Protein 2HG7 (pdb70)

Solvent-accessible surface area: 4819 Å² total; per-residue (Å²): 92,67,17,88,48,2,2,61,82,108,60,102,146,12,80,17,205,142,39,0,49,30,117,116,98,64,125,14,28,102,35,93,92,49,97,44,248,24,118,107,20,81,109,67,75,27,85,56,17,70,105,82,22,101,189,88,106,75,227,196

Secondary structure (DSSP, 8-state):
--HHHHHHHH-TT--BTTTEEEEE-SS-EEEEEE-SSSPPPPHHHHHHHHHHHHHS----

Sequence (60 aa):
MILYDAIMYKYPNAVSRKDFELRNDGNGSYIEKWNLRAPLPTQAELETWWEELQKNPPYEMILYDAIMYKYPNAVSRKDFELRNDGNGSYIEKWNLRAPLPTQAELETWWEELQKNPPYEMILYDAIMYKYPNAVSRKDFELRNDGNGSYIEKWNLRAPLPTQAELETWWEELQKNPPYEMILYDAIMYKYPNAVSRKDFELRNDGNGSYIEKWNLRAPLPTQAELETWWEELQKNPPYEMILYDAIMYKYPNAVSRKDFELRNDGNGSYIEKWNLRAPLPTQAELETWWEELQKNPPYEMILYDAIMYKYPNAVSRKDFELRNDGNGSYIEKWNLRAPLPTQAELETWWEELQKNPPYEMILYDAIMYKYPNAVSRKDFELRNDGNGSYIEKWNLRAPLPTQAELETWWEELQKNPPYEMILYDAIMYKYPNAVSRKDFELRNDGNGSYIEKWNLRAPLPTQAELETWWEELQKNPPYEMILYDAIMYKYPNAVSRKDFELRNDGNGSYIEKWNLRAPLPTQAELETWWEELQKNPPYEMILYDAIMYKYPNAVSRKDFELRNDGNGSYIEKWNLRAPLPTQAELETWWEELQKNPPYEMILYDAIMYKYPNAVSRKDFELRNDGNGSYIEKWNLRAPLPTQAELETWWEELQKNPPYEMILYDAIMYKYPNAVSRKDFELRNDGNGSYIEKWNLRAPLPTQAELETWWEELQKNPPYEMILYDAIMYKYPNAVSRKDFELRNDGNGSYIEKWNLRAPLPTQAELETWWEELQKNPPYEMILYDAIMYKYPNAVSRKDFELRNDGNGSYIEKWNLRAPLPTQAELETWWEELQKNPPYEMILYDAIMYKYPNAVSRKDFELRNDGNGSYIEKWNLRAPLPTQAELETWWEELQKNPPYEMILYDAIMYKYPNAVSRKDFELRNDGNGSYIEKWNLRAPLPTQAELETWWEELQKNPPYEMILYDAIMYKYPNAVSRKDFELRNDGNGSYIEKWNLRAPLPTQAELETWWEELQKNPPYEMILYDAIMYKYPNAVSRKDFELRNDGNGSYIEKWNLRAPLPTQAELETWWEELQKNPPYEMILYDAIMYKYPNAVSRKDFELRNDGNGSYIEKWNLRAPLPTQAELETWWEELQKNPPYEMILYDAIMYKYPNAVSRKDFELRNDGNGSYIEKWNLRAPLPTQAELETWWEELQKNPPYE

Organism: Bacillus subtilis (strain 168) (NCBI:txid224308)

Structure (mmCIF, N/CA/C/O backbone):
data_2HG7
#
_entry.id   2HG7
#
_cell.length_a   1.000
_cell.length_b   1.000
_cell.length_c   1.000
_cell.angle_alpha   90.00
_cell.angle_beta   90.00
_cell.angle_gamma   90.00
#
_symmetry.space_group_name_H-M   'P 1'
#
loop_
_atom_site.group_PDB
_atom_site.id
_atom_site.type_symbol
_atom_site.label_atom_id
_atom_site.label_alt_id
_atom_site.label_comp_id
_atom_site.label_asym_id
_atom_site.label_entity_id
_atom_site.label_seq_id
_atom_site.pdbx_PDB_ins_code
_atom_site.Cartn_x
_atom_site.Cartn_y
_atom_site.Cartn_z
_atom_site.occupancy
_atom_site.B_iso_or_equiv
_atom_site.auth_seq_id
_atom_site.auth_comp_id
_atom_site.auth_asym_id
_atom_site.auth_atom_id
_atom_site.pdbx_PDB_model_num
ATOM 1 N N . MET A 1 1 ? -8.617 -6.057 5.729 1.00 0.00 1 MET A N 1
ATOM 2 C CA . MET A 1 1 ? -7.197 -5.647 5.748 1.00 0.00 1 MET A CA 1
ATOM 3 C C . MET A 1 1 ? -7.082 -4.128 5.762 1.00 0.00 1 MET A C 1
ATOM 4 O O . MET A 1 1 ? -8.087 -3.422 5.664 1.00 0.00 1 MET A O 1
ATOM 20 N N . ILE A 1 2 ? -5.866 -3.627 5.898 1.00 0.00 2 ILE A N 1
ATOM 21 C CA . ILE A 1 2 ? -5.645 -2.192 5.984 1.00 0.00 2 ILE A CA 1
ATOM 22 C C . ILE A 1 2 ? -4.759 -1.719 4.837 1.00 0.00 2 ILE A C 1
ATOM 23 O O . ILE A 1 2 ? -3.686 -2.276 4.604 1.00 0.00 2 ILE A O 1
ATOM 39 N N . LEU A 1 3 ? -5.212 -0.688 4.127 1.00 0.00 3 LEU A N 1
ATOM 40 C CA . LEU A 1 3 ? -4.489 -0.137 3.002 1.00 0.00 3 LEU A CA 1
ATOM 41 C C . LEU A 1 3 ? -3.194 0.527 3.450 1.00 0.00 3 LEU A C 1
ATOM 42 O O . LEU A 1 3 ? -2.173 0.434 2.775 1.00 0.00 3 LEU A O 1
ATOM 58 N N . TYR A 1 4 ? -3.255 1.184 4.603 1.00 0.00 4 TYR A N 1
ATOM 59 C CA . TYR A 1 4 ? -2.108 1.892 5.165 1.00 0.00 4 TYR A CA 1
ATOM 60 C C . TYR A 1 4 ? -0.877 0.986 5.250 1.00 0.00 4 TYR A C 1
ATOM 61 O O . TYR A 1 4 ? 0.213 1.380 4.840 1.00 0.00 4 TYR A O 1
ATOM 79 N N . ASP A 1 5 ? -1.064 -0.228 5.756 1.00 0.00 5 ASP A N 1
ATOM 80 C CA . ASP A 1 5 ? 0.030 -1.189 5.886 1.00 0.00 5 ASP A CA 1
ATOM 81 C C . ASP A 1 5 ? 0.618 -1.538 4.526 1.00 0.00 5 ASP A C 1
ATOM 82 O O . ASP A 1 5 ? 1.835 -1.536 4.346 1.00 0.00 5 ASP A O 1
ATOM 91 N N . ALA A 1 6 ? -0.256 -1.833 3.575 1.00 0.00 6 ALA A N 1
ATOM 92 C CA . ALA A 1 6 ? 0.164 -2.176 2.221 1.00 0.00 6 ALA A CA 1
ATOM 93 C C . ALA A 1 6 ? 0.945 -1.033 1.573 1.00 0.00 6 ALA A C 1
ATOM 94 O O . ALA A 1 6 ? 1.990 -1.249 0.953 1.00 0.00 6 ALA A O 1
ATOM 101 N N . ILE A 1 7 ? 0.441 0.188 1.731 1.00 0.00 7 ILE A N 1
ATOM 102 C CA . ILE A 1 7 ? 1.100 1.367 1.177 1.00 0.00 7 ILE A CA 1
ATOM 103 C C . ILE A 1 7 ? 2.472 1.565 1.814 1.00 0.00 7 ILE A C 1
ATOM 104 O O . ILE A 1 7 ? 3.439 1.885 1.130 1.00 0.00 7 ILE A O 1
ATOM 120 N N . MET A 1 8 ? 2.556 1.348 3.122 1.00 0.00 8 MET A N 1
ATOM 121 C CA . MET A 1 8 ? 3.818 1.509 3.846 1.00 0.00 8 MET A CA 1
ATOM 122 C C . MET A 1 8 ? 4.826 0.438 3.447 1.00 0.00 8 MET A C 1
ATOM 123 O O . MET A 1 8 ? 6.033 0.614 3.619 1.00 0.00 8 MET A O 1
ATOM 137 N N . TYR A 1 9 ? 4.333 -0.673 2.918 1.00 0.00 9 TYR A N 1
ATOM 138 C CA . TYR A 1 9 ? 5.205 -1.749 2.471 1.00 0.00 9 TYR A CA 1
ATOM 139 C C . TYR A 1 9 ? 5.889 -1.374 1.158 1.00 0.00 9 TYR A C 1
ATOM 140 O O . TYR A 1 9 ? 7.086 -1.591 0.987 1.00 0.00 9 TYR A O 1
ATOM 158 N N . LYS A 1 10 ? 5.127 -0.798 0.238 1.00 0.00 10 LYS A N 1
ATOM 159 C CA . LYS A 1 10 ? 5.650 -0.488 -1.085 1.00 0.00 10 LYS A CA 1
ATOM 160 C C . LYS A 1 10 ? 6.246 0.922 -1.142 1.00 0.00 10 LYS A C 1
ATOM 161 O O . LYS A 1 10 ? 7.244 1.153 -1.828 1.00 0.00 10 LYS A O 1
ATOM 180 N N . TYR A 1 11 ? 5.646 1.858 -0.417 1.00 0.00 11 TYR A N 1
ATOM 181 C CA . TYR A 1 11 ? 6.083 3.250 -0.461 1.00 0.00 11 TYR A CA 1
ATOM 182 C C . TYR A 1 11 ? 6.488 3.748 0.927 1.00 0.00 11 TYR A C 1
ATOM 183 O O . TYR A 1 11 ? 5.681 4.349 1.636 1.00 0.00 11 TYR A O 1
ATOM 201 N N . PRO A 1 12 ? 7.741 3.494 1.339 1.00 0.00 12 PRO A N 1
ATOM 202 C CA . PRO A 1 12 ? 8.263 3.951 2.633 1.00 0.00 12 PRO A CA 1
ATOM 203 C C . PRO A 1 12 ? 8.483 5.464 2.682 1.00 0.00 12 PRO A C 1
ATOM 204 O O . PRO A 1 12 ? 8.506 6.073 3.755 1.00 0.00 12 PRO A O 1
ATOM 215 N N . ASN A 1 13 ? 8.643 6.068 1.515 1.00 0.00 13 ASN A N 1
ATOM 216 C CA . ASN A 1 13 ? 8.925 7.493 1.422 1.00 0.00 13 ASN A CA 1
ATOM 217 C C . ASN A 1 13 ? 7.651 8.300 1.190 1.00 0.00 13 ASN A C 1
ATOM 218 O O . ASN A 1 13 ? 7.704 9.505 0.938 1.00 0.00 13 ASN A O 1
ATOM 229 N N . ALA A 1 14 ? 6.508 7.638 1.281 1.00 0.00 14 ALA A N 1
ATOM 230 C CA . ALA A 1 14 ? 5.223 8.312 1.142 1.00 0.00 14 ALA A CA 1
ATOM 231 C C . ALA A 1 14 ? 4.662 8.664 2.515 1.00 0.00 14 ALA A C 1
ATOM 232 O O . ALA A 1 14 ? 4.778 7.878 3.457 1.00 0.00 14 ALA A O 1
ATOM 239 N N . VAL A 1 15 ? 4.070 9.845 2.636 1.00 0.00 15 VAL A N 1
ATOM 240 C CA . VAL A 1 15 ? 3.550 10.299 3.919 1.00 0.00 15 VAL A CA 1
ATOM 241 C C . VAL A 1 15 ? 2.025 10.232 3.949 1.00 0.00 15 VAL A C 1
ATOM 242 O O . VAL A 1 15 ? 1.344 10.756 3.058 1.00 0.00 15 VAL A O 1
ATOM 255 N N . SER A 1 16 ? 1.493 9.578 4.973 1.00 0.00 16 SER A N 1
ATOM 256 C CA . SER A 1 16 ? 0.059 9.501 5.169 1.00 0.00 16 SER A CA 1
ATOM 257 C C . SER A 1 16 ? -0.476 10.847 5.649 1.00 0.00 16 SER A C 1
ATOM 258 O O . SER A 1 16 ? 0.262 11.632 6.257 1.00 0.00 16 SER A O 1
ATOM 266 N N . ARG A 1 17 ? -1.748 11.120 5.344 1.00 0.00 17 ARG A N 1
ATOM 267 C CA . ARG A 1 17 ? -2.394 12.382 5.714 1.00 0.00 17 ARG A CA 1
ATOM 268 C C . ARG A 1 17 ? -1.730 13.544 4.976 1.00 0.00 17 ARG A C 1
ATOM 269 O O . ARG A 1 17 ? -1.896 14.708 5.339 1.00 0.00 17 ARG A O 1
ATOM 290 N N . LYS A 1 18 ? -0.990 13.211 3.926 1.00 0.00 18 LYS A N 1
ATOM 291 C CA . LYS A 1 18 ? -0.202 14.188 3.189 1.00 0.00 18 LYS A CA 1
ATOM 292 C C . LYS A 1 18 ? -0.249 13.892 1.692 1.00 0.00 18 LYS A C 1
ATOM 293 O O . LYS A 1 18 ? -0.931 14.582 0.933 1.00 0.00 18 LYS A O 1
ATOM 312 N N . ASP A 1 19 ? 0.461 12.847 1.282 1.00 0.00 19 ASP A N 1
ATOM 313 C CA . ASP A 1 19 ? 0.518 12.461 -0.123 1.00 0.00 19 ASP A CA 1
ATOM 314 C C . ASP A 1 19 ? -0.725 11.675 -0.492 1.00 0.00 19 ASP A C 1
ATOM 315 O O . ASP A 1 19 ? -1.187 11.701 -1.635 1.00 0.00 19 ASP A O 1
ATOM 324 N N . PHE A 1 20 ? -1.263 10.978 0.491 1.00 0.00 20 PHE A N 1
ATOM 325 C CA . PHE A 1 20 ? -2.497 10.240 0.323 1.00 0.00 20 PHE A CA 1
ATOM 326 C C . PHE A 1 20 ? -3.361 10.384 1.568 1.00 0.00 20 PHE A C 1
ATOM 327 O O . PHE A 1 20 ? -2.868 10.317 2.698 1.00 0.00 20 PHE A O 1
ATOM 344 N N . GLU A 1 21 ? -4.644 10.612 1.352 1.00 0.00 21 GLU A N 1
ATOM 345 C CA . GLU A 1 21 ? -5.590 10.773 2.445 1.00 0.00 21 GLU A CA 1
ATOM 346 C C . GLU A 1 21 ? -6.286 9.448 2.705 1.00 0.00 21 GLU A C 1
ATOM 347 O O . GLU A 1 21 ? -6.822 8.836 1.784 1.00 0.00 21 GLU A O 1
ATOM 359 N N . LEU A 1 22 ? -6.264 9.002 3.944 1.00 0.00 22 LEU A N 1
ATOM 360 C CA . LEU A 1 22 ? -6.912 7.758 4.315 1.00 0.00 22 LEU A CA 1
ATOM 361 C C . LEU A 1 22 ? -8.251 8.042 4.971 1.00 0.00 22 LEU A C 1
ATOM 362 O O . LEU A 1 22 ? -8.454 9.103 5.566 1.00 0.00 22 LEU A O 1
ATOM 378 N N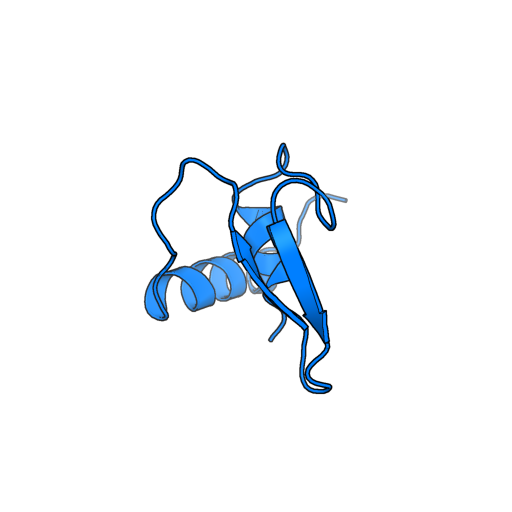 . ARG A 1 23 ? -9.155 7.094 4.868 1.00 0.00 23 ARG A N 1
ATOM 379 C CA . ARG A 1 23 ? -10.457 7.215 5.493 1.00 0.00 23 ARG A CA 1
ATOM 380 C C . ARG A 1 23 ? -10.744 5.957 6.295 1.00 0.00 23 ARG A C 1
ATOM 381 O O . ARG A 1 23 ? -10.393 4.852 5.873 1.00 0.00 23 ARG A O 1
ATOM 402 N N . ASN A 1 24 ? -11.375 6.123 7.444 1.00 0.00 24 ASN A N 1
ATOM 403 C CA . ASN A 1 24 ? -11.631 5.002 8.339 1.00 0.00 24 ASN A CA 1
ATOM 404 C C . ASN A 1 24 ? -13.018 4.424 8.101 1.00 0.00 24 ASN A C 1
ATOM 405 O O . ASN A 1 24 ? -14.031 5.053 8.409 1.00 0.00 24 ASN A O 1
ATOM 416 N N . ASP A 1 25 ? -13.050 3.224 7.542 1.00 0.00 25 ASP A N 1
ATOM 417 C CA . ASP A 1 25 ? -14.304 2.520 7.287 1.00 0.00 25 ASP A CA 1
ATOM 418 C C . ASP A 1 25 ? -14.822 1.882 8.564 1.00 0.00 25 ASP A C 1
ATOM 419 O O . ASP A 1 25 ? -16.022 1.885 8.836 1.00 0.00 25 ASP A O 1
ATOM 428 N N . GLY A 1 26 ? -13.901 1.344 9.348 1.00 0.00 26 GLY A N 1
ATOM 429 C CA . GLY A 1 26 ? -14.273 0.592 10.528 1.00 0.00 26 GLY A CA 1
ATOM 430 C C . GLY A 1 26 ? -13.699 -0.804 10.483 1.00 0.00 26 GLY A C 1
ATOM 431 O O . GLY A 1 26 ? -13.193 -1.312 11.480 1.00 0.00 26 GLY A O 1
ATOM 435 N N . ASN A 1 27 ? -13.769 -1.419 9.307 1.00 0.00 27 ASN A N 1
ATOM 436 C CA . ASN A 1 27 ? -13.141 -2.717 9.078 1.00 0.00 27 ASN A CA 1
ATOM 437 C C . ASN A 1 27 ? -11.707 -2.499 8.603 1.00 0.00 27 ASN A C 1
ATOM 438 O O . ASN A 1 27 ? -10.926 -3.435 8.447 1.00 0.00 27 ASN A O 1
ATOM 449 N N . GLY A 1 28 ? -11.379 -1.238 8.383 1.00 0.00 28 GLY A N 1
ATOM 450 C CA . GLY A 1 28 ? -10.052 -0.865 7.952 1.00 0.00 28 GLY A CA 1
ATOM 451 C C . GLY A 1 28 ? -10.005 0.574 7.490 1.00 0.00 28 GLY A C 1
ATOM 452 O O . GLY A 1 28 ? -11.008 1.284 7.559 1.00 0.00 28 GLY A O 1
ATOM 456 N N . SER A 1 29 ? -8.845 1.010 7.032 1.00 0.00 29 SER A N 1
ATOM 457 C CA . SER A 1 29 ? -8.691 2.349 6.491 1.00 0.00 29 SER A CA 1
ATOM 458 C C . SER A 1 29 ? -8.223 2.261 5.046 1.00 0.00 29 SER A C 1
ATOM 459 O O . SER A 1 29 ? -7.277 1.528 4.746 1.00 0.00 29 SER A O 1
ATOM 467 N N . TYR A 1 30 ? -8.895 2.985 4.156 1.00 0.00 30 TYR A N 1
ATOM 468 C CA . TYR A 1 30 ? -8.591 2.913 2.731 1.00 0.00 30 TYR A CA 1
ATOM 469 C C . TYR A 1 30 ? -8.277 4.295 2.162 1.00 0.00 30 TYR A C 1
ATOM 470 O O . TYR A 1 30 ? -8.306 5.295 2.884 1.00 0.00 30 TYR A O 1
ATOM 488 N N . ILE A 1 31 ? -7.990 4.343 0.866 1.00 0.00 31 ILE A N 1
ATOM 489 C CA . ILE A 1 31 ? -7.546 5.568 0.219 1.00 0.00 31 ILE A CA 1
ATOM 490 C C . ILE A 1 31 ? -8.727 6.436 -0.203 1.00 0.00 31 ILE A C 1
ATOM 491 O O . ILE A 1 31 ? -9.593 6.012 -0.974 1.00 0.00 31 ILE A O 1
ATOM 507 N N . GLU A 1 32 ? -8.752 7.653 0.314 1.00 0.00 32 GLU A N 1
ATOM 508 C CA . GLU A 1 32 ? -9.771 8.623 -0.042 1.00 0.00 32 GLU A CA 1
ATOM 509 C C . GLU A 1 32 ? -9.228 9.550 -1.133 1.00 0.00 32 GLU A C 1
ATOM 510 O O . GLU A 1 32 ? -9.780 9.630 -2.231 1.00 0.00 32 GLU A O 1
ATOM 522 N N . LYS A 1 33 ? -8.125 10.222 -0.828 1.00 0.00 33 LYS A N 1
ATOM 523 C CA . LYS A 1 33 ? -7.517 11.170 -1.742 1.00 0.00 33 LYS A CA 1
ATOM 524 C C . LYS A 1 33 ? -6.156 10.658 -2.204 1.00 0.00 33 LYS A C 1
ATOM 525 O O . LYS A 1 33 ? -5.385 10.127 -1.401 1.00 0.00 33 LYS A O 1
ATOM 544 N N . TRP A 1 34 ? -5.860 10.824 -3.484 1.00 0.00 34 TRP A N 1
ATOM 545 C CA . TRP A 1 34 ? -4.612 10.331 -4.054 1.00 0.00 34 TRP A CA 1
ATOM 546 C C . TRP A 1 34 ? -3.867 11.463 -4.763 1.00 0.00 34 TRP A C 1
ATOM 547 O O . TRP A 1 34 ? -4.331 11.974 -5.784 1.00 0.00 34 TRP A O 1
ATOM 568 N N . ASN A 1 35 ? -2.720 11.866 -4.213 1.00 0.00 35 ASN A N 1
ATOM 569 C CA . ASN A 1 35 ? -1.935 12.960 -4.793 1.00 0.00 35 ASN A CA 1
ATOM 570 C C . ASN A 1 35 ? -0.573 12.474 -5.272 1.00 0.00 35 ASN A C 1
ATOM 571 O O . ASN A 1 35 ? 0.305 13.276 -5.607 1.00 0.00 35 ASN A O 1
ATOM 582 N N . LEU A 1 36 ? -0.397 11.165 -5.310 1.00 0.00 36 LEU A N 1
ATOM 583 C CA . LEU A 1 36 ? 0.868 10.580 -5.729 1.00 0.00 36 LEU A CA 1
ATOM 584 C C . LEU A 1 36 ? 0.911 10.390 -7.236 1.00 0.00 36 LEU A C 1
ATOM 585 O O . LEU A 1 36 ? -0.103 10.080 -7.864 1.00 0.00 36 LEU A O 1
ATOM 601 N N . ARG A 1 37 ? 2.089 10.584 -7.812 1.00 0.00 37 ARG A N 1
ATOM 602 C CA . ARG A 1 37 ? 2.291 10.319 -9.225 1.00 0.00 37 ARG A CA 1
ATOM 603 C C . ARG A 1 37 ? 2.528 8.832 -9.442 1.00 0.00 37 ARG A C 1
ATOM 604 O O . ARG A 1 37 ? 3.603 8.409 -9.858 1.00 0.00 37 ARG A O 1
ATOM 625 N N . ALA A 1 38 ? 1.526 8.046 -9.111 1.00 0.00 38 ALA A N 1
ATOM 626 C CA . ALA A 1 38 ? 1.589 6.610 -9.271 1.00 0.00 38 ALA A CA 1
ATOM 627 C C . ALA A 1 38 ? 0.213 6.077 -9.626 1.00 0.00 38 ALA A C 1
ATOM 628 O O . ALA A 1 38 ? -0.798 6.604 -9.155 1.00 0.00 38 ALA A O 1
ATOM 635 N N . PRO A 1 39 ? 0.158 5.056 -10.486 1.00 0.00 39 PRO A N 1
ATOM 636 C CA . PRO A 1 39 ? -1.100 4.413 -10.866 1.00 0.00 39 PRO A CA 1
ATOM 637 C C . PRO A 1 39 ? -1.827 3.832 -9.658 1.00 0.00 39 PRO A C 1
ATOM 638 O O . PRO A 1 39 ? -1.196 3.384 -8.699 1.00 0.00 39 PRO A O 1
ATOM 649 N N . LEU A 1 40 ? -3.149 3.853 -9.707 1.00 0.00 40 LEU A N 1
ATOM 650 C CA . LEU A 1 40 ? -3.959 3.297 -8.641 1.00 0.00 40 LEU A CA 1
ATOM 651 C C . LEU A 1 40 ? -3.804 1.784 -8.593 1.00 0.00 40 LEU A C 1
ATOM 652 O O . LEU A 1 40 ? -4.113 1.090 -9.565 1.00 0.00 40 LEU A O 1
ATOM 668 N N . PRO A 1 41 ? -3.306 1.257 -7.465 1.00 0.00 41 PRO A N 1
ATOM 669 C CA . PRO A 1 41 ? -3.089 -0.177 -7.293 1.00 0.00 41 PRO A CA 1
ATOM 670 C C . PRO A 1 41 ? -4.371 -0.980 -7.426 1.00 0.00 41 PRO A C 1
ATOM 671 O O . PRO A 1 41 ? -5.454 -0.531 -7.043 1.00 0.00 41 PRO A O 1
ATOM 682 N N . THR A 1 42 ? -4.240 -2.172 -7.966 1.00 0.00 42 THR A N 1
ATOM 683 C CA . THR A 1 42 ? -5.388 -3.027 -8.205 1.00 0.00 42 THR A CA 1
ATOM 684 C C . THR A 1 42 ? -5.603 -3.980 -7.037 1.00 0.00 42 THR A C 1
ATOM 685 O O . THR A 1 42 ? -4.774 -4.047 -6.128 1.00 0.00 42 THR A O 1
ATOM 696 N N . GLN A 1 43 ? -6.720 -4.697 -7.058 1.00 0.00 43 GLN A N 1
ATOM 697 C CA . GLN A 1 43 ? -7.060 -5.639 -5.996 1.00 0.00 43 GLN A CA 1
ATOM 698 C C . GLN A 1 43 ? -5.926 -6.626 -5.770 1.00 0.00 43 GLN A C 1
ATOM 699 O O . GLN A 1 43 ? -5.465 -6.807 -4.642 1.00 0.00 43 GLN A O 1
ATOM 713 N N . ALA A 1 44 ? -5.484 -7.246 -6.853 1.00 0.00 44 ALA A N 1
ATOM 714 C CA . ALA A 1 44 ? -4.376 -8.195 -6.803 1.00 0.00 44 ALA A CA 1
ATOM 715 C C . ALA A 1 44 ? -3.127 -7.558 -6.193 1.00 0.00 44 ALA A C 1
ATOM 716 O O . ALA A 1 44 ? -2.447 -8.168 -5.370 1.00 0.00 44 ALA A O 1
ATOM 723 N N . GLU A 1 45 ? -2.844 -6.320 -6.586 1.00 0.00 45 GLU A N 1
ATOM 724 C CA . GLU A 1 45 ? -1.690 -5.591 -6.069 1.00 0.00 45 GLU A CA 1
ATOM 725 C C . GLU A 1 45 ? -1.814 -5.369 -4.566 1.00 0.00 45 GLU A C 1
ATOM 726 O O . GLU A 1 45 ? -0.892 -5.669 -3.805 1.00 0.00 45 GLU A O 1
ATOM 738 N N . LEU A 1 46 ? -2.969 -4.859 -4.147 1.00 0.00 46 LEU A N 1
ATOM 739 C CA . LEU A 1 46 ? -3.235 -4.595 -2.744 1.00 0.00 46 LEU A CA 1
ATOM 740 C C . LEU A 1 46 ? -3.094 -5.870 -1.920 1.00 0.00 46 LEU A C 1
ATOM 741 O O . LEU A 1 46 ? -2.479 -5.870 -0.854 1.00 0.00 46 LEU A O 1
ATOM 757 N N . GLU A 1 47 ? -3.654 -6.958 -2.434 1.00 0.00 47 GLU A N 1
ATOM 758 C CA . GLU A 1 47 ? -3.573 -8.242 -1.764 1.00 0.00 47 GLU A CA 1
ATOM 759 C C . GLU A 1 47 ? -2.136 -8.739 -1.704 1.00 0.00 47 GLU A C 1
ATOM 760 O O . GLU A 1 47 ? -1.694 -9.206 -0.667 1.00 0.00 47 GLU A O 1
ATOM 772 N N . THR A 1 48 ? -1.410 -8.619 -2.810 1.00 0.00 48 THR A N 1
ATOM 773 C CA . THR A 1 48 ? -0.028 -9.090 -2.877 1.00 0.00 48 THR A CA 1
ATOM 774 C C . THR A 1 48 ? 0.853 -8.403 -1.834 1.00 0.00 48 THR A C 1
ATOM 775 O O . THR A 1 48 ? 1.649 -9.060 -1.163 1.00 0.00 48 THR A O 1
ATOM 786 N N . TRP A 1 49 ? 0.702 -7.091 -1.684 1.00 0.00 49 TRP A N 1
ATOM 787 C CA . TRP A 1 49 ? 1.467 -6.354 -0.683 1.00 0.00 49 TRP A CA 1
ATOM 788 C C . TRP A 1 49 ? 1.146 -6.869 0.714 1.00 0.00 49 TRP A C 1
ATOM 789 O O . TRP A 1 49 ? 2.037 -7.031 1.544 1.00 0.00 49 TRP A O 1
ATOM 810 N N . TRP A 1 50 ? -0.129 -7.146 0.951 1.00 0.00 50 TRP A N 1
ATOM 811 C CA . TRP A 1 50 ? -0.579 -7.701 2.223 1.00 0.00 50 TRP A CA 1
ATOM 812 C C . TRP A 1 50 ? -0.021 -9.111 2.408 1.00 0.00 50 TRP A C 1
ATOM 813 O O . TRP A 1 50 ? 0.478 -9.465 3.472 1.00 0.00 50 TRP A O 1
ATOM 834 N N . GLU A 1 51 ? -0.083 -9.902 1.349 1.00 0.00 51 GLU A N 1
ATOM 835 C CA . GLU A 1 51 ? 0.419 -11.256 1.361 1.00 0.00 51 GLU A CA 1
ATOM 836 C C . GLU A 1 51 ? 1.918 -11.278 1.646 1.00 0.00 51 GLU A C 1
ATOM 837 O O . GLU A 1 51 ? 2.395 -12.098 2.424 1.00 0.00 51 GLU A O 1
ATOM 849 N N . GLU A 1 52 ? 2.652 -10.365 1.028 1.00 0.00 52 GLU A N 1
ATOM 850 C CA . GLU A 1 52 ? 4.093 -10.298 1.213 1.00 0.00 52 GLU A CA 1
ATOM 851 C C . GLU A 1 52 ? 4.463 -9.717 2.578 1.00 0.00 52 GLU A C 1
ATOM 852 O O . GLU A 1 52 ? 5.490 -10.076 3.150 1.00 0.00 52 GLU A O 1
ATOM 864 N N . LEU A 1 53 ? 3.624 -8.828 3.095 1.00 0.00 53 LEU A N 1
ATOM 865 C CA . LEU A 1 53 ? 3.877 -8.190 4.381 1.00 0.00 53 LEU A CA 1
ATOM 866 C C . LEU A 1 53 ? 3.545 -9.132 5.534 1.00 0.00 53 LEU A C 1
ATOM 867 O O . LEU A 1 53 ? 4.267 -9.195 6.530 1.00 0.00 53 LEU A O 1
ATOM 883 N N . GLN A 1 54 ? 2.459 -9.872 5.395 1.00 0.00 54 GLN A N 1
ATOM 884 C CA . GLN A 1 54 ? 2.005 -10.750 6.456 1.00 0.00 54 GLN A CA 1
ATOM 885 C C . GLN A 1 54 ? 2.727 -12.094 6.438 1.00 0.00 54 GLN A C 1
ATOM 886 O O . GLN A 1 54 ? 2.795 -12.768 7.467 1.00 0.00 54 GLN A O 1
ATOM 900 N N . LYS A 1 55 ? 3.269 -12.496 5.292 1.00 0.00 55 LYS A N 1
ATOM 901 C CA . LYS A 1 55 ? 4.030 -13.743 5.232 1.00 0.00 55 LYS A CA 1
ATOM 902 C C . LYS A 1 55 ? 5.489 -13.493 5.598 1.00 0.00 55 LYS A C 1
ATOM 903 O O . LYS A 1 55 ? 6.235 -14.418 5.933 1.00 0.00 55 LYS A O 1
ATOM 922 N N . ASN A 1 56 ? 5.874 -12.235 5.571 1.00 0.00 56 ASN A N 1
ATOM 923 C CA . ASN A 1 56 ? 7.238 -11.839 5.889 1.00 0.00 56 ASN A CA 1
ATOM 924 C C . ASN A 1 56 ? 7.235 -10.660 6.845 1.00 0.00 56 ASN A C 1
ATOM 925 O O . ASN A 1 56 ? 7.038 -9.517 6.430 1.00 0.00 56 ASN A O 1
ATOM 936 N N . PRO A 1 57 ? 7.431 -10.927 8.140 1.00 0.00 57 PRO A N 1
ATOM 937 C CA . PRO A 1 57 ? 7.490 -9.877 9.152 1.00 0.00 57 PRO A CA 1
ATOM 938 C C . PRO A 1 57 ? 8.670 -8.939 8.910 1.00 0.00 57 PRO A C 1
ATOM 939 O O . PRO A 1 57 ? 9.812 -9.390 8.761 1.00 0.00 57 PRO A O 1
ATOM 950 N N . PRO A 1 58 ? 8.406 -7.626 8.847 1.00 0.00 58 PRO A N 1
ATOM 951 C CA . PRO A 1 58 ? 9.448 -6.622 8.642 1.00 0.00 58 PRO A CA 1
ATOM 952 C C . PRO A 1 58 ? 10.517 -6.695 9.725 1.00 0.00 58 PRO A C 1
ATOM 953 O O . PRO A 1 58 ? 10.236 -7.075 10.866 1.00 0.00 58 PRO A O 1
ATOM 964 N N . TYR A 1 59 ? 11.740 -6.341 9.371 1.00 0.00 59 TYR A N 1
ATOM 965 C CA . TYR A 1 59 ? 12.835 -6.375 10.320 1.00 0.00 59 TYR A CA 1
ATOM 966 C C . TYR A 1 59 ? 12.797 -5.123 11.169 1.00 0.00 59 TYR A C 1
ATOM 967 O O . TYR A 1 59 ? 13.387 -4.095 10.826 1.00 0.00 59 TYR A O 1
ATOM 985 N N . GLU A 1 60 ? 12.039 -5.215 12.241 1.00 0.00 60 GLU A N 1
ATOM 986 C CA . GLU A 1 60 ? 11.859 -4.118 13.173 1.00 0.00 60 GLU A CA 1
ATOM 987 C C . GLU A 1 60 ? 13.122 -3.907 13.999 1.00 0.00 60 GLU A C 1
ATOM 988 O O . GLU A 1 60 ? 13.561 -4.802 14.723 1.00 0.00 60 GLU A O 1
A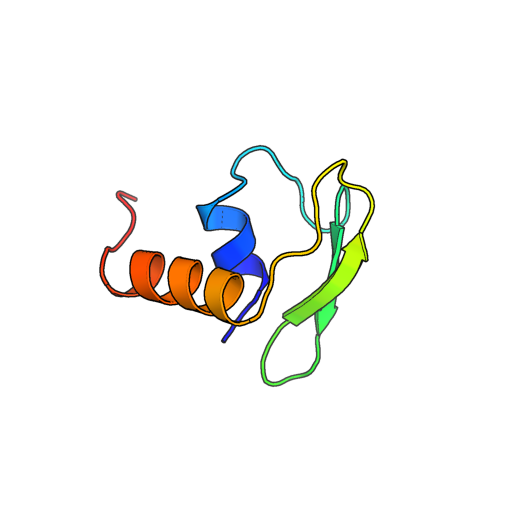TOM 1000 N N . MET A 1 1 ? -7.687 -6.387 4.842 1.00 0.00 1 MET A N 2
ATOM 1001 C CA . MET A 1 1 ? -6.374 -5.715 4.696 1.00 0.00 1 MET A CA 2
ATOM 1002 C C . MET A 1 1 ? -6.488 -4.236 5.023 1.00 0.00 1 MET A C 2
ATOM 1003 O O . MET A 1 1 ? -7.583 -3.675 5.053 1.00 0.00 1 MET A O 2
ATOM 1019 N N . ILE A 1 2 ? -5.349 -3.607 5.268 1.00 0.00 2 ILE A N 2
ATOM 1020 C CA . ILE A 1 2 ? -5.302 -2.170 5.468 1.00 0.00 2 ILE A CA 2
ATOM 1021 C C . ILE A 1 2 ? -4.467 -1.543 4.357 1.00 0.00 2 ILE A C 2
ATOM 1022 O O . ILE A 1 2 ? -3.324 -1.944 4.130 1.00 0.00 2 ILE A O 2
ATOM 1038 N N . LEU A 1 3 ? -5.047 -0.570 3.664 1.00 0.00 3 LEU A N 2
ATOM 1039 C CA . LEU A 1 3 ? -4.411 0.065 2.529 1.00 0.00 3 LEU A CA 2
ATOM 1040 C C . LEU A 1 3 ? -3.105 0.750 2.924 1.00 0.00 3 LEU A C 2
ATOM 1041 O O . LEU A 1 3 ? -2.113 0.684 2.201 1.00 0.00 3 LEU A O 2
ATOM 1057 N N . TYR A 1 4 ? -3.123 1.391 4.082 1.00 0.00 4 TYR A N 2
ATOM 1058 C CA . TYR A 1 4 ? -1.975 2.140 4.584 1.00 0.00 4 TYR A CA 2
ATOM 1059 C C . TYR A 1 4 ? -0.731 1.265 4.647 1.00 0.00 4 TYR A C 2
ATOM 1060 O O . TYR A 1 4 ? 0.321 1.623 4.120 1.00 0.00 4 TYR A O 2
ATOM 1078 N N . ASP A 1 5 ? -0.873 0.116 5.284 1.00 0.00 5 ASP A N 2
ATOM 1079 C CA . ASP A 1 5 ? 0.230 -0.823 5.443 1.00 0.00 5 ASP A CA 2
ATOM 1080 C C . ASP A 1 5 ? 0.751 -1.299 4.096 1.00 0.00 5 ASP A C 2
ATOM 1081 O O . ASP A 1 5 ? 1.958 -1.318 3.858 1.00 0.00 5 ASP A O 2
ATOM 1090 N N . ALA A 1 6 ? -0.171 -1.677 3.221 1.00 0.00 6 ALA A N 2
ATOM 1091 C CA . ALA A 1 6 ? 0.179 -2.156 1.887 1.00 0.00 6 ALA A CA 2
ATOM 1092 C C . ALA A 1 6 ? 0.994 -1.115 1.118 1.00 0.00 6 ALA A C 2
ATOM 1093 O O . ALA A 1 6 ? 2.020 -1.438 0.513 1.00 0.00 6 ALA A O 2
ATOM 1100 N N . ILE A 1 7 ? 0.546 0.135 1.162 1.00 0.00 7 ILE A N 2
ATOM 1101 C CA . ILE A 1 7 ? 1.230 1.218 0.459 1.00 0.00 7 ILE A CA 2
ATOM 1102 C C . ILE A 1 7 ? 2.597 1.493 1.075 1.00 0.00 7 ILE A C 2
ATOM 1103 O O . ILE A 1 7 ? 3.589 1.620 0.363 1.00 0.00 7 ILE A O 2
ATOM 1119 N N . MET A 1 8 ? 2.642 1.560 2.401 1.00 0.00 8 MET A N 2
ATOM 1120 C CA . MET A 1 8 ? 3.877 1.883 3.114 1.00 0.00 8 MET A CA 2
ATOM 1121 C C . MET A 1 8 ? 4.928 0.794 2.938 1.00 0.00 8 MET A C 2
ATOM 1122 O O . MET A 1 8 ? 6.127 1.060 3.009 1.00 0.00 8 MET A O 2
ATOM 1136 N N . TYR A 1 9 ? 4.473 -0.432 2.722 1.00 0.00 9 TYR A N 2
ATOM 1137 C CA . TYR A 1 9 ? 5.378 -1.559 2.538 1.00 0.00 9 TYR A CA 2
ATOM 1138 C C . TYR A 1 9 ? 6.003 -1.537 1.149 1.00 0.00 9 TYR A C 2
ATOM 1139 O O . TYR A 1 9 ? 7.201 -1.785 0.993 1.00 0.00 9 TYR A O 2
ATOM 1157 N N . LYS A 1 10 ? 5.197 -1.235 0.142 1.00 0.00 10 LYS A N 2
ATOM 1158 C CA . LYS A 1 10 ? 5.666 -1.263 -1.235 1.00 0.00 10 LYS A CA 2
ATOM 1159 C C . LYS A 1 10 ? 6.350 0.056 -1.604 1.00 0.00 10 LYS A C 2
ATOM 1160 O O . LYS A 1 10 ? 7.338 0.065 -2.338 1.00 0.00 10 LYS A O 2
ATOM 1179 N N . TYR A 1 11 ? 5.831 1.161 -1.088 1.00 0.00 11 TYR A N 2
ATOM 1180 C CA . TYR A 1 11 ? 6.383 2.478 -1.387 1.00 0.00 11 TYR A CA 2
ATOM 1181 C C . TYR A 1 11 ? 6.680 3.252 -0.103 1.00 0.00 11 TYR A C 2
ATOM 1182 O O . TYR A 1 11 ? 5.835 3.996 0.395 1.00 0.00 11 TYR A O 2
ATOM 1200 N N . PRO A 1 12 ? 7.890 3.080 0.458 1.00 0.00 12 PRO A N 2
ATOM 1201 C CA . PRO A 1 12 ? 8.304 3.780 1.683 1.00 0.00 12 PRO A CA 2
ATOM 1202 C C . PRO A 1 12 ? 8.633 5.248 1.427 1.00 0.00 12 PRO A C 2
ATOM 1203 O O . PRO A 1 12 ? 8.627 6.075 2.342 1.00 0.00 12 PRO A O 2
ATOM 1214 N N . ASN A 1 13 ? 8.913 5.560 0.174 1.00 0.00 13 ASN A N 2
ATOM 1215 C CA . ASN A 1 13 ? 9.277 6.911 -0.223 1.00 0.00 13 ASN A CA 2
ATOM 1216 C C . ASN A 1 13 ? 8.034 7.746 -0.514 1.00 0.00 13 ASN A C 2
ATOM 1217 O O . ASN A 1 13 ? 8.128 8.887 -0.966 1.00 0.00 13 ASN A O 2
ATOM 1228 N N . ALA A 1 14 ? 6.868 7.170 -0.255 1.00 0.00 14 ALA A N 2
ATOM 1229 C CA . ALA A 1 14 ? 5.613 7.884 -0.417 1.00 0.00 14 ALA A CA 2
ATOM 1230 C C . ALA A 1 14 ? 5.230 8.551 0.897 1.00 0.00 14 ALA A C 2
ATOM 1231 O O . ALA A 1 14 ? 5.233 7.908 1.947 1.00 0.00 14 ALA A O 2
ATOM 1238 N N . VAL A 1 15 ? 4.913 9.836 0.840 1.00 0.00 15 VAL A N 2
ATOM 1239 C CA . VAL A 1 15 ? 4.622 10.598 2.046 1.00 0.00 15 VAL A CA 2
ATOM 1240 C C . VAL A 1 15 ? 3.136 10.553 2.388 1.00 0.00 15 VAL A C 2
ATOM 1241 O O . VAL A 1 15 ? 2.297 11.124 1.684 1.00 0.00 15 VAL A O 2
ATOM 1254 N N . SER A 1 16 ? 2.815 9.857 3.469 1.00 0.00 16 SER A N 2
ATOM 1255 C CA . SER A 1 16 ? 1.452 9.784 3.950 1.00 0.00 16 SER A CA 2
ATOM 1256 C C . SER A 1 16 ? 1.104 11.042 4.732 1.00 0.00 16 SER A C 2
ATOM 1257 O O . SER A 1 16 ? 2.000 11.781 5.151 1.00 0.00 16 SER A O 2
ATOM 1265 N N . ARG A 1 17 ? -0.192 11.288 4.916 1.00 0.00 17 ARG A N 2
ATOM 1266 C CA . ARG A 1 17 ? -0.661 12.480 5.624 1.00 0.00 17 ARG A CA 2
ATOM 1267 C C . ARG A 1 17 ? -0.261 13.735 4.859 1.00 0.00 17 ARG A C 2
ATOM 1268 O O . ARG A 1 17 ? -0.179 14.831 5.415 1.00 0.00 17 ARG A O 2
ATOM 1289 N N . LYS A 1 18 ? -0.036 13.551 3.569 1.00 0.00 18 LYS A N 2
ATOM 1290 C CA . LYS A 1 18 ? 0.330 14.626 2.666 1.00 0.00 18 LYS A CA 2
ATOM 1291 C C . LYS A 1 18 ? -0.281 14.349 1.302 1.00 0.00 18 LYS A C 2
ATOM 1292 O O . LYS A 1 18 ? -1.204 15.041 0.861 1.00 0.00 18 LYS A O 2
ATOM 1311 N N . ASP A 1 19 ? 0.224 13.310 0.650 1.00 0.00 19 ASP A N 2
ATOM 1312 C CA . ASP A 1 19 ? -0.279 12.919 -0.652 1.00 0.00 19 ASP A CA 2
ATOM 1313 C C . ASP A 1 19 ? -1.434 11.940 -0.502 1.00 0.00 19 ASP A C 2
ATOM 1314 O O . ASP A 1 19 ? -2.508 12.155 -1.059 1.00 0.00 19 ASP A O 2
ATOM 1323 N N . PHE A 1 20 ? -1.218 10.867 0.252 1.00 0.00 20 PHE A N 2
ATOM 1324 C CA . PHE A 1 20 ? -2.262 9.873 0.443 1.00 0.00 20 PHE A CA 2
ATOM 1325 C C . PHE A 1 20 ? -2.670 9.768 1.911 1.00 0.00 20 PHE A C 2
ATOM 1326 O O . PHE A 1 20 ? -1.823 9.671 2.809 1.00 0.00 20 PHE A O 2
ATOM 1343 N N . GLU A 1 21 ? -3.973 9.826 2.142 1.00 0.00 21 GLU A N 2
ATOM 1344 C CA . GLU A 1 21 ? -4.530 9.681 3.471 1.00 0.00 21 GLU A CA 2
ATOM 1345 C C . GLU A 1 21 ? -5.646 8.645 3.464 1.00 0.00 21 GLU A C 2
ATOM 1346 O O . GLU A 1 21 ? -6.204 8.323 2.409 1.00 0.00 21 GLU A O 2
ATOM 1358 N N . LEU A 1 22 ? -5.978 8.146 4.645 1.00 0.00 22 LEU A N 2
ATOM 1359 C CA . LEU A 1 22 ? -6.932 7.059 4.781 1.00 0.00 22 LEU A CA 2
ATOM 1360 C C . LEU A 1 22 ? -8.329 7.565 5.093 1.00 0.00 22 LEU A C 2
ATOM 1361 O O . LEU A 1 22 ? -8.514 8.647 5.648 1.00 0.00 22 LEU A O 2
ATOM 1377 N N . ARG A 1 23 ? -9.307 6.765 4.722 1.00 0.00 23 ARG A N 2
ATOM 1378 C CA . ARG A 1 23 ? -10.685 7.005 5.099 1.00 0.00 23 ARG A CA 2
ATOM 1379 C C . ARG A 1 23 ? -11.282 5.697 5.578 1.00 0.00 23 ARG A C 2
ATOM 1380 O O . ARG A 1 23 ? -10.796 4.623 5.210 1.00 0.00 23 ARG A O 2
ATOM 1401 N N . ASN A 1 24 ? -12.318 5.763 6.389 1.00 0.00 24 ASN A N 2
ATOM 1402 C CA . ASN A 1 24 ? -12.915 4.554 6.920 1.00 0.00 24 ASN A CA 2
ATOM 1403 C C . ASN A 1 24 ? -14.016 4.038 6.004 1.00 0.00 24 ASN A C 2
ATOM 1404 O O . ASN A 1 24 ? -14.993 4.737 5.727 1.00 0.00 24 ASN A O 2
ATOM 1415 N N . ASP A 1 25 ? -13.840 2.815 5.530 1.00 0.00 25 ASP A N 2
ATOM 1416 C CA . ASP A 1 25 ? -14.836 2.160 4.691 1.00 0.00 25 ASP A CA 2
ATOM 1417 C C . ASP A 1 25 ? -15.781 1.341 5.553 1.00 0.00 25 ASP A C 2
ATOM 1418 O O . ASP A 1 25 ? -16.928 1.079 5.182 1.00 0.00 25 ASP A O 2
ATOM 1427 N N . GLY A 1 26 ? -15.291 0.961 6.722 1.00 0.00 26 GLY A N 2
ATOM 1428 C CA . GLY A 1 26 ? -16.049 0.101 7.604 1.00 0.00 26 GLY A CA 2
ATOM 1429 C C . GLY A 1 26 ? -15.397 -1.255 7.738 1.00 0.00 26 GLY A C 2
ATOM 1430 O O . GLY A 1 26 ? -15.213 -1.763 8.846 1.00 0.00 26 GLY A O 2
ATOM 1434 N N . ASN A 1 27 ? -15.034 -1.839 6.604 1.00 0.00 27 ASN A N 2
ATOM 1435 C CA . ASN A 1 27 ? -14.363 -3.134 6.589 1.00 0.00 27 ASN A CA 2
ATOM 1436 C C . ASN A 1 27 ? -12.849 -2.935 6.640 1.00 0.00 27 ASN A C 2
ATOM 1437 O O . ASN A 1 27 ? -12.075 -3.890 6.733 1.00 0.00 27 ASN A O 2
ATOM 1448 N N . GLY A 1 28 ? -12.444 -1.677 6.590 1.00 0.00 28 GLY A N 2
ATOM 1449 C CA . GLY A 1 28 ? -11.042 -1.333 6.645 1.00 0.00 28 GLY A CA 2
ATOM 1450 C C . GLY A 1 28 ? -10.813 0.127 6.315 1.00 0.00 28 GLY A C 2
ATOM 1451 O O . GLY A 1 28 ? -11.767 0.870 6.063 1.00 0.00 28 GLY A O 2
ATOM 1455 N N . SER A 1 29 ? -9.556 0.545 6.335 1.00 0.00 29 SER A N 2
ATOM 1456 C CA . SER A 1 29 ? -9.194 1.908 5.981 1.00 0.00 29 SER A CA 2
ATOM 1457 C C . SER A 1 29 ? -8.714 1.949 4.530 1.00 0.00 29 SER A C 2
ATOM 1458 O O . SER A 1 29 ? -7.739 1.280 4.174 1.00 0.00 29 SER A O 2
ATOM 1466 N N . TYR A 1 30 ? -9.408 2.712 3.694 1.00 0.00 30 TYR A N 2
ATOM 1467 C CA . TYR A 1 30 ? -9.091 2.763 2.273 1.00 0.00 30 TYR A CA 2
ATOM 1468 C C . TYR A 1 30 ? -8.492 4.113 1.894 1.00 0.00 30 TYR A C 2
ATOM 1469 O O . TYR A 1 30 ? -8.327 4.990 2.741 1.00 0.00 30 TYR A O 2
ATOM 1487 N N . ILE A 1 31 ? -8.178 4.267 0.616 1.00 0.00 31 ILE A N 2
ATOM 1488 C CA . ILE A 1 31 ? -7.556 5.485 0.110 1.00 0.00 31 ILE A CA 2
ATOM 1489 C C . ILE A 1 31 ? -8.613 6.481 -0.351 1.00 0.00 31 ILE A C 2
ATOM 1490 O O . ILE A 1 31 ? -9.438 6.169 -1.207 1.00 0.00 31 ILE A O 2
ATOM 1506 N N . GLU A 1 32 ? -8.585 7.673 0.216 1.00 0.00 32 GLU A N 2
ATOM 1507 C CA . GLU A 1 32 ? -9.493 8.730 -0.205 1.00 0.00 32 GLU A CA 2
ATOM 1508 C C . GLU A 1 32 ? -8.675 9.917 -0.707 1.00 0.00 32 GLU A C 2
ATOM 1509 O O . GLU A 1 32 ? -8.868 10.396 -1.824 1.00 0.00 32 GLU A O 2
ATOM 1521 N N . LYS A 1 33 ? -7.747 10.370 0.119 1.00 0.00 33 LYS A N 2
ATOM 1522 C CA . LYS A 1 33 ? -6.814 11.408 -0.287 1.00 0.00 33 LYS A CA 2
ATOM 1523 C C . LYS A 1 33 ? -5.719 10.802 -1.146 1.00 0.00 33 LYS A C 2
ATOM 1524 O O . LYS A 1 33 ? -4.940 9.978 -0.673 1.00 0.00 33 LYS A O 2
ATOM 1543 N N . TRP A 1 34 ? -5.687 11.181 -2.410 1.00 0.00 34 TRP A N 2
ATOM 1544 C CA . TRP A 1 34 ? -4.638 10.732 -3.304 1.00 0.00 34 TRP A CA 2
ATOM 1545 C C . TRP A 1 34 ? -4.126 11.914 -4.110 1.00 0.00 34 TRP A C 2
ATOM 1546 O O . TRP A 1 34 ? -4.833 12.451 -4.966 1.00 0.00 34 TRP A O 2
ATOM 1567 N N . ASN A 1 35 ? -2.902 12.323 -3.821 1.00 0.00 35 ASN A N 2
ATOM 1568 C CA . ASN A 1 35 ? -2.298 13.466 -4.490 1.00 0.00 35 ASN A CA 2
ATOM 1569 C C . ASN A 1 35 ? -1.047 13.036 -5.236 1.00 0.00 35 ASN A C 2
ATOM 1570 O O . ASN A 1 35 ? -0.335 13.862 -5.809 1.00 0.00 35 ASN A O 2
ATOM 1581 N N . LEU A 1 36 ? -0.781 11.737 -5.225 1.00 0.00 36 LEU A N 2
ATOM 1582 C CA . LEU A 1 36 ? 0.409 11.191 -5.863 1.00 0.00 36 LEU A CA 2
ATOM 1583 C C . LEU A 1 36 ? 0.270 11.199 -7.377 1.00 0.00 36 LEU A C 2
ATOM 1584 O O . LEU A 1 36 ? -0.802 10.920 -7.915 1.00 0.00 36 LEU A O 2
ATOM 1600 N N . ARG A 1 37 ? 1.362 11.509 -8.056 1.00 0.00 37 ARG A N 2
ATOM 1601 C CA . ARG A 1 37 ? 1.390 11.542 -9.514 1.00 0.00 37 ARG A CA 2
ATOM 1602 C C . ARG A 1 37 ? 1.531 10.130 -10.087 1.00 0.00 37 ARG A C 2
ATOM 1603 O O . ARG A 1 37 ? 2.331 9.882 -10.993 1.00 0.00 37 ARG A O 2
ATOM 1624 N N . ALA A 1 38 ? 0.729 9.218 -9.559 1.00 0.00 38 ALA A N 2
ATOM 1625 C CA . ALA A 1 38 ? 0.766 7.820 -9.957 1.00 0.00 38 ALA A CA 2
ATOM 1626 C C . ALA A 1 38 ? -0.644 7.237 -9.936 1.00 0.00 38 ALA A C 2
ATOM 1627 O O . ALA A 1 38 ? -1.466 7.634 -9.111 1.00 0.00 38 ALA A O 2
ATOM 1634 N N . PRO A 1 39 ? -0.946 6.309 -10.857 1.00 0.00 39 PRO A N 2
ATOM 1635 C CA . PRO A 1 39 ? -2.263 5.672 -10.935 1.00 0.00 39 PRO A CA 2
ATOM 1636 C C . PRO A 1 39 ? -2.493 4.667 -9.806 1.00 0.00 39 PRO A C 2
ATOM 1637 O O . PRO A 1 39 ? -1.541 4.124 -9.241 1.00 0.00 39 PRO A O 2
ATOM 1648 N N . LEU A 1 40 ? -3.760 4.433 -9.485 1.00 0.00 40 LEU A N 2
ATOM 1649 C CA . LEU A 1 40 ? -4.131 3.491 -8.443 1.00 0.00 40 LEU A CA 2
ATOM 1650 C C . LEU A 1 40 ? -3.887 2.049 -8.890 1.00 0.00 40 LEU A C 2
ATOM 1651 O O . LEU A 1 40 ? -4.179 1.688 -10.032 1.00 0.00 40 LEU A O 2
ATOM 1667 N N . PRO A 1 41 ? -3.327 1.218 -7.995 1.00 0.00 41 PRO A N 2
ATOM 1668 C CA . PRO A 1 41 ? -3.123 -0.214 -8.249 1.00 0.00 41 PRO A CA 2
ATOM 1669 C C . PRO A 1 41 ? -4.420 -1.009 -8.128 1.00 0.00 41 PRO A C 2
ATOM 1670 O O . PRO A 1 41 ? -5.484 -0.446 -7.868 1.00 0.00 41 PRO A O 2
ATOM 1681 N N . THR A 1 42 ? -4.328 -2.317 -8.298 1.00 0.00 42 THR A N 2
ATOM 1682 C CA . THR A 1 42 ? -5.515 -3.162 -8.267 1.00 0.00 42 THR A CA 2
ATOM 1683 C C . THR A 1 42 ? -5.680 -3.820 -6.901 1.00 0.00 42 THR A C 2
ATOM 1684 O O . THR A 1 42 ? -4.743 -3.837 -6.101 1.00 0.00 42 THR A O 2
ATOM 1695 N N . GLN A 1 43 ? -6.870 -4.358 -6.639 1.00 0.00 43 GLN A N 2
ATOM 1696 C CA . GLN A 1 43 ? -7.164 -4.994 -5.358 1.00 0.00 43 GLN A CA 2
ATOM 1697 C C . GLN A 1 43 ? -6.223 -6.165 -5.130 1.00 0.00 43 GLN A C 2
ATOM 1698 O O . GLN A 1 43 ? -5.657 -6.320 -4.048 1.00 0.00 43 GLN A O 2
ATOM 1712 N N . ALA A 1 44 ? -6.063 -6.981 -6.166 1.00 0.00 44 ALA A N 2
ATOM 1713 C CA . ALA A 1 44 ? -5.162 -8.122 -6.113 1.00 0.00 44 ALA A CA 2
ATOM 1714 C C . ALA A 1 44 ? -3.760 -7.675 -5.728 1.00 0.00 44 ALA A C 2
ATOM 1715 O O . ALA A 1 44 ? -3.141 -8.248 -4.836 1.00 0.00 44 ALA A O 2
ATOM 1722 N N . GLU A 1 45 ? -3.280 -6.634 -6.394 1.00 0.00 45 GLU A N 2
ATOM 1723 C CA . GLU A 1 45 ? -1.974 -6.058 -6.099 1.00 0.00 45 GLU A CA 2
ATOM 1724 C C . GLU A 1 45 ? -1.876 -5.629 -4.639 1.00 0.00 45 GLU A C 2
ATOM 1725 O O . GLU A 1 45 ? -0.939 -6.008 -3.938 1.00 0.00 45 GLU A O 2
ATOM 1737 N N . LEU A 1 46 ? -2.859 -4.857 -4.191 1.00 0.00 46 LEU A N 2
ATOM 1738 C CA . LEU A 1 46 ? -2.902 -4.367 -2.821 1.00 0.00 46 LEU A CA 2
ATOM 1739 C C . LEU A 1 46 ? -2.814 -5.511 -1.817 1.00 0.00 46 LEU A C 2
ATOM 1740 O O . LEU A 1 46 ? -1.983 -5.493 -0.905 1.00 0.00 46 LEU A O 2
ATOM 1756 N N . GLU A 1 47 ? -3.662 -6.515 -2.005 1.00 0.00 47 GLU A N 2
ATOM 1757 C CA . GLU A 1 47 ? -3.727 -7.637 -1.082 1.00 0.00 47 GLU A CA 2
ATOM 1758 C C . GLU A 1 47 ? -2.448 -8.465 -1.118 1.00 0.00 47 GLU A C 2
ATOM 1759 O O . GLU A 1 47 ? -2.023 -8.996 -0.096 1.00 0.00 47 GLU A O 2
ATOM 1771 N N . THR A 1 48 ? -1.824 -8.554 -2.287 1.00 0.00 48 THR A N 2
ATOM 1772 C CA . THR A 1 48 ? -0.589 -9.314 -2.428 1.00 0.00 48 THR A CA 2
ATOM 1773 C C . THR A 1 48 ? 0.537 -8.667 -1.627 1.00 0.00 48 THR A C 2
ATOM 1774 O O . THR A 1 48 ? 1.345 -9.362 -1.009 1.00 0.00 48 THR A O 2
ATOM 1785 N N . TRP A 1 49 ? 0.569 -7.340 -1.613 1.00 0.00 49 TRP A N 2
ATOM 1786 C CA . TRP A 1 49 ? 1.553 -6.617 -0.819 1.00 0.00 49 TRP A CA 2
ATOM 1787 C C . TRP A 1 49 ? 1.290 -6.828 0.665 1.00 0.00 49 TRP A C 2
ATOM 1788 O O . TRP A 1 49 ? 2.222 -6.977 1.453 1.00 0.00 49 TRP A O 2
ATOM 1809 N N . TRP A 1 50 ? 0.014 -6.857 1.037 1.00 0.00 50 TRP A N 2
ATOM 1810 C CA . TRP A 1 50 ? -0.381 -7.180 2.405 1.00 0.00 50 TRP A CA 2
ATOM 1811 C C . TRP A 1 50 ? 0.087 -8.589 2.766 1.00 0.00 50 TRP A C 2
ATOM 1812 O O . TRP A 1 50 ? 0.638 -8.822 3.842 1.00 0.00 50 TRP A O 2
ATOM 1833 N N . GLU A 1 51 ? -0.120 -9.520 1.844 1.00 0.00 51 GLU A N 2
ATOM 1834 C CA . GLU A 1 51 ? 0.310 -10.894 2.011 1.00 0.00 51 GLU A CA 2
ATOM 1835 C C . GLU A 1 51 ? 1.826 -10.982 2.159 1.00 0.00 51 GLU A C 2
ATOM 1836 O O . GLU A 1 51 ? 2.329 -11.662 3.053 1.00 0.00 51 GLU A O 2
ATOM 1848 N N . GLU A 1 52 ? 2.548 -10.286 1.291 1.00 0.00 52 GLU A N 2
ATOM 1849 C CA . GLU A 1 52 ? 4.002 -10.260 1.360 1.00 0.00 52 GLU A CA 2
ATOM 1850 C C . GLU A 1 52 ? 4.472 -9.623 2.662 1.00 0.00 52 GLU A C 2
ATOM 1851 O O . GLU A 1 52 ? 5.389 -10.128 3.299 1.00 0.00 52 GLU A O 2
ATOM 1863 N N . LEU A 1 53 ? 3.823 -8.534 3.059 1.00 0.00 53 LEU A N 2
ATOM 1864 C CA . LEU A 1 53 ? 4.141 -7.846 4.309 1.00 0.00 53 LEU A CA 2
ATOM 1865 C C . LEU A 1 53 ? 4.004 -8.782 5.503 1.00 0.00 53 LEU A C 2
ATOM 1866 O O . LEU A 1 53 ? 4.855 -8.801 6.393 1.00 0.00 53 LEU A O 2
ATOM 1882 N N . GLN A 1 54 ? 2.932 -9.556 5.515 1.00 0.00 54 GLN A N 2
ATOM 1883 C CA . GLN A 1 54 ? 2.631 -10.410 6.647 1.00 0.00 54 GLN A CA 2
ATOM 1884 C C . GLN A 1 54 ? 3.542 -11.637 6.662 1.00 0.00 54 GLN A C 2
ATOM 1885 O O . GLN A 1 54 ? 3.907 -12.137 7.726 1.00 0.00 54 GLN A O 2
ATOM 1899 N N . LYS A 1 55 ? 3.909 -12.112 5.478 1.00 0.00 55 LYS A N 2
ATOM 1900 C CA . LYS A 1 55 ? 4.779 -13.282 5.357 1.00 0.00 55 LYS A CA 2
ATOM 1901 C C . LYS A 1 55 ? 6.258 -12.897 5.458 1.00 0.00 55 LYS A C 2
ATOM 1902 O O . LYS A 1 55 ? 7.136 -13.760 5.537 1.00 0.00 55 LYS A O 2
ATOM 1921 N N . ASN A 1 56 ? 6.527 -11.607 5.479 1.00 0.00 56 ASN A N 2
ATOM 1922 C CA . ASN A 1 56 ? 7.900 -11.107 5.452 1.00 0.00 56 ASN A CA 2
ATOM 1923 C C . ASN A 1 56 ? 8.395 -10.810 6.863 1.00 0.00 56 ASN A C 2
ATOM 1924 O O . ASN A 1 56 ? 7.627 -10.358 7.717 1.00 0.00 56 ASN A O 2
ATOM 1935 N N . PRO A 1 57 ? 9.679 -11.088 7.134 1.00 0.00 57 PRO A N 2
ATOM 1936 C CA . PRO A 1 57 ? 10.335 -10.706 8.391 1.00 0.00 57 PRO A CA 2
ATOM 1937 C C . PRO A 1 57 ? 10.317 -9.189 8.610 1.00 0.00 57 PRO A C 2
ATOM 1938 O O . PRO A 1 57 ? 10.039 -8.425 7.683 1.00 0.00 57 PRO A O 2
ATOM 1949 N N . PRO A 1 58 ? 10.607 -8.733 9.839 1.00 0.00 58 PRO A N 2
ATOM 1950 C CA . PRO A 1 58 ? 10.649 -7.304 10.162 1.00 0.00 58 PRO A CA 2
ATOM 1951 C C . PRO A 1 58 ? 11.824 -6.597 9.493 1.00 0.00 58 PRO A C 2
ATOM 1952 O O . PRO A 1 58 ? 12.671 -7.234 8.859 1.00 0.00 58 PRO A O 2
ATOM 1963 N N . TYR A 1 59 ? 11.868 -5.280 9.636 1.00 0.00 59 TYR A N 2
ATOM 1964 C CA . TYR A 1 59 ? 12.960 -4.486 9.094 1.00 0.00 59 TYR A CA 2
ATOM 1965 C C . TYR A 1 59 ? 14.220 -4.749 9.902 1.00 0.00 59 TYR A C 2
ATOM 1966 O O . TYR A 1 59 ? 14.374 -4.259 11.022 1.00 0.00 59 TYR A O 2
ATOM 1984 N N . GLU A 1 60 ? 15.100 -5.550 9.335 1.00 0.00 60 GLU A N 2
ATOM 1985 C CA . GLU A 1 60 ? 16.311 -5.970 10.016 1.00 0.00 60 GLU A CA 2
ATOM 1986 C C . GLU A 1 60 ? 17.235 -4.784 10.264 1.00 0.00 60 GLU A C 2
ATOM 1987 O O . GLU A 1 60 ? 17.316 -3.871 9.437 1.00 0.00 60 GLU A O 2
ATOM 1999 N N . MET A 1 1 ? -8.881 -4.326 5.429 1.00 0.00 1 MET A N 3
ATOM 2000 C CA . MET A 1 1 ? -7.480 -4.561 5.856 1.00 0.00 1 MET A CA 3
ATOM 2001 C C . MET A 1 1 ? -6.752 -3.238 6.032 1.00 0.00 1 MET A C 3
ATOM 2002 O O . MET A 1 1 ? -7.186 -2.212 5.507 1.00 0.00 1 MET A O 3
ATOM 2018 N N . ILE A 1 2 ? -5.650 -3.255 6.770 1.00 0.00 2 ILE A N 3
ATOM 2019 C CA . ILE A 1 2 ? -4.900 -2.036 7.028 1.00 0.00 2 ILE A CA 3
ATOM 2020 C C . ILE A 1 2 ? -4.041 -1.675 5.823 1.00 0.00 2 ILE A C 3
ATOM 2021 O O . ILE A 1 2 ? -3.009 -2.294 5.560 1.00 0.00 2 ILE A O 3
ATOM 2037 N N . LEU A 1 3 ? -4.492 -0.678 5.092 1.00 0.00 3 LEU A N 3
ATOM 2038 C CA . LEU A 1 3 ? -3.799 -0.198 3.909 1.00 0.00 3 LEU A CA 3
ATOM 2039 C C . LEU A 1 3 ? -2.519 0.535 4.279 1.00 0.00 3 LEU A C 3
ATOM 2040 O O . LEU A 1 3 ? -1.540 0.500 3.542 1.00 0.00 3 LEU A O 3
ATOM 2056 N N . TYR A 1 4 ? -2.545 1.187 5.437 1.00 0.00 4 TYR A N 3
ATOM 2057 C CA . TYR A 1 4 ? -1.444 2.038 5.891 1.00 0.00 4 TYR A CA 3
ATOM 2058 C C . TYR A 1 4 ? -0.110 1.307 5.816 1.00 0.00 4 TYR A C 3
ATOM 2059 O O . TYR A 1 4 ? 0.835 1.785 5.192 1.00 0.00 4 TYR A O 3
ATOM 2077 N N . ASP A 1 5 ? -0.044 0.140 6.436 1.00 0.00 5 ASP A N 3
ATOM 2078 C CA . ASP A 1 5 ? 1.185 -0.641 6.455 1.00 0.00 5 ASP A CA 3
ATOM 2079 C C . ASP A 1 5 ? 1.575 -1.102 5.055 1.00 0.00 5 ASP A C 3
ATOM 2080 O O . ASP A 1 5 ? 2.749 -1.067 4.682 1.00 0.00 5 ASP A O 3
ATOM 2089 N N . ALA A 1 6 ? 0.582 -1.547 4.295 1.00 0.00 6 ALA A N 3
ATOM 2090 C CA . ALA A 1 6 ? 0.794 -2.009 2.925 1.00 0.00 6 ALA A CA 3
ATOM 2091 C C . ALA A 1 6 ? 1.379 -0.907 2.040 1.00 0.00 6 ALA A C 3
ATOM 2092 O O . ALA A 1 6 ? 2.316 -1.143 1.267 1.00 0.00 6 ALA A O 3
ATOM 2099 N N . ILE A 1 7 ? 0.836 0.299 2.160 1.00 0.00 7 ILE A N 3
ATOM 2100 C CA . ILE A 1 7 ? 1.319 1.433 1.386 1.00 0.00 7 ILE A CA 3
ATOM 2101 C C . ILE A 1 7 ? 2.775 1.732 1.725 1.00 0.00 7 ILE A C 3
ATOM 2102 O O . ILE A 1 7 ? 3.582 1.979 0.835 1.00 0.00 7 ILE A O 3
ATOM 2118 N N . MET A 1 8 ? 3.101 1.674 3.011 1.00 0.00 8 MET A N 3
ATOM 2119 C CA . MET A 1 8 ? 4.462 1.936 3.480 1.00 0.00 8 MET A CA 3
ATOM 2120 C C . MET A 1 8 ? 5.426 0.861 2.986 1.00 0.00 8 MET A C 3
ATOM 2121 O O . MET A 1 8 ? 6.634 1.085 2.911 1.00 0.00 8 MET A O 3
ATOM 2135 N N . TYR A 1 9 ? 4.885 -0.313 2.663 1.00 0.00 9 TYR A N 3
ATOM 2136 C CA . TYR A 1 9 ? 5.691 -1.416 2.158 1.00 0.00 9 TYR A CA 3
ATOM 2137 C C . TYR A 1 9 ? 6.162 -1.142 0.733 1.00 0.00 9 TYR A C 3
ATOM 2138 O O . TYR A 1 9 ? 7.335 -1.341 0.412 1.00 0.00 9 TYR A O 3
ATOM 2156 N N . LYS A 1 10 ? 5.255 -0.684 -0.121 1.00 0.00 10 LYS A N 3
ATOM 2157 C CA . LYS A 1 10 ? 5.604 -0.422 -1.513 1.00 0.00 10 LYS A CA 3
ATOM 2158 C C . LYS A 1 10 ? 6.143 0.996 -1.692 1.00 0.00 10 LYS A C 3
ATOM 2159 O O . LYS A 1 10 ? 7.129 1.206 -2.401 1.00 0.00 10 LYS A O 3
ATOM 2178 N N . TYR A 1 11 ? 5.507 1.960 -1.043 1.00 0.00 11 TYR A N 3
ATOM 2179 C CA . TYR A 1 11 ? 5.908 3.357 -1.169 1.00 0.00 11 TYR A CA 3
ATOM 2180 C C . TYR A 1 11 ? 6.357 3.916 0.180 1.00 0.00 11 TYR A C 3
ATOM 2181 O O . TYR A 1 11 ? 5.553 4.488 0.917 1.00 0.00 11 TYR A O 3
ATOM 2199 N N . PRO A 1 12 ? 7.639 3.750 0.530 1.00 0.00 12 PRO A N 3
ATOM 2200 C CA . PRO A 1 12 ? 8.186 4.245 1.799 1.00 0.00 12 PRO A CA 3
ATOM 2201 C C . PRO A 1 12 ? 8.296 5.769 1.843 1.00 0.00 12 PRO A C 3
ATOM 2202 O O . PRO A 1 12 ? 8.257 6.375 2.917 1.00 0.00 12 PRO A O 3
ATOM 2213 N N . ASN A 1 13 ? 8.438 6.383 0.675 1.00 0.00 13 ASN A N 3
ATOM 2214 C CA . ASN A 1 13 ? 8.654 7.825 0.583 1.00 0.00 13 ASN A CA 3
ATOM 2215 C C . ASN A 1 13 ? 7.343 8.597 0.452 1.00 0.00 13 ASN A C 3
ATOM 2216 O O . ASN A 1 13 ? 7.349 9.789 0.151 1.00 0.00 13 ASN A O 3
ATOM 2227 N N . ALA A 1 14 ? 6.227 7.924 0.686 1.00 0.00 14 ALA A N 3
ATOM 2228 C CA . ALA A 1 14 ? 4.925 8.581 0.666 1.00 0.00 14 ALA A CA 3
ATOM 2229 C C . ALA A 1 14 ? 4.510 8.975 2.081 1.00 0.00 14 ALA A C 3
ATOM 2230 O O . ALA A 1 14 ? 4.621 8.175 3.009 1.00 0.00 14 ALA A O 3
ATOM 2237 N N . VAL A 1 15 ? 4.054 10.210 2.250 1.00 0.00 15 VAL A N 3
ATOM 2238 C CA . VAL A 1 15 ? 3.665 10.706 3.563 1.00 0.00 15 VAL A CA 3
ATOM 2239 C C . VAL A 1 15 ? 2.146 10.691 3.721 1.00 0.00 15 VAL A C 3
ATOM 2240 O O . VAL A 1 15 ? 1.415 11.230 2.881 1.00 0.00 15 VAL A O 3
ATOM 2253 N N . SER A 1 16 ? 1.681 10.065 4.797 1.00 0.00 16 SER A N 3
ATOM 2254 C CA . SER A 1 16 ? 0.258 9.973 5.086 1.00 0.00 16 SER A CA 3
ATOM 2255 C C . SER A 1 16 ? -0.324 11.345 5.417 1.00 0.00 16 SER A C 3
ATOM 2256 O O . SER A 1 16 ? 0.327 12.167 6.064 1.00 0.00 16 SER A O 3
ATOM 2264 N N . ARG A 1 17 ? -1.546 11.576 4.945 1.00 0.00 17 ARG A N 3
ATOM 2265 C CA . ARG A 1 17 ? -2.264 12.822 5.133 1.00 0.00 17 ARG A CA 3
ATOM 2266 C C . ARG A 1 17 ? -1.521 13.992 4.487 1.00 0.00 17 ARG A C 3
ATOM 2267 O O . ARG A 1 17 ? -1.720 15.153 4.843 1.00 0.00 17 ARG A O 3
ATOM 2288 N N . LYS A 1 18 ? -0.679 13.663 3.515 1.00 0.00 18 LYS A N 3
ATOM 2289 C CA . LYS A 1 18 ? -0.012 14.657 2.689 1.00 0.00 18 LYS A CA 3
ATOM 2290 C C . LYS A 1 18 ? -0.087 14.230 1.231 1.00 0.00 18 LYS A C 3
ATOM 2291 O O . LYS A 1 18 ? -0.687 14.908 0.397 1.00 0.00 18 LYS A O 3
ATOM 2310 N N . ASP A 1 19 ? 0.517 13.088 0.940 1.00 0.00 19 ASP A N 3
ATOM 2311 C CA . ASP A 1 19 ? 0.536 12.556 -0.413 1.00 0.00 19 ASP A CA 3
ATOM 2312 C C . ASP A 1 19 ? -0.669 11.660 -0.637 1.00 0.00 19 ASP A C 3
ATOM 2313 O O . ASP A 1 19 ? -1.150 11.509 -1.761 1.00 0.00 19 ASP A O 3
ATOM 2322 N N . PHE A 1 20 ? -1.155 11.067 0.443 1.00 0.00 20 PHE A N 3
ATOM 2323 C CA . PHE A 1 20 ? -2.334 10.218 0.391 1.00 0.00 20 PHE A CA 3
ATOM 2324 C C . PHE A 1 20 ? -3.048 10.244 1.735 1.00 0.00 20 PHE A C 3
ATOM 2325 O O . PHE A 1 20 ? -2.407 10.322 2.778 1.00 0.00 20 PHE A O 3
ATOM 2342 N N . GLU A 1 21 ? -4.366 10.189 1.715 1.00 0.00 21 GLU A N 3
ATOM 2343 C CA . GLU A 1 21 ? -5.132 10.152 2.949 1.00 0.00 21 GLU A CA 3
ATOM 2344 C C . GLU A 1 21 ? -6.079 8.963 2.931 1.00 0.00 21 GLU A C 3
ATOM 2345 O O . GLU A 1 21 ? -6.726 8.681 1.916 1.00 0.00 21 GLU A O 3
ATOM 2357 N N . LEU A 1 22 ? -6.141 8.264 4.054 1.00 0.00 22 LEU A N 3
ATOM 2358 C CA . LEU A 1 22 ? -6.942 7.056 4.164 1.00 0.00 22 LEU A CA 3
ATOM 2359 C C . LEU A 1 22 ? -8.356 7.381 4.623 1.00 0.00 22 LEU A C 3
ATOM 2360 O O . LEU A 1 22 ? -8.589 8.389 5.290 1.00 0.00 22 LEU A O 3
ATOM 2376 N N . ARG A 1 23 ? -9.290 6.519 4.265 1.00 0.00 23 ARG A N 3
ATOM 2377 C CA . ARG A 1 23 ? -10.673 6.670 4.684 1.00 0.00 23 ARG A CA 3
ATOM 2378 C C . ARG A 1 23 ? -11.223 5.322 5.121 1.00 0.00 23 ARG A C 3
ATOM 2379 O O . ARG A 1 23 ? -10.749 4.278 4.668 1.00 0.00 23 ARG A O 3
ATOM 2400 N N . ASN A 1 24 ? -12.207 5.343 6.002 1.00 0.00 24 ASN A N 3
ATOM 2401 C CA . ASN A 1 24 ? -12.853 4.122 6.448 1.00 0.00 24 ASN A CA 3
ATOM 2402 C C . ASN A 1 24 ? -13.992 3.751 5.507 1.00 0.00 24 ASN A C 3
ATOM 2403 O O . ASN A 1 24 ? -14.999 4.458 5.422 1.00 0.00 24 ASN A O 3
ATOM 2414 N N . ASP A 1 25 ? -13.816 2.653 4.792 1.00 0.00 25 ASP A N 3
ATOM 2415 C CA . ASP A 1 25 ? -14.835 2.154 3.873 1.00 0.00 25 ASP A CA 3
ATOM 2416 C C . ASP A 1 25 ? -15.878 1.346 4.631 1.00 0.00 25 ASP A C 3
ATOM 2417 O O . ASP A 1 25 ? -17.012 1.185 4.187 1.00 0.00 25 ASP A O 3
ATOM 2426 N N . GLY A 1 26 ? -15.487 0.877 5.803 1.00 0.00 26 GLY A N 3
ATOM 2427 C CA . GLY A 1 26 ? -16.296 -0.072 6.535 1.00 0.00 26 GLY A CA 3
ATOM 2428 C C . GLY A 1 26 ? -15.612 -1.416 6.561 1.00 0.00 26 GLY A C 3
ATOM 2429 O O . GLY A 1 26 ? -15.569 -2.092 7.588 1.00 0.00 26 GLY A O 3
ATOM 2433 N N . ASN A 1 27 ? -15.037 -1.778 5.417 1.00 0.00 27 ASN A N 3
ATOM 2434 C CA . ASN A 1 27 ? -14.213 -2.980 5.301 1.00 0.00 27 ASN A CA 3
ATOM 2435 C C . ASN A 1 27 ? -12.823 -2.728 5.866 1.00 0.00 27 ASN A C 3
ATOM 2436 O O . ASN A 1 27 ? -12.001 -3.640 5.971 1.00 0.00 27 ASN A O 3
ATOM 2447 N N . GLY A 1 28 ? -12.570 -1.480 6.221 1.00 0.00 28 GLY A N 3
ATOM 2448 C CA . GLY A 1 28 ? -11.288 -1.098 6.768 1.00 0.00 28 GLY A CA 3
ATOM 2449 C C . GLY A 1 28 ? -10.856 0.272 6.302 1.00 0.00 28 GLY A C 3
ATOM 2450 O O . GLY A 1 28 ? -11.631 0.995 5.667 1.00 0.00 28 GLY A O 3
ATOM 2454 N N . SER A 1 29 ? -9.624 0.628 6.618 1.00 0.00 29 SER A N 3
ATOM 2455 C CA . SER A 1 29 ? -9.077 1.917 6.230 1.00 0.00 29 SER A CA 3
ATOM 2456 C C . SER A 1 29 ? -8.279 1.784 4.937 1.00 0.00 29 SER A C 3
ATOM 2457 O O . SER A 1 29 ? -7.214 1.161 4.919 1.00 0.00 29 SER A O 3
ATOM 2465 N N . TYR A 1 30 ? -8.793 2.365 3.858 1.00 0.00 30 TYR A N 3
ATOM 2466 C CA . TYR A 1 30 ? -8.149 2.249 2.556 1.00 0.00 30 TYR A CA 3
ATOM 2467 C C . TYR A 1 30 ? -7.851 3.629 1.970 1.00 0.00 30 TYR A C 3
ATOM 2468 O O . TYR A 1 30 ? -8.094 4.647 2.614 1.00 0.00 30 TYR A O 3
ATOM 2486 N N . ILE A 1 31 ? -7.330 3.658 0.750 1.00 0.00 31 ILE A N 3
ATOM 2487 C CA . ILE A 1 31 ? -6.934 4.907 0.112 1.00 0.00 31 ILE A CA 3
ATOM 2488 C C . ILE A 1 31 ? -8.135 5.618 -0.497 1.00 0.00 31 ILE A C 3
ATOM 2489 O O . ILE A 1 31 ? -8.931 5.012 -1.212 1.00 0.00 31 ILE A O 3
ATOM 2505 N N . GLU A 1 32 ? -8.252 6.904 -0.210 1.00 0.00 32 GLU A N 3
ATOM 2506 C CA . GLU A 1 32 ? -9.269 7.735 -0.829 1.00 0.00 32 GLU A CA 3
ATOM 2507 C C . GLU A 1 32 ? -8.613 8.946 -1.477 1.00 0.00 32 GLU A C 3
ATOM 2508 O O . GLU A 1 32 ? -8.714 9.153 -2.685 1.00 0.00 32 GLU A O 3
ATOM 2520 N N . LYS A 1 33 ? -7.917 9.726 -0.663 1.00 0.00 33 LYS A N 3
ATOM 2521 C CA . LYS A 1 33 ? -7.319 10.973 -1.116 1.00 0.00 33 LYS A CA 3
ATOM 2522 C C . LYS A 1 33 ? -5.931 10.693 -1.680 1.00 0.00 33 LYS A C 3
ATOM 2523 O O . LYS A 1 33 ? -5.092 10.095 -1.008 1.00 0.00 33 LYS A O 3
ATOM 2542 N N . TRP A 1 34 ? -5.693 11.128 -2.908 1.00 0.00 34 TRP A N 3
ATOM 2543 C CA . TRP A 1 34 ? -4.470 10.778 -3.622 1.00 0.00 34 TRP A CA 3
ATOM 2544 C C . TRP A 1 34 ? -3.871 12.010 -4.302 1.00 0.00 34 TRP A C 3
ATOM 2545 O O . TRP A 1 34 ? -4.489 12.591 -5.198 1.00 0.00 34 TRP A O 3
ATOM 2566 N N . ASN A 1 35 ? -2.677 12.404 -3.866 1.00 0.00 35 ASN A N 3
ATOM 2567 C CA . ASN A 1 35 ? -2.022 13.607 -4.381 1.00 0.00 35 ASN A CA 3
ATOM 2568 C C . ASN A 1 35 ? -0.773 13.270 -5.181 1.00 0.00 35 ASN A C 3
ATOM 2569 O O . ASN A 1 35 ? -0.085 14.161 -5.674 1.00 0.00 35 ASN A O 3
ATOM 2580 N N . LEU A 1 36 ? -0.483 11.986 -5.313 1.00 0.00 36 LEU A N 3
ATOM 2581 C CA . LEU A 1 36 ? 0.743 11.553 -5.972 1.00 0.00 36 LEU A CA 3
ATOM 2582 C C . LEU A 1 36 ? 0.530 11.344 -7.465 1.00 0.00 36 LEU A C 3
ATOM 2583 O O . LEU A 1 36 ? -0.584 11.078 -7.913 1.00 0.00 36 LEU A O 3
ATOM 2599 N N . ARG A 1 37 ? 1.611 11.464 -8.230 1.00 0.00 37 ARG A N 3
ATOM 2600 C CA . ARG A 1 37 ? 1.583 11.169 -9.661 1.00 0.00 37 ARG A CA 3
ATOM 2601 C C . ARG A 1 37 ? 1.820 9.680 -9.876 1.00 0.00 37 ARG A C 3
ATOM 2602 O O . ARG A 1 37 ? 2.581 9.276 -10.755 1.00 0.00 37 ARG A O 3
ATOM 2623 N N . ALA A 1 38 ? 1.176 8.873 -9.061 1.00 0.00 38 ALA A N 3
ATOM 2624 C CA . ALA A 1 38 ? 1.378 7.440 -9.096 1.00 0.00 38 ALA A CA 3
ATOM 2625 C C . ALA A 1 38 ? 0.071 6.733 -9.410 1.00 0.00 38 ALA A C 3
ATOM 2626 O O . ALA A 1 38 ? -0.994 7.168 -8.971 1.00 0.00 38 ALA A O 3
ATOM 2633 N N . PRO A 1 39 ? 0.136 5.646 -10.187 1.00 0.00 39 PRO A N 3
ATOM 2634 C CA . PRO A 1 39 ? -1.046 4.857 -10.535 1.00 0.00 39 PRO A CA 3
ATOM 2635 C C . PRO A 1 39 ? -1.665 4.177 -9.320 1.00 0.00 39 PRO A C 3
ATOM 2636 O O . PRO A 1 39 ? -0.952 3.727 -8.419 1.00 0.00 39 PRO A O 3
ATOM 2647 N N . LEU A 1 40 ? -2.990 4.118 -9.293 1.00 0.00 40 LEU A N 3
ATOM 2648 C CA . LEU A 1 40 ? -3.699 3.430 -8.236 1.00 0.00 40 LEU A CA 3
ATOM 2649 C C . LEU A 1 40 ? -3.618 1.927 -8.459 1.00 0.00 40 LEU A C 3
ATOM 2650 O O . LEU A 1 40 ? -3.964 1.435 -9.536 1.00 0.00 40 LEU A O 3
ATOM 2666 N N . PRO A 1 41 ? -3.140 1.186 -7.452 1.00 0.00 41 PRO A N 3
ATOM 2667 C CA . PRO A 1 41 ? -2.991 -0.269 -7.529 1.00 0.00 41 PRO A CA 3
ATOM 2668 C C . PRO A 1 41 ? -4.327 -0.981 -7.686 1.00 0.00 41 PRO A C 3
ATOM 2669 O O . PRO A 1 41 ? -5.384 -0.435 -7.350 1.00 0.00 41 PRO A O 3
ATOM 2680 N N . THR A 1 42 ? -4.273 -2.198 -8.193 1.00 0.00 42 THR A N 3
ATOM 2681 C CA . THR A 1 42 ? -5.468 -2.993 -8.397 1.00 0.00 42 THR A CA 3
ATOM 2682 C C . THR A 1 42 ? -5.889 -3.666 -7.095 1.00 0.00 42 THR A C 3
ATOM 2683 O O . THR A 1 42 ? -5.135 -3.663 -6.119 1.00 0.00 42 THR A O 3
ATOM 2694 N N . GLN A 1 43 ? -7.080 -4.251 -7.089 1.00 0.00 43 GLN A N 3
ATOM 2695 C CA . GLN A 1 43 ? -7.563 -4.990 -5.930 1.00 0.00 43 GLN A CA 3
ATOM 2696 C C . GLN A 1 43 ? -6.616 -6.139 -5.642 1.00 0.00 43 GLN A C 3
ATOM 2697 O O . GLN A 1 43 ? -6.248 -6.394 -4.493 1.00 0.00 43 GLN A O 3
ATOM 2711 N N . ALA A 1 44 ? -6.227 -6.809 -6.713 1.00 0.00 44 ALA A N 3
ATOM 2712 C CA . ALA A 1 44 ? -5.267 -7.898 -6.647 1.00 0.00 44 ALA A CA 3
ATOM 2713 C C . ALA A 1 44 ? -3.960 -7.441 -6.010 1.00 0.00 44 ALA A C 3
ATOM 2714 O O . ALA A 1 44 ? -3.465 -8.078 -5.081 1.00 0.00 44 ALA A O 3
ATOM 2721 N N . GLU A 1 45 ? -3.408 -6.331 -6.506 1.00 0.00 45 GLU A N 3
ATOM 2722 C CA . GLU A 1 45 ? -2.158 -5.810 -6.002 1.00 0.00 45 GLU A CA 3
ATOM 2723 C C . GLU A 1 45 ? -2.280 -5.445 -4.529 1.00 0.00 45 GLU A C 3
ATOM 2724 O O . GLU A 1 45 ? -1.417 -5.791 -3.727 1.00 0.00 45 GLU A O 3
ATOM 2736 N N . LEU A 1 46 ? -3.370 -4.768 -4.180 1.00 0.00 46 LEU A N 3
ATOM 2737 C CA . LEU A 1 46 ? -3.634 -4.378 -2.800 1.00 0.00 46 LEU A CA 3
ATOM 2738 C C . LEU A 1 46 ? -3.552 -5.574 -1.852 1.00 0.00 46 LEU A C 3
ATOM 2739 O O . LEU A 1 46 ? -2.885 -5.515 -0.817 1.00 0.00 46 LEU A O 3
ATOM 2755 N N . GLU A 1 47 ? -4.224 -6.661 -2.214 1.00 0.00 47 GLU A N 3
ATOM 2756 C CA . GLU A 1 47 ? -4.215 -7.864 -1.393 1.00 0.00 47 GLU A CA 3
ATOM 2757 C C . GLU A 1 47 ? -2.838 -8.523 -1.413 1.00 0.00 47 GLU A C 3
ATOM 2758 O O . GLU A 1 47 ? -2.423 -9.144 -0.436 1.00 0.00 47 GLU A O 3
ATOM 2770 N N . THR A 1 48 ? -2.127 -8.365 -2.522 1.00 0.00 48 THR A N 3
ATOM 2771 C CA . THR A 1 48 ? -0.771 -8.881 -2.645 1.00 0.00 48 THR A CA 3
ATOM 2772 C C . THR A 1 48 ? 0.171 -8.140 -1.692 1.00 0.00 48 THR A C 3
ATOM 2773 O O . THR A 1 48 ? 1.054 -8.748 -1.095 1.00 0.00 48 THR A O 3
ATOM 2784 N N . TRP A 1 49 ? -0.037 -6.829 -1.543 1.00 0.00 49 TRP A N 3
ATOM 2785 C CA . TRP A 1 49 ? 0.734 -6.033 -0.588 1.00 0.00 49 TRP A CA 3
ATOM 2786 C C . TRP A 1 49 ? 0.596 -6.623 0.806 1.00 0.00 49 TRP A C 3
ATOM 2787 O O . TRP A 1 49 ? 1.588 -6.873 1.491 1.00 0.00 49 TRP A O 3
ATOM 2808 N N . TRP A 1 50 ? -0.649 -6.842 1.213 1.00 0.00 50 TRP A N 3
ATOM 2809 C CA . TRP A 1 50 ? -0.945 -7.406 2.523 1.00 0.00 50 TRP A CA 3
ATOM 2810 C C . TRP A 1 50 ? -0.296 -8.778 2.676 1.00 0.00 50 TRP A C 3
ATOM 2811 O O . TRP A 1 50 ? 0.346 -9.060 3.686 1.00 0.00 50 TRP A O 3
ATOM 2832 N N . GLU A 1 51 ? -0.449 -9.618 1.660 1.00 0.00 51 GLU A N 3
ATOM 2833 C CA . GLU A 1 51 ? 0.127 -10.949 1.666 1.00 0.00 51 GLU A CA 3
ATOM 2834 C C . GLU A 1 51 ? 1.649 -10.904 1.768 1.00 0.00 51 GLU A C 3
ATOM 2835 O O . GLU A 1 51 ? 2.239 -11.625 2.574 1.00 0.00 51 GLU A O 3
ATOM 2847 N N . GLU A 1 52 ? 2.281 -10.051 0.971 1.00 0.00 52 GLU A N 3
ATOM 2848 C CA . GLU A 1 52 ? 3.731 -9.905 1.009 1.00 0.00 52 GLU A CA 3
ATOM 2849 C C . GLU A 1 52 ? 4.186 -9.359 2.360 1.00 0.00 52 GLU A C 3
ATOM 2850 O O . GLU A 1 52 ? 5.202 -9.785 2.903 1.00 0.00 52 GLU A O 3
ATOM 2862 N N . LEU A 1 53 ? 3.421 -8.421 2.901 1.00 0.00 53 LEU A N 3
ATOM 2863 C CA . LEU A 1 53 ? 3.735 -7.822 4.191 1.00 0.00 53 LEU A CA 3
ATOM 2864 C C . LEU A 1 53 ? 3.651 -8.856 5.315 1.00 0.00 53 LEU A C 3
ATOM 2865 O O . LEU A 1 53 ? 4.522 -8.917 6.183 1.00 0.00 53 LEU A O 3
ATOM 2881 N N . GLN A 1 54 ? 2.604 -9.667 5.285 1.00 0.00 54 GLN A N 3
ATOM 2882 C CA . GLN A 1 54 ? 2.369 -10.658 6.318 1.00 0.00 54 GLN A CA 3
ATOM 2883 C C . GLN A 1 54 ? 3.325 -11.841 6.203 1.00 0.00 54 GLN A C 3
ATOM 2884 O O . GLN A 1 54 ? 3.716 -12.431 7.212 1.00 0.00 54 GLN A O 3
ATOM 2898 N N . LYS A 1 55 ? 3.706 -12.181 4.980 1.00 0.00 55 LYS A N 3
ATOM 2899 C CA . LYS A 1 55 ? 4.498 -13.377 4.734 1.00 0.00 55 LYS A CA 3
ATOM 2900 C C . LYS A 1 55 ? 5.999 -13.086 4.792 1.00 0.00 55 LYS A C 3
ATOM 2901 O O . LYS A 1 55 ? 6.821 -13.995 4.675 1.00 0.00 55 LYS A O 3
ATOM 2920 N N . ASN A 1 56 ? 6.350 -11.825 4.979 1.00 0.00 56 ASN A N 3
ATOM 2921 C CA . ASN A 1 56 ? 7.753 -11.420 5.031 1.00 0.00 56 ASN A CA 3
ATOM 2922 C C . ASN A 1 56 ? 8.116 -10.902 6.417 1.00 0.00 56 ASN A C 3
ATOM 2923 O O . ASN A 1 56 ? 7.272 -10.348 7.119 1.00 0.00 56 ASN A O 3
ATOM 2934 N N . PRO A 1 57 ? 9.380 -11.095 6.835 1.00 0.00 57 PRO A N 3
ATOM 2935 C CA . PRO A 1 57 ? 9.859 -10.661 8.154 1.00 0.00 57 PRO A CA 3
ATOM 2936 C C . PRO A 1 57 ? 9.758 -9.148 8.348 1.00 0.00 57 PRO A C 3
ATOM 2937 O O . PRO A 1 57 ? 10.155 -8.372 7.475 1.00 0.00 57 PRO A O 3
ATOM 2948 N N . PRO A 1 58 ? 9.218 -8.714 9.499 1.00 0.00 58 PRO A N 3
ATOM 2949 C CA . PRO A 1 58 ? 9.054 -7.292 9.829 1.00 0.00 58 PRO A CA 3
ATOM 2950 C C . PRO A 1 58 ? 10.384 -6.541 9.886 1.00 0.00 58 PRO A C 3
ATOM 2951 O O . PRO A 1 58 ? 11.433 -7.130 10.167 1.00 0.00 58 PRO A O 3
ATOM 2962 N N . TYR A 1 59 ? 10.325 -5.240 9.623 1.00 0.00 59 TYR A N 3
ATOM 2963 C CA . TYR A 1 59 ? 11.509 -4.389 9.620 1.00 0.00 59 TYR A CA 3
ATOM 2964 C C . TYR A 1 59 ? 12.094 -4.288 11.026 1.00 0.00 59 TYR A C 3
ATOM 2965 O O . TYR A 1 59 ? 11.381 -3.953 11.977 1.00 0.00 59 TYR A O 3
ATOM 2983 N N . GLU A 1 60 ? 13.384 -4.590 11.143 1.00 0.00 60 GLU A N 3
ATOM 2984 C CA . GLU A 1 60 ? 14.077 -4.597 12.430 1.00 0.00 60 GLU A CA 3
ATOM 2985 C C . GLU A 1 60 ? 13.983 -3.233 13.123 1.00 0.00 60 GLU A C 3
ATOM 2986 O O . GLU A 1 60 ? 14.475 -2.223 12.610 1.00 0.00 60 GLU A O 3
ATOM 2998 N N . MET A 1 1 ? -7.415 -6.659 6.457 1.00 0.00 1 MET A N 4
ATOM 2999 C CA . MET A 1 1 ? -6.780 -5.933 5.332 1.00 0.00 1 MET A CA 4
ATOM 3000 C C . MET A 1 1 ? -6.708 -4.434 5.622 1.00 0.00 1 MET A C 4
ATOM 3001 O O . MET A 1 1 ? -7.720 -3.737 5.593 1.00 0.00 1 MET A O 4
ATOM 3017 N N . ILE A 1 2 ? -5.509 -3.945 5.922 1.00 0.00 2 ILE A N 4
ATOM 3018 C CA . ILE A 1 2 ? -5.300 -2.518 6.147 1.00 0.00 2 ILE A CA 4
ATOM 3019 C C . ILE A 1 2 ? -4.336 -1.973 5.102 1.00 0.00 2 ILE A C 4
ATOM 3020 O O . ILE A 1 2 ? -3.198 -2.429 4.998 1.00 0.00 2 ILE A O 4
ATOM 3036 N N . LEU A 1 3 ? -4.800 -1.006 4.331 1.00 0.00 3 LEU A N 4
ATOM 3037 C CA . LEU A 1 3 ? -4.035 -0.468 3.225 1.00 0.00 3 LEU A CA 4
ATOM 3038 C C . LEU A 1 3 ? -2.841 0.351 3.692 1.00 0.00 3 LEU A C 4
ATOM 3039 O O . LEU A 1 3 ? -1.804 0.358 3.040 1.00 0.00 3 LEU A O 4
ATOM 3055 N N . TYR A 1 4 ? -3.002 1.037 4.815 1.00 0.00 4 TYR A N 4
ATOM 3056 C CA . TYR A 1 4 ? -1.954 1.907 5.353 1.00 0.00 4 TYR A CA 4
ATOM 3057 C C . TYR A 1 4 ? -0.629 1.158 5.467 1.00 0.00 4 TYR A C 4
ATOM 3058 O O . TYR A 1 4 ? 0.416 1.649 5.040 1.00 0.00 4 TYR A O 4
ATOM 3076 N N . ASP A 1 5 ? -0.690 -0.039 6.031 1.00 0.00 5 ASP A N 4
ATOM 3077 C CA . ASP A 1 5 ? 0.491 -0.869 6.204 1.00 0.00 5 ASP A CA 4
ATOM 3078 C C . ASP A 1 5 ? 1.028 -1.347 4.862 1.00 0.00 5 ASP A C 4
ATOM 3079 O O . ASP A 1 5 ? 2.223 -1.253 4.595 1.00 0.00 5 ASP A O 4
ATOM 3088 N N . ALA A 1 6 ? 0.135 -1.860 4.025 1.00 0.00 6 ALA A N 4
ATOM 3089 C CA . ALA A 1 6 ? 0.510 -2.394 2.714 1.00 0.00 6 ALA A CA 4
ATOM 3090 C C . ALA A 1 6 ? 1.206 -1.339 1.850 1.00 0.00 6 ALA A C 4
ATOM 3091 O O . ALA A 1 6 ? 2.276 -1.591 1.286 1.00 0.00 6 ALA A O 4
ATOM 3098 N N . ILE A 1 7 ? 0.602 -0.155 1.760 1.00 0.00 7 ILE A N 4
ATOM 3099 C CA . ILE A 1 7 ? 1.152 0.927 0.950 1.00 0.00 7 ILE A CA 4
ATOM 3100 C C . ILE A 1 7 ? 2.520 1.351 1.473 1.00 0.00 7 ILE A C 4
ATOM 3101 O O . ILE A 1 7 ? 3.470 1.503 0.704 1.00 0.00 7 ILE A O 4
ATOM 3117 N N . MET A 1 8 ? 2.620 1.510 2.788 1.00 0.00 8 MET A N 4
ATOM 3118 C CA . MET A 1 8 ? 3.844 2.007 3.406 1.00 0.00 8 MET A CA 4
ATOM 3119 C C . MET A 1 8 ? 4.938 0.940 3.407 1.00 0.00 8 MET A C 4
ATOM 3120 O O . MET A 1 8 ? 6.126 1.256 3.455 1.00 0.00 8 MET A O 4
ATOM 3134 N N . TYR A 1 9 ? 4.533 -0.325 3.353 1.00 0.00 9 TYR A N 4
ATOM 3135 C CA . TYR A 1 9 ? 5.483 -1.424 3.233 1.00 0.00 9 TYR A CA 4
ATOM 3136 C C . TYR A 1 9 ? 6.202 -1.353 1.892 1.00 0.00 9 TYR A C 4
ATOM 3137 O O . TYR A 1 9 ? 7.418 -1.538 1.811 1.00 0.00 9 TYR A O 4
ATOM 3155 N N . LYS A 1 10 ? 5.441 -1.074 0.844 1.00 0.00 10 LYS A N 4
ATOM 3156 C CA . LYS A 1 10 ? 5.992 -0.998 -0.497 1.00 0.00 10 LYS A CA 4
ATOM 3157 C C . LYS A 1 10 ? 6.687 0.343 -0.716 1.00 0.00 10 LYS A C 4
ATOM 3158 O O . LYS A 1 10 ? 7.792 0.399 -1.260 1.00 0.00 10 LYS A O 4
ATOM 3177 N N . TYR A 1 11 ? 6.040 1.419 -0.280 1.00 0.00 11 TYR A N 4
ATOM 3178 C CA . TYR A 1 11 ? 6.598 2.760 -0.405 1.00 0.00 11 TYR A CA 4
ATOM 3179 C C . TYR A 1 11 ? 6.702 3.423 0.969 1.00 0.00 11 TYR A C 4
ATOM 3180 O O . TYR A 1 11 ? 5.745 4.032 1.447 1.00 0.00 11 TYR A O 4
ATOM 3198 N N . PRO A 1 12 ? 7.863 3.296 1.631 1.00 0.00 12 PRO A N 4
ATOM 3199 C CA . PRO A 1 12 ? 8.075 3.835 2.983 1.00 0.00 12 PRO A CA 4
ATOM 3200 C C . PRO A 1 12 ? 8.086 5.361 3.012 1.00 0.00 12 PRO A C 4
ATOM 3201 O O . PRO A 1 12 ? 7.789 5.981 4.036 1.00 0.00 12 PRO A O 4
ATOM 3212 N N . ASN A 1 13 ? 8.407 5.956 1.875 1.00 0.00 13 ASN A N 4
ATOM 3213 C CA . ASN A 1 13 ? 8.524 7.403 1.764 1.00 0.00 13 ASN A CA 4
ATOM 3214 C C . ASN A 1 13 ? 7.210 8.006 1.275 1.00 0.00 13 ASN A C 4
ATOM 3215 O O . ASN A 1 13 ? 7.131 9.185 0.926 1.00 0.00 13 ASN A O 4
ATOM 3226 N N . ALA A 1 14 ? 6.176 7.181 1.245 1.00 0.00 14 ALA A N 4
ATOM 3227 C CA . ALA A 1 14 ? 4.843 7.650 0.904 1.00 0.00 14 ALA A CA 4
ATOM 3228 C C . ALA A 1 14 ? 4.208 8.302 2.123 1.00 0.00 14 ALA A C 4
ATOM 3229 O O . ALA A 1 14 ? 3.660 7.622 2.990 1.00 0.00 14 ALA A O 4
ATOM 3236 N N . VAL A 1 15 ? 4.327 9.621 2.202 1.00 0.00 15 VAL A N 4
ATOM 3237 C CA . VAL A 1 15 ? 3.872 10.356 3.374 1.00 0.00 15 VAL A CA 4
ATOM 3238 C C . VAL A 1 15 ? 2.357 10.531 3.370 1.00 0.00 15 VAL A C 4
ATOM 3239 O O . VAL A 1 15 ? 1.799 11.268 2.549 1.00 0.00 15 VAL A O 4
ATOM 3252 N N . SER A 1 16 ? 1.694 9.839 4.289 1.00 0.00 16 SER A N 4
ATOM 3253 C CA . SER A 1 16 ? 0.256 9.962 4.462 1.00 0.00 16 SER A CA 4
ATOM 3254 C C . SER A 1 16 ? -0.095 11.374 4.931 1.00 0.00 16 SER A C 4
ATOM 3255 O O . SER A 1 16 ? 0.746 12.054 5.526 1.00 0.00 16 SER A O 4
ATOM 3263 N N . ARG A 1 17 ? -1.320 11.811 4.619 1.00 0.00 17 ARG A N 4
ATOM 3264 C CA . ARG A 1 17 ? -1.819 13.152 4.967 1.00 0.00 17 ARG A CA 4
ATOM 3265 C C . ARG A 1 17 ? -1.209 14.217 4.056 1.00 0.00 17 ARG A C 4
ATOM 3266 O O . ARG A 1 17 ? -1.860 15.208 3.720 1.00 0.00 17 ARG A O 4
ATOM 3287 N N . LYS A 1 18 ? 0.040 14.001 3.657 1.00 0.00 18 LYS A N 4
ATOM 3288 C CA . LYS A 1 18 ? 0.740 14.911 2.763 1.00 0.00 18 LYS A CA 4
ATOM 3289 C C . LYS A 1 18 ? 0.314 14.665 1.320 1.00 0.00 18 LYS A C 4
ATOM 3290 O O . LYS A 1 18 ? -0.218 15.553 0.653 1.00 0.00 18 LYS A O 4
ATOM 3309 N N . ASP A 1 19 ? 0.546 13.449 0.849 1.00 0.00 19 ASP A N 4
ATOM 3310 C CA . ASP A 1 19 ? 0.248 13.097 -0.535 1.00 0.00 19 ASP A CA 4
ATOM 3311 C C . ASP A 1 19 ? -1.066 12.339 -0.639 1.00 0.00 19 ASP A C 4
ATOM 3312 O O . ASP A 1 19 ? -1.917 12.647 -1.477 1.00 0.00 19 ASP A O 4
ATOM 3321 N N . PHE A 1 20 ? -1.226 11.340 0.209 1.00 0.00 20 PHE A N 4
ATOM 3322 C CA . PHE A 1 20 ? -2.428 10.532 0.200 1.00 0.00 20 PHE A CA 4
ATOM 3323 C C . PHE A 1 20 ? -2.982 10.398 1.612 1.00 0.00 20 PHE A C 4
ATOM 3324 O O . PHE A 1 20 ? -2.225 10.321 2.579 1.00 0.00 20 PHE A O 4
ATOM 3341 N N . GLU A 1 21 ? -4.297 10.384 1.725 1.00 0.00 21 GLU A N 4
ATOM 3342 C CA . GLU A 1 21 ? -4.956 10.251 3.015 1.00 0.00 21 GLU A CA 4
ATOM 3343 C C . GLU A 1 21 ? -6.003 9.148 2.933 1.00 0.00 21 GLU A C 4
ATOM 3344 O O . GLU A 1 21 ? -6.783 9.092 1.978 1.00 0.00 21 GLU A O 4
ATOM 3356 N N . LEU A 1 22 ? -6.011 8.264 3.916 1.00 0.00 22 LEU A N 4
ATOM 3357 C CA . LEU A 1 22 ? -6.876 7.094 3.878 1.00 0.00 22 LEU A CA 4
ATOM 3358 C C . LEU A 1 22 ? -8.125 7.300 4.722 1.00 0.00 22 LEU A C 4
ATOM 3359 O O . LEU A 1 22 ? -8.132 8.092 5.663 1.00 0.00 22 LEU A O 4
ATOM 3375 N N . ARG A 1 23 ? -9.184 6.593 4.370 1.00 0.00 23 ARG A N 4
ATOM 3376 C CA . ARG A 1 23 ? -10.427 6.650 5.121 1.00 0.00 23 ARG A CA 4
ATOM 3377 C C . ARG A 1 23 ? -10.841 5.263 5.565 1.00 0.00 23 ARG A C 4
ATOM 3378 O O . ARG A 1 23 ? -10.368 4.262 5.021 1.00 0.00 23 ARG A O 4
ATOM 3399 N N . ASN A 1 24 ? -11.735 5.207 6.535 1.00 0.00 24 ASN A N 4
ATOM 3400 C CA . ASN A 1 24 ? -12.252 3.934 7.013 1.00 0.00 24 ASN A CA 4
ATOM 3401 C C . ASN A 1 24 ? -13.632 3.703 6.422 1.00 0.00 24 ASN A C 4
ATOM 3402 O O . ASN A 1 24 ? -14.603 4.354 6.804 1.00 0.00 24 ASN A O 4
ATOM 3413 N N . ASP A 1 25 ? -13.702 2.791 5.472 1.00 0.00 25 ASP A N 4
ATOM 3414 C CA . ASP A 1 25 ? -14.926 2.558 4.720 1.00 0.00 25 ASP A CA 4
ATOM 3415 C C . ASP A 1 25 ? -15.889 1.667 5.493 1.00 0.00 25 ASP A C 4
ATOM 3416 O O . ASP A 1 25 ? -17.096 1.904 5.505 1.00 0.00 25 ASP A O 4
ATOM 3425 N N . GLY A 1 26 ? -15.347 0.646 6.137 1.00 0.00 26 GLY A N 4
ATOM 3426 C CA . GLY A 1 26 ? -16.173 -0.258 6.912 1.00 0.00 26 GLY A CA 4
ATOM 3427 C C . GLY A 1 26 ? -15.400 -1.456 7.417 1.00 0.00 26 GLY A C 4
ATOM 3428 O O . GLY A 1 26 ? -15.324 -1.689 8.622 1.00 0.00 26 GLY A O 4
ATOM 3432 N N . ASN A 1 27 ? -14.821 -2.219 6.500 1.00 0.00 27 ASN A N 4
ATOM 3433 C CA . ASN A 1 27 ? -14.064 -3.413 6.873 1.00 0.00 27 ASN A CA 4
ATOM 3434 C C . ASN A 1 27 ? -12.585 -3.105 7.010 1.00 0.00 27 ASN A C 4
ATOM 3435 O O . ASN A 1 27 ? -11.799 -3.954 7.432 1.00 0.00 27 ASN A O 4
ATOM 3446 N N . GLY A 1 28 ? -12.212 -1.890 6.662 1.00 0.00 28 GLY A N 4
ATOM 3447 C CA . GLY A 1 28 ? -10.832 -1.479 6.774 1.00 0.00 28 GLY A CA 4
ATOM 3448 C C . GLY A 1 28 ? -10.612 -0.083 6.245 1.00 0.00 28 GLY A C 4
ATOM 3449 O O . GLY A 1 28 ? -11.553 0.567 5.776 1.00 0.00 28 GLY A O 4
ATOM 3453 N N . SER A 1 29 ? -9.377 0.378 6.317 1.00 0.00 29 SER A N 4
ATOM 3454 C CA . SER A 1 29 ? -9.021 1.696 5.837 1.00 0.00 29 SER A CA 4
ATOM 3455 C C . SER A 1 29 ? -8.254 1.594 4.522 1.00 0.00 29 SER A C 4
ATOM 3456 O O . SER A 1 29 ? -7.325 0.789 4.401 1.00 0.00 29 SER A O 4
ATOM 3464 N N . TYR A 1 30 ? -8.646 2.395 3.534 1.00 0.00 30 TYR A N 4
ATOM 3465 C CA . TYR A 1 30 ? -7.947 2.408 2.258 1.00 0.00 30 TYR A CA 4
ATOM 3466 C C . TYR A 1 30 ? -7.943 3.802 1.638 1.00 0.00 30 TYR A C 4
ATOM 3467 O O . TYR A 1 30 ? -8.391 4.772 2.256 1.00 0.00 30 TYR A O 4
ATOM 3485 N N . ILE A 1 31 ? -7.442 3.876 0.411 1.00 0.00 31 ILE A N 4
ATOM 3486 C CA . ILE A 1 31 ? -7.163 5.142 -0.260 1.00 0.00 31 ILE A CA 4
ATOM 3487 C C . ILE A 1 31 ? -8.421 5.979 -0.469 1.00 0.00 31 ILE A C 4
ATOM 3488 O O . ILE A 1 31 ? -9.418 5.501 -1.009 1.00 0.00 31 ILE A O 4
ATOM 3504 N N . GLU A 1 32 ? -8.353 7.228 -0.024 1.00 0.00 32 GLU A N 4
ATOM 3505 C CA . GLU A 1 32 ? -9.397 8.206 -0.279 1.00 0.00 32 GLU A CA 4
ATOM 3506 C C . GLU A 1 32 ? -8.800 9.359 -1.080 1.00 0.00 32 GLU A C 4
ATOM 3507 O O . GLU A 1 32 ? -9.225 9.653 -2.196 1.00 0.00 32 GLU A O 4
ATOM 3519 N N . LYS A 1 33 ? -7.788 9.990 -0.504 1.00 0.00 33 LYS A N 4
ATOM 3520 C CA . LYS A 1 33 ? -7.062 11.052 -1.173 1.00 0.00 33 LYS A CA 4
ATOM 3521 C C . LYS A 1 33 ? -5.791 10.472 -1.772 1.00 0.00 33 LYS A C 4
ATOM 3522 O O . LYS A 1 33 ? -5.033 9.806 -1.073 1.00 0.00 33 LYS A O 4
ATOM 3541 N N . TRP A 1 34 ? -5.576 10.694 -3.057 1.00 0.00 34 TRP A N 4
ATOM 3542 C CA . TRP A 1 34 ? -4.406 10.162 -3.741 1.00 0.00 34 TRP A CA 4
ATOM 3543 C C . TRP A 1 34 ? -3.856 11.208 -4.702 1.00 0.00 34 TRP A C 4
ATOM 3544 O O . TRP A 1 34 ? -4.512 11.550 -5.685 1.00 0.00 34 TRP A O 4
ATOM 3565 N N . ASN A 1 35 ? -2.675 11.745 -4.407 1.00 0.00 35 ASN A N 4
ATOM 3566 C CA . ASN A 1 35 ? -2.079 12.753 -5.279 1.00 0.00 35 ASN A CA 4
ATOM 3567 C C . ASN A 1 35 ? -0.890 12.210 -6.053 1.00 0.00 35 ASN A C 4
ATOM 3568 O O . ASN A 1 35 ? -0.400 12.860 -6.983 1.00 0.00 35 ASN A O 4
ATOM 3579 N N . LEU A 1 36 ? -0.432 11.028 -5.672 1.00 0.00 36 LEU A N 4
ATOM 3580 C CA . LEU A 1 36 ? 0.689 10.382 -6.347 1.00 0.00 36 LEU A CA 4
ATOM 3581 C C . LEU A 1 36 ? 0.420 10.246 -7.832 1.00 0.00 36 LEU A C 4
ATOM 3582 O O . LEU A 1 36 ? -0.656 9.811 -8.248 1.00 0.00 36 LEU A O 4
ATOM 3598 N N . ARG A 1 37 ? 1.409 10.609 -8.621 1.00 0.00 37 ARG A N 4
ATOM 3599 C CA . ARG A 1 37 ? 1.306 10.524 -10.067 1.00 0.00 37 ARG A CA 4
ATOM 3600 C C . ARG A 1 37 ? 1.553 9.097 -10.537 1.00 0.00 37 ARG A C 4
ATOM 3601 O O . ARG A 1 37 ? 2.506 8.820 -11.267 1.00 0.00 37 ARG A O 4
ATOM 3622 N N . ALA A 1 38 ? 0.702 8.194 -10.079 1.00 0.00 38 ALA A N 4
ATOM 3623 C CA . ALA A 1 38 ? 0.760 6.801 -10.468 1.00 0.00 38 ALA A CA 4
ATOM 3624 C C . ALA A 1 38 ? -0.648 6.229 -10.518 1.00 0.00 38 ALA A C 4
ATOM 3625 O O . ALA A 1 38 ? -1.485 6.576 -9.681 1.00 0.00 38 ALA A O 4
ATOM 3632 N N . PRO A 1 39 ? -0.931 5.368 -11.506 1.00 0.00 39 PRO A N 4
ATOM 3633 C CA . PRO A 1 39 ? -2.249 4.750 -11.675 1.00 0.00 39 PRO A CA 4
ATOM 3634 C C . PRO A 1 39 ? -2.710 4.025 -10.418 1.00 0.00 39 PRO A C 4
ATOM 3635 O O . PRO A 1 39 ? -1.923 3.320 -9.773 1.00 0.00 39 PRO A O 4
ATOM 3646 N N . LEU A 1 40 ? -3.985 4.206 -10.084 1.00 0.00 40 LEU A N 4
ATOM 3647 C CA . LEU A 1 40 ? -4.571 3.605 -8.899 1.00 0.00 40 LEU A CA 4
ATOM 3648 C C . LEU A 1 40 ? -4.433 2.089 -8.924 1.00 0.00 40 LEU A C 4
ATOM 3649 O O . LEU A 1 40 ? -4.872 1.428 -9.869 1.00 0.00 40 LEU A O 4
ATOM 3665 N N . PRO A 1 41 ? -3.793 1.525 -7.889 1.00 0.00 41 PRO A N 4
ATOM 3666 C CA . PRO A 1 41 ? -3.600 0.079 -7.763 1.00 0.00 41 PRO A CA 4
ATOM 3667 C C . PRO A 1 41 ? -4.922 -0.677 -7.714 1.00 0.00 41 PRO A C 4
ATOM 3668 O O . PRO A 1 41 ? -5.966 -0.111 -7.378 1.00 0.00 41 PRO A O 4
ATOM 3679 N N . THR A 1 42 ? -4.875 -1.956 -8.034 1.00 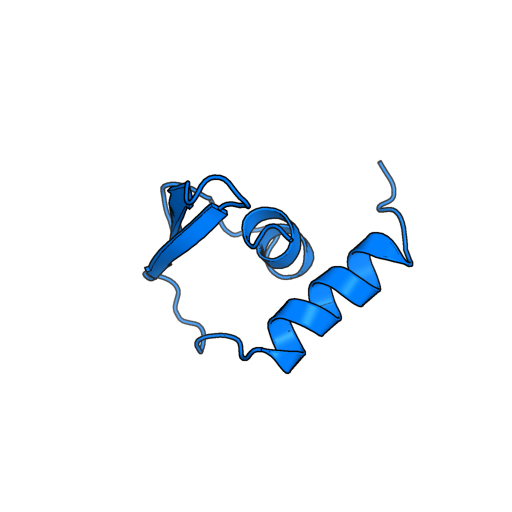0.00 42 THR A N 4
ATOM 3680 C CA . THR A 1 42 ? -6.083 -2.753 -8.100 1.00 0.00 42 THR A CA 4
ATOM 3681 C C . THR A 1 42 ? -6.263 -3.581 -6.835 1.00 0.00 42 THR A C 4
ATOM 3682 O O . THR A 1 42 ? -5.318 -3.766 -6.069 1.00 0.00 42 THR A O 4
ATOM 3693 N N . GLN A 1 43 ? -7.484 -4.065 -6.625 1.00 0.00 43 GLN A N 4
ATOM 3694 C CA . GLN A 1 43 ? -7.833 -4.850 -5.444 1.00 0.00 43 GLN A CA 4
ATOM 3695 C C . GLN A 1 43 ? -6.851 -6.005 -5.258 1.00 0.00 43 GLN A C 4
ATOM 3696 O O . GLN A 1 43 ? -6.303 -6.198 -4.170 1.00 0.00 43 GLN A O 4
ATOM 3710 N N . ALA A 1 44 ? -6.624 -6.750 -6.332 1.00 0.00 44 ALA A N 4
ATOM 3711 C CA . ALA A 1 44 ? -5.694 -7.874 -6.311 1.00 0.00 44 ALA A CA 4
ATOM 3712 C C . ALA A 1 44 ? -4.302 -7.424 -5.885 1.00 0.00 44 ALA A C 4
ATOM 3713 O O . ALA A 1 44 ? -3.674 -8.044 -5.025 1.00 0.00 44 ALA A O 4
ATOM 3720 N N . GLU A 1 45 ? -3.841 -6.332 -6.481 1.00 0.00 45 GLU A N 4
ATOM 3721 C CA . GLU A 1 45 ? -2.531 -5.767 -6.171 1.00 0.00 45 GLU A CA 4
ATOM 3722 C C . GLU A 1 45 ? -2.431 -5.377 -4.699 1.00 0.00 45 GLU A C 4
ATOM 3723 O O . GLU A 1 45 ? -1.436 -5.673 -4.035 1.00 0.00 45 GLU A O 4
ATOM 3735 N N . LEU A 1 46 ? -3.476 -4.730 -4.192 1.00 0.00 46 LEU A N 4
ATOM 3736 C CA . LEU A 1 46 ? -3.503 -4.264 -2.814 1.00 0.00 46 LEU A CA 4
ATOM 3737 C C . LEU A 1 46 ? -3.317 -5.416 -1.831 1.00 0.00 46 LEU A C 4
ATOM 3738 O O . LEU A 1 46 ? -2.526 -5.316 -0.890 1.00 0.00 46 LEU A O 4
ATOM 3754 N N . GLU A 1 47 ? -4.036 -6.512 -2.051 1.00 0.00 47 GLU A N 4
ATOM 3755 C CA . GLU A 1 47 ? -3.939 -7.658 -1.163 1.00 0.00 47 GLU A CA 4
ATOM 3756 C C . GLU A 1 47 ? -2.582 -8.345 -1.273 1.00 0.00 47 GLU A C 4
ATOM 3757 O O . GLU A 1 47 ? -2.060 -8.845 -0.282 1.00 0.00 47 GLU A O 4
ATOM 3769 N N . THR A 1 48 ? -2.010 -8.368 -2.469 1.00 0.00 48 THR A N 4
ATOM 3770 C CA . THR A 1 48 ? -0.705 -8.988 -2.668 1.00 0.00 48 THR A CA 4
ATOM 3771 C C . THR A 1 48 ? 0.368 -8.268 -1.856 1.00 0.00 48 THR A C 4
ATOM 3772 O O . THR A 1 48 ? 1.197 -8.912 -1.217 1.00 0.00 48 THR A O 4
ATOM 3783 N N . TRP A 1 49 ? 0.331 -6.939 -1.857 1.00 0.00 49 TRP A N 4
ATOM 3784 C CA . TRP A 1 49 ? 1.300 -6.152 -1.099 1.00 0.00 49 TRP A CA 4
ATOM 3785 C C . TRP A 1 49 ? 1.114 -6.382 0.400 1.00 0.00 49 TRP A C 4
ATOM 3786 O O . TRP A 1 49 ? 2.087 -6.449 1.158 1.00 0.00 49 TRP A O 4
ATOM 3807 N N . TRP A 1 50 ? -0.142 -6.521 0.813 1.00 0.00 50 TRP A N 4
ATOM 3808 C CA . TRP A 1 50 ? -0.469 -6.872 2.190 1.00 0.00 50 TRP A CA 4
ATOM 3809 C C . TRP A 1 50 ? 0.091 -8.250 2.524 1.00 0.00 50 TRP A C 4
ATOM 3810 O O . TRP A 1 50 ? 0.709 -8.448 3.567 1.00 0.00 50 TRP A O 4
ATOM 3831 N N . GLU A 1 51 ? -0.111 -9.190 1.614 1.00 0.00 51 GLU A N 4
ATOM 3832 C CA . GLU A 1 51 ? 0.361 -10.546 1.784 1.00 0.00 51 GLU A CA 4
ATOM 3833 C C . GLU A 1 51 ? 1.888 -10.615 1.799 1.00 0.00 51 GLU A C 4
ATOM 3834 O O . GLU A 1 51 ? 2.466 -11.405 2.548 1.00 0.00 51 GLU A O 4
ATOM 3846 N N . GLU A 1 52 ? 2.539 -9.788 0.982 1.00 0.00 52 GLU A N 4
ATOM 3847 C CA . GLU A 1 52 ? 3.995 -9.690 0.999 1.00 0.00 52 GLU A CA 4
ATOM 3848 C C . GLU A 1 52 ? 4.476 -9.258 2.381 1.00 0.00 52 GLU A C 4
ATOM 3849 O O . GLU A 1 52 ? 5.404 -9.843 2.940 1.00 0.00 52 GLU A O 4
ATOM 3861 N N . LEU A 1 53 ? 3.820 -8.234 2.920 1.00 0.00 53 LEU A N 4
ATOM 3862 C CA . LEU A 1 53 ? 4.118 -7.728 4.257 1.00 0.00 53 LEU A CA 4
ATOM 3863 C C . LEU A 1 53 ? 3.863 -8.795 5.312 1.00 0.00 53 LEU A C 4
ATOM 3864 O O . LEU A 1 53 ? 4.694 -9.032 6.188 1.00 0.00 53 LEU A O 4
ATOM 3880 N N . GLN A 1 54 ? 2.713 -9.441 5.217 1.00 0.00 54 GLN A N 4
ATOM 3881 C CA . GLN A 1 54 ? 2.296 -10.413 6.214 1.00 0.00 54 GLN A CA 4
ATOM 3882 C C . GLN A 1 54 ? 3.230 -11.621 6.233 1.00 0.00 54 GLN A C 4
ATOM 3883 O O . GLN A 1 54 ? 3.404 -12.266 7.267 1.00 0.00 54 GLN A O 4
ATOM 3897 N N . LYS A 1 55 ? 3.839 -11.916 5.093 1.00 0.00 55 LYS A N 4
ATOM 3898 C CA . LYS A 1 55 ? 4.724 -13.067 4.978 1.00 0.00 55 LYS A CA 4
ATOM 3899 C C . LYS A 1 55 ? 6.180 -12.654 5.182 1.00 0.00 55 LYS A C 4
ATOM 3900 O O . LYS A 1 55 ? 7.091 -13.475 5.084 1.00 0.00 55 LYS A O 4
ATOM 3919 N N . ASN A 1 56 ? 6.388 -11.381 5.471 1.00 0.00 56 ASN A N 4
ATOM 3920 C CA . ASN A 1 56 ? 7.728 -10.857 5.708 1.00 0.00 56 ASN A CA 4
ATOM 3921 C C . ASN A 1 56 ? 8.058 -10.967 7.197 1.00 0.00 56 ASN A C 4
ATOM 3922 O O . ASN A 1 56 ? 7.280 -10.516 8.039 1.00 0.00 56 ASN A O 4
ATOM 3933 N N . PRO A 1 57 ? 9.190 -11.613 7.534 1.00 0.00 57 PRO A N 4
ATOM 3934 C CA . PRO A 1 57 ? 9.634 -11.797 8.922 1.00 0.00 57 PRO A CA 4
ATOM 3935 C C . PRO A 1 57 ? 9.613 -10.499 9.727 1.00 0.00 57 PRO A C 4
ATOM 3936 O O . PRO A 1 57 ? 9.872 -9.420 9.190 1.00 0.00 57 PRO A O 4
ATOM 3947 N N . PRO A 1 58 ? 9.302 -10.600 11.032 1.00 0.00 58 PRO A N 4
ATOM 3948 C CA . PRO A 1 58 ? 9.184 -9.447 11.933 1.00 0.00 58 PRO A CA 4
ATOM 3949 C C . PRO A 1 58 ? 10.359 -8.474 11.822 1.00 0.00 58 PRO A C 4
ATOM 3950 O O . PRO A 1 58 ? 11.518 -8.881 11.691 1.00 0.00 58 PRO A O 4
ATOM 3961 N N . TYR A 1 59 ? 10.042 -7.191 11.891 1.00 0.00 59 TYR A N 4
ATOM 3962 C CA . TYR A 1 59 ? 11.030 -6.133 11.729 1.00 0.00 59 TYR A CA 4
ATOM 3963 C C . TYR A 1 59 ? 11.855 -5.970 12.998 1.00 0.00 59 TYR A C 4
ATOM 3964 O O . TYR A 1 59 ? 11.317 -5.639 14.055 1.00 0.00 59 TYR A O 4
ATOM 3982 N N . GLU A 1 60 ? 13.154 -6.222 12.890 1.00 0.00 60 GLU A N 4
ATOM 3983 C CA . GLU A 1 60 ? 14.068 -6.060 14.013 1.00 0.00 60 GLU A CA 4
ATOM 3984 C C . GLU A 1 60 ? 14.487 -4.602 14.164 1.00 0.00 60 GLU A C 4
ATOM 3985 O O . GLU A 1 60 ? 15.254 -4.079 13.354 1.00 0.00 60 GLU A O 4
ATOM 3997 N N . MET A 1 1 ? -8.936 -5.105 6.727 1.00 0.00 1 MET A N 5
ATOM 3998 C CA . MET A 1 1 ? -7.842 -4.782 5.785 1.00 0.00 1 MET A CA 5
ATOM 3999 C C . MET A 1 1 ? -7.590 -3.279 5.755 1.00 0.00 1 MET A C 5
ATOM 4000 O O . MET A 1 1 ? -8.328 -2.528 5.119 1.00 0.00 1 MET A O 5
ATOM 4016 N N . ILE A 1 2 ? -6.565 -2.837 6.468 1.00 0.00 2 ILE A N 5
ATOM 4017 C CA . ILE A 1 2 ? -6.198 -1.428 6.477 1.00 0.00 2 ILE A CA 5
ATOM 4018 C C . ILE A 1 2 ? -5.176 -1.140 5.376 1.00 0.00 2 ILE A C 5
ATOM 4019 O O . ILE A 1 2 ? -4.106 -1.741 5.333 1.00 0.00 2 ILE A O 5
ATOM 4035 N N . LEU A 1 3 ? -5.524 -0.211 4.497 1.00 0.00 3 LEU A N 5
ATOM 4036 C CA . LEU A 1 3 ? -4.710 0.138 3.343 1.00 0.00 3 LEU A CA 5
ATOM 4037 C C . LEU A 1 3 ? -3.345 0.684 3.747 1.00 0.00 3 LEU A C 5
ATOM 4038 O O . LEU A 1 3 ? -2.359 0.501 3.034 1.00 0.00 3 LEU A O 5
ATOM 4054 N N . TYR A 1 4 ? -3.305 1.340 4.894 1.00 0.00 4 TYR A N 5
ATOM 4055 C CA . TYR A 1 4 ? -2.089 1.979 5.393 1.00 0.00 4 TYR A CA 5
ATOM 4056 C C . TYR A 1 4 ? -0.896 1.026 5.394 1.00 0.00 4 TYR A C 5
ATOM 4057 O O . TYR A 1 4 ? 0.191 1.390 4.946 1.00 0.00 4 TYR A O 5
ATOM 4075 N N . ASP A 1 5 ? -1.103 -0.189 5.877 1.00 0.00 5 ASP A N 5
ATOM 4076 C CA . ASP A 1 5 ? -0.024 -1.166 5.968 1.00 0.00 5 ASP A CA 5
ATOM 4077 C C . ASP A 1 5 ? 0.509 -1.529 4.586 1.00 0.00 5 ASP A C 5
ATOM 4078 O O . ASP A 1 5 ? 1.719 -1.504 4.345 1.00 0.00 5 ASP A O 5
ATOM 4087 N N . ALA A 1 6 ? -0.405 -1.855 3.688 1.00 0.00 6 ALA A N 5
ATOM 4088 C CA . ALA A 1 6 ? -0.056 -2.222 2.321 1.00 0.00 6 ALA A CA 5
ATOM 4089 C C . ALA A 1 6 ? 0.679 -1.089 1.607 1.00 0.00 6 ALA A C 5
ATOM 4090 O O . ALA A 1 6 ? 1.710 -1.312 0.970 1.00 0.00 6 ALA A O 5
ATOM 4097 N N . ILE A 1 7 ? 0.157 0.127 1.732 1.00 0.00 7 ILE A N 5
ATOM 4098 C CA . ILE A 1 7 ? 0.758 1.287 1.077 1.00 0.00 7 ILE A CA 5
ATOM 4099 C C . ILE A 1 7 ? 2.161 1.554 1.610 1.00 0.00 7 ILE A C 5
ATOM 4100 O O . ILE A 1 7 ? 3.078 1.840 0.843 1.00 0.00 7 ILE A O 5
ATOM 4116 N N . MET A 1 8 ? 2.322 1.434 2.923 1.00 0.00 8 MET A N 5
ATOM 4117 C CA . MET A 1 8 ? 3.605 1.700 3.563 1.00 0.00 8 MET A CA 5
ATOM 4118 C C . MET A 1 8 ? 4.663 0.702 3.100 1.00 0.00 8 MET A C 5
ATOM 4119 O O . MET A 1 8 ? 5.851 1.017 3.068 1.00 0.00 8 MET A O 5
ATOM 4133 N N . TYR A 1 9 ? 4.221 -0.500 2.745 1.00 0.00 9 TYR A N 5
ATOM 4134 C CA . TYR A 1 9 ? 5.127 -1.534 2.270 1.00 0.00 9 TYR A CA 5
ATOM 4135 C C . TYR A 1 9 ? 5.560 -1.257 0.831 1.00 0.00 9 TYR A C 5
ATOM 4136 O O . TYR A 1 9 ? 6.717 -1.478 0.468 1.00 0.00 9 TYR A O 5
ATOM 4154 N N . LYS A 1 10 ? 4.628 -0.762 0.021 1.00 0.00 10 LYS A N 5
ATOM 4155 C CA . LYS A 1 10 ? 4.911 -0.463 -1.379 1.00 0.00 10 LYS A CA 5
ATOM 4156 C C . LYS A 1 10 ? 5.716 0.829 -1.506 1.00 0.00 10 LYS A C 5
ATOM 4157 O O . LYS A 1 10 ? 6.691 0.896 -2.255 1.00 0.00 10 LYS A O 5
ATOM 4176 N N . TYR A 1 11 ? 5.300 1.856 -0.776 1.00 0.00 11 TYR A N 5
ATOM 4177 C CA . TYR A 1 11 ? 5.957 3.152 -0.837 1.00 0.00 11 TYR A CA 5
ATOM 4178 C C . TYR A 1 11 ? 6.362 3.632 0.554 1.00 0.00 11 TYR A C 5
ATOM 4179 O O . TYR A 1 11 ? 5.635 4.388 1.195 1.00 0.00 11 TYR A O 5
ATOM 4197 N N . PRO A 1 12 ? 7.525 3.185 1.047 1.00 0.00 12 PRO A N 5
ATOM 4198 C CA . PRO A 1 12 ? 8.050 3.610 2.347 1.00 0.00 12 PRO A CA 5
ATOM 4199 C C . PRO A 1 12 ? 8.449 5.082 2.351 1.00 0.00 12 PRO A C 5
ATOM 4200 O O . PRO A 1 12 ? 8.542 5.714 3.407 1.00 0.00 12 PRO A O 5
ATOM 4211 N N . ASN A 1 13 ? 8.690 5.616 1.158 1.00 0.00 13 ASN A N 5
ATOM 4212 C CA . ASN A 1 13 ? 9.130 6.996 0.996 1.00 0.00 13 ASN A CA 5
ATOM 4213 C C . ASN A 1 13 ? 7.947 7.953 0.870 1.00 0.00 13 ASN A C 5
ATOM 4214 O O . ASN A 1 13 ? 8.128 9.150 0.640 1.00 0.00 13 ASN A O 5
ATOM 4225 N N . ALA A 1 14 ? 6.741 7.429 1.020 1.00 0.00 14 ALA A N 5
ATOM 4226 C CA . ALA A 1 14 ? 5.541 8.250 0.969 1.00 0.00 14 ALA A CA 5
ATOM 4227 C C . ALA A 1 14 ? 5.069 8.573 2.380 1.00 0.00 14 ALA A C 5
ATOM 4228 O O . ALA A 1 14 ? 5.095 7.711 3.259 1.00 0.00 14 ALA A O 5
ATOM 4235 N N . VAL A 1 15 ? 4.653 9.815 2.601 1.00 0.00 15 VAL A N 5
ATOM 4236 C CA . VAL A 1 15 ? 4.233 10.248 3.926 1.00 0.00 15 VAL A CA 5
ATOM 4237 C C . VAL A 1 15 ? 2.715 10.173 4.071 1.00 0.00 15 VAL A C 5
ATOM 4238 O O . VAL A 1 15 ? 1.970 10.786 3.296 1.00 0.00 15 VAL A O 5
ATOM 4251 N N . SER A 1 16 ? 2.268 9.400 5.055 1.00 0.00 16 SER A N 5
ATOM 4252 C CA . SER A 1 16 ? 0.849 9.238 5.333 1.00 0.00 16 SER A CA 5
ATOM 4253 C C . SER A 1 16 ? 0.224 10.568 5.735 1.00 0.00 16 SER A C 5
ATOM 4254 O O . SER A 1 16 ? 0.834 11.343 6.477 1.00 0.00 16 SER A O 5
ATOM 4262 N N . ARG A 1 17 ? -0.982 10.829 5.224 1.00 0.00 17 ARG A N 5
ATOM 4263 C CA . ARG A 1 17 ? -1.717 12.065 5.511 1.00 0.00 17 ARG A CA 5
ATOM 4264 C C . ARG A 1 17 ? -1.041 13.276 4.867 1.00 0.00 17 ARG A C 5
ATOM 4265 O O . ARG A 1 17 ? -1.361 14.419 5.188 1.00 0.00 17 ARG A O 5
ATOM 4286 N N . LYS A 1 18 ? -0.115 13.018 3.954 1.00 0.00 18 LYS A N 5
ATOM 4287 C CA . LYS A 1 18 ? 0.559 14.084 3.230 1.00 0.00 18 LYS A CA 5
ATOM 4288 C C . LYS A 1 18 ? 0.238 14.001 1.740 1.00 0.00 18 LYS A C 5
ATOM 4289 O O . LYS A 1 18 ? -0.530 14.807 1.221 1.00 0.00 18 LYS A O 5
ATOM 4308 N N . ASP A 1 19 ? 0.805 13.018 1.054 1.00 0.00 19 ASP A N 5
ATOM 4309 C CA . ASP A 1 19 ? 0.571 12.868 -0.379 1.00 0.00 19 ASP A CA 5
ATOM 4310 C C . ASP A 1 19 ? -0.439 11.763 -0.652 1.00 0.00 19 ASP A C 5
ATOM 4311 O O . ASP A 1 19 ? -0.790 11.487 -1.798 1.00 0.00 19 ASP A O 5
ATOM 4320 N N . PHE A 1 20 ? -0.901 11.133 0.412 1.00 0.00 20 PHE A N 5
ATOM 4321 C CA . PHE A 1 20 ? -2.024 10.217 0.332 1.00 0.00 20 PHE A CA 5
ATOM 4322 C C . PHE A 1 20 ? -2.804 10.268 1.639 1.00 0.00 20 PHE A C 5
ATOM 4323 O O . PHE A 1 20 ? -2.242 10.091 2.722 1.00 0.00 20 PHE A O 5
ATOM 4340 N N . GLU A 1 21 ? -4.088 10.557 1.532 1.00 0.00 21 GLU A N 5
ATOM 4341 C CA . GLU A 1 21 ? -4.934 10.713 2.700 1.00 0.00 21 GLU A CA 5
ATOM 4342 C C . GLU A 1 21 ? -5.926 9.559 2.787 1.00 0.00 21 GLU A C 5
ATOM 4343 O O . GLU A 1 21 ? -6.653 9.266 1.829 1.00 0.00 21 GLU A O 5
ATOM 4355 N N . LEU A 1 22 ? -5.941 8.905 3.936 1.00 0.00 22 LEU A N 5
ATOM 4356 C CA . LEU A 1 22 ? -6.725 7.696 4.122 1.00 0.00 22 LEU A CA 5
ATOM 4357 C C . LEU A 1 22 ? -7.984 7.981 4.930 1.00 0.00 22 LEU A C 5
ATOM 4358 O O . LEU A 1 22 ? -8.021 8.915 5.735 1.00 0.00 22 LEU A O 5
ATOM 4374 N N . ARG A 1 23 ? -9.006 7.175 4.707 1.00 0.00 23 ARG A N 5
ATOM 4375 C CA . ARG A 1 23 ? -10.264 7.298 5.432 1.00 0.00 23 ARG A CA 5
ATOM 4376 C C . ARG A 1 23 ? -10.738 5.940 5.906 1.00 0.00 23 ARG A C 5
ATOM 4377 O O . ARG A 1 23 ? -10.147 4.914 5.576 1.00 0.00 23 ARG A O 5
ATOM 4398 N N . ASN A 1 24 ? -11.810 5.944 6.669 1.00 0.00 24 ASN A N 5
ATOM 4399 C CA . ASN A 1 24 ? -12.387 4.709 7.172 1.00 0.00 24 ASN A CA 5
ATOM 4400 C C . ASN A 1 24 ? -13.415 4.168 6.184 1.00 0.00 24 ASN A C 5
ATOM 4401 O O . ASN A 1 24 ? -14.372 4.856 5.828 1.00 0.00 24 ASN A O 5
ATOM 4412 N N . ASP A 1 25 ? -13.197 2.944 5.727 1.00 0.00 25 ASP A N 5
ATOM 4413 C CA . ASP A 1 25 ? -14.106 2.289 4.789 1.00 0.00 25 ASP A CA 5
ATOM 4414 C C . ASP A 1 25 ? -15.291 1.695 5.534 1.00 0.00 25 ASP A C 5
ATOM 4415 O O . ASP A 1 25 ? -16.431 1.753 5.074 1.00 0.00 25 ASP A O 5
ATOM 4424 N N . GLY A 1 26 ? -15.000 1.146 6.698 1.00 0.00 26 GLY A N 5
ATOM 4425 C CA . GLY A 1 26 ? -16.007 0.484 7.493 1.00 0.00 26 GLY A CA 5
ATOM 4426 C C . GLY A 1 26 ? -15.401 -0.632 8.307 1.00 0.00 26 GLY A C 5
ATOM 4427 O O . GLY A 1 26 ? -15.483 -0.635 9.533 1.00 0.00 26 GLY A O 5
ATOM 4431 N N . ASN A 1 27 ? -14.756 -1.563 7.620 1.00 0.00 27 ASN A N 5
ATOM 4432 C CA . ASN A 1 27 ? -14.086 -2.674 8.281 1.00 0.00 27 ASN A CA 5
ATOM 4433 C C . ASN A 1 27 ? -12.598 -2.372 8.424 1.00 0.00 27 ASN A C 5
ATOM 4434 O O . ASN A 1 27 ? -11.865 -3.065 9.129 1.00 0.00 27 ASN A O 5
ATOM 4445 N N . GLY A 1 28 ? -12.167 -1.324 7.750 1.00 0.00 28 GLY A N 5
ATOM 4446 C CA . GLY A 1 28 ? -10.782 -0.913 7.807 1.00 0.00 28 GLY A CA 5
ATOM 4447 C C . GLY A 1 28 ? -10.579 0.458 7.197 1.00 0.00 28 GLY A C 5
ATOM 4448 O O . GLY A 1 28 ? -11.548 1.179 6.956 1.00 0.00 28 GLY A O 5
ATOM 4452 N N . SER A 1 29 ? -9.329 0.817 6.945 1.00 0.00 29 SER A N 5
ATOM 4453 C CA . SER A 1 29 ? -9.009 2.103 6.341 1.00 0.00 29 SER A CA 5
ATOM 4454 C C . SER A 1 29 ? -8.684 1.932 4.859 1.00 0.00 29 SER A C 5
ATOM 4455 O O . SER A 1 29 ? -8.042 0.956 4.472 1.00 0.00 29 SER A O 5
ATOM 4463 N N . TYR A 1 30 ? -9.119 2.880 4.040 1.00 0.00 30 TYR A N 5
ATOM 4464 C CA . TYR A 1 30 ? -8.845 2.838 2.608 1.00 0.00 30 TYR A CA 5
ATOM 4465 C C . TYR A 1 30 ? -8.410 4.215 2.113 1.00 0.00 30 TYR A C 5
ATOM 4466 O O . TYR A 1 30 ? -8.374 5.176 2.882 1.00 0.00 30 TYR A O 5
ATOM 4484 N N . ILE A 1 31 ? -8.091 4.301 0.832 1.00 0.00 31 ILE A N 5
ATOM 4485 C CA . ILE A 1 31 ? -7.598 5.540 0.239 1.00 0.00 31 ILE A CA 5
ATOM 4486 C C . ILE A 1 31 ? -8.758 6.439 -0.167 1.00 0.00 31 ILE A C 5
ATOM 4487 O O . ILE A 1 31 ? -9.714 5.981 -0.798 1.00 0.00 31 ILE A O 5
ATOM 4503 N N . GLU A 1 32 ? -8.692 7.706 0.215 1.00 0.00 32 GLU A N 5
ATOM 4504 C CA . GLU A 1 32 ? -9.687 8.672 -0.214 1.00 0.00 32 GLU A CA 5
ATOM 4505 C C . GLU A 1 32 ? -9.045 9.701 -1.127 1.00 0.00 32 GLU A C 5
ATOM 4506 O O . GLU A 1 32 ? -9.476 9.902 -2.264 1.00 0.00 32 GLU A O 5
ATOM 4518 N N . LYS A 1 33 ? -7.997 10.332 -0.627 1.00 0.00 33 LYS A N 5
ATOM 4519 C CA . LYS A 1 33 ? -7.337 11.393 -1.347 1.00 0.00 33 LYS A CA 5
ATOM 4520 C C . LYS A 1 33 ? -5.965 10.938 -1.821 1.00 0.00 33 LYS A C 5
ATOM 4521 O O . LYS A 1 33 ? -5.053 10.738 -1.021 1.00 0.00 33 LYS A O 5
ATOM 4540 N N . TRP A 1 34 ? -5.833 10.767 -3.122 1.00 0.00 34 TRP A N 5
ATOM 4541 C CA . TRP A 1 34 ? -4.586 10.323 -3.719 1.00 0.00 34 TRP A CA 5
ATOM 4542 C C . TRP A 1 34 ? -3.908 11.502 -4.402 1.00 0.00 34 TRP A C 5
ATOM 4543 O O . TRP A 1 34 ? -4.423 12.036 -5.387 1.00 0.00 34 TRP A O 5
ATOM 4564 N N . ASN A 1 35 ? -2.770 11.917 -3.863 1.00 0.00 35 ASN A N 5
ATOM 4565 C CA . ASN A 1 35 ? -2.084 13.108 -4.353 1.00 0.00 35 ASN A CA 5
ATOM 4566 C C . ASN A 1 35 ? -0.702 12.747 -4.893 1.00 0.00 35 ASN A C 5
ATOM 4567 O O . ASN A 1 35 ? 0.088 13.619 -5.258 1.00 0.00 35 ASN A O 5
ATOM 4578 N N . LEU A 1 36 ? -0.418 11.454 -4.945 1.00 0.00 36 LEU A N 5
ATOM 4579 C CA . LEU A 1 36 ? 0.868 10.971 -5.432 1.00 0.00 36 LEU A CA 5
ATOM 4580 C C . LEU A 1 36 ? 0.893 10.933 -6.954 1.00 0.00 36 LEU A C 5
ATOM 4581 O O . LEU A 1 36 ? -0.133 10.706 -7.595 1.00 0.00 36 LEU A O 5
ATOM 4597 N N . ARG A 1 37 ? 2.075 11.137 -7.525 1.00 0.00 37 ARG A N 5
ATOM 4598 C CA . ARG A 1 37 ? 2.246 11.104 -8.979 1.00 0.00 37 ARG A CA 5
ATOM 4599 C C . ARG A 1 37 ? 2.413 9.669 -9.470 1.00 0.00 37 ARG A C 5
ATOM 4600 O O . ARG A 1 37 ? 3.204 9.388 -10.369 1.00 0.00 37 ARG A O 5
ATOM 4621 N N . ALA A 1 38 ? 1.636 8.778 -8.880 1.00 0.00 38 ALA A N 5
ATOM 4622 C CA . ALA A 1 38 ? 1.686 7.364 -9.207 1.00 0.00 38 ALA A CA 5
ATOM 4623 C C . ALA A 1 38 ? 0.280 6.858 -9.510 1.00 0.00 38 ALA A C 5
ATOM 4624 O O . ALA A 1 38 ? -0.699 7.428 -9.023 1.00 0.00 38 ALA A O 5
ATOM 4631 N N . PRO A 1 39 ? 0.157 5.809 -10.335 1.00 0.00 39 PRO A N 5
ATOM 4632 C CA . PRO A 1 39 ? -1.145 5.221 -10.667 1.00 0.00 39 PRO A CA 5
ATOM 4633 C C . PRO A 1 39 ? -1.780 4.526 -9.468 1.00 0.00 39 PRO A C 5
ATOM 4634 O O . PRO A 1 39 ? -1.088 4.124 -8.529 1.00 0.00 39 PRO A O 5
ATOM 4645 N N . LEU A 1 40 ? -3.100 4.404 -9.499 1.00 0.00 40 LEU A N 5
ATOM 4646 C CA . LEU A 1 40 ? -3.834 3.749 -8.435 1.00 0.00 40 LEU A CA 5
ATOM 4647 C C . LEU A 1 40 ? -3.600 2.242 -8.472 1.00 0.00 40 LEU A C 5
ATOM 4648 O O . LEU A 1 40 ? -3.813 1.601 -9.501 1.00 0.00 40 LEU A O 5
ATOM 4664 N N . PRO A 1 41 ? -3.153 1.659 -7.349 1.00 0.00 41 PRO A N 5
ATOM 4665 C CA . PRO A 1 41 ? -2.895 0.219 -7.245 1.00 0.00 41 PRO A CA 5
ATOM 4666 C C . PRO A 1 41 ? -4.150 -0.619 -7.468 1.00 0.00 41 PRO A C 5
ATOM 4667 O O . PRO A 1 41 ? -5.276 -0.130 -7.319 1.00 0.00 41 PRO A O 5
ATOM 4678 N N . THR A 1 42 ? -3.958 -1.882 -7.810 1.00 0.00 42 THR A N 5
ATOM 4679 C CA . THR A 1 42 ? -5.072 -2.765 -8.086 1.00 0.00 42 THR A CA 5
ATOM 4680 C C . THR A 1 42 ? -5.444 -3.549 -6.839 1.00 0.00 42 THR A C 5
ATOM 4681 O O . THR A 1 42 ? -4.615 -3.729 -5.943 1.00 0.00 42 THR A O 5
ATOM 4692 N N . GLN A 1 43 ? -6.691 -4.000 -6.790 1.00 0.00 43 GLN A N 5
ATOM 4693 C CA . GLN A 1 43 ? -7.184 -4.817 -5.688 1.00 0.00 43 GLN A CA 5
ATOM 4694 C C . GLN A 1 43 ? -6.253 -6.008 -5.469 1.00 0.00 43 GLN A C 5
ATOM 4695 O O . GLN A 1 43 ? -5.869 -6.319 -4.340 1.00 0.00 43 GLN A O 5
ATOM 4709 N N . ALA A 1 44 ? -5.882 -6.643 -6.573 1.00 0.00 44 ALA A N 5
ATOM 4710 C CA . ALA A 1 44 ? -4.994 -7.800 -6.548 1.00 0.00 44 ALA A CA 5
ATOM 4711 C C . ALA A 1 44 ? -3.650 -7.462 -5.916 1.00 0.00 44 ALA A C 5
ATOM 4712 O O . ALA A 1 44 ? -3.212 -8.142 -4.988 1.00 0.00 44 ALA A O 5
ATOM 4719 N N . GLU A 1 45 ? -3.004 -6.400 -6.392 1.00 0.00 45 GLU A N 5
ATOM 4720 C CA . GLU A 1 45 ? -1.691 -6.039 -5.889 1.00 0.00 45 GLU A CA 5
ATOM 4721 C C . GLU A 1 45 ? -1.756 -5.641 -4.421 1.00 0.00 45 GLU A C 5
ATOM 4722 O O . GLU A 1 45 ? -0.835 -5.927 -3.659 1.00 0.00 45 GLU A O 5
ATOM 4734 N N . LEU A 1 46 ? -2.853 -5.003 -4.022 1.00 0.00 46 LEU A N 5
ATOM 4735 C CA . LEU A 1 46 ? -3.062 -4.641 -2.629 1.00 0.00 46 LEU A CA 5
ATOM 4736 C C . LEU A 1 46 ? -2.931 -5.867 -1.728 1.00 0.00 46 LEU A C 5
ATOM 4737 O O . LEU A 1 46 ? -2.245 -5.831 -0.705 1.00 0.00 46 LEU A O 5
ATOM 4753 N N . GLU A 1 47 ? -3.576 -6.957 -2.128 1.00 0.00 47 GLU A N 5
ATOM 4754 C CA . GLU A 1 47 ? -3.512 -8.193 -1.367 1.00 0.00 47 GLU A CA 5
ATOM 4755 C C . GLU A 1 47 ? -2.165 -8.885 -1.551 1.00 0.00 47 GLU A C 5
ATOM 4756 O O . GLU A 1 47 ? -1.713 -9.619 -0.671 1.00 0.00 47 GLU A O 5
ATOM 4768 N N . THR A 1 48 ? -1.522 -8.640 -2.686 1.00 0.00 48 THR A N 5
ATOM 4769 C CA . THR A 1 48 ? -0.202 -9.190 -2.938 1.00 0.00 48 THR A CA 5
ATOM 4770 C C . THR A 1 48 ? 0.807 -8.627 -1.935 1.00 0.00 48 THR A C 5
ATOM 4771 O O . THR A 1 48 ? 1.572 -9.376 -1.324 1.00 0.00 48 THR A O 5
ATOM 4782 N N . TRP A 1 49 ? 0.781 -7.306 -1.740 1.00 0.00 49 TRP A N 5
ATOM 4783 C CA . TRP A 1 49 ? 1.665 -6.663 -0.770 1.00 0.00 49 TRP A CA 5
ATOM 4784 C C . TRP A 1 49 ? 1.333 -7.152 0.633 1.00 0.00 49 TRP A C 5
ATOM 4785 O O . TRP A 1 49 ? 2.214 -7.307 1.476 1.00 0.00 49 TRP A O 5
ATOM 4806 N N . TRP A 1 50 ? 0.047 -7.386 0.867 1.00 0.00 50 TRP A N 5
ATOM 4807 C CA . TRP A 1 50 ? -0.444 -7.848 2.156 1.00 0.00 50 TRP A CA 5
ATOM 4808 C C . TRP A 1 50 ? 0.171 -9.199 2.512 1.00 0.00 50 TRP A C 5
ATOM 4809 O O . TRP A 1 50 ? 0.691 -9.390 3.616 1.00 0.00 50 TRP A O 5
ATOM 4830 N N . GLU A 1 51 ? 0.118 -10.128 1.565 1.00 0.00 51 GLU A N 5
ATOM 4831 C CA . GLU A 1 51 ? 0.673 -11.435 1.736 1.00 0.00 51 GLU A CA 5
ATOM 4832 C C . GLU A 1 51 ? 2.186 -11.359 1.906 1.00 0.00 51 GLU A C 5
ATOM 4833 O O . GLU A 1 51 ? 2.768 -12.089 2.708 1.00 0.00 51 GLU A O 5
ATOM 4845 N N . GLU A 1 52 ? 2.821 -10.465 1.152 1.00 0.00 52 GLU A N 5
ATOM 4846 C CA . GLU A 1 52 ? 4.257 -10.245 1.281 1.00 0.00 52 GLU A CA 5
ATOM 4847 C C . GLU A 1 52 ? 4.605 -9.729 2.670 1.00 0.00 52 GLU A C 5
ATOM 4848 O O . GLU A 1 52 ? 5.490 -10.255 3.328 1.00 0.00 52 GLU A O 5
ATOM 4860 N N . LEU A 1 53 ? 3.881 -8.714 3.120 1.00 0.00 53 LEU A N 5
ATOM 4861 C CA . LEU A 1 53 ? 4.112 -8.121 4.429 1.00 0.00 53 LEU A CA 5
ATOM 4862 C C . LEU A 1 53 ? 3.913 -9.156 5.538 1.00 0.00 53 LEU A C 5
ATOM 4863 O O . LEU A 1 53 ? 4.426 -9.007 6.647 1.00 0.00 53 LEU A O 5
ATOM 4879 N N . GLN A 1 54 ? 3.161 -10.202 5.231 1.00 0.00 54 GLN A N 5
ATOM 4880 C CA . GLN A 1 54 ? 2.925 -11.276 6.181 1.00 0.00 54 GLN A CA 5
ATOM 4881 C C . GLN A 1 54 ? 4.030 -12.331 6.110 1.00 0.00 54 GLN A C 5
ATOM 4882 O O . GLN A 1 54 ? 4.556 -12.761 7.138 1.00 0.00 54 GLN A O 5
ATOM 4896 N N . LYS A 1 55 ? 4.389 -12.737 4.896 1.00 0.00 55 LYS A N 5
ATOM 4897 C CA . LYS A 1 55 ? 5.352 -13.822 4.697 1.00 0.00 55 LYS A CA 5
ATOM 4898 C C . LYS A 1 55 ? 6.795 -13.347 4.765 1.00 0.00 55 LYS A C 5
ATOM 4899 O O . LYS A 1 55 ? 7.717 -14.148 4.938 1.00 0.00 55 LYS A O 5
ATOM 4918 N N . ASN A 1 56 ? 6.982 -12.056 4.637 1.00 0.00 56 ASN A N 5
ATOM 4919 C CA . ASN A 1 56 ? 8.315 -11.474 4.542 1.00 0.00 56 ASN A CA 5
ATOM 4920 C C . ASN A 1 56 ? 8.566 -10.503 5.690 1.00 0.00 56 ASN A C 5
ATOM 4921 O O . ASN A 1 56 ? 7.971 -9.428 5.749 1.00 0.00 56 ASN A O 5
ATOM 4932 N N . PRO A 1 57 ? 9.444 -10.884 6.628 1.00 0.00 57 PRO A N 5
ATOM 4933 C CA . PRO A 1 57 ? 9.794 -10.042 7.770 1.00 0.00 57 PRO A CA 5
ATOM 4934 C C . PRO A 1 57 ? 10.768 -8.925 7.393 1.00 0.00 57 PRO A C 5
ATOM 4935 O O . PRO A 1 57 ? 11.682 -9.127 6.588 1.00 0.00 57 PRO A O 5
ATOM 4946 N N . PRO A 1 58 ? 10.576 -7.723 7.957 1.00 0.00 58 PRO A N 5
ATOM 4947 C CA . PRO A 1 58 ? 11.465 -6.582 7.722 1.00 0.00 58 PRO A CA 5
ATOM 4948 C C . PRO A 1 58 ? 12.829 -6.773 8.381 1.00 0.00 58 PRO A C 5
ATOM 4949 O O . PRO A 1 58 ? 12.951 -7.485 9.379 1.00 0.00 58 PRO A O 5
ATOM 4960 N N . TYR A 1 59 ? 13.854 -6.144 7.817 1.00 0.00 59 TYR A N 5
ATOM 4961 C CA . TYR A 1 59 ? 15.195 -6.235 8.380 1.00 0.00 59 TYR A CA 5
ATOM 4962 C C . TYR A 1 59 ? 15.267 -5.468 9.697 1.00 0.00 59 TYR A C 5
ATOM 4963 O O . TYR A 1 59 ? 15.135 -4.244 9.726 1.00 0.00 59 TYR A O 5
ATOM 4981 N N . GLU A 1 60 ? 15.465 -6.201 10.781 1.00 0.00 60 GLU A N 5
ATOM 4982 C CA . GLU A 1 60 ? 15.543 -5.606 12.105 1.00 0.00 60 GLU A CA 5
ATOM 4983 C C . GLU A 1 60 ? 17.001 -5.415 12.513 1.00 0.00 60 GLU A C 5
ATOM 4984 O O . GLU A 1 60 ? 17.700 -6.384 12.811 1.00 0.00 60 GLU A O 5
ATOM 4996 N N . MET A 1 1 ? -8.559 -6.295 6.825 1.00 0.00 1 MET A N 6
ATOM 4997 C CA . MET A 1 1 ? -7.224 -5.883 6.344 1.00 0.00 1 MET A CA 6
ATOM 4998 C C . MET A 1 1 ? -7.127 -4.366 6.311 1.00 0.00 1 MET A C 6
ATOM 4999 O O . MET A 1 1 ? -8.145 -3.675 6.229 1.00 0.00 1 MET A O 6
ATOM 5015 N N . ILE A 1 2 ? -5.909 -3.851 6.402 1.00 0.00 2 ILE A N 6
ATOM 5016 C CA . ILE A 1 2 ? -5.685 -2.410 6.403 1.00 0.00 2 ILE A CA 6
ATOM 5017 C C . ILE A 1 2 ? -4.953 -1.993 5.136 1.00 0.00 2 ILE A C 6
ATOM 5018 O O . ILE A 1 2 ? -3.915 -2.565 4.799 1.00 0.00 2 ILE A O 6
ATOM 5034 N N . LEU A 1 3 ? -5.493 -0.990 4.439 1.00 0.00 3 LEU A N 6
ATOM 5035 C CA . LEU A 1 3 ? -4.918 -0.506 3.204 1.00 0.00 3 LEU A CA 6
ATOM 5036 C C . LEU A 1 3 ? -3.576 0.173 3.445 1.00 0.00 3 LEU A C 6
ATOM 5037 O O . LEU A 1 3 ? -2.632 -0.012 2.682 1.00 0.00 3 LEU A O 6
ATOM 5053 N N . TYR A 1 4 ? -3.506 0.942 4.525 1.00 0.00 4 TYR A N 6
ATOM 5054 C CA . TYR A 1 4 ? -2.313 1.719 4.861 1.00 0.00 4 TYR A CA 6
ATOM 5055 C C . TYR A 1 4 ? -1.054 0.854 4.882 1.00 0.00 4 TYR A C 6
ATOM 5056 O O . TYR A 1 4 ? -0.032 1.221 4.304 1.00 0.00 4 TYR A O 6
ATOM 5074 N N . ASP A 1 5 ? -1.139 -0.293 5.542 1.00 0.00 5 ASP A N 6
ATOM 5075 C CA . ASP A 1 5 ? -0.001 -1.200 5.665 1.00 0.00 5 ASP A CA 6
ATOM 5076 C C . ASP A 1 5 ? 0.497 -1.658 4.304 1.00 0.00 5 ASP A C 6
ATOM 5077 O O . ASP A 1 5 ? 1.704 -1.676 4.050 1.00 0.00 5 ASP A O 6
ATOM 5086 N N . ALA A 1 6 ? -0.433 -2.020 3.435 1.00 0.00 6 ALA A N 6
ATOM 5087 C CA . ALA A 1 6 ? -0.095 -2.463 2.092 1.00 0.00 6 ALA A CA 6
ATOM 5088 C C . ALA A 1 6 ? 0.547 -1.329 1.292 1.00 0.00 6 ALA A C 6
ATOM 5089 O O . ALA A 1 6 ? 1.576 -1.519 0.637 1.00 0.00 6 ALA A O 6
ATOM 5096 N N . ILE A 1 7 ? -0.055 -0.144 1.367 1.00 0.00 7 ILE A N 6
ATOM 5097 C CA . ILE A 1 7 ? 0.464 1.037 0.676 1.00 0.00 7 ILE A CA 6
ATOM 5098 C C . ILE A 1 7 ? 1.884 1.349 1.135 1.00 0.00 7 ILE A C 6
ATOM 5099 O O . ILE A 1 7 ? 2.781 1.554 0.317 1.00 0.00 7 ILE A O 6
ATOM 5115 N N . MET A 1 8 ? 2.075 1.363 2.451 1.00 0.00 8 MET A N 6
ATOM 5116 C CA . MET A 1 8 ? 3.367 1.691 3.046 1.00 0.00 8 MET A CA 6
ATOM 5117 C C . MET A 1 8 ? 4.431 0.682 2.624 1.00 0.00 8 MET A C 6
ATOM 5118 O O . MET A 1 8 ? 5.619 0.998 2.583 1.00 0.00 8 MET A O 6
ATOM 5132 N N . TYR A 1 9 ? 3.994 -0.532 2.304 1.00 0.00 9 TYR A N 6
ATOM 5133 C CA . TYR A 1 9 ? 4.908 -1.577 1.864 1.00 0.00 9 TYR A CA 6
ATOM 5134 C C . TYR A 1 9 ? 5.486 -1.265 0.480 1.00 0.00 9 TYR A C 6
ATOM 5135 O O . TYR A 1 9 ? 6.701 -1.343 0.279 1.00 0.00 9 TYR A O 6
ATOM 5153 N N . LYS A 1 10 ? 4.619 -0.930 -0.473 1.00 0.00 10 LYS A N 6
ATOM 5154 C CA . LYS A 1 10 ? 5.074 -0.645 -1.834 1.00 0.00 10 LYS A CA 6
ATOM 5155 C C . LYS A 1 10 ? 5.681 0.750 -1.926 1.00 0.00 10 LYS A C 6
ATOM 5156 O O . LYS A 1 10 ? 6.640 0.968 -2.669 1.00 0.00 10 LYS A O 6
ATOM 5175 N N . TYR A 1 11 ? 5.121 1.693 -1.179 1.00 0.00 11 TYR A N 6
ATOM 5176 C CA . TYR A 1 11 ? 5.595 3.069 -1.212 1.00 0.00 11 TYR A CA 6
ATOM 5177 C C . TYR A 1 11 ? 6.122 3.496 0.158 1.00 0.00 11 TYR A C 6
ATOM 5178 O O . TYR A 1 11 ? 5.418 4.164 0.914 1.00 0.00 11 TYR A O 6
ATOM 5196 N N . PRO A 1 12 ? 7.361 3.107 0.504 1.00 0.00 12 PRO A N 6
ATOM 5197 C CA . PRO A 1 12 ? 7.979 3.460 1.785 1.00 0.00 12 PRO A CA 6
ATOM 5198 C C . PRO A 1 12 ? 8.505 4.890 1.792 1.00 0.00 12 PRO A C 6
ATOM 5199 O O . PRO A 1 12 ? 8.666 5.509 2.844 1.00 0.00 12 PRO A O 6
ATOM 5210 N N . ASN A 1 13 ? 8.773 5.402 0.600 1.00 0.00 13 ASN A N 6
ATOM 5211 C CA . ASN A 1 13 ? 9.282 6.755 0.431 1.00 0.00 13 ASN A CA 6
ATOM 5212 C C . ASN A 1 13 ? 8.141 7.760 0.398 1.00 0.00 13 ASN A C 6
ATOM 5213 O O . ASN A 1 13 ? 8.365 8.970 0.382 1.00 0.00 13 ASN A O 6
ATOM 5224 N N . ALA A 1 14 ? 6.915 7.257 0.389 1.00 0.00 14 ALA A N 6
ATOM 5225 C CA . ALA A 1 14 ? 5.746 8.115 0.358 1.00 0.00 14 ALA A CA 6
ATOM 5226 C C . ALA A 1 14 ? 5.363 8.547 1.768 1.00 0.00 14 ALA A C 6
ATOM 5227 O O . ALA A 1 14 ? 5.222 7.716 2.668 1.00 0.00 14 ALA A O 6
ATOM 5234 N N . VAL A 1 15 ? 5.210 9.845 1.961 1.00 0.00 15 VAL A N 6
ATOM 5235 C CA . VAL A 1 15 ? 4.872 10.377 3.267 1.00 0.00 15 VAL A CA 6
ATOM 5236 C C . VAL A 1 15 ? 3.369 10.284 3.497 1.00 0.00 15 VAL A C 6
ATOM 5237 O O . VAL A 1 15 ? 2.573 10.828 2.721 1.00 0.00 15 VAL A O 6
ATOM 5250 N N . SER A 1 16 ? 2.986 9.576 4.550 1.00 0.00 16 SER A N 6
ATOM 5251 C CA . SER A 1 16 ? 1.587 9.403 4.898 1.00 0.00 16 SER A CA 6
ATOM 5252 C C . SER A 1 16 ? 0.997 10.724 5.378 1.00 0.00 16 SER A C 6
ATOM 5253 O O . SER A 1 16 ? 1.681 11.517 6.030 1.00 0.00 16 SER A O 6
ATOM 5261 N N . ARG A 1 17 ? -0.267 10.963 5.022 1.00 0.00 17 ARG A N 6
ATOM 5262 C CA . ARG A 1 17 ? -0.973 12.188 5.397 1.00 0.00 17 ARG A CA 6
ATOM 5263 C C . ARG A 1 17 ? -0.305 13.414 4.780 1.00 0.00 17 ARG A C 6
ATOM 5264 O O . ARG A 1 17 ? -0.483 14.540 5.247 1.00 0.00 17 ARG A O 6
ATOM 5285 N N . LYS A 1 18 ? 0.456 13.186 3.715 1.00 0.00 18 LYS A N 6
ATOM 5286 C CA . LYS A 1 18 ? 1.087 14.264 2.975 1.00 0.00 18 LYS A CA 6
ATOM 5287 C C . LYS A 1 18 ? 0.407 14.414 1.620 1.00 0.00 18 LYS A C 6
ATOM 5288 O O . LYS A 1 18 ? -0.306 15.385 1.369 1.00 0.00 18 LYS A O 6
ATOM 5307 N N . ASP A 1 19 ? 0.614 13.432 0.754 1.00 0.00 19 ASP A N 6
ATOM 5308 C CA . ASP A 1 19 ? -0.034 13.424 -0.548 1.00 0.00 19 ASP A CA 6
ATOM 5309 C C . ASP A 1 19 ? -1.243 12.513 -0.523 1.00 0.00 19 ASP A C 6
ATOM 5310 O O . ASP A 1 19 ? -2.319 12.883 -0.997 1.00 0.00 19 ASP A O 6
ATOM 5319 N N . PHE A 1 20 ? -1.070 11.323 0.035 1.00 0.00 20 PHE A N 6
ATOM 5320 C CA . PHE A 1 20 ? -2.181 10.407 0.204 1.00 0.00 20 PHE A CA 6
ATOM 5321 C C . PHE A 1 20 ? -2.676 10.461 1.642 1.00 0.00 20 PHE A C 6
ATOM 5322 O O . PHE A 1 20 ? -1.882 10.533 2.580 1.00 0.00 20 PHE A O 6
ATOM 5339 N N . GLU A 1 21 ? -3.986 10.454 1.802 1.00 0.00 21 GLU A N 6
ATOM 5340 C CA . GLU A 1 21 ? -4.596 10.544 3.117 1.00 0.00 21 GLU A CA 6
ATOM 5341 C C . GLU A 1 21 ? -5.648 9.456 3.262 1.00 0.00 21 GLU A C 6
ATOM 5342 O O . GLU A 1 21 ? -6.373 9.143 2.308 1.00 0.00 21 GLU A O 6
ATOM 5354 N N . LEU A 1 22 ? -5.732 8.897 4.455 1.00 0.00 22 LEU A N 6
ATOM 5355 C CA . LEU A 1 22 ? -6.575 7.738 4.702 1.00 0.00 22 LEU A CA 6
ATOM 5356 C C . LEU A 1 22 ? -7.864 8.145 5.387 1.00 0.00 22 LEU A C 6
ATOM 5357 O O . LEU A 1 22 ? -7.879 9.056 6.215 1.00 0.00 22 LEU A O 6
ATOM 5373 N N . ARG A 1 23 ? -8.936 7.457 5.044 1.00 0.00 23 ARG A N 6
ATOM 5374 C CA . ARG A 1 23 ? -10.229 7.687 5.669 1.00 0.00 23 ARG A CA 6
ATOM 5375 C C . ARG A 1 23 ? -10.978 6.385 5.833 1.00 0.00 23 ARG A C 6
ATOM 5376 O O . ARG A 1 23 ? -10.586 5.356 5.286 1.00 0.00 23 ARG A O 6
ATOM 5397 N N . ASN A 1 24 ? -12.059 6.440 6.579 1.00 0.00 24 ASN A N 6
ATOM 5398 C CA . ASN A 1 24 ? -12.826 5.247 6.881 1.00 0.00 24 ASN A CA 6
ATOM 5399 C C . ASN A 1 24 ? -14.124 5.229 6.086 1.00 0.00 24 ASN A C 6
ATOM 5400 O O . ASN A 1 24 ? -15.014 6.050 6.308 1.00 0.00 24 ASN A O 6
ATOM 5411 N N . ASP A 1 25 ? -14.217 4.288 5.151 1.00 0.00 25 ASP A N 6
ATOM 5412 C CA . ASP A 1 25 ? -15.376 4.187 4.266 1.00 0.00 25 ASP A CA 6
ATOM 5413 C C . ASP A 1 25 ? -16.537 3.502 4.972 1.00 0.00 25 ASP A C 6
ATOM 5414 O O . ASP A 1 25 ? -17.707 3.756 4.678 1.00 0.00 25 ASP A O 6
ATOM 5423 N N . GLY A 1 26 ? -16.199 2.642 5.915 1.00 0.00 26 GLY A N 6
ATOM 5424 C CA . GLY A 1 26 ? -17.204 1.918 6.658 1.00 0.00 26 GLY A CA 6
ATOM 5425 C C . GLY A 1 26 ? -16.580 0.923 7.608 1.00 0.00 26 GLY A C 6
ATOM 5426 O O . GLY A 1 26 ? -16.175 1.278 8.710 1.00 0.00 26 GLY A O 6
ATOM 5430 N N . ASN A 1 27 ? -16.469 -0.319 7.170 1.00 0.00 27 ASN A N 6
ATOM 5431 C CA . ASN A 1 27 ? -15.878 -1.366 7.993 1.00 0.00 27 ASN A CA 6
ATOM 5432 C C . ASN A 1 27 ? -14.399 -1.531 7.638 1.00 0.00 27 ASN A C 6
ATOM 5433 O O . ASN A 1 27 ? -13.854 -2.636 7.649 1.00 0.00 27 ASN A O 6
ATOM 5444 N N . GLY A 1 28 ? -13.757 -0.416 7.315 1.00 0.00 28 GLY A N 6
ATOM 5445 C CA . GLY A 1 28 ? -12.356 -0.435 6.949 1.00 0.00 28 GLY A CA 6
ATOM 5446 C C . GLY A 1 28 ? -11.864 0.930 6.523 1.00 0.00 28 GLY A C 6
ATOM 5447 O O . GLY A 1 28 ? -12.630 1.734 5.981 1.00 0.00 28 GLY A O 6
ATOM 5451 N N . SER A 1 29 ? -10.593 1.197 6.778 1.00 0.00 29 SER A N 6
ATOM 5452 C CA . SER A 1 29 ? -9.983 2.457 6.398 1.00 0.00 29 SER A CA 6
ATOM 5453 C C . SER A 1 29 ? -9.197 2.285 5.099 1.00 0.00 29 SER A C 6
ATOM 5454 O O . SER A 1 29 ? -8.374 1.374 4.978 1.00 0.00 29 SER A O 6
ATOM 5462 N N . TYR A 1 30 ? -9.453 3.159 4.137 1.00 0.00 30 TYR A N 6
ATOM 5463 C CA . TYR A 1 30 ? -8.884 3.021 2.800 1.00 0.00 30 TYR A CA 6
ATOM 5464 C C . TYR A 1 30 ? -8.339 4.361 2.295 1.00 0.00 30 TYR A C 6
ATOM 5465 O O . TYR A 1 30 ? -8.229 5.328 3.054 1.00 0.00 30 TYR A O 6
ATOM 5483 N N . ILE A 1 31 ? -8.012 4.407 1.008 1.00 0.00 31 ILE A N 6
ATOM 5484 C CA . ILE A 1 31 ? -7.522 5.622 0.374 1.00 0.00 31 ILE A CA 6
ATOM 5485 C C . ILE A 1 31 ? -8.689 6.524 -0.005 1.00 0.00 31 ILE A C 6
ATOM 5486 O O . ILE A 1 31 ? -9.679 6.064 -0.576 1.00 0.00 31 ILE A O 6
ATOM 5502 N N . GLU A 1 32 ? -8.584 7.798 0.325 1.00 0.00 32 GLU A N 6
ATOM 5503 C CA . GLU A 1 32 ? -9.561 8.774 -0.118 1.00 0.00 32 GLU A CA 6
ATOM 5504 C C . GLU A 1 32 ? -8.856 9.908 -0.841 1.00 0.00 32 GLU A C 6
ATOM 5505 O O . GLU A 1 32 ? -9.176 10.226 -1.985 1.00 0.00 32 GLU A O 6
ATOM 5517 N N . LYS A 1 33 ? -7.872 10.494 -0.175 1.00 0.00 33 LYS A N 6
ATOM 5518 C CA . LYS A 1 33 ? -7.096 11.577 -0.754 1.00 0.00 33 LYS A CA 6
ATOM 5519 C C . LYS A 1 33 ? -5.833 11.022 -1.398 1.00 0.00 33 LYS A C 6
ATOM 5520 O O . LYS A 1 33 ? -5.037 10.352 -0.742 1.00 0.00 33 LYS A O 6
ATOM 5539 N N . TRP A 1 34 ? -5.662 11.293 -2.680 1.00 0.00 34 TRP A N 6
ATOM 5540 C CA . TRP A 1 34 ? -4.520 10.783 -3.424 1.00 0.00 34 TRP A CA 6
ATOM 5541 C C . TRP A 1 34 ? -3.944 11.885 -4.306 1.00 0.00 34 TRP A C 6
ATOM 5542 O O . TRP A 1 34 ? -4.580 12.321 -5.266 1.00 0.00 34 TRP A O 6
ATOM 5563 N N . ASN A 1 35 ? -2.748 12.350 -3.965 1.00 0.00 35 ASN A N 6
ATOM 5564 C CA . ASN A 1 35 ? -2.075 13.370 -4.763 1.00 0.00 35 ASN A CA 6
ATOM 5565 C C . ASN A 1 35 ? -0.760 12.851 -5.326 1.00 0.00 35 ASN A C 6
ATOM 5566 O O . ASN A 1 35 ? -0.015 13.590 -5.970 1.00 0.00 35 ASN A O 6
ATOM 5577 N N . LEU A 1 36 ? -0.476 11.583 -5.083 1.00 0.00 36 LEU A N 6
ATOM 5578 C CA . LEU A 1 36 ? 0.738 10.970 -5.600 1.00 0.00 36 LEU A CA 6
ATOM 5579 C C . LEU A 1 36 ? 0.619 10.773 -7.099 1.00 0.00 36 LEU A C 6
ATOM 5580 O O . LEU A 1 36 ? -0.436 10.370 -7.593 1.00 0.00 36 LEU A O 6
ATOM 5596 N N . ARG A 1 37 ? 1.685 11.068 -7.823 1.00 0.00 37 ARG A N 6
ATOM 5597 C CA . ARG A 1 37 ? 1.704 10.863 -9.264 1.00 0.00 37 ARG A CA 6
ATOM 5598 C C . ARG A 1 37 ? 1.965 9.398 -9.584 1.00 0.00 37 ARG A C 6
ATOM 5599 O O . ARG A 1 37 ? 2.955 9.038 -10.224 1.00 0.00 37 ARG A O 6
ATOM 5620 N N . ALA A 1 38 ? 1.070 8.562 -9.092 1.00 0.00 38 ALA A N 6
ATOM 5621 C CA . ALA A 1 38 ? 1.112 7.135 -9.326 1.00 0.00 38 ALA A CA 6
ATOM 5622 C C . ALA A 1 38 ? -0.299 6.628 -9.564 1.00 0.00 38 ALA A C 6
ATOM 5623 O O . ALA A 1 38 ? -1.260 7.216 -9.061 1.00 0.00 38 ALA A O 6
ATOM 5630 N N . PRO A 1 39 ? -0.456 5.558 -10.352 1.00 0.00 39 PRO A N 6
ATOM 5631 C CA . PRO A 1 39 ? -1.769 4.981 -10.628 1.00 0.00 39 PRO A CA 6
ATOM 5632 C C . PRO A 1 39 ? -2.330 4.244 -9.421 1.00 0.00 39 PRO A C 6
ATOM 5633 O O . PRO A 1 39 ? -1.578 3.679 -8.621 1.00 0.00 39 PRO A O 6
ATOM 5644 N N . LEU A 1 40 ? -3.648 4.263 -9.287 1.00 0.00 40 LEU A N 6
ATOM 5645 C CA . LEU A 1 40 ? -4.317 3.543 -8.222 1.00 0.00 40 LEU A CA 6
ATOM 5646 C C . LEU A 1 40 ? -4.056 2.046 -8.359 1.00 0.00 40 LEU A C 6
ATOM 5647 O O . LEU A 1 40 ? -4.188 1.479 -9.448 1.00 0.00 40 LEU A O 6
ATOM 5663 N N . PRO A 1 41 ? -3.649 1.399 -7.259 1.00 0.00 41 PRO A N 6
ATOM 5664 C CA . PRO A 1 41 ? -3.319 -0.028 -7.253 1.00 0.00 41 PRO A CA 6
ATOM 5665 C C . PRO A 1 41 ? -4.532 -0.919 -7.468 1.00 0.00 41 PRO A C 6
ATOM 5666 O O . PRO A 1 41 ? -5.679 -0.467 -7.402 1.00 0.00 41 PRO A O 6
ATOM 5677 N N . THR A 1 42 ? -4.269 -2.193 -7.706 1.00 0.00 42 THR A N 6
ATOM 5678 C CA . THR A 1 42 ? -5.328 -3.161 -7.929 1.00 0.00 42 THR A CA 6
ATOM 5679 C C . THR A 1 42 ? -5.522 -4.034 -6.697 1.00 0.00 42 THR A C 6
ATOM 5680 O O . THR A 1 42 ? -4.674 -4.050 -5.803 1.00 0.00 42 THR A O 6
ATOM 5691 N N . GLN A 1 43 ? -6.640 -4.748 -6.648 1.00 0.00 43 GLN A N 6
ATOM 5692 C CA . GLN A 1 43 ? -6.913 -5.686 -5.562 1.00 0.00 43 GLN A CA 6
ATOM 5693 C C . GLN A 1 43 ? -5.800 -6.714 -5.481 1.00 0.00 43 GLN A C 6
ATOM 5694 O O . GLN A 1 43 ? -5.314 -7.047 -4.399 1.00 0.00 43 GLN A O 6
ATOM 5708 N N . ALA A 1 44 ? -5.403 -7.203 -6.649 1.00 0.00 44 ALA A N 6
ATOM 5709 C CA . ALA A 1 44 ? -4.296 -8.144 -6.756 1.00 0.00 44 ALA A CA 6
ATOM 5710 C C . ALA A 1 44 ? -3.042 -7.576 -6.098 1.00 0.00 44 ALA A C 6
ATOM 5711 O O . ALA A 1 44 ? -2.389 -8.258 -5.305 1.00 0.00 44 ALA A O 6
ATOM 5718 N N . GLU A 1 45 ? -2.725 -6.323 -6.422 1.00 0.00 45 GLU A N 6
ATOM 5719 C CA . GLU A 1 45 ? -1.597 -5.627 -5.808 1.00 0.00 45 GLU A CA 6
ATOM 5720 C C . GLU A 1 45 ? -1.752 -5.563 -4.293 1.00 0.00 45 GLU A C 6
ATOM 5721 O O . GLU A 1 45 ? -0.864 -5.994 -3.559 1.00 0.00 45 GLU A O 6
ATOM 5733 N N . LEU A 1 46 ? -2.896 -5.058 -3.839 1.00 0.00 46 LEU A N 6
ATOM 5734 C CA . LEU A 1 46 ? -3.164 -4.875 -2.416 1.00 0.00 46 LEU A CA 6
ATOM 5735 C C . LEU A 1 46 ? -2.920 -6.159 -1.628 1.00 0.00 46 LEU A C 6
ATOM 5736 O O . LEU A 1 46 ? -2.229 -6.150 -0.608 1.00 0.00 46 LEU A O 6
ATOM 5752 N N . GLU A 1 47 ? -3.479 -7.260 -2.113 1.00 0.00 47 GLU A N 6
ATOM 5753 C CA . GLU A 1 47 ? -3.341 -8.542 -1.439 1.00 0.00 47 GLU A CA 6
ATOM 5754 C C . GLU A 1 47 ? -1.911 -9.062 -1.509 1.00 0.00 47 GLU A C 6
ATOM 5755 O O . GLU A 1 47 ? -1.442 -9.707 -0.576 1.00 0.00 47 GLU A O 6
ATOM 5767 N N . THR A 1 48 ? -1.216 -8.773 -2.607 1.00 0.00 48 THR A N 6
ATOM 5768 C CA . THR A 1 48 ? 0.176 -9.193 -2.754 1.00 0.00 48 THR A CA 6
ATOM 5769 C C . THR A 1 48 ? 1.054 -8.513 -1.708 1.00 0.00 48 THR A C 6
ATOM 5770 O O . THR A 1 48 ? 1.874 -9.163 -1.062 1.00 0.00 48 THR A O 6
ATOM 5781 N N . TRP A 1 49 ? 0.862 -7.208 -1.528 1.00 0.00 49 TRP A N 6
ATOM 5782 C CA . TRP A 1 49 ? 1.636 -6.451 -0.549 1.00 0.00 49 TRP A CA 6
ATOM 5783 C C . TRP A 1 49 ? 1.338 -6.965 0.852 1.00 0.00 49 TRP A C 6
ATOM 5784 O O . TRP A 1 49 ? 2.243 -7.125 1.671 1.00 0.00 49 TRP A O 6
ATOM 5805 N N . TRP A 1 50 ? 0.063 -7.229 1.113 1.00 0.00 50 TRP A N 6
ATOM 5806 C CA . TRP A 1 50 ? -0.362 -7.756 2.400 1.00 0.00 50 TRP A CA 6
ATOM 5807 C C . TRP A 1 50 ? 0.261 -9.131 2.627 1.00 0.00 50 TRP A C 6
ATOM 5808 O O . TRP A 1 50 ? 0.771 -9.421 3.709 1.00 0.00 50 TRP A O 6
ATOM 5829 N N . GLU A 1 51 ? 0.232 -9.964 1.593 1.00 0.00 51 GLU A N 6
ATOM 5830 C CA . GLU A 1 51 ? 0.825 -11.284 1.650 1.00 0.00 51 GLU A CA 6
ATOM 5831 C C . GLU A 1 51 ? 2.327 -11.211 1.884 1.00 0.00 51 GLU A C 6
ATOM 5832 O O . GLU A 1 51 ? 2.855 -11.919 2.737 1.00 0.00 51 GLU A O 6
ATOM 5844 N N . GLU A 1 52 ? 3.015 -10.352 1.143 1.00 0.00 52 GLU A N 6
ATOM 5845 C CA . GLU A 1 52 ? 4.450 -10.182 1.326 1.00 0.00 52 GLU A CA 6
ATOM 5846 C C . GLU A 1 52 ? 4.759 -9.626 2.714 1.00 0.00 52 GLU A C 6
ATOM 5847 O O . GLU A 1 52 ? 5.730 -10.025 3.343 1.00 0.00 52 GLU A O 6
ATOM 5859 N N . LEU A 1 53 ? 3.916 -8.727 3.201 1.00 0.00 53 LEU A N 6
ATOM 5860 C CA . LEU A 1 53 ? 4.105 -8.130 4.517 1.00 0.00 53 LEU A CA 6
ATOM 5861 C C . LEU A 1 53 ? 3.970 -9.184 5.620 1.00 0.00 53 LEU A C 6
ATOM 5862 O O . LEU A 1 53 ? 4.591 -9.075 6.677 1.00 0.00 53 LEU A O 6
ATOM 5878 N N . GLN A 1 54 ? 3.157 -10.200 5.365 1.00 0.00 54 GLN A N 6
ATOM 5879 C CA . GLN A 1 54 ? 2.906 -11.251 6.335 1.00 0.00 54 GLN A CA 6
ATOM 5880 C C . GLN A 1 54 ? 3.875 -12.424 6.176 1.00 0.00 54 GLN A C 6
ATOM 5881 O O . GLN A 1 54 ? 4.341 -12.994 7.166 1.00 0.00 54 GLN A O 6
ATOM 5895 N N . LYS A 1 55 ? 4.175 -12.783 4.936 1.00 0.00 55 LYS A N 6
ATOM 5896 C CA . LYS A 1 55 ? 4.975 -13.967 4.658 1.00 0.00 55 LYS A CA 6
ATOM 5897 C C . LYS A 1 55 ? 6.463 -13.644 4.649 1.00 0.00 55 LYS A C 6
ATOM 5898 O O . LYS A 1 55 ? 7.309 -14.535 4.732 1.00 0.00 55 LYS A O 6
ATOM 5917 N N . ASN A 1 56 ? 6.771 -12.369 4.561 1.00 0.00 56 ASN A N 6
ATOM 5918 C CA . ASN A 1 56 ? 8.152 -11.904 4.614 1.00 0.00 56 ASN A CA 6
ATOM 5919 C C . ASN A 1 56 ? 8.385 -11.151 5.913 1.00 0.00 56 ASN A C 6
ATOM 5920 O O . ASN A 1 56 ? 7.684 -10.183 6.210 1.00 0.00 56 ASN A O 6
ATOM 5931 N N . PRO A 1 57 ? 9.360 -11.596 6.712 1.00 0.00 57 PRO A N 6
ATOM 5932 C CA . PRO A 1 57 ? 9.651 -11.001 8.017 1.00 0.00 57 PRO A CA 6
ATOM 5933 C C . PRO A 1 57 ? 10.279 -9.616 7.901 1.00 0.00 57 PRO A C 6
ATOM 5934 O O . PRO A 1 57 ? 11.369 -9.465 7.346 1.00 0.00 57 PRO A O 6
ATOM 5945 N N . PRO A 1 58 ? 9.595 -8.583 8.412 1.00 0.00 58 PRO A N 6
ATOM 5946 C CA . PRO A 1 58 ? 10.128 -7.230 8.456 1.00 0.00 58 PRO A CA 6
ATOM 5947 C C . PRO A 1 58 ? 11.162 -7.088 9.563 1.00 0.00 58 PRO A C 6
ATOM 5948 O O . PRO A 1 58 ? 10.976 -7.607 10.668 1.00 0.00 58 PRO A O 6
ATOM 5959 N N . TYR A 1 59 ? 12.247 -6.393 9.274 1.00 0.00 59 TYR A N 6
ATOM 5960 C CA . TYR A 1 59 ? 13.326 -6.256 10.235 1.00 0.00 59 TYR A CA 6
ATOM 5961 C C . TYR A 1 59 ? 13.089 -5.056 11.139 1.00 0.00 59 TYR A C 6
ATOM 5962 O O . TYR A 1 59 ? 12.950 -3.925 10.666 1.00 0.00 59 TYR A O 6
ATOM 5980 N N . GLU A 1 60 ? 13.031 -5.313 12.433 1.00 0.00 60 GLU A N 6
ATOM 5981 C CA . GLU A 1 60 ? 12.853 -4.262 13.416 1.00 0.00 60 GLU A CA 6
ATOM 5982 C C . GLU A 1 60 ? 14.194 -3.933 14.066 1.00 0.00 60 GLU A C 6
ATOM 5983 O O . GLU A 1 60 ? 14.963 -4.838 14.396 1.00 0.00 60 GLU A O 6
ATOM 5995 N N . MET A 1 1 ? -9.423 -4.684 5.844 1.00 0.00 1 MET A N 7
ATOM 5996 C CA . MET A 1 1 ? -7.980 -4.659 5.495 1.00 0.00 1 MET A CA 7
ATOM 5997 C C . MET A 1 1 ? -7.385 -3.279 5.748 1.00 0.00 1 MET A C 7
ATOM 5998 O O . MET A 1 1 ? -7.984 -2.262 5.402 1.00 0.00 1 MET A O 7
ATOM 6014 N N . ILE A 1 2 ? -6.204 -3.245 6.350 1.00 0.00 2 ILE A N 7
ATOM 6015 C CA . ILE A 1 2 ? -5.525 -1.986 6.607 1.00 0.00 2 ILE A CA 7
ATOM 6016 C C . ILE A 1 2 ? -4.691 -1.602 5.394 1.00 0.00 2 ILE A C 7
ATOM 6017 O O . ILE A 1 2 ? -3.722 -2.282 5.056 1.00 0.00 2 ILE A O 7
ATOM 6033 N N . LEU A 1 3 ? -5.094 -0.530 4.734 1.00 0.00 3 LEU A N 7
ATOM 6034 C CA . LEU A 1 3 ? -4.441 -0.064 3.526 1.00 0.00 3 LEU A CA 7
ATOM 6035 C C . LEU A 1 3 ? -3.058 0.512 3.807 1.00 0.00 3 LEU A C 7
ATOM 6036 O O . LEU A 1 3 ? -2.142 0.359 3.001 1.00 0.00 3 LEU A O 7
ATOM 6052 N N . TYR A 1 4 ? -2.923 1.149 4.961 1.00 0.00 4 TYR A N 7
ATOM 6053 C CA . TYR A 1 4 ? -1.695 1.849 5.341 1.00 0.00 4 TYR A CA 7
ATOM 6054 C C . TYR A 1 4 ? -0.460 0.960 5.182 1.00 0.00 4 TYR A C 7
ATOM 6055 O O . TYR A 1 4 ? 0.534 1.366 4.571 1.00 0.00 4 TYR A O 7
ATOM 6073 N N . ASP A 1 5 ? -0.541 -0.249 5.720 1.00 0.00 5 ASP A N 7
ATOM 6074 C CA . ASP A 1 5 ? 0.578 -1.183 5.700 1.00 0.00 5 ASP A CA 7
ATOM 6075 C C . ASP A 1 5 ? 0.981 -1.534 4.275 1.00 0.00 5 ASP A C 7
ATOM 6076 O O . ASP A 1 5 ? 2.149 -1.423 3.908 1.00 0.00 5 ASP A O 7
ATOM 6085 N N . ALA A 1 6 ? 0.001 -1.933 3.474 1.00 0.00 6 ALA A N 7
ATOM 6086 C CA . ALA A 1 6 ? 0.250 -2.343 2.093 1.00 0.00 6 ALA A CA 7
ATOM 6087 C C . ALA A 1 6 ? 0.901 -1.219 1.284 1.00 0.00 6 ALA A C 7
ATOM 6088 O O . ALA A 1 6 ? 1.872 -1.441 0.554 1.00 0.00 6 ALA A O 7
ATOM 6095 N N . ILE A 1 7 ? 0.375 -0.011 1.441 1.00 0.00 7 ILE A N 7
ATOM 6096 C CA . ILE A 1 7 ? 0.872 1.147 0.706 1.00 0.00 7 ILE A CA 7
ATOM 6097 C C . ILE A 1 7 ? 2.321 1.454 1.072 1.00 0.00 7 ILE A C 7
ATOM 6098 O O . ILE A 1 7 ? 3.165 1.636 0.194 1.00 0.00 7 ILE A O 7
ATOM 6114 N N . MET A 1 8 ? 2.610 1.486 2.370 1.00 0.00 8 MET A N 7
ATOM 6115 C CA . MET A 1 8 ? 3.933 1.880 2.839 1.00 0.00 8 MET A CA 7
ATOM 6116 C C . MET A 1 8 ? 4.944 0.754 2.635 1.00 0.00 8 MET A C 7
ATOM 6117 O O . MET A 1 8 ? 6.157 0.977 2.664 1.00 0.00 8 MET A O 7
ATOM 6131 N N . TYR A 1 9 ? 4.443 -0.455 2.422 1.00 0.00 9 TYR A N 7
ATOM 6132 C CA . TYR A 1 9 ? 5.296 -1.587 2.098 1.00 0.00 9 TYR A CA 7
ATOM 6133 C C . TYR A 1 9 ? 5.885 -1.412 0.700 1.00 0.00 9 TYR A C 7
ATOM 6134 O O . TYR A 1 9 ? 7.081 -1.623 0.489 1.00 0.00 9 TYR A O 7
ATOM 6152 N N . LYS A 1 10 ? 5.037 -1.010 -0.243 1.00 0.00 10 LYS A N 7
ATOM 6153 C CA . LYS A 1 10 ? 5.471 -0.809 -1.622 1.00 0.00 10 LYS A CA 7
ATOM 6154 C C . LYS A 1 10 ? 6.129 0.561 -1.798 1.00 0.00 10 LYS A C 7
ATOM 6155 O O . LYS A 1 10 ? 7.094 0.702 -2.549 1.00 0.00 10 LYS A O 7
ATOM 6174 N N . TYR A 1 11 ? 5.605 1.567 -1.113 1.00 0.00 11 TYR A N 7
ATOM 6175 C CA . TYR A 1 11 ? 6.157 2.913 -1.202 1.00 0.00 11 TYR A CA 7
ATOM 6176 C C . TYR A 1 11 ? 6.534 3.448 0.177 1.00 0.00 11 TYR A C 7
ATOM 6177 O O . TYR A 1 11 ? 5.686 3.936 0.922 1.00 0.00 11 TYR A O 7
ATOM 6195 N N . PRO A 1 12 ? 7.820 3.346 0.540 1.00 0.00 12 PRO A N 7
ATOM 6196 C CA . PRO A 1 12 ? 8.326 3.841 1.825 1.00 0.00 12 PRO A CA 7
ATOM 6197 C C . PRO A 1 12 ? 8.255 5.363 1.936 1.00 0.00 12 PRO A C 7
ATOM 6198 O O . PRO A 1 12 ? 8.136 5.908 3.033 1.00 0.00 12 PRO A O 7
ATOM 6209 N N . ASN A 1 13 ? 8.324 6.045 0.796 1.00 0.00 13 ASN A N 7
ATOM 6210 C CA . ASN A 1 13 ? 8.287 7.504 0.771 1.00 0.00 13 ASN A CA 7
ATOM 6211 C C . ASN A 1 13 ? 6.857 8.030 0.719 1.00 0.00 13 ASN A C 7
ATOM 6212 O O . ASN A 1 13 ? 6.638 9.231 0.543 1.00 0.00 13 ASN A O 7
ATOM 6223 N N . ALA A 1 14 ? 5.890 7.139 0.886 1.00 0.00 14 ALA A N 7
ATOM 6224 C CA . ALA A 1 14 ? 4.489 7.531 0.873 1.00 0.00 14 ALA A CA 7
ATOM 6225 C C . ALA A 1 14 ? 4.094 8.152 2.212 1.00 0.00 14 ALA A C 7
ATOM 6226 O O . ALA A 1 14 ? 3.966 7.453 3.222 1.00 0.00 14 ALA A O 7
ATOM 6233 N N . VAL A 1 15 ? 3.909 9.465 2.215 1.00 0.00 15 VAL A N 7
ATOM 6234 C CA . VAL A 1 15 ? 3.572 10.185 3.433 1.00 0.00 15 VAL A CA 7
ATOM 6235 C C . VAL A 1 15 ? 2.064 10.182 3.652 1.00 0.00 15 VAL A C 7
ATOM 6236 O O . VAL A 1 15 ? 1.318 10.883 2.960 1.00 0.00 15 VAL A O 7
ATOM 6249 N N . SER A 1 16 ? 1.625 9.380 4.607 1.00 0.00 16 SER A N 7
ATOM 6250 C CA . SER A 1 16 ? 0.211 9.235 4.904 1.00 0.00 16 SER A CA 7
ATOM 6251 C C . SER A 1 16 ? -0.358 10.501 5.547 1.00 0.00 16 SER A C 7
ATOM 6252 O O . SER A 1 16 ? 0.314 11.155 6.348 1.00 0.00 16 SER A O 7
ATOM 6260 N N . ARG A 1 17 ? -1.587 10.846 5.154 1.00 0.00 17 ARG A N 7
ATOM 6261 C CA . ARG A 1 17 ? -2.315 11.997 5.697 1.00 0.00 17 ARG A CA 7
ATOM 6262 C C . ARG A 1 17 ? -1.716 13.317 5.218 1.00 0.00 17 ARG A C 7
ATOM 6263 O O . ARG A 1 17 ? -2.048 14.385 5.739 1.00 0.00 17 ARG A O 7
ATOM 6284 N N . LYS A 1 18 ? -0.841 13.246 4.226 1.00 0.00 18 LYS A N 7
ATOM 6285 C CA . LYS A 1 18 ? -0.289 14.448 3.619 1.00 0.00 18 LYS A CA 7
ATOM 6286 C C . LYS A 1 18 ? -0.707 14.532 2.160 1.00 0.00 18 LYS A C 7
ATOM 6287 O O . LYS A 1 18 ? -1.619 15.284 1.810 1.00 0.00 18 LYS A O 7
ATOM 6306 N N . ASP A 1 19 ? -0.063 13.739 1.322 1.00 0.00 19 ASP A N 7
ATOM 6307 C CA . ASP A 1 19 ? -0.359 13.744 -0.103 1.00 0.00 19 ASP A CA 7
ATOM 6308 C C . ASP A 1 19 ? -1.421 12.712 -0.426 1.00 0.00 19 ASP A C 7
ATOM 6309 O O . ASP A 1 19 ? -2.210 12.881 -1.351 1.00 0.00 19 ASP A O 7
ATOM 6318 N N . PHE A 1 20 ? -1.437 11.634 0.334 1.00 0.00 20 PHE A N 7
ATOM 6319 C CA . PHE A 1 20 ? -2.527 10.684 0.255 1.00 0.00 20 PHE A CA 7
ATOM 6320 C C . PHE A 1 20 ? -3.070 10.451 1.652 1.00 0.00 20 PHE A C 7
ATOM 6321 O O . PHE A 1 20 ? -2.305 10.307 2.608 1.00 0.00 20 PHE A O 7
ATOM 6338 N N . GLU A 1 21 ? -4.379 10.440 1.781 1.00 0.00 21 GLU A N 7
ATOM 6339 C CA . GLU A 1 21 ? -4.998 10.294 3.082 1.00 0.00 21 GLU A CA 7
ATOM 6340 C C . GLU A 1 21 ? -6.065 9.212 3.047 1.00 0.00 21 GLU A C 7
ATOM 6341 O O . GLU A 1 21 ? -6.819 9.078 2.072 1.00 0.00 21 GLU A O 7
ATOM 6353 N N . LEU A 1 22 ? -6.110 8.433 4.109 1.00 0.00 22 LEU A N 7
ATOM 6354 C CA . LEU A 1 22 ? -7.085 7.376 4.228 1.00 0.00 22 LEU A CA 7
ATOM 6355 C C . LEU A 1 22 ? -8.300 7.890 4.977 1.00 0.00 22 LEU A C 7
ATOM 6356 O O . LEU A 1 22 ? -8.179 8.743 5.858 1.00 0.00 22 LEU A O 7
ATOM 6372 N N . ARG A 1 23 ? -9.457 7.380 4.615 1.00 0.00 23 ARG A N 7
ATOM 6373 C CA . ARG A 1 23 ? -10.693 7.717 5.302 1.00 0.00 23 ARG A CA 7
ATOM 6374 C C . ARG A 1 23 ? -11.452 6.457 5.645 1.00 0.00 23 ARG A C 7
ATOM 6375 O O . ARG A 1 23 ? -11.103 5.368 5.189 1.00 0.00 23 ARG A O 7
ATOM 6396 N N . ASN A 1 24 ? -12.480 6.610 6.448 1.00 0.00 24 ASN A N 7
ATOM 6397 C CA . ASN A 1 24 ? -13.232 5.467 6.938 1.00 0.00 24 ASN A CA 7
ATOM 6398 C C . ASN A 1 24 ? -14.413 5.152 6.037 1.00 0.00 24 ASN A C 7
ATOM 6399 O O . ASN A 1 24 ? -15.320 5.969 5.870 1.00 0.00 24 ASN A O 7
ATOM 6410 N N . ASP A 1 25 ? -14.393 3.965 5.457 1.00 0.00 25 ASP A N 7
ATOM 6411 C CA . ASP A 1 25 ? -15.515 3.475 4.674 1.00 0.00 25 ASP A CA 7
ATOM 6412 C C . ASP A 1 25 ? -16.508 2.788 5.599 1.00 0.00 25 ASP A C 7
ATOM 6413 O O . ASP A 1 25 ? -17.705 2.720 5.319 1.00 0.00 25 ASP A O 7
ATOM 6422 N N . GLY A 1 26 ? -15.988 2.289 6.708 1.00 0.00 26 GLY A N 7
ATOM 6423 C CA . GLY A 1 26 ? -16.783 1.512 7.626 1.00 0.00 26 GLY A CA 7
ATOM 6424 C C . GLY A 1 26 ? -16.068 0.239 8.020 1.00 0.00 26 GLY A C 7
ATOM 6425 O O . GLY A 1 26 ? -16.118 -0.181 9.175 1.00 0.00 26 GLY A O 7
ATOM 6429 N N . ASN A 1 27 ? -15.381 -0.369 7.057 1.00 0.00 27 ASN A N 7
ATOM 6430 C CA . ASN A 1 27 ? -14.632 -1.594 7.311 1.00 0.00 27 ASN A CA 7
ATOM 6431 C C . ASN A 1 27 ? -13.229 -1.267 7.797 1.00 0.00 27 ASN A C 7
ATOM 6432 O O . ASN A 1 27 ? -12.573 -2.077 8.453 1.00 0.00 27 ASN A O 7
ATOM 6443 N N . GLY A 1 28 ? -12.786 -0.069 7.476 1.00 0.00 28 GLY A N 7
ATOM 6444 C CA . GLY A 1 28 ? -11.488 0.391 7.917 1.00 0.00 28 GLY A CA 7
ATOM 6445 C C . GLY A 1 28 ? -11.087 1.696 7.263 1.00 0.00 28 GLY A C 7
ATOM 6446 O O . GLY A 1 28 ? -11.938 2.439 6.766 1.00 0.00 28 GLY A O 7
ATOM 6450 N N . SER A 1 29 ? -9.797 1.981 7.280 1.00 0.00 29 SER A N 7
ATOM 6451 C CA . SER A 1 29 ? -9.265 3.170 6.633 1.00 0.00 29 SER A CA 7
ATOM 6452 C C . SER A 1 29 ? -8.683 2.807 5.267 1.00 0.00 29 SER A C 7
ATOM 6453 O O . SER A 1 29 ? -7.676 2.096 5.180 1.00 0.00 29 SER A O 7
ATOM 6461 N N . TYR A 1 30 ? -9.323 3.282 4.207 1.00 0.00 30 TYR A N 7
ATOM 6462 C CA . TYR A 1 30 ? -8.892 2.957 2.857 1.00 0.00 30 TYR A CA 7
ATOM 6463 C C . TYR A 1 30 ? -8.454 4.216 2.121 1.00 0.00 30 TYR A C 7
ATOM 6464 O O . TYR A 1 30 ? -8.616 5.330 2.623 1.00 0.00 30 TYR A O 7
ATOM 6482 N N . ILE A 1 31 ? -7.917 4.029 0.926 1.00 0.00 31 ILE A N 7
ATOM 6483 C CA . ILE A 1 31 ? -7.435 5.137 0.110 1.00 0.00 31 ILE A CA 7
ATOM 6484 C C . ILE A 1 31 ? -8.605 5.965 -0.397 1.00 0.00 31 ILE A C 7
ATOM 6485 O O . ILE A 1 31 ? -9.431 5.476 -1.170 1.00 0.00 31 ILE A O 7
ATOM 6501 N N . GLU A 1 32 ? -8.684 7.207 0.044 1.00 0.00 32 GLU A N 7
ATOM 6502 C CA . GLU A 1 32 ? -9.762 8.079 -0.384 1.00 0.00 32 GLU A CA 7
ATOM 6503 C C . GLU A 1 32 ? -9.185 9.314 -1.065 1.00 0.00 32 GLU A C 7
ATOM 6504 O O . GLU A 1 32 ? -9.532 9.624 -2.204 1.00 0.00 32 GLU A O 7
ATOM 6516 N N . LYS A 1 33 ? -8.279 9.999 -0.378 1.00 0.00 33 LYS A N 7
ATOM 6517 C CA . LYS A 1 33 ? -7.637 11.179 -0.931 1.00 0.00 33 LYS A CA 7
ATOM 6518 C C . LYS A 1 33 ? -6.263 10.814 -1.488 1.00 0.00 33 LYS A C 7
ATOM 6519 O O . LYS A 1 33 ? -5.387 10.375 -0.747 1.00 0.00 33 LYS A O 7
ATOM 6538 N N . TRP A 1 34 ? -6.087 10.978 -2.790 1.00 0.00 34 TRP A N 7
ATOM 6539 C CA . TRP A 1 34 ? -4.819 10.664 -3.432 1.00 0.00 34 TRP A CA 7
ATOM 6540 C C . TRP A 1 34 ? -4.361 11.844 -4.289 1.00 0.00 34 TRP A C 7
ATOM 6541 O O . TRP A 1 34 ? -4.991 12.171 -5.295 1.00 0.00 34 TRP A O 7
ATOM 6562 N N . ASN A 1 35 ? -3.278 12.495 -3.873 1.00 0.00 35 ASN A N 7
ATOM 6563 C CA . ASN A 1 35 ? -2.756 13.655 -4.590 1.00 0.00 35 ASN A CA 7
ATOM 6564 C C . ASN A 1 35 ? -1.385 13.356 -5.176 1.00 0.00 35 ASN A C 7
ATOM 6565 O O . ASN A 1 35 ? -0.740 14.231 -5.757 1.00 0.00 35 ASN A O 7
ATOM 6576 N N . LEU A 1 36 ? -0.940 12.120 -5.020 1.00 0.00 36 LEU A N 7
ATOM 6577 C CA . LEU A 1 36 ? 0.368 11.714 -5.508 1.00 0.00 36 LEU A CA 7
ATOM 6578 C C . LEU A 1 36 ? 0.385 11.653 -7.030 1.00 0.00 36 LEU A C 7
ATOM 6579 O O . LEU A 1 36 ? -0.613 11.299 -7.656 1.00 0.00 36 LEU A O 7
ATOM 6595 N N . ARG A 1 37 ? 1.525 11.996 -7.619 1.00 0.00 37 ARG A N 7
ATOM 6596 C CA . ARG A 1 37 ? 1.693 11.956 -9.071 1.00 0.00 37 ARG A CA 7
ATOM 6597 C C . ARG A 1 37 ? 2.011 10.535 -9.531 1.00 0.00 37 ARG A C 7
ATOM 6598 O O . ARG A 1 37 ? 2.949 10.308 -10.300 1.00 0.00 37 ARG A O 7
ATOM 6619 N N . ALA A 1 38 ? 1.216 9.587 -9.061 1.00 0.00 38 ALA A N 7
ATOM 6620 C CA . ALA A 1 38 ? 1.428 8.184 -9.353 1.00 0.00 38 ALA A CA 7
ATOM 6621 C C . ALA A 1 38 ? 0.090 7.471 -9.453 1.00 0.00 38 ALA A C 7
ATOM 6622 O O . ALA A 1 38 ? -0.834 7.768 -8.693 1.00 0.00 38 ALA A O 7
ATOM 6629 N N . PRO A 1 39 ? -0.039 6.553 -10.415 1.00 0.00 39 PRO A N 7
ATOM 6630 C CA . PRO A 1 39 ? -1.260 5.764 -10.610 1.00 0.00 39 PRO A CA 7
ATOM 6631 C C . PRO A 1 39 ? -1.592 4.890 -9.404 1.00 0.00 39 PRO A C 7
ATOM 6632 O O . PRO A 1 39 ? -0.697 4.428 -8.690 1.00 0.00 39 PRO A O 7
ATOM 6643 N N . LEU A 1 40 ? -2.881 4.678 -9.184 1.00 0.00 40 LEU A N 7
ATOM 6644 C CA . LEU A 1 40 ? -3.353 3.850 -8.087 1.00 0.00 40 LEU A CA 7
ATOM 6645 C C . LEU A 1 40 ? -3.034 2.378 -8.327 1.00 0.00 40 LEU A C 7
ATOM 6646 O O . LEU A 1 40 ? -3.079 1.896 -9.461 1.00 0.00 40 LEU A O 7
ATOM 6662 N N . PRO A 1 41 ? -2.685 1.647 -7.262 1.00 0.00 41 PRO A N 7
ATOM 6663 C CA . PRO A 1 41 ? -2.545 0.195 -7.322 1.00 0.00 41 PRO A CA 7
ATOM 6664 C C . PRO A 1 41 ? -3.909 -0.481 -7.434 1.00 0.00 41 PRO A C 7
ATOM 6665 O O . PRO A 1 41 ? -4.951 0.172 -7.318 1.00 0.00 41 PRO A O 7
ATOM 6676 N N . THR A 1 42 ? -3.905 -1.778 -7.665 1.00 0.00 42 THR A N 7
ATOM 6677 C CA . THR A 1 42 ? -5.144 -2.531 -7.762 1.00 0.00 42 THR A CA 7
ATOM 6678 C C . THR A 1 42 ? -5.370 -3.349 -6.500 1.00 0.00 42 THR A C 7
ATOM 6679 O O . THR A 1 42 ? -4.464 -3.483 -5.673 1.00 0.00 42 THR A O 7
ATOM 6690 N N . GLN A 1 43 ? -6.577 -3.883 -6.351 1.00 0.00 43 GLN A N 7
ATOM 6691 C CA . GLN A 1 43 ? -6.914 -4.719 -5.204 1.00 0.00 43 GLN A CA 7
ATOM 6692 C C . GLN A 1 43 ? -5.952 -5.893 -5.115 1.00 0.00 43 GLN A C 7
ATOM 6693 O O . GLN A 1 43 ? -5.401 -6.187 -4.051 1.00 0.00 43 GLN A O 7
ATOM 6707 N N . ALA A 1 44 ? -5.755 -6.550 -6.249 1.00 0.00 44 ALA A N 7
ATOM 6708 C CA . ALA A 1 44 ? -4.818 -7.661 -6.351 1.00 0.00 44 ALA A CA 7
ATOM 6709 C C . ALA A 1 44 ? -3.425 -7.251 -5.886 1.00 0.00 44 ALA A C 7
ATOM 6710 O O . ALA A 1 44 ? -2.806 -7.945 -5.081 1.00 0.00 44 ALA A O 7
ATOM 6717 N N . GLU A 1 45 ? -2.940 -6.118 -6.391 1.00 0.00 45 GLU A N 7
ATOM 6718 C CA . GLU A 1 45 ? -1.635 -5.589 -5.996 1.00 0.00 45 GLU A CA 7
ATOM 6719 C C . GLU A 1 45 ? -1.560 -5.367 -4.487 1.00 0.00 45 GLU A C 7
ATOM 6720 O O . GLU A 1 45 ? -0.621 -5.822 -3.834 1.00 0.00 45 GLU A O 7
ATOM 6732 N N . LEU A 1 46 ? -2.565 -4.689 -3.941 1.00 0.00 46 LEU A N 7
ATOM 6733 C CA . LEU A 1 46 ? -2.622 -4.390 -2.516 1.00 0.00 46 LEU A CA 7
ATOM 6734 C C . LEU A 1 46 ? -2.520 -5.663 -1.681 1.00 0.00 46 LEU A C 7
ATOM 6735 O O . LEU A 1 46 ? -1.735 -5.741 -0.735 1.00 0.00 46 LEU A O 7
ATOM 6751 N N . GLU A 1 47 ? -3.303 -6.666 -2.049 1.00 0.00 47 GLU A N 7
ATOM 6752 C CA . GLU A 1 47 ? -3.338 -7.912 -1.306 1.00 0.00 47 GLU A CA 7
ATOM 6753 C C . GLU A 1 47 ? -2.104 -8.771 -1.587 1.00 0.00 47 GLU A C 7
ATOM 6754 O O . GLU A 1 47 ? -1.783 -9.680 -0.818 1.00 0.00 47 GLU A O 7
ATOM 6766 N N . THR A 1 48 ? -1.406 -8.478 -2.679 1.00 0.00 48 THR A N 7
ATOM 6767 C CA . THR A 1 48 ? -0.128 -9.117 -2.952 1.00 0.00 48 THR A CA 7
ATOM 6768 C C . THR A 1 48 ? 0.887 -8.714 -1.887 1.00 0.00 48 THR A C 7
ATOM 6769 O O . THR A 1 48 ? 1.534 -9.565 -1.273 1.00 0.00 48 THR A O 7
ATOM 6780 N N . TRP A 1 49 ? 0.988 -7.408 -1.650 1.00 0.00 49 TRP A N 7
ATOM 6781 C CA . TRP A 1 49 ? 1.911 -6.878 -0.654 1.00 0.00 49 TRP A CA 7
ATOM 6782 C C . TRP A 1 49 ? 1.474 -7.293 0.740 1.00 0.00 49 TRP A C 7
ATOM 6783 O O . TRP A 1 49 ? 2.302 -7.491 1.625 1.00 0.00 49 TRP A O 7
ATOM 6804 N N . TRP A 1 50 ? 0.166 -7.427 0.924 1.00 0.00 50 TRP A N 7
ATOM 6805 C CA . TRP A 1 50 ? -0.383 -7.905 2.183 1.00 0.00 50 TRP A CA 7
ATOM 6806 C C . TRP A 1 50 ? 0.104 -9.325 2.457 1.00 0.00 50 TRP A C 7
ATOM 6807 O O . TRP A 1 50 ? 0.520 -9.647 3.572 1.00 0.00 50 TRP A O 7
ATOM 6828 N N . GLU A 1 51 ? 0.063 -10.172 1.429 1.00 0.00 51 GLU A N 7
ATOM 6829 C CA . GLU A 1 51 ? 0.560 -11.511 1.524 1.00 0.00 51 GLU A CA 7
ATOM 6830 C C . GLU A 1 51 ? 2.044 -11.515 1.855 1.00 0.00 51 GLU A C 7
ATOM 6831 O O . GLU A 1 51 ? 2.480 -12.251 2.728 1.00 0.00 51 GLU A O 7
ATOM 6843 N N . GLU A 1 52 ? 2.810 -10.684 1.157 1.00 0.00 52 GLU A N 7
ATOM 6844 C CA . GLU A 1 52 ? 4.250 -10.592 1.388 1.00 0.00 52 GLU A CA 7
ATOM 6845 C C . GLU A 1 52 ? 4.547 -10.090 2.800 1.00 0.00 52 GLU A C 7
ATOM 6846 O O . GLU A 1 52 ? 5.505 -10.524 3.436 1.00 0.00 52 GLU A O 7
ATOM 6858 N N . LEU A 1 53 ? 3.708 -9.184 3.287 1.00 0.00 53 LEU A N 7
ATOM 6859 C CA . LEU A 1 53 ? 3.834 -8.664 4.640 1.00 0.00 53 LEU A CA 7
ATOM 6860 C C . LEU A 1 53 ? 3.584 -9.767 5.667 1.00 0.00 53 LEU A C 7
ATOM 6861 O O . LEU A 1 53 ? 4.249 -9.834 6.703 1.00 0.00 53 LEU A O 7
ATOM 6877 N N . GLN A 1 54 ? 2.620 -10.628 5.380 1.00 0.00 54 GLN A N 7
ATOM 6878 C CA . GLN A 1 54 ? 2.289 -11.731 6.271 1.00 0.00 54 GLN A CA 7
ATOM 6879 C C . GLN A 1 54 ? 3.280 -12.877 6.091 1.00 0.00 54 GLN A C 7
ATOM 6880 O O . GLN A 1 54 ? 3.504 -13.672 7.001 1.00 0.00 54 GLN A O 7
ATOM 6894 N N . LYS A 1 55 ? 3.876 -12.940 4.909 1.00 0.00 55 LYS A N 7
ATOM 6895 C CA . LYS A 1 55 ? 4.869 -13.956 4.579 1.00 0.00 55 LYS A CA 7
ATOM 6896 C C . LYS A 1 55 ? 6.263 -13.491 5.003 1.00 0.00 55 LYS A C 7
ATOM 6897 O O . LYS A 1 55 ? 7.271 -14.012 4.525 1.00 0.00 55 LYS A O 7
ATOM 6916 N N . ASN A 1 56 ? 6.286 -12.508 5.903 1.00 0.00 56 ASN A N 7
ATOM 6917 C CA . ASN A 1 56 ? 7.521 -11.926 6.439 1.00 0.00 56 ASN A CA 7
ATOM 6918 C C . ASN A 1 56 ? 8.148 -10.945 5.453 1.00 0.00 56 ASN A C 7
ATOM 6919 O O . ASN A 1 56 ? 8.700 -11.340 4.423 1.00 0.00 56 ASN A O 7
ATOM 6930 N N . PRO A 1 57 ? 8.063 -9.640 5.768 1.00 0.00 57 PRO A N 7
ATOM 6931 C CA . PRO A 1 57 ? 8.628 -8.581 4.931 1.00 0.00 57 PRO A CA 7
ATOM 6932 C C . PRO A 1 57 ? 10.157 -8.608 4.920 1.00 0.00 57 PRO A C 7
ATOM 6933 O O . PRO A 1 57 ? 10.798 -8.638 5.977 1.00 0.00 57 PRO A O 7
ATOM 6944 N N . PRO A 1 58 ? 10.758 -8.604 3.721 1.00 0.00 58 PRO A N 7
ATOM 6945 C CA . PRO A 1 58 ? 12.212 -8.621 3.560 1.00 0.00 58 PRO A CA 7
ATOM 6946 C C . PRO A 1 58 ? 12.860 -7.296 3.961 1.00 0.00 58 PRO A C 7
ATOM 6947 O O . PRO A 1 58 ? 12.178 -6.288 4.164 1.00 0.00 58 PRO A O 7
ATOM 6958 N N . TYR A 1 59 ? 14.178 -7.304 4.079 1.00 0.00 59 TYR A N 7
ATOM 6959 C CA . TYR A 1 59 ? 14.919 -6.101 4.405 1.00 0.00 59 TYR A CA 7
ATOM 6960 C C . TYR A 1 59 ? 15.687 -5.624 3.181 1.00 0.00 59 TYR A C 7
ATOM 6961 O O . TYR A 1 59 ? 16.338 -6.417 2.501 1.00 0.00 59 TYR A O 7
ATOM 6979 N N . GLU A 1 60 ? 15.602 -4.331 2.900 1.00 0.00 60 GLU A N 7
ATOM 6980 C CA . GLU A 1 60 ? 16.275 -3.755 1.745 1.00 0.00 60 GLU A CA 7
ATOM 6981 C C . GLU A 1 60 ? 17.718 -3.396 2.101 1.00 0.00 60 GLU A C 7
ATOM 6982 O O . GLU A 1 60 ? 17.962 -2.480 2.891 1.00 0.00 60 GLU A O 7
ATOM 6994 N N . MET A 1 1 ? -9.121 -5.074 6.032 1.00 0.00 1 MET A N 8
ATOM 6995 C CA . MET A 1 1 ? -7.886 -4.832 5.250 1.00 0.00 1 MET A CA 8
ATOM 6996 C C . MET A 1 1 ? -7.495 -3.368 5.363 1.00 0.00 1 MET A C 8
ATOM 6997 O O . MET A 1 1 ? -8.315 -2.481 5.127 1.00 0.00 1 MET A O 8
ATOM 7013 N N . ILE A 1 2 ? -6.251 -3.112 5.747 1.00 0.00 2 ILE A N 8
ATOM 7014 C CA . ILE A 1 2 ? -5.778 -1.749 5.909 1.00 0.00 2 ILE A CA 8
ATOM 7015 C C . ILE A 1 2 ? -4.874 -1.371 4.744 1.00 0.00 2 ILE A C 8
ATOM 7016 O O . ILE A 1 2 ? -3.801 -1.951 4.565 1.00 0.00 2 ILE A O 8
ATOM 7032 N N . LEU A 1 3 ? -5.316 -0.403 3.955 1.00 0.00 3 LEU A N 8
ATOM 7033 C CA . LEU A 1 3 ? -4.574 0.048 2.788 1.00 0.00 3 LEU A CA 8
ATOM 7034 C C . LEU A 1 3 ? -3.234 0.653 3.190 1.00 0.00 3 LEU A C 8
ATOM 7035 O O . LEU A 1 3 ? -2.248 0.536 2.467 1.00 0.00 3 LEU A O 8
ATOM 7051 N N . TYR A 1 4 ? -3.216 1.283 4.357 1.00 0.00 4 TYR A N 8
ATOM 7052 C CA . TYR A 1 4 ? -2.030 1.980 4.854 1.00 0.00 4 TYR A CA 8
ATOM 7053 C C . TYR A 1 4 ? -0.811 1.065 4.842 1.00 0.00 4 TYR A C 8
ATOM 7054 O O . TYR A 1 4 ? 0.248 1.436 4.339 1.00 0.00 4 TYR A O 8
ATOM 7072 N N . ASP A 1 5 ? -0.981 -0.135 5.379 1.00 0.00 5 ASP A N 8
ATOM 7073 C CA . ASP A 1 5 ? 0.097 -1.113 5.463 1.00 0.00 5 ASP A CA 8
ATOM 7074 C C . ASP A 1 5 ? 0.601 -1.502 4.081 1.00 0.00 5 ASP A C 8
ATOM 7075 O O . ASP A 1 5 ? 1.804 -1.498 3.825 1.00 0.00 5 ASP A O 8
ATOM 7084 N N . ALA A 1 6 ? -0.326 -1.828 3.195 1.00 0.00 6 ALA A N 8
ATOM 7085 C CA . ALA A 1 6 ? 0.014 -2.186 1.823 1.00 0.00 6 ALA A CA 8
ATOM 7086 C C . ALA A 1 6 ? 0.785 -1.066 1.129 1.00 0.00 6 ALA A C 8
ATOM 7087 O O . ALA A 1 6 ? 1.783 -1.317 0.450 1.00 0.00 6 ALA A O 8
ATOM 7094 N N . ILE A 1 7 ? 0.330 0.168 1.314 1.00 0.00 7 ILE A N 8
ATOM 7095 C CA . ILE A 1 7 ? 0.987 1.319 0.703 1.00 0.00 7 ILE A CA 8
ATOM 7096 C C . ILE A 1 7 ? 2.374 1.528 1.308 1.00 0.00 7 ILE A C 8
ATOM 7097 O O . ILE A 1 7 ? 3.323 1.856 0.600 1.00 0.00 7 ILE A O 8
ATOM 7113 N N . MET A 1 8 ? 2.487 1.310 2.614 1.00 0.00 8 MET A N 8
ATOM 7114 C CA . MET A 1 8 ? 3.760 1.475 3.315 1.00 0.00 8 MET A CA 8
ATOM 7115 C C . MET A 1 8 ? 4.767 0.408 2.902 1.00 0.00 8 MET A C 8
ATOM 7116 O O . MET A 1 8 ? 5.974 0.597 3.053 1.00 0.00 8 MET A O 8
ATOM 7130 N N . TYR A 1 9 ? 4.272 -0.713 2.393 1.00 0.00 9 TYR A N 8
ATOM 7131 C CA . TYR A 1 9 ? 5.147 -1.783 1.942 1.00 0.00 9 TYR A CA 8
ATOM 7132 C C . TYR A 1 9 ? 5.712 -1.459 0.562 1.00 0.00 9 TYR A C 8
ATOM 7133 O O . TYR A 1 9 ? 6.876 -1.736 0.276 1.00 0.00 9 TYR A O 8
ATOM 7151 N N . LYS A 1 10 ? 4.879 -0.865 -0.287 1.00 0.00 10 LYS A N 8
ATOM 7152 C CA . LYS A 1 10 ? 5.291 -0.512 -1.640 1.00 0.00 10 LYS A CA 8
ATOM 7153 C C . LYS A 1 10 ? 6.082 0.794 -1.620 1.00 0.00 10 LYS A C 8
ATOM 7154 O O . LYS A 1 10 ? 7.183 0.877 -2.168 1.00 0.00 10 LYS A O 8
ATOM 7173 N N . TYR A 1 11 ? 5.511 1.803 -0.978 1.00 0.00 11 TYR A N 8
ATOM 7174 C CA . TYR A 1 11 ? 6.139 3.113 -0.869 1.00 0.00 11 TYR A CA 8
ATOM 7175 C C . TYR A 1 11 ? 6.386 3.453 0.599 1.00 0.00 11 TYR A C 8
ATOM 7176 O O . TYR A 1 11 ? 5.568 4.111 1.239 1.00 0.00 11 TYR A O 8
ATOM 7194 N N . PRO A 1 12 ? 7.518 2.997 1.155 1.00 0.00 12 PRO A N 8
ATOM 7195 C CA . PRO A 1 12 ? 7.822 3.163 2.583 1.00 0.00 12 PRO A CA 8
ATOM 7196 C C . PRO A 1 12 ? 8.181 4.600 2.950 1.00 0.00 12 PRO A C 8
ATOM 7197 O O . PRO A 1 12 ? 8.085 5.002 4.109 1.00 0.00 12 PRO A O 8
ATOM 7208 N N . ASN A 1 13 ? 8.586 5.368 1.952 1.00 0.00 13 ASN A N 8
ATOM 7209 C CA . ASN A 1 13 ? 9.005 6.749 2.166 1.00 0.00 13 ASN A CA 8
ATOM 7210 C C . ASN A 1 13 ? 7.825 7.706 2.038 1.00 0.00 13 ASN A C 8
ATOM 7211 O O . ASN A 1 13 ? 7.941 8.889 2.350 1.00 0.00 13 ASN A O 8
ATOM 7222 N N . ALA A 1 14 ? 6.687 7.181 1.596 1.00 0.00 14 ALA A N 8
ATOM 7223 C CA . ALA A 1 14 ? 5.500 7.997 1.364 1.00 0.00 14 ALA A CA 8
ATOM 7224 C C . ALA A 1 14 ? 4.970 8.590 2.668 1.00 0.00 14 ALA A C 8
ATOM 7225 O O . ALA A 1 14 ? 4.996 7.939 3.716 1.00 0.00 14 ALA A O 8
ATOM 7232 N N . VAL A 1 15 ? 4.501 9.827 2.599 1.00 0.00 15 VAL A N 8
ATOM 7233 C CA . VAL A 1 15 ? 4.007 10.528 3.773 1.00 0.00 15 VAL A CA 8
ATOM 7234 C C . VAL A 1 15 ? 2.483 10.572 3.774 1.00 0.00 15 VAL A C 8
ATOM 7235 O O . VAL A 1 15 ? 1.854 10.963 2.784 1.00 0.00 15 VAL A O 8
ATOM 7248 N N . SER A 1 16 ? 1.892 10.158 4.883 1.00 0.00 16 SER A N 8
ATOM 7249 C CA . SER A 1 16 ? 0.453 10.213 5.039 1.00 0.00 16 SER A CA 8
ATOM 7250 C C . SER A 1 16 ? -0.010 11.661 5.181 1.00 0.00 16 SER A C 8
ATOM 7251 O O . SER A 1 16 ? 0.678 12.483 5.790 1.00 0.00 16 SER A O 8
ATOM 7259 N N . ARG A 1 17 ? -1.156 11.965 4.575 1.00 0.00 17 ARG A N 8
ATOM 7260 C CA . ARG A 1 17 ? -1.707 13.320 4.554 1.00 0.00 17 ARG A CA 8
ATOM 7261 C C . ARG A 1 17 ? -0.804 14.256 3.763 1.00 0.00 17 ARG A C 8
ATOM 7262 O O . ARG A 1 17 ? -0.800 15.470 3.966 1.00 0.00 17 ARG A O 8
ATOM 7283 N N . LYS A 1 18 ? -0.047 13.667 2.849 1.00 0.00 18 LYS A N 8
ATOM 7284 C CA . LYS A 1 18 ? 0.761 14.423 1.910 1.00 0.00 18 LYS A CA 8
ATOM 7285 C C . LYS A 1 18 ? 0.712 13.750 0.545 1.00 0.00 18 LYS A C 8
ATOM 7286 O O . LYS A 1 18 ? 0.255 14.338 -0.435 1.00 0.00 18 LYS A O 8
ATOM 7305 N N . ASP A 1 19 ? 1.162 12.504 0.497 1.00 0.00 19 ASP A N 8
ATOM 7306 C CA . ASP A 1 19 ? 1.105 11.720 -0.729 1.00 0.00 19 ASP A CA 8
ATOM 7307 C C . ASP A 1 19 ? -0.242 11.018 -0.832 1.00 0.00 19 ASP A C 8
ATOM 7308 O O . ASP A 1 19 ? -0.822 10.913 -1.915 1.00 0.00 19 ASP A O 8
ATOM 7317 N N . PHE A 1 20 ? -0.737 10.546 0.308 1.00 0.00 20 PHE A N 8
ATOM 7318 C CA . PHE A 1 20 ? -2.014 9.852 0.369 1.00 0.00 20 PHE A CA 8
ATOM 7319 C C . PHE A 1 20 ? -2.642 10.032 1.749 1.00 0.00 20 PHE A C 8
ATOM 7320 O O . PHE A 1 20 ? -1.931 10.167 2.742 1.00 0.00 20 PHE A O 8
ATOM 7337 N N . GLU A 1 21 ? -3.965 10.040 1.809 1.00 0.00 21 GLU A N 8
ATOM 7338 C CA . GLU A 1 21 ? -4.678 10.117 3.079 1.00 0.00 21 GLU A CA 8
ATOM 7339 C C . GLU A 1 21 ? -5.829 9.120 3.069 1.00 0.00 21 GLU A C 8
ATOM 7340 O O . GLU A 1 21 ? -6.557 9.011 2.080 1.00 0.00 21 GLU A O 8
ATOM 7352 N N . LEU A 1 22 ? -5.987 8.391 4.162 1.00 0.00 22 LEU A N 8
ATOM 7353 C CA . LEU A 1 22 ? -6.915 7.270 4.198 1.00 0.00 22 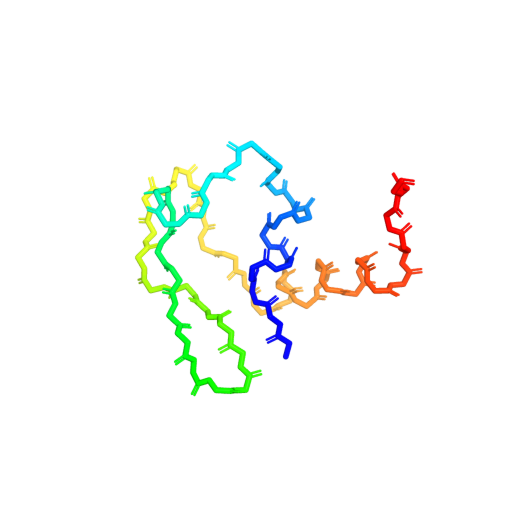LEU A CA 8
ATOM 7354 C C . LEU A 1 22 ? -8.029 7.496 5.211 1.00 0.00 22 LEU A C 8
ATOM 7355 O O . LEU A 1 22 ? -7.874 8.268 6.160 1.00 0.00 22 LEU A O 8
ATOM 7371 N N . ARG A 1 23 ? -9.153 6.836 4.976 1.00 0.00 23 ARG A N 8
ATOM 7372 C CA . ARG A 1 23 ? -10.293 6.862 5.888 1.00 0.00 23 ARG A CA 8
ATOM 7373 C C . ARG A 1 23 ? -10.671 5.450 6.286 1.00 0.00 23 ARG A C 8
ATOM 7374 O O . ARG A 1 23 ? -10.129 4.481 5.754 1.00 0.00 23 ARG A O 8
ATOM 7395 N N . ASN A 1 24 ? -11.606 5.338 7.209 1.00 0.00 24 ASN A N 8
ATOM 7396 C CA . ASN A 1 24 ? -12.083 4.036 7.646 1.00 0.00 24 ASN A CA 8
ATOM 7397 C C . ASN A 1 24 ? -13.383 3.675 6.939 1.00 0.00 24 ASN A C 8
ATOM 7398 O O . ASN A 1 24 ? -14.386 4.377 7.060 1.00 0.00 24 ASN A O 8
ATOM 7409 N N . ASP A 1 25 ? -13.355 2.576 6.202 1.00 0.00 25 ASP A N 8
ATOM 7410 C CA . ASP A 1 25 ? -14.538 2.085 5.505 1.00 0.00 25 ASP A CA 8
ATOM 7411 C C . ASP A 1 25 ? -15.429 1.311 6.463 1.00 0.00 25 ASP A C 8
ATOM 7412 O O . ASP A 1 25 ? -16.656 1.348 6.363 1.00 0.00 25 ASP A O 8
ATOM 7421 N N . GLY A 1 26 ? -14.794 0.646 7.410 1.00 0.00 26 GLY A N 8
ATOM 7422 C CA . GLY A 1 26 ? -15.489 -0.292 8.265 1.00 0.00 26 GLY A CA 8
ATOM 7423 C C . GLY A 1 26 ? -14.895 -1.671 8.118 1.00 0.00 26 GLY A C 8
ATOM 7424 O O . GLY A 1 26 ? -14.789 -2.427 9.081 1.00 0.00 26 GLY A O 8
ATOM 7428 N N . ASN A 1 27 ? -14.493 -1.985 6.893 1.00 0.00 27 ASN A N 8
ATOM 7429 C CA . ASN A 1 27 ? -13.777 -3.220 6.605 1.00 0.00 27 ASN A CA 8
ATOM 7430 C C . ASN A 1 27 ? -12.279 -2.952 6.613 1.00 0.00 27 ASN A C 8
ATOM 7431 O O . ASN A 1 27 ? -11.478 -3.800 6.219 1.00 0.00 27 ASN A O 8
ATOM 7442 N N . GLY A 1 28 ? -11.915 -1.757 7.057 1.00 0.00 28 GLY A N 8
ATOM 7443 C CA . GLY A 1 28 ? -10.524 -1.361 7.095 1.00 0.00 28 GLY A CA 8
ATOM 7444 C C . GLY A 1 28 ? -10.322 0.036 6.546 1.00 0.00 28 GLY A C 8
ATOM 7445 O O . GLY A 1 28 ? -11.290 0.714 6.195 1.00 0.00 28 GLY A O 8
ATOM 7449 N N . SER A 1 29 ? -9.075 0.465 6.475 1.00 0.00 29 SER A N 8
ATOM 7450 C CA . SER A 1 29 ? -8.747 1.782 5.958 1.00 0.00 29 SER A CA 8
ATOM 7451 C C . SER A 1 29 ? -8.643 1.749 4.436 1.00 0.00 29 SER A C 8
ATOM 7452 O O . SER A 1 29 ? -7.959 0.889 3.876 1.00 0.00 29 SER A O 8
ATOM 7460 N N . TYR A 1 30 ? -9.314 2.683 3.775 1.00 0.00 30 TYR A N 8
ATOM 7461 C CA . TYR A 1 30 ? -9.306 2.744 2.320 1.00 0.00 30 TYR A CA 8
ATOM 7462 C C . TYR A 1 30 ? -8.748 4.080 1.842 1.00 0.00 30 TYR A C 8
ATOM 7463 O O . TYR A 1 30 ? -8.550 5.001 2.636 1.00 0.00 30 TYR A O 8
ATOM 7481 N N . ILE A 1 31 ? -8.527 4.185 0.540 1.00 0.00 31 ILE A N 8
ATOM 7482 C CA . ILE A 1 31 ? -7.924 5.378 -0.047 1.00 0.00 31 ILE A CA 8
ATOM 7483 C C . ILE A 1 31 ? -8.965 6.471 -0.269 1.00 0.00 31 ILE A C 8
ATOM 7484 O O . ILE A 1 31 ? -9.958 6.271 -0.972 1.00 0.00 31 ILE A O 8
ATOM 7500 N N . GLU A 1 32 ? -8.730 7.624 0.340 1.00 0.00 32 GLU A N 8
ATOM 7501 C CA . GLU A 1 32 ? -9.590 8.780 0.151 1.00 0.00 32 GLU A CA 8
ATOM 7502 C C . GLU A 1 32 ? -8.839 9.816 -0.681 1.00 0.00 32 GLU A C 8
ATOM 7503 O O . GLU A 1 32 ? -9.269 10.191 -1.774 1.00 0.00 32 GLU A O 8
ATOM 7515 N N . LYS A 1 33 ? -7.690 10.241 -0.174 1.00 0.00 33 LYS A N 8
ATOM 7516 C CA . LYS A 1 33 ? -6.867 11.232 -0.854 1.00 0.00 33 LYS A CA 8
ATOM 7517 C C . LYS A 1 33 ? -5.734 10.555 -1.612 1.00 0.00 33 LYS A C 8
ATOM 7518 O O . LYS A 1 33 ? -5.030 9.709 -1.057 1.00 0.00 33 LYS A O 8
ATOM 7537 N N . TRP A 1 34 ? -5.555 10.934 -2.865 1.00 0.00 34 TRP A N 8
ATOM 7538 C CA . TRP A 1 34 ? -4.449 10.432 -3.663 1.00 0.00 34 TRP A CA 8
ATOM 7539 C C . TRP A 1 34 ? -3.787 11.602 -4.379 1.00 0.00 34 TRP A C 8
ATOM 7540 O O . TRP A 1 34 ? -4.383 12.218 -5.264 1.00 0.00 34 TRP A O 8
ATOM 7561 N N . ASN A 1 35 ? -2.562 11.920 -3.983 1.00 0.00 35 ASN A N 8
ATOM 7562 C CA . ASN A 1 35 ? -1.868 13.080 -4.529 1.00 0.00 35 ASN A CA 8
ATOM 7563 C C . ASN A 1 35 ? -0.650 12.658 -5.340 1.00 0.00 35 ASN A C 8
ATOM 7564 O O . ASN A 1 35 ? 0.070 13.499 -5.878 1.00 0.00 35 ASN A O 8
ATOM 7575 N N . LEU A 1 36 ? -0.438 11.355 -5.440 1.00 0.00 36 LEU A N 8
ATOM 7576 C CA . LEU A 1 36 ? 0.724 10.814 -6.136 1.00 0.00 36 LEU A CA 8
ATOM 7577 C C . LEU A 1 36 ? 0.523 10.841 -7.646 1.00 0.00 36 LEU A C 8
ATOM 7578 O O . LEU A 1 36 ? -0.594 10.686 -8.138 1.00 0.00 36 LEU A O 8
ATOM 7594 N N . ARG A 1 37 ? 1.618 11.026 -8.371 1.00 0.00 37 ARG A N 8
ATOM 7595 C CA . ARG A 1 37 ? 1.591 11.031 -9.830 1.00 0.00 37 ARG A CA 8
ATOM 7596 C C . ARG A 1 37 ? 1.751 9.620 -10.368 1.00 0.00 37 ARG A C 8
ATOM 7597 O O . ARG A 1 37 ? 2.360 9.401 -11.415 1.00 0.00 37 ARG A O 8
ATOM 7618 N N . ALA A 1 38 ? 1.171 8.679 -9.654 1.00 0.00 38 ALA A N 8
ATOM 7619 C CA . ALA A 1 38 ? 1.266 7.277 -10.003 1.00 0.00 38 ALA A CA 8
ATOM 7620 C C . ALA A 1 38 ? -0.124 6.671 -10.104 1.00 0.00 38 ALA A C 8
ATOM 7621 O O . ALA A 1 38 ? -1.006 7.006 -9.307 1.00 0.00 38 ALA A O 8
ATOM 7628 N N . PRO A 1 39 ? -0.338 5.785 -11.085 1.00 0.00 39 PRO A N 8
ATOM 7629 C CA . PRO A 1 39 ? -1.633 5.133 -11.298 1.00 0.00 39 PRO A CA 8
ATOM 7630 C C . PRO A 1 39 ? -2.050 4.265 -10.115 1.00 0.00 39 PRO A C 8
ATOM 7631 O O . PRO A 1 39 ? -1.206 3.706 -9.408 1.00 0.00 39 PRO A O 8
ATOM 7642 N N . LEU A 1 40 ? -3.351 4.168 -9.895 1.00 0.00 40 LEU A N 8
ATOM 7643 C CA . LEU A 1 40 ? -3.884 3.352 -8.824 1.00 0.00 40 LEU A CA 8
ATOM 7644 C C . LEU A 1 40 ? -3.645 1.872 -9.105 1.00 0.00 40 LEU A C 8
ATOM 7645 O O . LEU A 1 40 ? -3.955 1.382 -10.193 1.00 0.00 40 LEU A O 8
ATOM 7661 N N . PRO A 1 41 ? -3.067 1.148 -8.135 1.00 0.00 41 PRO A N 8
ATOM 7662 C CA . PRO A 1 41 ? -2.855 -0.295 -8.250 1.00 0.00 41 PRO A CA 8
ATOM 7663 C C . PRO A 1 41 ? -4.163 -1.071 -8.157 1.00 0.00 41 PRO A C 8
ATOM 7664 O O . PRO A 1 41 ? -5.212 -0.506 -7.835 1.00 0.00 41 PRO A O 8
ATOM 7675 N N . THR A 1 42 ? -4.104 -2.363 -8.418 1.00 0.00 42 THR A N 8
ATOM 7676 C CA . THR A 1 42 ? -5.306 -3.180 -8.410 1.00 0.00 42 THR A CA 8
ATOM 7677 C C . THR A 1 42 ? -5.509 -3.824 -7.048 1.00 0.00 42 THR A C 8
ATOM 7678 O O . THR A 1 42 ? -4.593 -3.847 -6.221 1.00 0.00 42 THR A O 8
ATOM 7689 N N . GLN A 1 43 ? -6.709 -4.342 -6.814 1.00 0.00 43 GLN A N 8
ATOM 7690 C CA . GLN A 1 43 ? -7.028 -5.007 -5.578 1.00 0.00 43 GLN A CA 8
ATOM 7691 C C . GLN A 1 43 ? -6.110 -6.199 -5.342 1.00 0.00 43 GLN A C 8
ATOM 7692 O O . GLN A 1 43 ? -5.661 -6.434 -4.220 1.00 0.00 43 GLN A O 8
ATOM 7706 N N . ALA A 1 44 ? -5.813 -6.933 -6.409 1.00 0.00 44 ALA A N 8
ATOM 7707 C CA . ALA A 1 44 ? -4.887 -8.056 -6.330 1.00 0.00 44 ALA A CA 8
ATOM 7708 C C . ALA A 1 44 ? -3.504 -7.573 -5.906 1.00 0.00 44 ALA A C 8
ATOM 7709 O O . ALA A 1 44 ? -2.866 -8.168 -5.038 1.00 0.00 44 ALA A O 8
ATOM 7716 N N . GLU A 1 45 ? -3.060 -6.480 -6.517 1.00 0.00 45 GLU A N 8
ATOM 7717 C CA . GLU A 1 45 ? -1.783 -5.862 -6.175 1.00 0.00 45 GLU A CA 8
ATOM 7718 C C . GLU A 1 45 ? -1.748 -5.466 -4.704 1.00 0.00 45 GLU A C 8
ATOM 7719 O O . GLU A 1 45 ? -0.793 -5.777 -3.993 1.00 0.00 45 GLU A O 8
ATOM 7731 N N . LEU A 1 46 ? -2.804 -4.791 -4.258 1.00 0.00 46 LEU A N 8
ATOM 7732 C CA . LEU A 1 46 ? -2.925 -4.368 -2.870 1.00 0.00 46 LEU A CA 8
ATOM 7733 C C . LEU A 1 46 ? -2.789 -5.551 -1.915 1.00 0.00 46 LEU A C 8
ATOM 7734 O O . LEU A 1 46 ? -2.043 -5.487 -0.937 1.00 0.00 46 LEU A O 8
ATOM 7750 N N . GLU A 1 47 ? -3.499 -6.635 -2.211 1.00 0.00 47 GLU A N 8
ATOM 7751 C CA . GLU A 1 47 ? -3.464 -7.820 -1.364 1.00 0.00 47 GLU A CA 8
ATOM 7752 C C . GLU A 1 47 ? -2.113 -8.522 -1.436 1.00 0.00 47 GLU A C 8
ATOM 7753 O O . GLU A 1 47 ? -1.697 -9.163 -0.476 1.00 0.00 47 GLU A O 8
ATOM 7765 N N . THR A 1 48 ? -1.424 -8.390 -2.563 1.00 0.00 48 THR A N 8
ATOM 7766 C CA . THR A 1 48 ? -0.113 -9.002 -2.729 1.00 0.00 48 THR A CA 8
ATOM 7767 C C . THR A 1 48 ? 0.888 -8.421 -1.730 1.00 0.00 48 THR A C 8
ATOM 7768 O O . THR A 1 48 ? 1.559 -9.165 -1.009 1.00 0.00 48 THR A O 8
ATOM 7779 N N . TRP A 1 49 ? 0.966 -7.091 -1.673 1.00 0.00 49 TRP A N 8
ATOM 7780 C CA . TRP A 1 49 ? 1.860 -6.421 -0.731 1.00 0.00 49 TRP A CA 8
ATOM 7781 C C . TRP A 1 49 ? 1.420 -6.696 0.701 1.00 0.00 49 TRP A C 8
ATOM 7782 O O . TRP A 1 49 ? 2.247 -6.893 1.591 1.00 0.00 49 TRP A O 8
ATOM 7803 N N . TRP A 1 50 ? 0.109 -6.714 0.905 1.00 0.00 50 TRP A N 8
ATOM 7804 C CA . TRP A 1 50 ? -0.471 -7.026 2.204 1.00 0.00 50 TRP A CA 8
ATOM 7805 C C . TRP A 1 50 ? -0.037 -8.414 2.670 1.00 0.00 50 TRP A C 8
ATOM 7806 O O . TRP A 1 50 ? 0.430 -8.582 3.795 1.00 0.00 50 TRP A O 8
ATOM 7827 N N . GLU A 1 51 ? -0.175 -9.397 1.790 1.00 0.00 51 GLU A N 8
ATOM 7828 C CA . GLU A 1 51 ? 0.182 -10.752 2.070 1.00 0.00 51 GLU A CA 8
ATOM 7829 C C . GLU A 1 51 ? 1.664 -10.890 2.396 1.00 0.00 51 GLU A C 8
ATOM 7830 O O . GLU A 1 51 ? 2.031 -11.576 3.350 1.00 0.00 51 GLU A O 8
ATOM 7842 N N . GLU A 1 52 ? 2.511 -10.236 1.615 1.00 0.00 52 GLU A N 8
ATOM 7843 C CA . GLU A 1 52 ? 3.940 -10.281 1.862 1.00 0.00 52 GLU A CA 8
ATOM 7844 C C . GLU A 1 52 ? 4.273 -9.613 3.191 1.00 0.00 52 GLU A C 8
ATOM 7845 O O . GLU A 1 52 ? 5.060 -10.137 3.973 1.00 0.00 52 GLU A O 8
ATOM 7857 N N . LEU A 1 53 ? 3.639 -8.476 3.459 1.00 0.00 53 LEU A N 8
ATOM 7858 C CA . LEU A 1 53 ? 3.826 -7.774 4.723 1.00 0.00 53 LEU A CA 8
ATOM 7859 C C . LEU A 1 53 ? 3.407 -8.662 5.895 1.00 0.00 53 LEU A C 8
ATOM 7860 O O . LEU A 1 53 ? 4.047 -8.665 6.946 1.00 0.00 53 LEU A O 8
ATOM 7876 N N . GLN A 1 54 ? 2.338 -9.424 5.700 1.00 0.00 54 GLN A N 8
ATOM 7877 C CA . GLN A 1 54 ? 1.849 -10.333 6.719 1.00 0.00 54 GLN A CA 8
ATOM 7878 C C . GLN A 1 54 ? 2.801 -11.507 6.926 1.00 0.00 54 GLN A C 8
ATOM 7879 O O . GLN A 1 54 ? 3.014 -11.951 8.052 1.00 0.00 54 GLN A O 8
ATOM 7893 N N . LYS A 1 55 ? 3.370 -12.011 5.839 1.00 0.00 55 LYS A N 8
ATOM 7894 C CA . LYS A 1 55 ? 4.266 -13.164 5.919 1.00 0.00 55 LYS A CA 8
ATOM 7895 C C . LYS A 1 55 ? 5.671 -12.764 6.375 1.00 0.00 55 LYS A C 8
ATOM 7896 O O . LYS A 1 55 ? 6.483 -13.614 6.740 1.00 0.00 55 LYS A O 8
ATOM 7915 N N . ASN A 1 56 ? 5.951 -11.478 6.365 1.00 0.00 56 ASN A N 8
ATOM 7916 C CA . ASN A 1 56 ? 7.290 -10.988 6.692 1.00 0.00 56 ASN A CA 8
ATOM 7917 C C . ASN A 1 56 ? 7.387 -10.539 8.145 1.00 0.00 56 ASN A C 8
ATOM 7918 O O . ASN A 1 56 ? 6.379 -10.204 8.774 1.00 0.00 56 ASN A O 8
ATOM 7929 N N . PRO A 1 57 ? 8.611 -10.554 8.703 1.00 0.00 57 PRO A N 8
ATOM 7930 C CA . PRO A 1 57 ? 8.885 -10.069 10.056 1.00 0.00 57 PRO A CA 8
ATOM 7931 C C . PRO A 1 57 ? 8.931 -8.540 10.108 1.00 0.00 57 PRO A C 8
ATOM 7932 O O . PRO A 1 57 ? 9.022 -7.881 9.071 1.00 0.00 57 PRO A O 8
ATOM 7943 N N . PRO A 1 58 ? 8.854 -7.956 11.315 1.00 0.00 58 PRO A N 8
ATOM 7944 C CA . PRO A 1 58 ? 8.921 -6.505 11.494 1.00 0.00 58 PRO A CA 8
ATOM 7945 C C . PRO A 1 58 ? 10.300 -5.942 11.153 1.00 0.00 58 PRO A C 8
ATOM 7946 O O . PRO A 1 58 ? 11.324 -6.599 11.360 1.00 0.00 58 PRO A O 8
ATOM 7957 N N . TYR A 1 59 ? 10.320 -4.728 10.625 1.00 0.00 59 TYR A N 8
ATOM 7958 C CA . TYR A 1 59 ? 11.570 -4.064 10.301 1.00 0.00 59 TYR A CA 8
ATOM 7959 C C . TYR A 1 59 ? 12.108 -3.381 11.552 1.00 0.00 59 TYR A C 8
ATOM 7960 O O . TYR A 1 59 ? 11.327 -2.934 12.387 1.00 0.00 59 TYR A O 8
ATOM 7978 N N . GLU A 1 60 ? 13.425 -3.330 11.689 1.00 0.00 60 GLU A N 8
ATOM 7979 C CA . GLU A 1 60 ? 14.062 -2.729 12.861 1.00 0.00 60 GLU A CA 8
ATOM 7980 C C . GLU A 1 60 ? 14.157 -1.205 12.730 1.00 0.00 60 GLU A C 8
ATOM 7981 O O . GLU A 1 60 ? 14.961 -0.694 11.947 1.00 0.00 60 GLU A O 8
ATOM 7993 N N . MET A 1 1 ? -10.293 -4.118 5.419 1.00 0.00 1 MET A N 9
ATOM 7994 C CA . MET A 1 1 ? -8.883 -4.201 4.983 1.00 0.00 1 MET A CA 9
ATOM 7995 C C . MET A 1 1 ? -8.177 -2.889 5.289 1.00 0.00 1 MET A C 9
ATOM 7996 O O . MET A 1 1 ? -8.783 -1.825 5.209 1.00 0.00 1 MET A O 9
ATOM 8012 N N . ILE A 1 2 ? -6.905 -2.958 5.656 1.00 0.00 2 ILE A N 9
ATOM 8013 C CA . ILE A 1 2 ? -6.141 -1.758 5.944 1.00 0.00 2 ILE A CA 9
ATOM 8014 C C . ILE A 1 2 ? -5.190 -1.451 4.791 1.00 0.00 2 ILE A C 9
ATOM 8015 O O . ILE A 1 2 ? -4.234 -2.186 4.547 1.00 0.00 2 ILE A O 9
ATOM 8031 N N . LEU A 1 3 ? -5.477 -0.374 4.084 1.00 0.00 3 LEU A N 9
ATOM 8032 C CA . LEU A 1 3 ? -4.685 0.061 2.949 1.00 0.00 3 LEU A CA 9
ATOM 8033 C C . LEU A 1 3 ? -3.325 0.586 3.389 1.00 0.00 3 LEU A C 9
ATOM 8034 O O . LEU A 1 3 ? -2.334 0.477 2.667 1.00 0.00 3 LEU A O 9
ATOM 8050 N N . TYR A 1 4 ? -3.310 1.147 4.590 1.00 0.00 4 TYR A N 9
ATOM 8051 C CA . TYR A 1 4 ? -2.118 1.767 5.179 1.00 0.00 4 TYR A CA 9
ATOM 8052 C C . TYR A 1 4 ? -0.904 0.841 5.110 1.00 0.00 4 TYR A C 9
ATOM 8053 O O . TYR A 1 4 ? 0.208 1.290 4.819 1.00 0.00 4 TYR A O 9
ATOM 8071 N N . ASP A 1 5 ? -1.127 -0.444 5.363 1.00 0.00 5 ASP A N 9
ATOM 8072 C CA . ASP A 1 5 ? -0.043 -1.420 5.374 1.00 0.00 5 ASP A CA 9
ATOM 8073 C C . ASP A 1 5 ? 0.542 -1.623 3.985 1.00 0.00 5 ASP A C 9
ATOM 8074 O O . ASP A 1 5 ? 1.744 -1.458 3.777 1.00 0.00 5 ASP A O 9
ATOM 8083 N N . ALA A 1 6 ? -0.316 -1.966 3.037 1.00 0.00 6 ALA A N 9
ATOM 8084 C CA . ALA A 1 6 ? 0.117 -2.271 1.681 1.00 0.00 6 ALA A CA 9
ATOM 8085 C C . ALA A 1 6 ? 0.867 -1.098 1.054 1.00 0.00 6 ALA A C 9
ATOM 8086 O O . ALA A 1 6 ? 1.908 -1.282 0.417 1.00 0.00 6 ALA A O 9
ATOM 8093 N N . ILE A 1 7 ? 0.344 0.106 1.259 1.00 0.00 7 ILE A N 9
ATOM 8094 C CA . ILE A 1 7 ? 0.937 1.302 0.671 1.00 0.00 7 ILE A CA 9
ATOM 8095 C C . ILE A 1 7 ? 2.338 1.550 1.217 1.00 0.00 7 ILE A C 9
ATOM 8096 O O . ILE A 1 7 ? 3.265 1.824 0.455 1.00 0.00 7 ILE A O 9
ATOM 8112 N N . MET A 1 8 ? 2.501 1.425 2.528 1.00 0.00 8 MET A N 9
ATOM 8113 C CA . MET A 1 8 ? 3.788 1.722 3.147 1.00 0.00 8 MET A CA 9
ATOM 8114 C C . MET A 1 8 ? 4.749 0.546 3.028 1.00 0.00 8 MET A C 9
ATOM 8115 O O . MET A 1 8 ? 5.933 0.666 3.347 1.00 0.00 8 MET A O 9
ATOM 8129 N N . TYR A 1 9 ? 4.243 -0.592 2.574 1.00 0.00 9 TYR A N 9
ATOM 8130 C CA . TYR A 1 9 ? 5.095 -1.736 2.302 1.00 0.00 9 TYR A CA 9
ATOM 8131 C C . TYR A 1 9 ? 5.827 -1.533 0.980 1.00 0.00 9 TYR A C 9
ATOM 8132 O O . TYR A 1 9 ? 7.003 -1.876 0.851 1.00 0.00 9 TYR A O 9
ATOM 8150 N N . LYS A 1 10 ? 5.127 -0.966 0.001 1.00 0.00 10 LYS A N 9
ATOM 8151 C CA . LYS A 1 10 ? 5.742 -0.664 -1.285 1.00 0.00 10 LYS A CA 9
ATOM 8152 C C . LYS A 1 10 ? 6.521 0.645 -1.203 1.00 0.00 10 LYS A C 9
ATOM 8153 O O . LYS A 1 10 ? 7.593 0.780 -1.790 1.00 0.00 10 LYS A O 9
ATOM 8172 N N . TYR A 1 11 ? 5.978 1.611 -0.476 1.00 0.00 11 TYR A N 9
ATOM 8173 C CA . TYR A 1 11 ? 6.627 2.904 -0.333 1.00 0.00 11 TYR A CA 9
ATOM 8174 C C . TYR A 1 11 ? 6.908 3.202 1.136 1.00 0.00 11 TYR A C 9
ATOM 8175 O O . TYR A 1 11 ? 6.020 3.637 1.868 1.00 0.00 11 TYR A O 9
ATOM 8193 N N . PRO A 1 12 ? 8.147 2.960 1.587 1.00 0.00 12 PRO A N 9
ATOM 8194 C CA . PRO A 1 12 ? 8.558 3.252 2.965 1.00 0.00 12 PRO A CA 9
ATOM 8195 C C . PRO A 1 12 ? 8.500 4.746 3.274 1.00 0.00 12 PRO A C 9
ATOM 8196 O O . PRO A 1 12 ? 8.362 5.153 4.429 1.00 0.00 12 PRO A O 9
ATOM 8207 N N . ASN A 1 13 ? 8.602 5.560 2.231 1.00 0.00 13 ASN A N 9
ATOM 8208 C CA . ASN A 1 13 ? 8.582 7.007 2.377 1.00 0.00 13 ASN A CA 9
ATOM 8209 C C . ASN A 1 13 ? 7.195 7.568 2.082 1.00 0.00 13 ASN A C 9
ATOM 8210 O O . ASN A 1 13 ? 7.033 8.766 1.832 1.00 0.00 13 ASN A O 9
ATOM 8221 N N . ALA A 1 14 ? 6.190 6.705 2.113 1.00 0.00 14 ALA A N 9
ATOM 8222 C CA . ALA A 1 14 ? 4.823 7.127 1.865 1.00 0.00 14 ALA A CA 9
ATOM 8223 C C . ALA A 1 14 ? 4.168 7.611 3.149 1.00 0.00 14 ALA A C 9
ATOM 8224 O O . ALA A 1 14 ? 3.747 6.815 3.988 1.00 0.00 14 ALA A O 9
ATOM 8231 N N . VAL A 1 15 ? 4.094 8.922 3.302 1.00 0.00 15 VAL A N 9
ATOM 8232 C CA . VAL A 1 15 ? 3.481 9.516 4.479 1.00 0.00 15 VAL A CA 9
ATOM 8233 C C . VAL A 1 15 ? 1.985 9.712 4.259 1.00 0.00 15 VAL A C 9
ATOM 8234 O O . VAL A 1 15 ? 1.568 10.447 3.355 1.00 0.00 15 VAL A O 9
ATOM 8247 N N . SER A 1 16 ? 1.180 9.044 5.075 1.00 0.00 16 SER A N 9
ATOM 8248 C CA . SER A 1 16 ? -0.265 9.154 4.975 1.00 0.00 16 SER A CA 9
ATOM 8249 C C . SER A 1 16 ? -0.732 10.518 5.474 1.00 0.00 16 SER A C 9
ATOM 8250 O O . SER A 1 16 ? -0.079 11.134 6.318 1.00 0.00 16 SER A O 9
ATOM 8258 N N . ARG A 1 17 ? -1.845 10.991 4.916 1.00 0.00 17 ARG A N 9
ATOM 8259 C CA . ARG A 1 17 ? -2.409 12.300 5.253 1.00 0.00 17 ARG A CA 9
ATOM 8260 C C . ARG A 1 17 ? -1.458 13.411 4.828 1.00 0.00 17 ARG A C 9
ATOM 8261 O O . ARG A 1 17 ? -1.493 14.519 5.360 1.00 0.00 17 ARG A O 9
ATOM 8282 N N . LYS A 1 18 ? -0.604 13.095 3.867 1.00 0.00 18 LYS A N 9
ATOM 8283 C CA . LYS A 1 18 ? 0.297 14.077 3.289 1.00 0.00 18 LYS A CA 9
ATOM 8284 C C . LYS A 1 18 ? 0.102 14.102 1.780 1.00 0.00 18 LYS A C 9
ATOM 8285 O O . LYS A 1 18 ? -0.493 15.031 1.239 1.00 0.00 18 LYS A O 9
ATOM 8304 N N . ASP A 1 19 ? 0.564 13.055 1.106 1.00 0.00 19 ASP A N 9
ATOM 8305 C CA . ASP A 1 19 ? 0.446 12.979 -0.346 1.00 0.00 19 ASP A CA 9
ATOM 8306 C C . ASP A 1 19 ? -0.581 11.918 -0.732 1.00 0.00 19 ASP A C 9
ATOM 8307 O O . ASP A 1 19 ? -0.778 11.604 -1.903 1.00 0.00 19 ASP A O 9
ATOM 8316 N N . PHE A 1 20 ? -1.220 11.363 0.285 1.00 0.00 20 PHE A N 9
ATOM 8317 C CA . PHE A 1 20 ? -2.350 10.463 0.118 1.00 0.00 20 PHE A CA 9
ATOM 8318 C C . PHE A 1 20 ? -3.044 10.322 1.464 1.00 0.00 20 PHE A C 9
ATOM 8319 O O . PHE A 1 20 ? -2.400 10.046 2.473 1.00 0.00 20 PHE A O 9
ATOM 8336 N N . GLU A 1 21 ? -4.337 10.554 1.494 1.00 0.00 21 GLU A N 9
ATOM 8337 C CA . GLU A 1 21 ? -5.059 10.597 2.753 1.00 0.00 21 GLU A CA 9
ATOM 8338 C C . GLU A 1 21 ? -6.040 9.441 2.863 1.00 0.00 21 GLU A C 9
ATOM 8339 O O . GLU A 1 21 ? -6.830 9.185 1.949 1.00 0.00 21 GLU A O 9
ATOM 8351 N N . LEU A 1 22 ? -5.978 8.753 3.992 1.00 0.00 22 LEU A N 9
ATOM 8352 C CA . LEU A 1 22 ? -6.828 7.605 4.245 1.00 0.00 22 LEU A CA 9
ATOM 8353 C C . LEU A 1 22 ? -7.860 7.956 5.306 1.00 0.00 22 LEU A C 9
ATOM 8354 O O . LEU A 1 22 ? -7.627 8.833 6.137 1.00 0.00 22 LEU A O 9
ATOM 8370 N N . ARG A 1 23 ? -8.998 7.284 5.272 1.00 0.00 23 ARG A N 9
ATOM 8371 C CA . ARG A 1 23 ? -10.028 7.494 6.284 1.00 0.00 23 ARG A CA 9
ATOM 8372 C C . ARG A 1 23 ? -10.557 6.177 6.808 1.00 0.00 23 ARG A C 9
ATOM 8373 O O . ARG A 1 23 ? -10.224 5.105 6.297 1.00 0.00 23 ARG A O 9
ATOM 8394 N N . ASN A 1 24 ? -11.402 6.279 7.815 1.00 0.00 24 ASN A N 9
ATOM 8395 C CA . ASN A 1 24 ? -11.971 5.107 8.462 1.00 0.00 24 ASN A CA 9
ATOM 8396 C C . ASN A 1 24 ? -13.376 4.846 7.936 1.00 0.00 24 ASN A C 9
ATOM 8397 O O . ASN A 1 24 ? -14.239 5.726 7.976 1.00 0.00 24 ASN A O 9
ATOM 8408 N N . ASP A 1 25 ? -13.591 3.648 7.417 1.00 0.00 25 ASP A N 9
ATOM 8409 C CA . ASP A 1 25 ? -14.890 3.271 6.868 1.00 0.00 25 ASP A CA 9
ATOM 8410 C C . ASP A 1 25 ? -15.703 2.470 7.876 1.00 0.00 25 ASP A C 9
ATOM 8411 O O . ASP A 1 25 ? -16.926 2.593 7.946 1.00 0.00 25 ASP A O 9
ATOM 8420 N N . GLY A 1 26 ? -15.014 1.663 8.667 1.00 0.00 26 GLY A N 9
ATOM 8421 C CA . GLY A 1 26 ? -15.688 0.757 9.576 1.00 0.00 26 GLY A CA 9
ATOM 8422 C C . GLY A 1 26 ? -15.312 -0.677 9.284 1.00 0.00 26 GLY A C 9
ATOM 8423 O O . GLY A 1 26 ? -15.315 -1.531 10.171 1.00 0.00 26 GLY A O 9
ATOM 8427 N N . ASN A 1 27 ? -14.998 -0.937 8.025 1.00 0.00 27 ASN A N 9
ATOM 8428 C CA . ASN A 1 27 ? -14.522 -2.247 7.605 1.00 0.00 27 ASN A CA 9
ATOM 8429 C C . ASN A 1 27 ? -13.004 -2.218 7.463 1.00 0.00 27 ASN A C 9
ATOM 8430 O O . ASN A 1 27 ? -12.351 -3.249 7.310 1.00 0.00 27 ASN A O 9
ATOM 8441 N N . GLY A 1 28 ? -12.452 -1.023 7.555 1.00 0.00 28 GLY A N 9
ATOM 8442 C CA . GLY A 1 28 ? -11.026 -0.840 7.396 1.00 0.00 28 GLY A CA 9
ATOM 8443 C C . GLY A 1 28 ? -10.682 0.583 7.005 1.00 0.00 28 GLY A C 9
ATOM 8444 O O . GLY A 1 28 ? -11.579 1.414 6.824 1.00 0.00 28 GLY A O 9
ATOM 8448 N N . SER A 1 29 ? -9.394 0.868 6.886 1.00 0.00 29 SER A N 9
ATOM 8449 C CA . SER A 1 29 ? -8.932 2.185 6.475 1.00 0.00 29 SER A CA 9
ATOM 8450 C C . SER A 1 29 ? -8.657 2.191 4.973 1.00 0.00 29 SER A C 9
ATOM 8451 O O . SER A 1 29 ? -7.760 1.490 4.495 1.00 0.00 29 SER A O 9
ATOM 8459 N N . TYR A 1 30 ? -9.428 2.984 4.242 1.00 0.00 30 TYR A N 9
ATOM 8460 C CA . TYR A 1 30 ? -9.378 2.977 2.782 1.00 0.00 30 TYR A CA 9
ATOM 8461 C C . TYR A 1 30 ? -8.675 4.215 2.233 1.00 0.00 30 TYR A C 9
ATOM 8462 O O . TYR A 1 30 ? -8.396 5.165 2.967 1.00 0.00 30 TYR A O 9
ATOM 8480 N N . ILE A 1 31 ? -8.425 4.204 0.930 1.00 0.00 31 ILE A N 9
ATOM 8481 C CA . ILE A 1 31 ? -7.835 5.350 0.249 1.00 0.00 31 ILE A CA 9
ATOM 8482 C C . ILE A 1 31 ? -8.927 6.310 -0.193 1.00 0.00 31 ILE A C 9
ATOM 8483 O O . ILE A 1 31 ? -9.805 5.949 -0.979 1.00 0.00 31 ILE A O 9
ATOM 8499 N N . GLU A 1 32 ? -8.882 7.526 0.320 1.00 0.00 32 GLU A N 9
ATOM 8500 C CA . GLU A 1 32 ? -9.876 8.519 -0.034 1.00 0.00 32 GLU A CA 9
ATOM 8501 C C . GLU A 1 32 ? -9.317 9.504 -1.052 1.00 0.00 32 GLU A C 9
ATOM 8502 O O . GLU A 1 32 ? -9.871 9.672 -2.138 1.00 0.00 32 GLU A O 9
ATOM 8514 N N . LYS A 1 33 ? -8.212 10.142 -0.696 1.00 0.00 33 LYS A N 9
ATOM 8515 C CA . LYS A 1 33 ? -7.618 11.160 -1.535 1.00 0.00 33 LYS A CA 9
ATOM 8516 C C . LYS A 1 33 ? -6.187 10.777 -1.901 1.00 0.00 33 LYS A C 9
ATOM 8517 O O . LYS A 1 33 ? -5.307 10.710 -1.043 1.00 0.00 33 LYS A O 9
ATOM 8536 N N . TRP A 1 34 ? -5.983 10.508 -3.181 1.00 0.00 34 TRP A N 9
ATOM 8537 C CA . TRP A 1 34 ? -4.710 10.022 -3.699 1.00 0.00 34 TRP A CA 9
ATOM 8538 C C . TRP A 1 34 ? -3.999 11.131 -4.477 1.00 0.00 34 TRP A C 9
ATOM 8539 O O . TRP A 1 34 ? -4.469 11.554 -5.533 1.00 0.00 34 TRP A O 9
ATOM 8560 N N . ASN A 1 35 ? -2.876 11.609 -3.949 1.00 0.00 35 ASN A N 9
ATOM 8561 C CA . ASN A 1 35 ? -2.143 12.711 -4.577 1.00 0.00 35 ASN A CA 9
ATOM 8562 C C . ASN A 1 35 ? -0.817 12.235 -5.154 1.00 0.00 35 ASN A C 9
ATOM 8563 O O . ASN A 1 35 ? -0.043 13.025 -5.697 1.00 0.00 35 ASN A O 9
ATOM 8574 N N . LEU A 1 36 ? -0.560 10.941 -5.040 1.00 0.00 36 LEU A N 9
ATOM 8575 C CA . LEU A 1 36 ? 0.678 10.366 -5.549 1.00 0.00 36 LEU A CA 9
ATOM 8576 C C . LEU A 1 36 ? 0.684 10.387 -7.073 1.00 0.00 36 LEU A C 9
ATOM 8577 O O . LEU A 1 36 ? -0.340 10.135 -7.713 1.00 0.00 36 LEU A O 9
ATOM 8593 N N . ARG A 1 37 ? 1.843 10.670 -7.656 1.00 0.00 37 ARG A N 9
ATOM 8594 C CA . ARG A 1 37 ? 1.966 10.755 -9.108 1.00 0.00 37 ARG A CA 9
ATOM 8595 C C . ARG A 1 37 ? 2.142 9.369 -9.717 1.00 0.00 37 ARG A C 9
ATOM 8596 O O . ARG A 1 37 ? 2.934 9.167 -10.640 1.00 0.00 37 ARG A O 9
ATOM 8617 N N . ALA A 1 38 ? 1.378 8.432 -9.201 1.00 0.00 38 ALA A N 9
ATOM 8618 C CA . ALA A 1 38 ? 1.371 7.073 -9.694 1.00 0.00 38 ALA A CA 9
ATOM 8619 C C . ALA A 1 38 ? -0.066 6.606 -9.817 1.00 0.00 38 ALA A C 9
ATOM 8620 O O . ALA A 1 38 ? -0.904 6.975 -8.996 1.00 0.00 38 ALA A O 9
ATOM 8627 N N . PRO A 1 39 ? -0.385 5.831 -10.860 1.00 0.00 39 PRO A N 9
ATOM 8628 C CA . PRO A 1 39 ? -1.741 5.317 -11.070 1.00 0.00 39 PRO A CA 9
ATOM 8629 C C . PRO A 1 39 ? -2.195 4.420 -9.923 1.00 0.00 39 PRO A C 9
ATOM 8630 O O . PRO A 1 39 ? -1.372 3.837 -9.211 1.00 0.00 39 PRO A O 9
ATOM 8641 N N . LEU A 1 40 ? -3.505 4.314 -9.750 1.00 0.00 40 LEU A N 9
ATOM 8642 C CA . LEU A 1 40 ? -4.077 3.495 -8.697 1.00 0.00 40 LEU A CA 9
ATOM 8643 C C . LEU A 1 40 ? -3.775 2.022 -8.940 1.00 0.00 40 LEU A C 9
ATOM 8644 O O . LEU A 1 40 ? -4.141 1.467 -9.980 1.00 0.00 40 LEU A O 9
ATOM 8660 N N . PRO A 1 41 ? -3.085 1.377 -7.988 1.00 0.00 41 PRO A N 9
ATOM 8661 C CA . PRO A 1 41 ? -2.744 -0.046 -8.077 1.00 0.00 41 PRO A CA 9
ATOM 8662 C C . PRO A 1 41 ? -3.983 -0.932 -8.106 1.00 0.00 41 PRO A C 9
ATOM 8663 O O . PRO A 1 41 ? -5.100 -0.472 -7.842 1.00 0.00 41 PRO A O 9
ATOM 8674 N N . THR A 1 42 ? -3.789 -2.201 -8.413 1.00 0.00 42 THR A N 9
ATOM 8675 C CA . THR A 1 42 ? -4.905 -3.118 -8.538 1.00 0.00 42 THR A CA 9
ATOM 8676 C C . THR A 1 42 ? -5.149 -3.852 -7.227 1.00 0.00 42 THR A C 9
ATOM 8677 O O . THR A 1 42 ? -4.312 -3.811 -6.321 1.00 0.00 42 THR A O 9
ATOM 8688 N N . GLN A 1 43 ? -6.292 -4.515 -7.125 1.00 0.00 43 GLN A N 9
ATOM 8689 C CA . GLN A 1 43 ? -6.642 -5.252 -5.941 1.00 0.00 43 GLN A CA 9
ATOM 8690 C C . GLN A 1 43 ? -5.653 -6.383 -5.693 1.00 0.00 43 GLN A C 9
ATOM 8691 O O . GLN A 1 43 ? -5.202 -6.587 -4.564 1.00 0.00 43 GLN A O 9
ATOM 8705 N N . ALA A 1 44 ? -5.308 -7.103 -6.758 1.00 0.00 44 ALA A N 9
ATOM 8706 C CA . ALA A 1 44 ? -4.322 -8.170 -6.674 1.00 0.00 44 ALA A CA 9
ATOM 8707 C C . ALA A 1 44 ? -3.001 -7.625 -6.151 1.00 0.00 44 ALA A C 9
ATOM 8708 O O . ALA A 1 44 ? -2.384 -8.215 -5.264 1.00 0.00 44 ALA A O 9
ATOM 8715 N N . GLU A 1 45 ? -2.589 -6.482 -6.687 1.00 0.00 45 GLU A N 9
ATOM 8716 C CA . GLU A 1 45 ? -1.373 -5.812 -6.241 1.00 0.00 45 GLU A CA 9
ATOM 8717 C C . GLU A 1 45 ? -1.440 -5.504 -4.749 1.00 0.00 45 GLU A C 9
ATOM 8718 O O . GLU A 1 45 ? -0.563 -5.908 -3.984 1.00 0.00 45 GLU A O 9
ATOM 8730 N N . LEU A 1 46 ? -2.503 -4.818 -4.341 1.00 0.00 46 LEU A N 9
ATOM 8731 C CA . LEU A 1 46 ? -2.694 -4.431 -2.949 1.00 0.00 46 LEU A CA 9
ATOM 8732 C C . LEU A 1 46 ? -2.637 -5.634 -2.013 1.00 0.00 46 LEU A C 9
ATOM 8733 O O . LEU A 1 46 ? -1.961 -5.601 -0.982 1.00 0.00 46 LEU A O 9
ATOM 8749 N N . GLU A 1 47 ? -3.332 -6.702 -2.379 1.00 0.00 47 GLU A N 9
ATOM 8750 C CA . GLU A 1 47 ? -3.396 -7.881 -1.534 1.00 0.00 47 GLU A CA 9
ATOM 8751 C C . GLU A 1 47 ? -2.095 -8.683 -1.575 1.00 0.00 47 GLU A C 9
ATOM 8752 O O . GLU A 1 47 ? -1.813 -9.455 -0.662 1.00 0.00 47 GLU A O 9
ATOM 8764 N N . THR A 1 48 ? -1.295 -8.493 -2.616 1.00 0.00 48 THR A N 9
ATOM 8765 C CA . THR A 1 48 ? 0.013 -9.138 -2.682 1.00 0.00 48 THR A CA 9
ATOM 8766 C C . THR A 1 48 ? 0.961 -8.507 -1.666 1.00 0.00 48 THR A C 9
ATOM 8767 O O . THR A 1 48 ? 1.667 -9.212 -0.947 1.00 0.00 48 THR A O 9
ATOM 8778 N N . TRP A 1 49 ? 0.957 -7.180 -1.592 1.00 0.00 49 TRP A N 9
ATOM 8779 C CA . TRP A 1 49 ? 1.764 -6.476 -0.602 1.00 0.00 49 TRP A CA 9
ATOM 8780 C C . TRP A 1 49 ? 1.276 -6.821 0.799 1.00 0.00 49 TRP A C 9
ATOM 8781 O O . TRP A 1 49 ? 2.068 -6.968 1.731 1.00 0.00 49 TRP A O 9
ATOM 8802 N N . TRP A 1 50 ? -0.037 -6.963 0.928 1.00 0.00 50 TRP A N 9
ATOM 8803 C CA . TRP A 1 50 ? -0.647 -7.404 2.172 1.00 0.00 50 TRP A CA 9
ATOM 8804 C C . TRP A 1 50 ? -0.149 -8.799 2.541 1.00 0.00 50 TRP A C 9
ATOM 8805 O O . TRP A 1 50 ? 0.173 -9.071 3.697 1.00 0.00 50 TRP A O 9
ATOM 8826 N N . GLU A 1 51 ? -0.073 -9.672 1.546 1.00 0.00 51 GLU A N 9
ATOM 8827 C CA . GLU A 1 51 ? 0.363 -11.041 1.747 1.00 0.00 51 GLU A CA 9
ATOM 8828 C C . GLU A 1 51 ? 1.853 -11.132 2.060 1.00 0.00 51 GLU A C 9
ATOM 8829 O O . GLU A 1 51 ? 2.253 -11.885 2.946 1.00 0.00 51 GLU A O 9
ATOM 8841 N N . GLU A 1 52 ? 2.671 -10.379 1.336 1.00 0.00 52 GLU A N 9
ATOM 8842 C CA . GLU A 1 52 ? 4.105 -10.350 1.598 1.00 0.00 52 GLU A CA 9
ATOM 8843 C C . GLU A 1 52 ? 4.384 -9.825 3.005 1.00 0.00 52 GLU A C 9
ATOM 8844 O O . GLU A 1 52 ? 5.234 -10.351 3.719 1.00 0.00 52 GLU A O 9
ATOM 8856 N N . LEU A 1 53 ? 3.641 -8.800 3.406 1.00 0.00 53 LEU A N 9
ATOM 8857 C CA . LEU A 1 53 ? 3.760 -8.251 4.748 1.00 0.00 53 LEU A CA 9
ATOM 8858 C C . LEU A 1 53 ? 3.242 -9.250 5.784 1.00 0.00 53 LEU A C 9
ATOM 8859 O O . LEU A 1 53 ? 3.770 -9.344 6.892 1.00 0.00 53 LEU A O 9
ATOM 8875 N N . GLN A 1 54 ? 2.217 -10.006 5.409 1.00 0.00 54 GLN A N 9
ATOM 8876 C CA . GLN A 1 54 ? 1.617 -10.992 6.303 1.00 0.00 54 GLN A CA 9
ATOM 8877 C C . GLN A 1 54 ? 2.542 -12.192 6.474 1.00 0.00 54 GLN A C 9
ATOM 8878 O O . GLN A 1 54 ? 2.487 -12.898 7.481 1.00 0.00 54 GLN A O 9
ATOM 8892 N N . LYS A 1 55 ? 3.391 -12.411 5.480 1.00 0.00 55 LYS A N 9
ATOM 8893 C CA . LYS A 1 55 ? 4.401 -13.461 5.536 1.00 0.00 55 LYS A CA 9
ATOM 8894 C C . LYS A 1 55 ? 5.590 -13.016 6.390 1.00 0.00 55 LYS A C 9
ATOM 8895 O O . LYS A 1 55 ? 6.484 -13.808 6.689 1.00 0.00 55 LYS A O 9
ATOM 8914 N N . ASN A 1 56 ? 5.556 -11.747 6.792 1.00 0.00 56 ASN A N 9
ATOM 8915 C CA . ASN A 1 56 ? 6.651 -11.096 7.516 1.00 0.00 56 ASN A CA 9
ATOM 8916 C C . ASN A 1 56 ? 7.834 -10.858 6.583 1.00 0.00 56 ASN A C 9
ATOM 8917 O O . ASN A 1 56 ? 8.505 -11.799 6.162 1.00 0.00 56 ASN A O 9
ATOM 8928 N N . PRO A 1 57 ? 8.083 -9.588 6.235 1.00 0.00 57 PRO A N 9
ATOM 8929 C CA . PRO A 1 57 ? 9.148 -9.209 5.302 1.00 0.00 57 PRO A CA 9
ATOM 8930 C C . PRO A 1 57 ? 10.535 -9.637 5.778 1.00 0.00 57 PRO A C 9
ATOM 8931 O O . PRO A 1 57 ? 10.820 -9.632 6.977 1.00 0.00 57 PRO A O 9
ATOM 8942 N N . PRO A 1 58 ? 11.408 -10.023 4.835 1.00 0.00 58 PRO A N 9
ATOM 8943 C CA . PRO A 1 58 ? 12.788 -10.417 5.136 1.00 0.00 58 PRO A CA 9
ATOM 8944 C C . PRO A 1 58 ? 13.642 -9.240 5.589 1.00 0.00 58 PRO A C 9
ATOM 8945 O O . PRO A 1 58 ? 13.160 -8.111 5.719 1.00 0.00 58 PRO A O 9
ATOM 8956 N N . TYR A 1 59 ? 14.912 -9.515 5.836 1.00 0.00 59 TYR A N 9
ATOM 8957 C CA . TYR A 1 59 ? 15.849 -8.483 6.256 1.00 0.00 59 TYR A CA 9
ATOM 8958 C C . TYR A 1 59 ? 15.965 -7.388 5.196 1.00 0.00 59 TYR A C 9
ATOM 8959 O O . TYR A 1 59 ? 16.343 -7.654 4.052 1.00 0.00 59 TYR A O 9
ATOM 8977 N N . GLU A 1 60 ? 15.631 -6.165 5.587 1.00 0.00 60 GLU A N 9
ATOM 8978 C CA . GLU A 1 60 ? 15.686 -5.016 4.693 1.00 0.00 60 GLU A CA 9
ATOM 8979 C C . GLU A 1 60 ? 17.123 -4.730 4.256 1.00 0.00 60 GLU A C 9
ATOM 8980 O O . GLU A 1 60 ? 18.000 -4.498 5.090 1.00 0.00 60 GLU A O 9
ATOM 8992 N N . MET A 1 1 ? -8.606 -5.096 6.855 1.00 0.00 1 MET A N 10
ATOM 8993 C CA . MET A 1 1 ? -7.455 -4.874 5.949 1.00 0.00 1 MET A CA 10
ATOM 8994 C C . MET A 1 1 ? -7.159 -3.386 5.864 1.00 0.00 1 MET A C 10
ATOM 8995 O O . MET A 1 1 ? -8.018 -2.596 5.475 1.00 0.00 1 MET A O 10
ATOM 9011 N N . ILE A 1 2 ? -5.948 -3.000 6.245 1.00 0.00 2 ILE A N 10
ATOM 9012 C CA . ILE A 1 2 ? -5.573 -1.596 6.265 1.00 0.00 2 ILE A CA 10
ATOM 9013 C C . ILE A 1 2 ? -4.631 -1.284 5.106 1.00 0.00 2 ILE A C 10
ATOM 9014 O O . ILE A 1 2 ? -3.587 -1.916 4.958 1.00 0.00 2 ILE A O 10
ATOM 9030 N N . LEU A 1 3 ? -5.010 -0.307 4.294 1.00 0.00 3 LEU A N 10
ATOM 9031 C CA . LEU A 1 3 ? -4.207 0.111 3.151 1.00 0.00 3 LEU A CA 10
ATOM 9032 C C . LEU A 1 3 ? -2.895 0.725 3.617 1.00 0.00 3 LEU A C 10
ATOM 9033 O O . LEU A 1 3 ? -1.865 0.592 2.962 1.00 0.00 3 LEU A O 10
ATOM 9049 N N . TYR A 1 4 ? -2.954 1.387 4.766 1.00 0.00 4 TYR A N 10
ATOM 9050 C CA . TYR A 1 4 ? -1.798 2.057 5.355 1.00 0.00 4 TYR A CA 10
ATOM 9051 C C . TYR A 1 4 ? -0.604 1.110 5.462 1.00 0.00 4 TYR A C 10
ATOM 9052 O O . TYR A 1 4 ? 0.507 1.455 5.067 1.00 0.00 4 TYR A O 10
ATOM 9070 N N . ASP A 1 5 ? -0.849 -0.087 5.979 1.00 0.00 5 ASP A N 10
ATOM 9071 C CA . ASP A 1 5 ? 0.197 -1.095 6.121 1.00 0.00 5 ASP A CA 10
ATOM 9072 C C . ASP A 1 5 ? 0.798 -1.468 4.769 1.00 0.00 5 ASP A C 10
ATOM 9073 O O . ASP A 1 5 ? 2.018 -1.505 4.610 1.00 0.00 5 ASP A O 10
ATOM 9082 N N . ALA A 1 6 ? -0.070 -1.732 3.799 1.00 0.00 6 ALA A N 10
ATOM 9083 C CA . ALA A 1 6 ? 0.362 -2.118 2.460 1.00 0.00 6 ALA A CA 10
ATOM 9084 C C . ALA A 1 6 ? 1.176 -1.008 1.804 1.00 0.00 6 ALA A C 10
ATOM 9085 O O . ALA A 1 6 ? 2.212 -1.266 1.186 1.00 0.00 6 ALA A O 10
ATOM 9092 N N . ILE A 1 7 ? 0.711 0.229 1.956 1.00 0.00 7 ILE A N 10
ATOM 9093 C CA . ILE A 1 7 ? 1.396 1.384 1.378 1.00 0.00 7 ILE A CA 10
ATOM 9094 C C . ILE A 1 7 ? 2.781 1.561 1.984 1.00 0.00 7 ILE A C 10
ATOM 9095 O O . ILE A 1 7 ? 3.747 1.808 1.271 1.00 0.00 7 ILE A O 10
ATOM 9111 N N . MET A 1 8 ? 2.875 1.413 3.296 1.00 0.00 8 MET A N 10
ATOM 9112 C CA . MET A 1 8 ? 4.146 1.585 3.994 1.00 0.00 8 MET A CA 10
ATOM 9113 C C . MET A 1 8 ? 5.131 0.480 3.625 1.00 0.00 8 MET A C 10
ATOM 9114 O O . MET A 1 8 ? 6.342 0.653 3.746 1.00 0.00 8 MET A O 10
ATOM 9128 N N . TYR A 1 9 ? 4.609 -0.652 3.177 1.00 0.00 9 TYR A N 10
ATOM 9129 C CA . TYR A 1 9 ? 5.457 -1.750 2.739 1.00 0.00 9 TYR A CA 10
ATOM 9130 C C . TYR A 1 9 ? 5.939 -1.514 1.308 1.00 0.00 9 TYR A C 10
ATOM 9131 O O . TYR A 1 9 ? 7.082 -1.818 0.967 1.00 0.00 9 TYR A O 10
ATOM 9149 N N . LYS A 1 10 ? 5.064 -0.961 0.478 1.00 0.00 10 LYS A N 10
ATOM 9150 C CA . LYS A 1 10 ? 5.374 -0.759 -0.929 1.00 0.00 10 LYS A CA 10
ATOM 9151 C C . LYS A 1 10 ? 6.178 0.523 -1.144 1.00 0.00 10 LYS A C 10
ATOM 9152 O O . LYS A 1 10 ? 7.223 0.513 -1.799 1.00 0.00 10 LYS A O 10
ATOM 9171 N N . TYR A 1 11 ? 5.686 1.620 -0.593 1.00 0.00 11 TYR A N 10
ATOM 9172 C CA . TYR A 1 11 ? 6.336 2.913 -0.740 1.00 0.00 11 TYR A CA 10
ATOM 9173 C C . TYR A 1 11 ? 6.462 3.631 0.602 1.00 0.00 11 TYR A C 10
ATOM 9174 O O . TYR A 1 11 ? 5.592 4.413 0.983 1.00 0.00 11 TYR A O 10
ATOM 9192 N N . PRO A 1 12 ? 7.555 3.375 1.336 1.00 0.00 12 PRO A N 10
ATOM 9193 C CA . PRO A 1 12 ? 7.859 4.088 2.584 1.00 0.00 12 PRO A CA 10
ATOM 9194 C C . PRO A 1 12 ? 8.207 5.548 2.317 1.00 0.00 12 PRO A C 10
ATOM 9195 O O . PRO A 1 12 ? 8.275 6.374 3.228 1.00 0.00 12 PRO A O 10
ATOM 9206 N N . ASN A 1 13 ? 8.440 5.833 1.045 1.00 0.00 13 ASN A N 10
ATOM 9207 C CA . ASN A 1 13 ? 8.793 7.167 0.574 1.00 0.00 13 ASN A CA 10
ATOM 9208 C C . ASN A 1 13 ? 7.564 8.077 0.543 1.00 0.00 13 ASN A C 10
ATOM 9209 O O . ASN A 1 13 ? 7.679 9.298 0.427 1.00 0.00 13 ASN A O 10
ATOM 9220 N N . ALA A 1 14 ? 6.388 7.474 0.656 1.00 0.00 14 ALA A N 10
ATOM 9221 C CA . ALA A 1 14 ? 5.141 8.225 0.657 1.00 0.00 14 ALA A CA 10
ATOM 9222 C C . ALA A 1 14 ? 4.780 8.669 2.070 1.00 0.00 14 ALA A C 10
ATOM 9223 O O . ALA A 1 14 ? 4.924 7.907 3.027 1.00 0.00 14 ALA A O 10
ATOM 9230 N N . VAL A 1 15 ? 4.325 9.906 2.200 1.00 0.00 15 VAL A N 10
ATOM 9231 C CA . VAL A 1 15 ? 3.975 10.453 3.502 1.00 0.00 15 VAL A CA 10
ATOM 9232 C C . VAL A 1 15 ? 2.467 10.388 3.728 1.00 0.00 15 VAL A C 10
ATOM 9233 O O . VAL A 1 15 ? 1.678 10.822 2.879 1.00 0.00 15 VAL A O 10
ATOM 9246 N N . SER A 1 16 ? 2.080 9.843 4.871 1.00 0.00 16 SER A N 10
ATOM 9247 C CA . SER A 1 16 ? 0.678 9.697 5.233 1.00 0.00 16 SER A CA 10
ATOM 9248 C C . SER A 1 16 ? -0.005 11.057 5.362 1.00 0.00 16 SER A C 10
ATOM 9249 O O . SER A 1 16 ? 0.548 11.984 5.957 1.00 0.00 16 SER A O 10
ATOM 9257 N N . ARG A 1 17 ? -1.201 11.161 4.774 1.00 0.00 17 ARG A N 10
ATOM 9258 C CA . ARG A 1 17 ? -2.002 12.388 4.780 1.00 0.00 17 ARG A CA 10
ATOM 9259 C C . ARG A 1 17 ? -1.384 13.465 3.894 1.00 0.00 17 ARG A C 10
ATOM 9260 O O . ARG A 1 17 ? -1.890 14.584 3.808 1.00 0.00 17 ARG A O 10
ATOM 9281 N N . LYS A 1 18 ? -0.306 13.106 3.217 1.00 0.00 18 LYS A N 10
ATOM 9282 C CA . LYS A 1 18 ? 0.316 13.988 2.245 1.00 0.00 18 LYS A CA 10
ATOM 9283 C C . LYS A 1 18 ? 0.118 13.433 0.843 1.00 0.00 18 LYS A C 10
ATOM 9284 O O . LYS A 1 18 ? -0.560 14.037 0.015 1.00 0.00 18 LYS A O 10
ATOM 9303 N N . ASP A 1 19 ? 0.696 12.264 0.602 1.00 0.00 19 ASP A N 10
ATOM 9304 C CA . ASP A 1 19 ? 0.647 11.632 -0.711 1.00 0.00 19 ASP A CA 10
ATOM 9305 C C . ASP A 1 19 ? -0.575 10.732 -0.818 1.00 0.00 19 ASP A C 10
ATOM 9306 O O . ASP A 1 19 ? -1.001 10.358 -1.910 1.00 0.00 19 ASP A O 10
ATOM 9315 N N . PHE A 1 20 ? -1.132 10.395 0.333 1.00 0.00 20 PHE A N 10
ATOM 9316 C CA . PHE A 1 20 ? -2.337 9.588 0.399 1.00 0.00 20 PHE A CA 10
ATOM 9317 C C . PHE A 1 20 ? -3.092 9.892 1.685 1.00 0.00 20 PHE A C 10
ATOM 9318 O O . PHE A 1 20 ? -2.507 9.919 2.766 1.00 0.00 20 PHE A O 10
ATOM 9335 N N . GLU A 1 21 ? -4.380 10.152 1.563 1.00 0.00 21 GLU A N 10
ATOM 9336 C CA . GLU A 1 21 ? -5.211 10.419 2.727 1.00 0.00 21 GLU A CA 10
ATOM 9337 C C . GLU A 1 21 ? -6.158 9.253 2.944 1.00 0.00 21 GLU A C 10
ATOM 9338 O O . GLU A 1 21 ? -6.879 8.850 2.026 1.00 0.00 21 GLU A O 10
ATOM 9350 N N . LEU A 1 22 ? -6.146 8.708 4.149 1.00 0.00 22 LEU A N 10
ATOM 9351 C CA . LEU A 1 22 ? -6.881 7.487 4.435 1.00 0.00 22 LEU A CA 10
ATOM 9352 C C . LEU A 1 22 ? -8.292 7.785 4.921 1.00 0.00 22 LEU A C 10
ATOM 9353 O O . LEU A 1 22 ? -8.556 8.813 5.545 1.00 0.00 22 LEU A O 10
ATOM 9369 N N . ARG A 1 23 ? -9.186 6.858 4.639 1.00 0.00 23 ARG A N 10
ATOM 9370 C CA . ARG A 1 23 ? -10.564 6.943 5.084 1.00 0.00 23 ARG A CA 10
ATOM 9371 C C . ARG A 1 23 ? -11.017 5.556 5.522 1.00 0.00 23 ARG A C 10
ATOM 9372 O O . ARG A 1 23 ? -10.463 4.557 5.065 1.00 0.00 23 ARG A O 10
ATOM 9393 N N . ASN A 1 24 ? -11.998 5.479 6.403 1.00 0.00 24 ASN A N 10
ATOM 9394 C CA . ASN A 1 24 ? -12.476 4.189 6.869 1.00 0.00 24 ASN A CA 10
ATOM 9395 C C . ASN A 1 24 ? -13.542 3.635 5.929 1.00 0.00 24 ASN A C 10
ATOM 9396 O O . ASN A 1 24 ? -14.552 4.289 5.656 1.00 0.00 24 ASN A O 10
ATOM 9407 N N . ASP A 1 25 ? -13.293 2.436 5.427 1.00 0.00 25 ASP A N 10
ATOM 9408 C CA . ASP A 1 25 ? -14.232 1.749 4.550 1.00 0.00 25 ASP A CA 10
ATOM 9409 C C . ASP A 1 25 ? -15.208 0.919 5.368 1.00 0.00 25 ASP A C 10
ATOM 9410 O O . ASP A 1 25 ? -16.381 0.769 5.013 1.00 0.00 25 ASP A O 10
ATOM 9419 N N . GLY A 1 26 ? -14.718 0.410 6.481 1.00 0.00 26 GLY A N 10
ATOM 9420 C CA . GLY A 1 26 ? -15.461 -0.557 7.249 1.00 0.00 26 GLY A CA 10
ATOM 9421 C C . GLY A 1 26 ? -14.688 -1.848 7.359 1.00 0.00 26 GLY A C 10
ATOM 9422 O O . GLY A 1 26 ? -14.603 -2.445 8.430 1.00 0.00 26 GLY A O 10
ATOM 9426 N N . ASN A 1 27 ? -14.108 -2.273 6.242 1.00 0.00 27 ASN A N 10
ATOM 9427 C CA . ASN A 1 27 ? -13.222 -3.430 6.234 1.00 0.00 27 ASN A CA 10
ATOM 9428 C C . ASN A 1 27 ? -11.849 -3.023 6.739 1.00 0.00 27 ASN A C 10
ATOM 9429 O O . ASN A 1 27 ? -11.055 -3.853 7.179 1.00 0.00 27 ASN A O 10
ATOM 9440 N N . GLY A 1 28 ? -11.597 -1.731 6.680 1.00 0.00 28 GLY A N 10
ATOM 9441 C CA . GLY A 1 28 ? -10.337 -1.176 7.119 1.00 0.00 28 GLY A CA 10
ATOM 9442 C C . GLY A 1 28 ? -10.142 0.232 6.593 1.00 0.00 28 GLY A C 10
ATOM 9443 O O . GLY A 1 28 ? -11.063 0.812 6.011 1.00 0.00 28 GLY A O 10
ATOM 9447 N N . SER A 1 29 ? -8.958 0.785 6.792 1.00 0.00 29 SER A N 10
ATOM 9448 C CA . SER A 1 29 ? -8.648 2.119 6.304 1.00 0.00 29 SER A CA 10
ATOM 9449 C C . SER A 1 29 ? -8.109 2.039 4.876 1.00 0.00 29 SER A C 10
ATOM 9450 O O . SER A 1 29 ? -7.106 1.370 4.631 1.00 0.00 29 SER A O 10
ATOM 9458 N N . TYR A 1 30 ? -8.769 2.710 3.941 1.00 0.00 30 TYR A N 10
ATOM 9459 C CA . TYR A 1 30 ? -8.335 2.692 2.548 1.00 0.00 30 TYR A CA 10
ATOM 9460 C C . TYR A 1 30 ? -7.961 4.098 2.088 1.00 0.00 30 TYR A C 10
ATOM 9461 O O . TYR A 1 30 ? -8.023 5.044 2.870 1.00 0.00 30 TYR A O 10
ATOM 9479 N N . ILE A 1 31 ? -7.585 4.229 0.822 1.00 0.00 31 ILE A N 10
ATOM 9480 C CA . ILE A 1 31 ? -7.148 5.512 0.283 1.00 0.00 31 ILE A CA 10
ATOM 9481 C C . ILE A 1 31 ? -8.319 6.281 -0.309 1.00 0.00 31 ILE A C 10
ATOM 9482 O O . ILE A 1 31 ? -8.992 5.788 -1.214 1.00 0.00 31 ILE A O 10
ATOM 9498 N N . GLU A 1 32 ? -8.565 7.480 0.200 1.00 0.00 32 GLU A N 10
ATOM 9499 C CA . GLU A 1 32 ? -9.574 8.352 -0.382 1.00 0.00 32 GLU A CA 10
ATOM 9500 C C . GLU A 1 32 ? -8.900 9.371 -1.292 1.00 0.00 32 GLU A C 10
ATOM 9501 O O . GLU A 1 32 ? -9.251 9.510 -2.465 1.00 0.00 32 GLU A O 10
ATOM 9513 N N . LYS A 1 33 ? -7.918 10.073 -0.747 1.00 0.00 33 LYS A N 10
ATOM 9514 C CA . LYS A 1 33 ? -7.170 11.046 -1.514 1.00 0.00 33 LYS A CA 10
ATOM 9515 C C . LYS A 1 33 ? -5.907 10.420 -2.071 1.00 0.00 33 LYS A C 10
ATOM 9516 O O . LYS A 1 33 ? -4.947 10.186 -1.333 1.00 0.00 33 LYS A O 10
ATOM 9535 N N . TRP A 1 34 ? -5.911 10.127 -3.357 1.00 0.00 34 TRP A N 10
ATOM 9536 C CA . TRP A 1 34 ? -4.685 9.757 -4.026 1.00 0.00 34 TRP A CA 10
ATOM 9537 C C . TRP A 1 34 ? -4.020 11.039 -4.487 1.00 0.00 34 TRP A C 10
ATOM 9538 O O . TRP A 1 34 ? -4.501 11.702 -5.410 1.00 0.00 34 TRP A O 10
ATOM 9559 N N . ASN A 1 35 ? -2.925 11.394 -3.841 1.00 0.00 35 ASN A N 10
ATOM 9560 C CA . ASN A 1 35 ? -2.325 12.701 -4.048 1.00 0.00 35 ASN A CA 10
ATOM 9561 C C . ASN A 1 35 ? -1.049 12.575 -4.860 1.00 0.00 35 ASN A C 10
ATOM 9562 O O . ASN A 1 35 ? -0.410 13.568 -5.212 1.00 0.00 35 ASN A O 10
ATOM 9573 N N . LEU A 1 36 ? -0.699 11.339 -5.163 1.00 0.00 36 LEU A N 10
ATOM 9574 C CA . LEU A 1 36 ? 0.434 11.055 -6.021 1.00 0.00 36 LEU A CA 10
ATOM 9575 C C . LEU A 1 36 ? -0.004 11.066 -7.475 1.00 0.00 36 LEU A C 10
ATOM 9576 O O . LEU A 1 36 ? -1.133 10.705 -7.796 1.00 0.00 36 LEU A O 10
ATOM 9592 N N . ARG A 1 37 ? 0.890 11.478 -8.349 1.00 0.00 37 ARG A N 10
ATOM 9593 C CA . ARG A 1 37 ? 0.595 11.534 -9.773 1.00 0.00 37 ARG A CA 10
ATOM 9594 C C . ARG A 1 37 ? 1.021 10.236 -10.435 1.00 0.00 37 ARG A C 10
ATOM 9595 O O . ARG A 1 37 ? 1.476 10.208 -11.578 1.00 0.00 37 ARG A O 10
ATOM 9616 N N . ALA A 1 38 ? 0.837 9.160 -9.694 1.00 0.00 38 ALA A N 10
ATOM 9617 C CA . ALA A 1 38 ? 1.230 7.832 -10.131 1.00 0.00 38 ALA A CA 10
ATOM 9618 C C . ALA A 1 38 ? -0.011 6.982 -10.395 1.00 0.00 38 ALA A C 10
ATOM 9619 O O . ALA A 1 38 ? -1.103 7.327 -9.940 1.00 0.00 38 ALA A O 10
ATOM 9626 N N . PRO A 1 39 ? 0.130 5.877 -11.148 1.00 0.00 39 PRO A N 10
ATOM 9627 C CA . PRO A 1 39 ? -0.985 4.969 -11.437 1.00 0.00 39 PRO A CA 10
ATOM 9628 C C . PRO A 1 39 ? -1.522 4.287 -10.182 1.00 0.00 39 PRO A C 10
ATOM 9629 O O . PRO A 1 39 ? -0.784 4.052 -9.224 1.00 0.00 39 PRO A O 10
ATOM 9640 N N . LEU A 1 40 ? -2.809 3.973 -10.195 1.00 0.00 40 LEU A N 10
ATOM 9641 C CA . LEU A 1 40 ? -3.449 3.308 -9.073 1.00 0.00 40 LEU A CA 10
ATOM 9642 C C . LEU A 1 40 ? -3.196 1.807 -9.115 1.00 0.00 40 LEU A C 10
ATOM 9643 O O . LEU A 1 40 ? -3.306 1.183 -10.173 1.00 0.00 40 LEU A O 10
ATOM 9659 N N . PRO A 1 41 ? -2.829 1.216 -7.972 1.00 0.00 41 PRO A N 10
ATOM 9660 C CA . PRO A 1 41 ? -2.707 -0.237 -7.842 1.00 0.00 41 PRO A CA 10
ATOM 9661 C C . PRO A 1 41 ? -4.069 -0.917 -7.910 1.00 0.00 41 PRO A C 10
ATOM 9662 O O . PRO A 1 41 ? -5.107 -0.265 -7.757 1.00 0.00 41 PRO A O 10
ATOM 9673 N N . THR A 1 42 ? -4.069 -2.221 -8.124 1.00 0.00 42 THR A N 10
ATOM 9674 C CA . THR A 1 42 ? -5.316 -2.964 -8.234 1.00 0.00 42 THR A CA 10
ATOM 9675 C C . THR A 1 42 ? -5.689 -3.592 -6.896 1.00 0.00 42 THR A C 10
ATOM 9676 O O . THR A 1 42 ? -4.872 -3.633 -5.977 1.00 0.00 42 THR A O 10
ATOM 9687 N N . GLN A 1 43 ? -6.922 -4.079 -6.795 1.00 0.00 43 GLN A N 10
ATOM 9688 C CA . GLN A 1 43 ? -7.361 -4.821 -5.621 1.00 0.00 43 GLN A CA 10
ATOM 9689 C C . GLN A 1 43 ? -6.431 -5.997 -5.387 1.00 0.00 43 GLN A C 10
ATOM 9690 O O . GLN A 1 43 ? -5.974 -6.241 -4.267 1.00 0.00 43 GLN A O 10
ATOM 9704 N N . ALA A 1 44 ? -6.158 -6.709 -6.466 1.00 0.00 44 ALA A N 10
ATOM 9705 C CA . ALA A 1 44 ? -5.233 -7.830 -6.444 1.00 0.00 44 ALA A CA 10
ATOM 9706 C C . ALA A 1 44 ? -3.877 -7.404 -5.891 1.00 0.00 44 ALA A C 10
ATOM 9707 O O . ALA A 1 44 ? -3.337 -8.048 -4.995 1.00 0.00 44 ALA A O 10
ATOM 9714 N N . GLU A 1 45 ? -3.337 -6.310 -6.422 1.00 0.00 45 GLU A N 10
ATOM 9715 C CA . GLU A 1 45 ? -2.057 -5.781 -5.963 1.00 0.00 45 GLU A CA 10
ATOM 9716 C C . GLU A 1 45 ? -2.097 -5.437 -4.477 1.00 0.00 45 GLU A C 10
ATOM 9717 O O . GLU A 1 45 ? -1.201 -5.817 -3.728 1.00 0.00 45 GLU A O 10
ATOM 9729 N N . LEU A 1 46 ? -3.150 -4.749 -4.052 1.00 0.00 46 LEU A N 10
ATOM 9730 C CA . LEU A 1 46 ? -3.308 -4.360 -2.659 1.00 0.00 46 LEU A CA 10
ATOM 9731 C C . LEU A 1 46 ? -3.275 -5.581 -1.742 1.00 0.00 46 LEU A C 10
ATOM 9732 O O . LEU A 1 46 ? -2.610 -5.576 -0.706 1.00 0.00 46 LEU A O 10
ATOM 9748 N N . GLU A 1 47 ? -3.985 -6.629 -2.139 1.00 0.00 47 GLU A N 10
ATOM 9749 C CA . GLU A 1 47 ? -4.044 -7.849 -1.349 1.00 0.00 47 GLU A CA 10
ATOM 9750 C C . GLU A 1 47 ? -2.748 -8.645 -1.472 1.00 0.00 47 GLU A C 10
ATOM 9751 O O . GLU A 1 47 ? -2.392 -9.414 -0.580 1.00 0.00 47 GLU A O 10
ATOM 9763 N N . THR A 1 48 ? -2.036 -8.439 -2.573 1.00 0.00 48 THR A N 10
ATOM 9764 C CA . THR A 1 48 ? -0.739 -9.074 -2.776 1.00 0.00 48 THR A CA 10
ATOM 9765 C C . THR A 1 48 ? 0.316 -8.427 -1.882 1.00 0.00 48 THR A C 10
ATOM 9766 O O . THR A 1 48 ? 1.140 -9.114 -1.280 1.00 0.00 48 THR A O 10
ATOM 9777 N N . TRP A 1 49 ? 0.270 -7.105 -1.780 1.00 0.00 49 TRP A N 10
ATOM 9778 C CA . TRP A 1 49 ? 1.180 -6.379 -0.905 1.00 0.00 49 TRP A CA 10
ATOM 9779 C C . TRP A 1 49 ? 0.880 -6.719 0.547 1.00 0.00 49 TRP A C 10
ATOM 9780 O O . TRP A 1 49 ? 1.774 -6.751 1.384 1.00 0.00 49 TRP A O 10
ATOM 9801 N N . TRP A 1 50 ? -0.391 -6.986 0.827 1.00 0.00 50 TRP A N 10
ATOM 9802 C CA . TRP A 1 50 ? -0.819 -7.440 2.144 1.00 0.00 50 TRP A CA 10
ATOM 9803 C C . TRP A 1 50 ? -0.206 -8.813 2.449 1.00 0.00 50 TRP A C 10
ATOM 9804 O O . TRP A 1 50 ? 0.171 -9.112 3.587 1.00 0.00 50 TRP A O 10
ATOM 9825 N N . GLU A 1 51 ? -0.095 -9.634 1.413 1.00 0.00 51 GLU A N 10
ATOM 9826 C CA . GLU A 1 51 ? 0.550 -10.935 1.508 1.00 0.00 51 GLU A CA 10
ATOM 9827 C C . GLU A 1 51 ? 2.049 -10.794 1.720 1.00 0.00 51 GLU A C 10
ATOM 9828 O O . GLU A 1 51 ? 2.618 -11.407 2.624 1.00 0.00 51 GLU A O 10
ATOM 9840 N N . GLU A 1 52 ? 2.687 -9.985 0.885 1.00 0.00 52 GLU A N 10
ATOM 9841 C CA . GLU A 1 52 ? 4.118 -9.745 1.005 1.00 0.00 52 GLU A CA 10
ATOM 9842 C C . GLU A 1 52 ? 4.444 -9.091 2.342 1.00 0.00 52 GLU A C 10
ATOM 9843 O O . GLU A 1 52 ? 5.504 -9.327 2.912 1.00 0.00 52 GLU A O 10
ATOM 9855 N N . LEU A 1 53 ? 3.520 -8.272 2.829 1.00 0.00 53 LEU A N 10
ATOM 9856 C CA . LEU A 1 53 ? 3.649 -7.637 4.135 1.00 0.00 53 LEU A CA 10
ATOM 9857 C C . LEU A 1 53 ? 3.723 -8.677 5.243 1.00 0.00 53 LEU A C 10
ATOM 9858 O O . LEU A 1 53 ? 4.526 -8.556 6.161 1.00 0.00 53 LEU A O 10
ATOM 9874 N N . GLN A 1 54 ? 2.883 -9.696 5.161 1.00 0.00 54 GLN A N 10
ATOM 9875 C CA . GLN A 1 54 ? 2.871 -10.724 6.186 1.00 0.00 54 GLN A CA 10
ATOM 9876 C C . GLN A 1 54 ? 4.055 -11.668 6.009 1.00 0.00 54 GLN A C 10
ATOM 9877 O O . GLN A 1 54 ? 4.581 -12.218 6.980 1.00 0.00 54 GLN A O 10
ATOM 9891 N N . LYS A 1 55 ? 4.465 -11.862 4.762 1.00 0.00 55 LYS A N 10
ATOM 9892 C CA . LYS A 1 55 ? 5.648 -12.667 4.464 1.00 0.00 55 LYS A CA 10
ATOM 9893 C C . LYS A 1 55 ? 6.940 -11.931 4.812 1.00 0.00 55 LYS A C 10
ATOM 9894 O O . LYS A 1 55 ? 8.010 -12.537 4.900 1.00 0.00 55 LYS A O 10
ATOM 9913 N N . ASN A 1 56 ? 6.827 -10.634 5.013 1.00 0.00 56 ASN A N 10
ATOM 9914 C CA . ASN A 1 56 ? 7.971 -9.796 5.364 1.00 0.00 56 ASN A CA 10
ATOM 9915 C C . ASN A 1 56 ? 7.526 -8.638 6.256 1.00 0.00 56 ASN A C 10
ATOM 9916 O O . ASN A 1 56 ? 7.320 -7.514 5.788 1.00 0.00 56 ASN A O 10
ATOM 9927 N N . PRO A 1 57 ? 7.350 -8.911 7.557 1.00 0.00 57 PRO A N 10
ATOM 9928 C CA . PRO A 1 57 ? 6.825 -7.930 8.514 1.00 0.00 57 PRO A CA 10
ATOM 9929 C C . PRO A 1 57 ? 7.827 -6.822 8.836 1.00 0.00 57 PRO A C 10
ATOM 9930 O O . PRO A 1 57 ? 9.026 -6.963 8.581 1.00 0.00 57 PRO A O 10
ATOM 9941 N N . PRO A 1 58 ? 7.341 -5.690 9.390 1.00 0.00 58 PRO A N 10
ATOM 9942 C CA . PRO A 1 58 ? 8.200 -4.580 9.818 1.00 0.00 58 PRO A CA 10
ATOM 9943 C C . PRO A 1 58 ? 9.302 -5.047 10.766 1.00 0.00 58 PRO A C 10
ATOM 9944 O O . PRO A 1 58 ? 9.116 -5.999 11.526 1.00 0.00 58 PRO A O 10
ATOM 9955 N N . TYR A 1 59 ? 10.443 -4.370 10.718 1.00 0.00 59 TYR A N 10
ATOM 9956 C CA . TYR A 1 59 ? 11.615 -4.800 11.463 1.00 0.00 59 TYR A CA 10
ATOM 9957 C C . TYR A 1 59 ? 11.371 -4.725 12.968 1.00 0.00 59 TYR A C 10
ATOM 9958 O O . TYR A 1 59 ? 10.988 -3.682 13.501 1.00 0.00 59 TYR A O 10
ATOM 9976 N N . GLU A 1 60 ? 11.588 -5.847 13.634 1.00 0.00 60 GLU A N 10
ATOM 9977 C CA . GLU A 1 60 ? 11.425 -5.945 15.075 1.00 0.00 60 GLU A CA 10
ATOM 9978 C C . GLU A 1 60 ? 12.710 -5.542 15.801 1.00 0.00 60 GLU A C 10
ATOM 9979 O O . GLU A 1 60 ? 13.804 -5.961 15.424 1.00 0.00 60 GLU A O 10
ATOM 9991 N N . MET A 1 1 ? -8.623 -5.163 6.996 1.00 0.00 1 MET A N 11
ATOM 9992 C CA . MET A 1 1 ? -7.735 -4.899 5.838 1.00 0.00 1 MET A CA 11
ATOM 9993 C C . MET A 1 1 ? -7.492 -3.398 5.700 1.00 0.00 1 MET A C 11
ATOM 9994 O O . MET A 1 1 ? -8.411 -2.637 5.395 1.00 0.00 1 MET A O 11
ATOM 10010 N N . ILE A 1 2 ? -6.255 -2.973 5.939 1.00 0.00 2 ILE A N 11
ATOM 10011 C CA . ILE A 1 2 ? -5.916 -1.557 5.902 1.00 0.00 2 ILE A CA 11
ATOM 10012 C C . ILE A 1 2 ? -5.071 -1.249 4.668 1.00 0.00 2 ILE A C 11
ATOM 10013 O O . ILE A 1 2 ? -4.074 -1.922 4.406 1.00 0.00 2 ILE A O 11
ATOM 10029 N N . LEU A 1 3 ? -5.483 -0.239 3.908 1.00 0.00 3 LEU A N 11
ATOM 10030 C CA . LEU A 1 3 ? -4.764 0.168 2.713 1.00 0.00 3 LEU A CA 11
ATOM 10031 C C . LEU A 1 3 ? -3.389 0.733 3.056 1.00 0.00 3 LEU A C 11
ATOM 10032 O O . LEU A 1 3 ? -2.438 0.582 2.291 1.00 0.00 3 LEU A O 11
ATOM 10048 N N . TYR A 1 4 ? -3.306 1.378 4.213 1.00 0.00 4 TYR A N 11
ATOM 10049 C CA . TYR A 1 4 ? -2.066 1.997 4.689 1.00 0.00 4 TYR A CA 11
ATOM 10050 C C . TYR A 1 4 ? -0.903 1.014 4.670 1.00 0.00 4 TYR A C 11
ATOM 10051 O O . TYR A 1 4 ? 0.185 1.346 4.210 1.00 0.00 4 TYR A O 11
ATOM 10069 N N . ASP A 1 5 ? -1.145 -0.194 5.161 1.00 0.00 5 ASP A N 11
ATOM 10070 C CA . ASP A 1 5 ? -0.108 -1.213 5.239 1.00 0.00 5 ASP A CA 11
ATOM 10071 C C . ASP A 1 5 ? 0.440 -1.548 3.858 1.00 0.00 5 ASP A C 11
ATOM 10072 O O . ASP A 1 5 ? 1.652 -1.550 3.642 1.00 0.00 5 ASP A O 11
ATOM 10081 N N . ALA A 1 6 ? -0.467 -1.815 2.929 1.00 0.00 6 ALA A N 11
ATOM 10082 C CA . ALA A 1 6 ? -0.097 -2.135 1.553 1.00 0.00 6 ALA A CA 11
ATOM 10083 C C . ALA A 1 6 ? 0.651 -0.975 0.895 1.00 0.00 6 ALA A C 11
ATOM 10084 O O . ALA A 1 6 ? 1.676 -1.177 0.240 1.00 0.00 6 ALA A O 11
ATOM 10091 N N . ILE A 1 7 ? 0.136 0.241 1.081 1.00 0.00 7 ILE A N 11
ATOM 10092 C CA . ILE A 1 7 ? 0.752 1.432 0.502 1.00 0.00 7 ILE A CA 11
ATOM 10093 C C . ILE A 1 7 ? 2.137 1.666 1.088 1.00 0.00 7 ILE A C 11
ATOM 10094 O O . ILE A 1 7 ? 3.101 1.887 0.355 1.00 0.00 7 ILE A O 11
ATOM 10110 N N . MET A 1 8 ? 2.230 1.583 2.410 1.00 0.00 8 MET A N 11
ATOM 10111 C CA . MET A 1 8 ? 3.478 1.841 3.115 1.00 0.00 8 MET A CA 11
ATOM 10112 C C . MET A 1 8 ? 4.529 0.796 2.757 1.00 0.00 8 MET A C 11
ATOM 10113 O O . MET A 1 8 ? 5.729 1.074 2.773 1.00 0.00 8 MET A O 11
ATOM 10127 N N . TYR A 1 9 ? 4.070 -0.409 2.438 1.00 0.00 9 TYR A N 11
ATOM 10128 C CA . TYR A 1 9 ? 4.965 -1.491 2.056 1.00 0.00 9 TYR A CA 11
ATOM 10129 C C . TYR A 1 9 ? 5.625 -1.207 0.708 1.00 0.00 9 TYR A C 11
ATOM 10130 O O . TYR A 1 9 ? 6.835 -1.384 0.551 1.00 0.00 9 TYR A O 11
ATOM 10148 N N . LYS A 1 10 ? 4.837 -0.761 -0.260 1.00 0.00 10 LYS A N 11
ATOM 10149 C CA . LYS A 1 10 ? 5.365 -0.500 -1.592 1.00 0.00 10 LYS A CA 11
ATOM 10150 C C . LYS A 1 10 ? 6.052 0.863 -1.648 1.00 0.00 10 LYS A C 11
ATOM 10151 O O . LYS A 1 10 ? 7.060 1.034 -2.338 1.00 0.00 10 LYS A O 11
ATOM 10170 N N . TYR A 1 11 ? 5.511 1.828 -0.924 1.00 0.00 11 TYR A N 11
ATOM 10171 C CA . TYR A 1 11 ? 6.070 3.169 -0.904 1.00 0.00 11 TYR A CA 11
ATOM 10172 C C . TYR A 1 11 ? 6.445 3.573 0.522 1.00 0.00 11 TYR A C 11
ATOM 10173 O O . TYR A 1 11 ? 5.633 4.145 1.244 1.00 0.00 11 TYR A O 11
ATOM 10191 N N . PRO A 1 12 ? 7.681 3.267 0.949 1.00 0.00 12 PRO A N 11
ATOM 10192 C CA . PRO A 1 12 ? 8.171 3.608 2.293 1.00 0.00 12 PRO A CA 11
ATOM 10193 C C . PRO A 1 12 ? 8.301 5.115 2.498 1.00 0.00 12 PRO A C 11
ATOM 10194 O O . PRO A 1 12 ? 8.313 5.609 3.625 1.00 0.00 12 PRO A O 11
ATOM 10205 N N . ASN A 1 13 ? 8.411 5.835 1.395 1.00 0.00 13 ASN A N 11
ATOM 10206 C CA . ASN A 1 13 ? 8.550 7.282 1.437 1.00 0.00 13 ASN A CA 11
ATOM 10207 C C . ASN A 1 13 ? 7.239 7.972 1.089 1.00 0.00 13 ASN A C 11
ATOM 10208 O O . ASN A 1 13 ? 7.227 9.126 0.654 1.00 0.00 13 ASN A O 11
ATOM 10219 N N . ALA A 1 14 ? 6.136 7.268 1.292 1.00 0.00 14 ALA A N 11
ATOM 10220 C CA . ALA A 1 14 ? 4.822 7.861 1.126 1.00 0.00 14 ALA A CA 11
ATOM 10221 C C . ALA A 1 14 ? 4.348 8.429 2.458 1.00 0.00 14 ALA A C 11
ATOM 10222 O O . ALA A 1 14 ? 3.994 7.685 3.371 1.00 0.00 14 ALA A O 11
ATOM 10229 N N . VAL A 1 15 ? 4.364 9.745 2.578 1.00 0.00 15 VAL A N 11
ATOM 10230 C CA . VAL A 1 15 ? 4.025 10.392 3.835 1.00 0.00 15 VAL A CA 11
ATOM 10231 C C . VAL A 1 15 ? 2.517 10.391 4.067 1.00 0.00 15 VAL A C 11
ATOM 10232 O O . VAL A 1 15 ? 1.758 11.044 3.342 1.00 0.00 15 VAL A O 11
ATOM 10245 N N . SER A 1 16 ? 2.095 9.657 5.086 1.00 0.00 16 SER A N 11
ATOM 10246 C CA . SER A 1 16 ? 0.689 9.530 5.427 1.00 0.00 16 SER A CA 11
ATOM 10247 C C . SER A 1 16 ? 0.104 10.854 5.921 1.00 0.00 16 SER A C 11
ATOM 10248 O O . SER A 1 16 ? 0.757 11.604 6.650 1.00 0.00 16 SER A O 11
ATOM 10256 N N . ARG A 1 17 ? -1.120 11.140 5.478 1.00 0.00 17 ARG A N 11
ATOM 10257 C CA . ARG A 1 17 ? -1.866 12.334 5.885 1.00 0.00 17 ARG A CA 11
ATOM 10258 C C . ARG A 1 17 ? -1.246 13.614 5.333 1.00 0.00 17 ARG A C 11
ATOM 10259 O O . ARG A 1 17 ? -1.668 14.716 5.681 1.00 0.00 17 ARG A O 11
ATOM 10280 N N . LYS A 1 18 ? -0.246 13.470 4.476 1.00 0.00 18 LYS A N 11
ATOM 10281 C CA . LYS A 1 18 ? 0.324 14.602 3.774 1.00 0.00 18 LYS A CA 11
ATOM 10282 C C . LYS A 1 18 ? 0.162 14.426 2.270 1.00 0.00 18 LYS A C 11
ATOM 10283 O O . LYS A 1 18 ? -0.410 15.281 1.592 1.00 0.00 18 LYS A O 11
ATOM 10302 N N . ASP A 1 19 ? 0.657 13.306 1.757 1.00 0.00 19 ASP A N 11
ATOM 10303 C CA . ASP A 1 19 ? 0.541 12.999 0.335 1.00 0.00 19 ASP A CA 11
ATOM 10304 C C . ASP A 1 19 ? -0.726 12.191 0.079 1.00 0.00 19 ASP A C 11
ATOM 10305 O O . ASP A 1 19 ? -1.526 12.522 -0.799 1.00 0.00 19 ASP A O 11
ATOM 10314 N N . PHE A 1 20 ? -0.905 11.131 0.852 1.00 0.00 20 PHE A N 11
ATOM 10315 C CA . PHE A 1 20 ? -2.109 10.327 0.761 1.00 0.00 20 PHE A CA 11
ATOM 10316 C C . PHE A 1 20 ? -2.825 10.324 2.104 1.00 0.00 20 PHE A C 11
ATOM 10317 O O . PHE A 1 20 ? -2.190 10.279 3.159 1.00 0.00 20 PHE A O 11
ATOM 10334 N N . GLU A 1 21 ? -4.142 10.383 2.063 1.00 0.00 21 GLU A N 11
ATOM 10335 C CA . GLU A 1 21 ? -4.944 10.440 3.272 1.00 0.00 21 GLU A CA 11
ATOM 10336 C C . GLU A 1 21 ? -6.033 9.381 3.208 1.00 0.00 21 GLU A C 11
ATOM 10337 O O . GLU A 1 21 ? -6.728 9.245 2.194 1.00 0.00 21 GLU A O 11
ATOM 10349 N N . LEU A 1 22 ? -6.156 8.615 4.279 1.00 0.00 22 LEU A N 11
ATOM 10350 C CA . LEU A 1 22 ? -7.077 7.496 4.311 1.00 0.00 22 LEU A CA 11
ATOM 10351 C C . LEU A 1 22 ? -8.208 7.757 5.288 1.00 0.00 22 LEU A C 11
ATOM 10352 O O . LEU A 1 22 ? -8.055 8.516 6.250 1.00 0.00 22 LEU A O 11
ATOM 10368 N N . ARG A 1 23 ? -9.339 7.130 5.033 1.00 0.00 23 ARG A N 11
ATOM 10369 C CA . ARG A 1 23 ? -10.472 7.203 5.939 1.00 0.00 23 ARG A CA 11
ATOM 10370 C C . ARG A 1 23 ? -10.876 5.793 6.361 1.00 0.00 23 ARG A C 11
ATOM 10371 O O . ARG A 1 23 ? -10.584 4.824 5.654 1.00 0.00 23 ARG A O 11
ATOM 10392 N N . ASN A 1 24 ? -11.545 5.672 7.500 1.00 0.00 24 ASN A N 11
ATOM 10393 C CA . ASN A 1 24 ? -11.818 4.359 8.076 1.00 0.00 24 ASN A CA 11
ATOM 10394 C C . ASN A 1 24 ? -13.232 3.893 7.750 1.00 0.00 24 ASN A C 11
ATOM 10395 O O . ASN A 1 24 ? -14.197 4.640 7.900 1.00 0.00 24 ASN A O 11
ATOM 10406 N N . ASP A 1 25 ? -13.334 2.654 7.294 1.00 0.00 25 ASP A N 11
ATOM 10407 C CA . ASP A 1 25 ? -14.618 2.049 6.961 1.00 0.00 25 ASP A CA 11
ATOM 10408 C C . ASP A 1 25 ? -15.199 1.325 8.165 1.00 0.00 25 ASP A C 11
ATOM 10409 O O . ASP A 1 25 ? -16.363 1.503 8.521 1.00 0.00 25 ASP A O 11
ATOM 10418 N N . GLY A 1 26 ? -14.364 0.519 8.793 1.00 0.00 26 GLY A N 11
ATOM 10419 C CA . GLY A 1 26 ? -14.813 -0.346 9.860 1.00 0.00 26 GLY A CA 11
ATOM 10420 C C . GLY A 1 26 ? -14.173 -1.709 9.741 1.00 0.00 26 GLY A C 11
ATOM 10421 O O . GLY A 1 26 ? -13.641 -2.248 10.709 1.00 0.00 26 GLY A O 11
ATOM 10425 N N . ASN A 1 27 ? -14.203 -2.255 8.529 1.00 0.00 27 ASN A N 11
ATOM 10426 C CA . ASN A 1 27 ? -13.524 -3.517 8.235 1.00 0.00 27 ASN A CA 11
ATOM 10427 C C . ASN A 1 27 ? -12.119 -3.236 7.721 1.00 0.00 27 ASN A C 11
ATOM 10428 O O . ASN A 1 27 ? -11.391 -4.139 7.299 1.00 0.00 27 ASN A O 11
ATOM 10439 N N . GLY A 1 28 ? -11.751 -1.968 7.763 1.00 0.00 28 GLY A N 11
ATOM 10440 C CA . GLY A 1 28 ? -10.447 -1.547 7.316 1.00 0.00 28 GLY A CA 11
ATOM 10441 C C . GLY A 1 28 ? -10.403 -0.064 7.045 1.00 0.00 28 GLY A C 11
ATOM 10442 O O . GLY A 1 28 ? -11.300 0.675 7.462 1.00 0.00 28 GLY A O 11
ATOM 10446 N N . SER A 1 29 ? -9.372 0.375 6.349 1.00 0.00 29 SER A N 11
ATOM 10447 C CA . SER A 1 29 ? -9.221 1.780 6.006 1.00 0.00 29 SER A CA 11
ATOM 10448 C C . SER A 1 29 ? -8.933 1.912 4.515 1.00 0.00 29 SER A C 11
ATOM 10449 O O . SER A 1 29 ? -8.127 1.160 3.968 1.00 0.00 29 SER A O 11
ATOM 10457 N N . TYR A 1 30 ? -9.588 2.867 3.867 1.00 0.00 30 TYR A N 11
ATOM 10458 C CA . TYR A 1 30 ? -9.513 2.999 2.418 1.00 0.00 30 TYR A CA 11
ATOM 10459 C C . TYR A 1 30 ? -8.960 4.367 2.021 1.00 0.00 30 TYR A C 11
ATOM 10460 O O . TYR A 1 30 ? -8.789 5.244 2.870 1.00 0.00 30 TYR A O 11
ATOM 10478 N N . ILE A 1 31 ? -8.714 4.547 0.728 1.00 0.00 31 ILE A N 11
ATOM 10479 C CA . ILE A 1 31 ? -8.087 5.760 0.217 1.00 0.00 31 ILE A CA 11
ATOM 10480 C C . ILE A 1 31 ? -9.127 6.764 -0.272 1.00 0.00 31 ILE A C 11
ATOM 10481 O O . ILE A 1 31 ? -10.110 6.388 -0.917 1.00 0.00 31 ILE A O 11
ATOM 10497 N N . GLU A 1 32 ? -8.924 8.037 0.057 1.00 0.00 32 GLU A N 11
ATOM 10498 C CA . GLU A 1 32 ? -9.688 9.114 -0.570 1.00 0.00 32 GLU A CA 11
ATOM 10499 C C . GLU A 1 32 ? -8.760 10.217 -1.100 1.00 0.00 32 GLU A C 11
ATOM 10500 O O . GLU A 1 32 ? -9.129 10.975 -2.000 1.00 0.00 32 GLU A O 11
ATOM 10512 N N . LYS A 1 33 ? -7.558 10.299 -0.537 1.00 0.00 33 LYS A N 11
ATOM 10513 C CA . LYS A 1 33 ? -6.558 11.269 -0.985 1.00 0.00 33 LYS A CA 11
ATOM 10514 C C . LYS A 1 33 ? -5.328 10.551 -1.533 1.00 0.00 33 LYS A C 11
ATOM 10515 O O . LYS A 1 33 ? -4.839 9.601 -0.923 1.00 0.00 33 LYS A O 11
ATOM 10534 N N . TRP A 1 34 ? -4.825 11.022 -2.667 1.00 0.00 34 TRP A N 11
ATOM 10535 C CA . TRP A 1 34 ? -3.674 10.409 -3.320 1.00 0.00 34 TRP A CA 11
ATOM 10536 C C . TRP A 1 34 ? -2.955 11.454 -4.171 1.00 0.00 34 TRP A C 11
ATOM 10537 O O . TRP A 1 34 ? -3.509 11.934 -5.162 1.00 0.00 34 TRP A O 11
ATOM 10558 N N . ASN A 1 35 ? -1.747 11.838 -3.774 1.00 0.00 35 ASN A N 11
ATOM 10559 C CA . ASN A 1 35 ? -0.986 12.822 -4.544 1.00 0.00 35 ASN A CA 11
ATOM 10560 C C . ASN A 1 35 ? 0.217 12.196 -5.225 1.00 0.00 35 ASN A C 11
ATOM 10561 O O . ASN A 1 35 ? 0.874 12.836 -6.049 1.00 0.00 35 ASN A O 11
ATOM 10572 N N . LEU A 1 36 ? 0.513 10.959 -4.872 1.00 0.00 36 LEU A N 11
ATOM 10573 C CA . LEU A 1 36 ? 1.666 10.259 -5.428 1.00 0.00 36 LEU A CA 11
ATOM 10574 C C . LEU A 1 36 ? 1.604 10.208 -6.946 1.00 0.00 36 LEU A C 11
ATOM 10575 O O . LEU A 1 36 ? 0.574 9.871 -7.531 1.00 0.00 36 LEU A O 11
ATOM 10591 N N . ARG A 1 37 ? 2.726 10.530 -7.573 1.00 0.00 37 ARG A N 11
ATOM 10592 C CA . ARG A 1 37 ? 2.827 10.554 -9.026 1.00 0.00 37 ARG A CA 11
ATOM 10593 C C . ARG A 1 37 ? 3.037 9.147 -9.566 1.00 0.00 37 ARG A C 11
ATOM 10594 O O . ARG A 1 37 ? 3.958 8.887 -10.350 1.00 0.00 37 ARG A O 11
ATOM 10615 N N . ALA A 1 38 ? 2.173 8.248 -9.137 1.00 0.00 38 ALA A N 11
ATOM 10616 C CA . ALA A 1 38 ? 2.220 6.862 -9.546 1.00 0.00 38 ALA A CA 11
ATOM 10617 C C . ALA A 1 38 ? 0.802 6.346 -9.723 1.00 0.00 38 ALA A C 11
ATOM 10618 O O . ALA A 1 38 ? -0.100 6.751 -8.983 1.00 0.00 38 ALA A O 11
ATOM 10625 N N . PRO A 1 39 ? 0.582 5.466 -10.707 1.00 0.00 39 PRO A N 11
ATOM 10626 C CA . PRO A 1 39 ? -0.742 4.906 -10.987 1.00 0.00 39 PRO A CA 11
ATOM 10627 C C . PRO A 1 39 ? -1.288 4.095 -9.814 1.00 0.00 39 PRO A C 11
ATOM 10628 O O . PRO A 1 39 ? -0.527 3.479 -9.062 1.00 0.00 39 PRO A O 11
ATOM 10639 N N . LEU A 1 40 ? -2.608 4.108 -9.660 1.00 0.00 40 LEU A N 11
ATOM 10640 C CA . LEU A 1 40 ? -3.269 3.374 -8.596 1.00 0.00 40 LEU A CA 11
ATOM 10641 C C . LEU A 1 40 ? -3.089 1.868 -8.778 1.00 0.00 40 LEU A C 11
ATOM 10642 O O . LEU A 1 40 ? -3.247 1.342 -9.882 1.00 0.00 40 LEU A O 11
ATOM 10658 N N . PRO A 1 41 ? -2.735 1.164 -7.696 1.00 0.00 41 PRO A N 11
ATOM 10659 C CA . PRO A 1 41 ? -2.565 -0.288 -7.712 1.00 0.00 41 PRO A CA 11
ATOM 10660 C C . PRO A 1 41 ? -3.893 -1.021 -7.828 1.00 0.00 41 PRO A C 11
ATOM 10661 O O . PRO A 1 41 ? -4.966 -0.423 -7.694 1.00 0.00 41 PRO A O 11
ATOM 10672 N N . THR A 1 42 ? -3.817 -2.316 -8.071 1.00 0.00 42 THR A N 11
ATOM 10673 C CA . THR A 1 42 ? -5.006 -3.134 -8.215 1.00 0.00 42 THR A CA 11
ATOM 10674 C C . THR A 1 42 ? -5.290 -3.891 -6.925 1.00 0.00 42 THR A C 11
ATOM 10675 O O . THR A 1 42 ? -4.436 -3.951 -6.037 1.00 0.00 42 THR A O 11
ATOM 10686 N N . GLN A 1 43 ? -6.483 -4.463 -6.819 1.00 0.00 43 GLN A N 11
ATOM 10687 C CA . GLN A 1 43 ? -6.865 -5.208 -5.629 1.00 0.00 43 GLN A CA 11
ATOM 10688 C C . GLN A 1 43 ? -5.948 -6.414 -5.465 1.00 0.00 43 GLN A C 11
ATOM 10689 O O . GLN A 1 43 ? -5.529 -6.745 -4.358 1.00 0.00 43 GLN A O 11
ATOM 10703 N N . ALA A 1 44 ? -5.618 -7.042 -6.591 1.00 0.00 44 ALA A N 11
ATOM 10704 C CA . ALA A 1 44 ? -4.692 -8.169 -6.606 1.00 0.00 44 ALA A CA 11
ATOM 10705 C C . ALA A 1 44 ? -3.338 -7.752 -6.046 1.00 0.00 44 ALA A C 11
ATOM 10706 O O . ALA A 1 44 ? -2.746 -8.457 -5.224 1.00 0.00 44 ALA A O 11
ATOM 10713 N N . GLU A 1 45 ? -2.860 -6.597 -6.494 1.00 0.00 45 GLU A N 11
ATOM 10714 C CA . GLU A 1 45 ? -1.603 -6.036 -6.016 1.00 0.00 45 GLU A CA 11
ATOM 10715 C C . GLU A 1 45 ? -1.671 -5.746 -4.521 1.00 0.00 45 GLU A C 11
ATOM 10716 O O . GLU A 1 45 ? -0.748 -6.079 -3.776 1.00 0.00 45 GLU A O 11
ATOM 10728 N N . LEU A 1 46 ? -2.777 -5.153 -4.086 1.00 0.00 46 LEU A N 11
ATOM 10729 C CA . LEU A 1 46 ? -2.986 -4.852 -2.680 1.00 0.00 46 LEU A CA 11
ATOM 10730 C C . LEU A 1 46 ? -2.952 -6.126 -1.841 1.00 0.00 46 LEU A C 11
ATOM 10731 O O . LEU A 1 46 ? -2.325 -6.165 -0.783 1.00 0.00 46 LEU A O 11
ATOM 10747 N N . GLU A 1 47 ? -3.621 -7.169 -2.325 1.00 0.00 47 GLU A N 11
ATOM 10748 C CA . GLU A 1 47 ? -3.629 -8.457 -1.639 1.00 0.00 47 GLU A CA 11
ATOM 10749 C C . GLU A 1 47 ? -2.2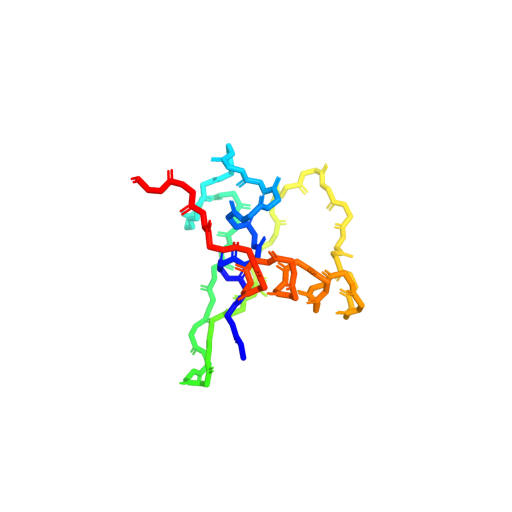20 -9.026 -1.529 1.00 0.00 47 GLU A C 11
ATOM 10750 O O . GLU A 1 47 ? -1.841 -9.584 -0.497 1.00 0.00 47 GLU A O 11
ATOM 10762 N N . THR A 1 48 ? -1.448 -8.870 -2.597 1.00 0.00 48 THR A N 11
ATOM 10763 C CA . THR A 1 48 ? -0.099 -9.410 -2.645 1.00 0.00 48 THR A CA 11
ATOM 10764 C C . THR A 1 48 ? 0.786 -8.727 -1.608 1.00 0.00 48 THR A C 11
ATOM 10765 O O . THR A 1 48 ? 1.470 -9.394 -0.835 1.00 0.00 48 THR A O 11
ATOM 10776 N N . TRP A 1 49 ? 0.743 -7.397 -1.569 1.00 0.00 49 TRP A N 11
ATOM 10777 C CA . TRP A 1 49 ? 1.554 -6.637 -0.622 1.00 0.00 49 TRP A CA 11
ATOM 10778 C C . TRP A 1 49 ? 1.167 -6.960 0.817 1.00 0.00 49 TRP A C 11
ATOM 10779 O O . TRP A 1 49 ? 2.021 -6.988 1.702 1.00 0.00 49 TRP A O 11
ATOM 10800 N N . TRP A 1 50 ? -0.120 -7.205 1.045 1.00 0.00 50 TRP A N 11
ATOM 10801 C CA . TRP A 1 50 ? -0.595 -7.593 2.365 1.00 0.00 50 TRP A CA 11
ATOM 10802 C C . TRP A 1 50 ? 0.055 -8.910 2.786 1.00 0.00 50 TRP A C 11
ATOM 10803 O O . TRP A 1 50 ? 0.659 -9.003 3.856 1.00 0.00 50 TRP A O 11
ATOM 10824 N N . GLU A 1 51 ? -0.059 -9.920 1.927 1.00 0.00 51 GLU A N 11
ATOM 10825 C CA . GLU A 1 51 ? 0.525 -11.212 2.164 1.00 0.00 51 GLU A CA 11
ATOM 10826 C C . GLU A 1 51 ? 2.036 -11.108 2.340 1.00 0.00 51 GLU A C 11
ATOM 10827 O O . GLU A 1 51 ? 2.608 -11.730 3.238 1.00 0.00 51 GLU A O 11
ATOM 10839 N N . GLU A 1 52 ? 2.672 -10.315 1.485 1.00 0.00 52 GLU A N 11
ATOM 10840 C CA . GLU A 1 52 ? 4.109 -10.105 1.562 1.00 0.00 52 GLU A CA 11
ATOM 10841 C C . GLU A 1 52 ? 4.502 -9.533 2.917 1.00 0.00 52 GLU A C 11
ATOM 10842 O O . GLU A 1 52 ? 5.434 -10.016 3.553 1.00 0.00 52 GLU A O 11
ATOM 10854 N N . LEU A 1 53 ? 3.768 -8.520 3.360 1.00 0.00 53 LEU A N 11
ATOM 10855 C CA . LEU A 1 53 ? 4.042 -7.858 4.629 1.00 0.00 53 LEU A CA 11
ATOM 10856 C C . LEU A 1 53 ? 3.893 -8.828 5.803 1.00 0.00 53 LEU A C 11
ATOM 10857 O O . LEU A 1 53 ? 4.583 -8.708 6.814 1.00 0.00 53 LEU A O 11
ATOM 10873 N N . GLN A 1 54 ? 2.988 -9.787 5.662 1.00 0.00 54 GLN A N 11
ATOM 10874 C CA . GLN A 1 54 ? 2.730 -10.755 6.710 1.00 0.00 54 GLN A CA 11
ATOM 10875 C C . GLN A 1 54 ? 3.780 -11.865 6.718 1.00 0.00 54 GLN A C 11
ATOM 10876 O O . GLN A 1 54 ? 4.207 -12.319 7.782 1.00 0.00 54 GLN A O 11
ATOM 10890 N N . LYS A 1 55 ? 4.193 -12.301 5.532 1.00 0.00 55 LYS A N 11
ATOM 10891 C CA . LYS A 1 55 ? 5.135 -13.414 5.414 1.00 0.00 55 LYS A CA 11
ATOM 10892 C C . LYS A 1 55 ? 6.586 -12.979 5.546 1.00 0.00 55 LYS A C 11
ATOM 10893 O O . LYS A 1 55 ? 7.470 -13.800 5.794 1.00 0.00 55 LYS A O 11
ATOM 10912 N N . ASN A 1 56 ? 6.822 -11.698 5.398 1.00 0.00 56 ASN A N 11
ATOM 10913 C CA . ASN A 1 56 ? 8.174 -11.152 5.480 1.00 0.00 56 ASN A CA 11
ATOM 10914 C C . ASN A 1 56 ? 8.458 -10.628 6.879 1.00 0.00 56 ASN A C 11
ATOM 10915 O O . ASN A 1 56 ? 7.531 -10.294 7.620 1.00 0.00 56 ASN A O 11
ATOM 10926 N N . PRO A 1 57 ? 9.742 -10.578 7.276 1.00 0.00 57 PRO A N 11
ATOM 10927 C CA . PRO A 1 57 ? 10.146 -10.003 8.561 1.00 0.00 57 PRO A CA 11
ATOM 10928 C C . PRO A 1 57 ? 9.741 -8.536 8.660 1.00 0.00 57 PRO A C 11
ATOM 10929 O O . PRO A 1 57 ? 10.061 -7.737 7.777 1.00 0.00 57 PRO A O 11
ATOM 10940 N N . PRO A 1 58 ? 9.024 -8.168 9.732 1.00 0.00 58 PRO A N 11
ATOM 10941 C CA . PRO A 1 58 ? 8.514 -6.807 9.913 1.00 0.00 58 PRO A CA 11
ATOM 10942 C C . PRO A 1 58 ? 9.625 -5.767 10.031 1.00 0.00 58 PRO A C 11
ATOM 10943 O O . PRO A 1 58 ? 10.803 -6.107 10.176 1.00 0.00 58 PRO A O 11
ATOM 10954 N N . TYR A 1 59 ? 9.229 -4.500 9.971 1.00 0.00 59 TYR A N 11
ATOM 10955 C CA . TYR A 1 59 ? 10.162 -3.384 10.029 1.00 0.00 59 TYR A CA 11
ATOM 10956 C C . TYR A 1 59 ? 10.981 -3.440 11.312 1.00 0.00 59 TYR A C 11
ATOM 10957 O O . TYR A 1 59 ? 10.432 -3.355 12.412 1.00 0.00 59 TYR A O 11
ATOM 10975 N N . GLU A 1 60 ? 12.287 -3.598 11.162 1.00 0.00 60 GLU A N 11
ATOM 10976 C CA . GLU A 1 60 ? 13.183 -3.673 12.306 1.00 0.00 60 GLU A CA 11
ATOM 10977 C C . GLU A 1 60 ? 13.366 -2.292 12.929 1.00 0.00 60 GLU A C 11
ATOM 10978 O O . GLU A 1 60 ? 13.923 -1.387 12.306 1.00 0.00 60 GLU A O 11
ATOM 10990 N N . MET A 1 1 ? -9.643 -4.821 6.053 1.00 0.00 1 MET A N 12
ATOM 10991 C CA . MET A 1 1 ? -8.285 -4.729 5.461 1.00 0.00 1 MET A CA 12
ATOM 10992 C C . MET A 1 1 ? -7.648 -3.390 5.808 1.00 0.00 1 MET A C 12
ATOM 10993 O O . MET A 1 1 ? -8.313 -2.351 5.764 1.00 0.00 1 MET A O 12
ATOM 11009 N N . ILE A 1 2 ? -6.365 -3.410 6.158 1.00 0.00 2 ILE A N 12
ATOM 11010 C CA . ILE A 1 2 ? -5.652 -2.186 6.495 1.00 0.00 2 ILE A CA 12
ATOM 11011 C C . ILE A 1 2 ? -4.697 -1.802 5.370 1.00 0.00 2 ILE A C 12
ATOM 11012 O O . ILE A 1 2 ? -3.663 -2.437 5.173 1.00 0.00 2 ILE A O 12
ATOM 11028 N N . LEU A 1 3 ? -5.066 -0.772 4.631 1.00 0.00 3 LEU A N 12
ATOM 11029 C CA . LEU A 1 3 ? -4.264 -0.272 3.534 1.00 0.00 3 LEU A CA 12
ATOM 11030 C C . LEU A 1 3 ? -3.006 0.419 4.036 1.00 0.00 3 LEU A C 12
ATOM 11031 O O . LEU A 1 3 ? -1.965 0.383 3.386 1.00 0.00 3 LEU A O 12
ATOM 11047 N N . TYR A 1 4 ? -3.126 1.047 5.201 1.00 0.00 4 TYR A N 12
ATOM 11048 C CA . TYR A 1 4 ? -2.044 1.841 5.787 1.00 0.00 4 TYR A CA 12
ATOM 11049 C C . TYR A 1 4 ? -0.740 1.053 5.839 1.00 0.00 4 TYR A C 12
ATOM 11050 O O . TYR A 1 4 ? 0.284 1.505 5.330 1.00 0.00 4 TYR A O 12
ATOM 11068 N N . ASP A 1 5 ? -0.791 -0.123 6.445 1.00 0.00 5 ASP A N 12
ATOM 11069 C CA . ASP A 1 5 ? 0.386 -0.971 6.578 1.00 0.00 5 ASP A CA 12
ATOM 11070 C C . ASP A 1 5 ? 0.901 -1.429 5.218 1.00 0.00 5 ASP A C 12
ATOM 11071 O O . ASP A 1 5 ? 2.094 -1.348 4.932 1.00 0.00 5 ASP A O 12
ATOM 11080 N N . ALA A 1 6 ? -0.016 -1.911 4.387 1.00 0.00 6 ALA A N 12
ATOM 11081 C CA . ALA A 1 6 ? 0.328 -2.427 3.061 1.00 0.00 6 ALA A CA 12
ATOM 11082 C C . ALA A 1 6 ? 1.065 -1.386 2.218 1.00 0.00 6 ALA A C 12
ATOM 11083 O O . ALA A 1 6 ? 2.118 -1.672 1.648 1.00 0.00 6 ALA A O 12
ATOM 11090 N N . ILE A 1 7 ? 0.515 -0.181 2.152 1.00 0.00 7 ILE A N 12
ATOM 11091 C CA . ILE A 1 7 ? 1.103 0.881 1.341 1.00 0.00 7 ILE A CA 12
ATOM 11092 C C . ILE A 1 7 ? 2.428 1.357 1.934 1.00 0.00 7 ILE A C 12
ATOM 11093 O O . ILE A 1 7 ? 3.403 1.563 1.206 1.00 0.00 7 ILE A O 12
ATOM 11109 N N . MET A 1 8 ? 2.466 1.504 3.257 1.00 0.00 8 MET A N 12
ATOM 11110 C CA . MET A 1 8 ? 3.657 2.005 3.941 1.00 0.00 8 MET A CA 12
ATOM 11111 C C . MET A 1 8 ? 4.828 1.047 3.761 1.00 0.00 8 MET A C 12
ATOM 11112 O O . MET A 1 8 ? 5.981 1.468 3.656 1.00 0.00 8 MET A O 12
ATOM 11126 N N . TYR A 1 9 ? 4.523 -0.241 3.735 1.00 0.00 9 TYR A N 12
ATOM 11127 C CA . TYR A 1 9 ? 5.536 -1.265 3.537 1.00 0.00 9 TYR A CA 12
ATOM 11128 C C . TYR A 1 9 ? 6.061 -1.250 2.103 1.00 0.00 9 TYR A C 12
ATOM 11129 O O . TYR A 1 9 ? 7.269 -1.347 1.870 1.00 0.00 9 TYR A O 12
ATOM 11147 N N . LYS A 1 10 ? 5.151 -1.126 1.145 1.00 0.00 10 LYS A N 12
ATOM 11148 C CA . LYS A 1 10 ? 5.513 -1.182 -0.264 1.00 0.00 10 LYS A CA 12
ATOM 11149 C C . LYS A 1 10 ? 6.287 0.070 -0.674 1.00 0.00 10 LYS A C 12
ATOM 11150 O O . LYS A 1 10 ? 7.324 -0.018 -1.328 1.00 0.00 10 LYS A O 12
ATOM 11169 N N . TYR A 1 11 ? 5.779 1.227 -0.289 1.00 0.00 11 TYR A N 12
ATOM 11170 C CA . TYR A 1 11 ? 6.436 2.486 -0.597 1.00 0.00 11 TYR A CA 12
ATOM 11171 C C . TYR A 1 11 ? 6.776 3.232 0.686 1.00 0.00 11 TYR A C 12
ATOM 11172 O O . TYR A 1 11 ? 5.957 3.985 1.211 1.00 0.00 11 TYR A O 12
ATOM 11190 N N . PRO A 1 12 ? 7.988 3.029 1.214 1.00 0.00 12 PRO A N 12
ATOM 11191 C CA . PRO A 1 12 ? 8.419 3.665 2.463 1.00 0.00 12 PRO A CA 12
ATOM 11192 C C . PRO A 1 12 ? 8.490 5.187 2.347 1.00 0.00 12 PRO A C 12
ATOM 11193 O O . PRO A 1 12 ? 8.322 5.908 3.333 1.00 0.00 12 PRO A O 12
ATOM 11204 N N . ASN A 1 13 ? 8.727 5.672 1.135 1.00 0.00 13 ASN A N 12
ATOM 11205 C CA . ASN A 1 13 ? 8.854 7.100 0.889 1.00 0.00 13 ASN A CA 12
ATOM 11206 C C . ASN A 1 13 ? 7.527 7.710 0.453 1.00 0.00 13 ASN A C 12
ATOM 11207 O O . ASN A 1 13 ? 7.478 8.850 -0.016 1.00 0.00 13 ASN A O 12
ATOM 11218 N N . ALA A 1 14 ? 6.453 6.954 0.616 1.00 0.00 14 ALA A N 12
ATOM 11219 C CA . ALA A 1 14 ? 5.121 7.459 0.327 1.00 0.00 14 ALA A CA 12
ATOM 11220 C C . ALA A 1 14 ? 4.513 8.081 1.577 1.00 0.00 14 ALA A C 12
ATOM 11221 O O . ALA A 1 14 ? 4.390 7.432 2.618 1.00 0.00 14 ALA A O 12
ATOM 11228 N N . VAL A 1 15 ? 4.146 9.343 1.478 1.00 0.00 15 VAL A N 12
ATOM 11229 C CA . VAL A 1 15 ? 3.618 10.068 2.615 1.00 0.00 15 VAL A CA 12
ATOM 11230 C C . VAL A 1 15 ? 2.096 10.133 2.536 1.00 0.00 15 VAL A C 12
ATOM 11231 O O . VAL A 1 15 ? 1.545 10.901 1.749 1.00 0.00 15 VAL A O 12
ATOM 11244 N N . SER A 1 16 ? 1.412 9.323 3.343 1.00 0.00 16 SER A N 12
ATOM 11245 C CA . SER A 1 16 ? -0.047 9.267 3.296 1.00 0.00 16 SER A CA 12
ATOM 11246 C C . SER A 1 16 ? -0.674 10.368 4.138 1.00 0.00 16 SER A C 12
ATOM 11247 O O . SER A 1 16 ? -1.693 10.178 4.811 1.00 0.00 16 SER A O 12
ATOM 11255 N N . ARG A 1 17 ? -0.061 11.523 4.059 1.00 0.00 17 ARG A N 12
ATOM 11256 C CA . ARG A 1 17 ? -0.546 12.707 4.715 1.00 0.00 17 ARG A CA 12
ATOM 11257 C C . ARG A 1 17 ? -1.390 13.561 3.768 1.00 0.00 17 ARG A C 12
ATOM 11258 O O . ARG A 1 17 ? -2.614 13.624 3.889 1.00 0.00 17 ARG A O 12
ATOM 11279 N N . LYS A 1 18 ? -0.719 14.213 2.818 1.00 0.00 18 LYS A N 12
ATOM 11280 C CA . LYS A 1 18 ? -1.377 15.123 1.891 1.00 0.00 18 LYS A CA 12
ATOM 11281 C C . LYS A 1 18 ? -1.315 14.605 0.455 1.00 0.00 18 LYS A C 12
ATOM 11282 O O . LYS A 1 18 ? -2.262 14.789 -0.316 1.00 0.00 18 LYS A O 12
ATOM 11301 N N . ASP A 1 19 ? -0.189 13.984 0.096 1.00 0.00 19 ASP A N 12
ATOM 11302 C CA . ASP A 1 19 ? 0.010 13.453 -1.257 1.00 0.00 19 ASP A CA 12
ATOM 11303 C C . ASP A 1 19 ? -1.077 12.445 -1.583 1.00 0.00 19 ASP A C 12
ATOM 11304 O O . ASP A 1 19 ? -1.645 12.434 -2.673 1.00 0.00 19 ASP A O 12
ATOM 11313 N N . PHE A 1 20 ? -1.344 11.593 -0.618 1.00 0.00 20 PHE A N 12
ATOM 11314 C CA . PHE A 1 20 ? -2.495 10.719 -0.650 1.00 0.00 20 PHE A CA 12
ATOM 11315 C C . PHE A 1 20 ? -2.927 10.495 0.785 1.00 0.00 20 PHE A C 12
ATOM 11316 O O . PHE A 1 20 ? -2.095 10.543 1.687 1.00 0.00 20 PHE A O 12
ATOM 11333 N N . GLU A 1 21 ? -4.208 10.295 1.014 1.00 0.00 21 GLU A N 12
ATOM 11334 C CA . GLU A 1 21 ? -4.701 10.187 2.373 1.00 0.00 21 GLU A CA 12
ATOM 11335 C C . GLU A 1 21 ? -5.696 9.051 2.500 1.00 0.00 21 GLU A C 12
ATOM 11336 O O . GLU A 1 21 ? -6.603 8.899 1.677 1.00 0.00 21 GLU A O 12
ATOM 11348 N N . LEU A 1 22 ? -5.505 8.250 3.532 1.00 0.00 22 LEU A N 12
ATOM 11349 C CA . LEU A 1 22 ? -6.349 7.100 3.785 1.00 0.00 22 LEU A CA 12
ATOM 11350 C C . LEU A 1 22 ? -7.456 7.468 4.764 1.00 0.00 22 LEU A C 12
ATOM 11351 O O . LEU A 1 22 ? -7.306 8.394 5.567 1.00 0.00 22 LEU A O 12
ATOM 11367 N N . ARG A 1 23 ? -8.566 6.755 4.692 1.00 0.00 23 ARG A N 12
ATOM 11368 C CA . ARG A 1 23 ? -9.700 7.033 5.553 1.00 0.00 23 ARG A CA 12
ATOM 11369 C C . ARG A 1 23 ? -10.256 5.735 6.117 1.00 0.00 23 ARG A C 12
ATOM 11370 O O . ARG A 1 23 ? -10.095 4.671 5.514 1.00 0.00 23 ARG A O 12
ATOM 11391 N N . ASN A 1 24 ? -10.900 5.822 7.270 1.00 0.00 24 ASN A N 12
ATOM 11392 C CA . ASN A 1 24 ? -11.518 4.659 7.877 1.00 0.00 24 ASN A CA 12
ATOM 11393 C C . ASN A 1 24 ? -12.799 4.313 7.136 1.00 0.00 24 ASN A C 12
ATOM 11394 O O . ASN A 1 24 ? -13.691 5.146 6.988 1.00 0.00 24 ASN A O 12
ATOM 11405 N N . ASP A 1 25 ? -12.867 3.087 6.660 1.00 0.00 25 ASP A N 12
ATOM 11406 C CA . ASP A 1 25 ? -14.011 2.618 5.894 1.00 0.00 25 ASP A CA 12
ATOM 11407 C C . ASP A 1 25 ? -15.088 2.073 6.816 1.00 0.00 25 ASP A C 12
ATOM 11408 O O . ASP A 1 25 ? -16.279 2.126 6.511 1.00 0.00 25 ASP A O 12
ATOM 11417 N N . GLY A 1 26 ? -14.657 1.573 7.961 1.00 0.00 26 GLY A N 12
ATOM 11418 C CA . GLY A 1 26 ? -15.556 0.898 8.867 1.00 0.00 26 GLY A CA 12
ATOM 11419 C C . GLY A 1 26 ? -15.242 -0.576 8.925 1.00 0.00 26 GLY A C 12
ATOM 11420 O O . GLY A 1 26 ? -15.190 -1.171 9.997 1.00 0.00 26 GLY A O 12
ATOM 11424 N N . ASN A 1 27 ? -15.003 -1.154 7.754 1.00 0.00 27 ASN A N 12
ATOM 11425 C CA . ASN A 1 27 ? -14.600 -2.551 7.649 1.00 0.00 27 ASN A CA 12
ATOM 11426 C C . ASN A 1 27 ? -13.086 -2.621 7.443 1.00 0.00 27 ASN A C 12
ATOM 11427 O O . ASN A 1 27 ? -12.517 -3.670 7.137 1.00 0.00 27 ASN A O 12
ATOM 11438 N N . GLY A 1 28 ? -12.442 -1.479 7.622 1.00 0.00 28 GLY A N 12
ATOM 11439 C CA . GLY A 1 28 ? -11.014 -1.372 7.425 1.00 0.00 28 GLY A CA 12
ATOM 11440 C C . GLY A 1 28 ? -10.618 0.057 7.142 1.00 0.00 28 GLY A C 12
ATOM 11441 O O . GLY A 1 28 ? -11.371 0.982 7.439 1.00 0.00 28 GLY A O 12
ATOM 11445 N N . SER A 1 29 ? -9.450 0.244 6.565 1.00 0.00 29 SER A N 12
ATOM 11446 C CA . SER A 1 29 ? -8.986 1.571 6.199 1.00 0.00 29 SER A CA 12
ATOM 11447 C C . SER A 1 29 ? -8.495 1.553 4.760 1.00 0.00 29 SER A C 12
ATOM 11448 O O . SER A 1 29 ? -7.590 0.786 4.431 1.00 0.00 29 SER A O 12
ATOM 11456 N N . TYR A 1 30 ? -9.088 2.383 3.910 1.00 0.00 30 TYR A N 12
ATOM 11457 C CA . TYR A 1 30 ? -8.790 2.347 2.482 1.00 0.00 30 TYR A CA 12
ATOM 11458 C C . TYR A 1 30 ? -8.368 3.723 1.979 1.00 0.00 30 TYR A C 12
ATOM 11459 O O . TYR A 1 30 ? -8.308 4.687 2.748 1.00 0.00 30 TYR A O 12
ATOM 11477 N N . ILE A 1 31 ? -8.088 3.815 0.687 1.00 0.00 31 ILE A N 12
ATOM 11478 C CA . ILE A 1 31 ? -7.584 5.049 0.103 1.00 0.00 31 ILE A CA 12
ATOM 11479 C C . ILE A 1 31 ? -8.724 6.005 -0.245 1.00 0.00 31 ILE A C 12
ATOM 11480 O O . ILE A 1 31 ? -9.597 5.688 -1.056 1.00 0.00 31 ILE A O 12
ATOM 11496 N N . GLU A 1 32 ? -8.711 7.177 0.375 1.00 0.00 32 GLU A N 12
ATOM 11497 C CA . GLU A 1 32 ? -9.693 8.207 0.073 1.00 0.00 32 GLU A CA 12
ATOM 11498 C C . GLU A 1 32 ? -9.181 9.102 -1.043 1.00 0.00 32 GLU A C 12
ATOM 11499 O O . GLU A 1 32 ? -9.828 9.266 -2.076 1.00 0.00 32 GLU A O 12
ATOM 11511 N N . LYS A 1 33 ? -8.007 9.678 -0.818 1.00 0.00 33 LYS A N 12
ATOM 11512 C CA . LYS A 1 33 ? -7.404 10.584 -1.778 1.00 0.00 33 LYS A CA 12
ATOM 11513 C C . LYS A 1 33 ? -6.107 10.015 -2.317 1.00 0.00 33 LYS A C 12
ATOM 11514 O O . LYS A 1 33 ? -5.382 9.315 -1.607 1.00 0.00 33 LYS A O 12
ATOM 11533 N N . TRP A 1 34 ? -5.815 10.345 -3.560 1.00 0.00 34 TRP A N 12
ATOM 11534 C CA . TRP A 1 34 ? -4.604 9.893 -4.219 1.00 0.00 34 TRP A CA 12
ATOM 11535 C C . TRP A 1 34 ? -4.176 10.929 -5.249 1.00 0.00 34 TRP A C 12
ATOM 11536 O O . TRP A 1 34 ? -4.858 11.134 -6.251 1.00 0.00 34 TRP A O 12
ATOM 11557 N N . ASN A 1 35 ? -3.062 11.596 -4.987 1.00 0.00 35 ASN A N 12
ATOM 11558 C CA . ASN A 1 35 ? -2.548 12.611 -5.900 1.00 0.00 35 ASN A CA 12
ATOM 11559 C C . ASN A 1 35 ? -1.158 12.237 -6.383 1.00 0.00 35 ASN A C 12
ATOM 11560 O O . ASN A 1 35 ? -0.487 13.021 -7.058 1.00 0.00 35 ASN A O 12
ATOM 11571 N N . LEU A 1 36 ? -0.731 11.031 -6.035 1.00 0.00 36 LEU A N 12
ATOM 11572 C CA . LEU A 1 36 ? 0.556 10.526 -6.480 1.00 0.00 36 LEU A CA 12
ATOM 11573 C C . LEU A 1 36 ? 0.528 10.281 -7.979 1.00 0.00 36 LEU A C 12
ATOM 11574 O O . LEU A 1 36 ? -0.507 9.915 -8.538 1.00 0.00 36 LEU A O 12
ATOM 11590 N N . ARG A 1 37 ? 1.663 10.469 -8.625 1.00 0.00 37 ARG A N 12
ATOM 11591 C CA . ARG A 1 37 ? 1.758 10.277 -10.062 1.00 0.00 37 ARG A CA 12
ATOM 11592 C C . ARG A 1 37 ? 2.061 8.818 -10.373 1.00 0.00 37 ARG A C 12
ATOM 11593 O O . ARG A 1 37 ? 3.000 8.494 -11.106 1.00 0.00 37 ARG A O 12
ATOM 11614 N N . ALA A 1 38 ? 1.256 7.946 -9.785 1.00 0.00 38 ALA A N 12
ATOM 11615 C CA . ALA A 1 38 ? 1.384 6.513 -9.964 1.00 0.00 38 ALA A CA 12
ATOM 11616 C C . ALA A 1 38 ? 0.006 5.910 -10.197 1.00 0.00 38 ALA A C 12
ATOM 11617 O O . ALA A 1 38 ? -0.985 6.408 -9.656 1.00 0.00 38 ALA A O 12
ATOM 11624 N N . PRO A 1 39 ? -0.079 4.851 -11.019 1.00 0.00 39 PRO A N 12
ATOM 11625 C CA . PRO A 1 39 ? -1.349 4.194 -11.341 1.00 0.00 39 PRO A CA 12
ATOM 11626 C C . PRO A 1 39 ? -2.080 3.694 -10.101 1.00 0.00 39 PRO A C 12
ATOM 11627 O O . PRO A 1 39 ? -1.464 3.131 -9.191 1.00 0.00 39 PRO A O 12
ATOM 11638 N N . LEU A 1 40 ? -3.393 3.920 -10.064 1.00 0.00 40 LEU A N 12
ATOM 11639 C CA . LEU A 1 40 ? -4.226 3.453 -8.964 1.00 0.00 40 LEU A CA 12
ATOM 11640 C C . LEU A 1 40 ? -4.189 1.934 -8.883 1.00 0.00 40 LEU A C 12
ATOM 11641 O O . LEU A 1 40 ? -4.617 1.248 -9.812 1.00 0.00 40 LEU A O 12
ATOM 11657 N N . PRO A 1 41 ? -3.674 1.392 -7.772 1.00 0.00 41 PRO A N 12
ATOM 11658 C CA . PRO A 1 41 ? -3.537 -0.044 -7.590 1.00 0.00 41 PRO A CA 12
ATOM 11659 C C . PRO A 1 41 ? -4.873 -0.758 -7.649 1.00 0.00 41 PRO A C 12
ATOM 11660 O O . PRO A 1 41 ? -5.918 -0.199 -7.308 1.00 0.00 41 PRO A O 12
ATOM 11671 N N . THR A 1 42 ? -4.820 -1.989 -8.081 1.00 0.00 42 THR A N 12
ATOM 11672 C CA . THR A 1 42 ? -6.013 -2.802 -8.231 1.00 0.00 42 THR A CA 12
ATOM 11673 C C . THR A 1 42 ? -6.174 -3.734 -7.038 1.00 0.00 42 THR A C 12
ATOM 11674 O O . THR A 1 42 ? -5.306 -3.773 -6.164 1.00 0.00 42 THR A O 12
ATOM 11685 N N . GLN A 1 43 ? -7.280 -4.471 -7.002 1.00 0.00 43 GLN A N 12
ATOM 11686 C CA . GLN A 1 43 ? -7.567 -5.397 -5.911 1.00 0.00 43 GLN A CA 12
ATOM 11687 C C . GLN A 1 43 ? -6.412 -6.362 -5.706 1.00 0.00 43 GLN A C 12
ATOM 11688 O O . GLN A 1 43 ? -5.896 -6.513 -4.597 1.00 0.00 43 GLN A O 12
ATOM 11702 N N . ALA A 1 44 ? -6.008 -7.005 -6.788 1.00 0.00 44 ALA A N 12
ATOM 11703 C CA . ALA A 1 44 ? -4.898 -7.946 -6.753 1.00 0.00 44 ALA A CA 12
ATOM 11704 C C . ALA A 1 44 ? -3.636 -7.283 -6.217 1.00 0.00 44 ALA A C 12
ATOM 11705 O O . ALA A 1 44 ? -2.973 -7.819 -5.330 1.00 0.00 44 ALA A O 12
ATOM 11712 N N . GLU A 1 45 ? -3.323 -6.110 -6.748 1.00 0.00 45 GLU A N 12
ATOM 11713 C CA . GLU A 1 45 ? -2.144 -5.358 -6.329 1.00 0.00 45 GLU A CA 12
ATOM 11714 C C . GLU A 1 45 ? -2.187 -5.037 -4.836 1.00 0.00 45 GLU A C 12
ATOM 11715 O O . GLU A 1 45 ? -1.225 -5.297 -4.112 1.00 0.00 45 GLU A O 12
ATOM 11727 N N . LEU A 1 46 ? -3.312 -4.493 -4.383 1.00 0.00 46 LEU A N 12
ATOM 11728 C CA . LEU A 1 46 ? -3.486 -4.114 -2.991 1.00 0.00 46 LEU A CA 12
ATOM 11729 C C . LEU A 1 46 ? -3.284 -5.308 -2.065 1.00 0.00 46 LEU A C 12
ATOM 11730 O O . LEU A 1 46 ? -2.533 -5.232 -1.091 1.00 0.00 46 LEU A O 12
ATOM 11746 N N . GLU A 1 47 ? -3.944 -6.415 -2.384 1.00 0.00 47 GLU A N 12
ATOM 11747 C CA . GLU A 1 47 ? -3.862 -7.606 -1.557 1.00 0.00 47 GLU A CA 12
ATOM 11748 C C . GLU A 1 47 ? -2.479 -8.248 -1.622 1.00 0.00 47 GLU A C 12
ATOM 11749 O O . GLU A 1 47 ? -2.011 -8.795 -0.629 1.00 0.00 47 GLU A O 12
ATOM 11761 N N . THR A 1 48 ? -1.819 -8.166 -2.775 1.00 0.00 48 THR A N 12
ATOM 11762 C CA . THR A 1 48 ? -0.479 -8.736 -2.925 1.00 0.00 48 THR A CA 12
ATOM 11763 C C . THR A 1 48 ? 0.510 -8.054 -1.986 1.00 0.00 48 THR A C 12
ATOM 11764 O O . THR A 1 48 ? 1.332 -8.713 -1.356 1.00 0.00 48 THR A O 12
ATOM 11775 N N . TRP A 1 49 ? 0.412 -6.733 -1.878 1.00 0.00 49 TRP A N 12
ATOM 11776 C CA . TRP A 1 49 ? 1.299 -5.981 -1.003 1.00 0.00 49 TRP A CA 12
ATOM 11777 C C . TRP A 1 49 ? 1.023 -6.330 0.454 1.00 0.00 49 TRP A C 12
ATOM 11778 O O . TRP A 1 49 ? 1.940 -6.396 1.274 1.00 0.00 49 TRP A O 12
ATOM 11799 N N . TRP A 1 50 ? -0.246 -6.576 0.765 1.00 0.00 50 TRP A N 12
ATOM 11800 C CA . TRP A 1 50 ? -0.629 -7.035 2.092 1.00 0.00 50 TRP A CA 12
ATOM 11801 C C . TRP A 1 50 ? -0.075 -8.435 2.339 1.00 0.00 50 TRP A C 12
ATOM 11802 O O . TRP A 1 50 ? 0.407 -8.740 3.430 1.00 0.00 50 TRP A O 12
ATOM 11823 N N . GLU A 1 51 ? -0.147 -9.276 1.311 1.00 0.00 51 GLU A N 12
ATOM 11824 C CA . GLU A 1 51 ? 0.381 -10.626 1.365 1.00 0.00 51 GLU A CA 12
ATOM 11825 C C . GLU A 1 51 ? 1.891 -10.621 1.566 1.00 0.00 51 GLU A C 12
ATOM 11826 O O . GLU A 1 51 ? 2.416 -11.389 2.371 1.00 0.00 51 GLU A O 12
ATOM 11838 N N . GLU A 1 52 ? 2.582 -9.753 0.837 1.00 0.00 52 GLU A N 12
ATOM 11839 C CA . GLU A 1 52 ? 4.026 -9.628 0.974 1.00 0.00 52 GLU A CA 12
ATOM 11840 C C . GLU A 1 52 ? 4.389 -9.177 2.380 1.00 0.00 52 GLU A C 12
ATOM 11841 O O . GLU A 1 52 ? 5.337 -9.678 2.969 1.00 0.00 52 GLU A O 12
ATOM 11853 N N . LEU A 1 53 ? 3.607 -8.249 2.921 1.00 0.00 53 LEU A N 12
ATOM 11854 C CA . LEU A 1 53 ? 3.798 -7.792 4.291 1.00 0.00 53 LEU A CA 12
ATOM 11855 C C . LEU A 1 53 ? 3.506 -8.923 5.277 1.00 0.00 53 LEU A C 12
ATOM 11856 O O . LEU A 1 53 ? 4.216 -9.102 6.266 1.00 0.00 53 LEU A O 12
ATOM 11872 N N . GLN A 1 54 ? 2.462 -9.688 4.988 1.00 0.00 54 GLN A N 12
ATOM 11873 C CA . GLN A 1 54 ? 2.049 -10.798 5.839 1.00 0.00 54 GLN A CA 12
ATOM 11874 C C . GLN A 1 54 ? 3.113 -11.898 5.844 1.00 0.00 54 GLN A C 12
ATOM 11875 O O . GLN A 1 54 ? 3.310 -12.595 6.840 1.00 0.00 54 GLN A O 12
ATOM 11889 N N . LYS A 1 55 ? 3.796 -12.031 4.717 1.00 0.00 55 LYS A N 12
ATOM 11890 C CA . LYS A 1 55 ? 4.830 -13.043 4.541 1.00 0.00 55 LYS A CA 12
ATOM 11891 C C . LYS A 1 55 ? 6.227 -12.434 4.722 1.00 0.00 55 LYS A C 12
ATOM 11892 O O . LYS A 1 55 ? 7.237 -13.044 4.369 1.00 0.00 55 LYS A O 12
ATOM 11911 N N . ASN A 1 56 ? 6.287 -11.233 5.276 1.00 0.00 56 ASN A N 12
ATOM 11912 C CA . ASN A 1 56 ? 7.560 -10.540 5.436 1.00 0.00 56 ASN A CA 12
ATOM 11913 C C . ASN A 1 56 ? 8.084 -10.674 6.859 1.00 0.00 56 ASN A C 12
ATOM 11914 O O . ASN A 1 56 ? 7.364 -10.398 7.822 1.00 0.00 56 ASN A O 12
ATOM 11925 N N . PRO A 1 57 ? 9.336 -11.124 7.014 1.00 0.00 57 PRO A N 12
ATOM 11926 C CA . PRO A 1 57 ? 10.045 -11.041 8.287 1.00 0.00 57 PRO A CA 12
ATOM 11927 C C . PRO A 1 57 ? 10.257 -9.578 8.676 1.00 0.00 57 PRO A C 12
ATOM 11928 O O . PRO A 1 57 ? 10.644 -8.765 7.834 1.00 0.00 57 PRO A O 12
ATOM 11939 N N . PRO A 1 58 ? 10.007 -9.227 9.947 1.00 0.00 58 PRO A N 12
ATOM 11940 C CA . PRO A 1 58 ? 10.024 -7.831 10.404 1.00 0.00 58 PRO A CA 12
ATOM 11941 C C . PRO A 1 58 ? 11.348 -7.123 10.136 1.00 0.00 58 PRO A C 12
ATOM 11942 O O . PRO A 1 58 ? 12.419 -7.735 10.185 1.00 0.00 58 PRO A O 12
ATOM 11953 N N . TYR A 1 59 ? 11.254 -5.833 9.856 1.00 0.00 59 TYR A N 12
ATOM 11954 C CA . TYR A 1 59 ? 12.424 -5.012 9.599 1.00 0.00 59 TYR A CA 12
ATOM 11955 C C . TYR A 1 59 ? 13.042 -4.583 10.920 1.00 0.00 59 TYR A C 12
ATOM 11956 O O . TYR A 1 59 ? 12.465 -3.779 11.657 1.00 0.00 59 TYR A O 12
ATOM 11974 N N . GLU A 1 60 ? 14.206 -5.144 11.222 1.00 0.00 60 GLU A N 12
ATOM 11975 C CA . GLU A 1 60 ? 14.882 -4.870 12.477 1.00 0.00 60 GLU A CA 12
ATOM 11976 C C . GLU A 1 60 ? 15.276 -3.401 12.560 1.00 0.00 60 GLU A C 12
ATOM 11977 O O . GLU A 1 60 ? 15.975 -2.888 11.681 1.00 0.00 60 GLU A O 12
ATOM 11989 N N . MET A 1 1 ? -9.462 -4.732 5.403 1.00 0.00 1 MET A N 13
ATOM 11990 C CA . MET A 1 1 ? -8.211 -4.537 4.636 1.00 0.00 1 MET A CA 13
ATOM 11991 C C . MET A 1 1 ? -7.596 -3.181 4.978 1.00 0.00 1 MET A C 13
ATOM 11992 O O . MET A 1 1 ? -8.259 -2.149 4.884 1.00 0.00 1 MET A O 13
ATOM 12008 N N . ILE A 1 2 ? -6.332 -3.183 5.391 1.00 0.00 2 ILE A N 13
ATOM 12009 C CA . ILE A 1 2 ? -5.651 -1.949 5.759 1.00 0.00 2 ILE A CA 13
ATOM 12010 C C . ILE A 1 2 ? -4.676 -1.535 4.668 1.00 0.00 2 ILE A C 13
ATOM 12011 O O . ILE A 1 2 ? -3.671 -2.206 4.430 1.00 0.00 2 ILE A O 13
ATOM 12027 N N . LEU A 1 3 ? -4.986 -0.429 4.017 1.00 0.00 3 LEU A N 13
ATOM 12028 C CA . LEU A 1 3 ? -4.182 0.095 2.930 1.00 0.00 3 LEU A CA 13
ATOM 12029 C C . LEU A 1 3 ? -2.855 0.649 3.425 1.00 0.00 3 LEU A C 13
ATOM 12030 O O . LEU A 1 3 ? -1.846 0.563 2.733 1.00 0.00 3 LEU A O 13
ATOM 12046 N N . TYR A 1 4 ? -2.871 1.192 4.635 1.00 0.00 4 TYR A N 13
ATOM 12047 C CA . TYR A 1 4 ? -1.714 1.890 5.203 1.00 0.00 4 TYR A CA 13
ATOM 12048 C C . TYR A 1 4 ? -0.442 1.063 5.083 1.00 0.00 4 TYR A C 13
ATOM 12049 O O . TYR A 1 4 ? 0.568 1.536 4.559 1.00 0.00 4 TYR A O 13
ATOM 12067 N N . ASP A 1 5 ? -0.502 -0.170 5.548 1.00 0.00 5 ASP A N 13
ATOM 12068 C CA . ASP A 1 5 ? 0.657 -1.046 5.532 1.00 0.00 5 ASP A CA 13
ATOM 12069 C C . ASP A 1 5 ? 1.052 -1.395 4.106 1.00 0.00 5 ASP A C 13
ATOM 12070 O O . ASP A 1 5 ? 2.219 -1.272 3.729 1.00 0.00 5 ASP A O 13
ATOM 12079 N N . ALA A 1 6 ? 0.072 -1.818 3.317 1.00 0.00 6 ALA A N 13
ATOM 12080 C CA . ALA A 1 6 ? 0.300 -2.208 1.929 1.00 0.00 6 ALA A CA 13
ATOM 12081 C C . ALA A 1 6 ? 0.977 -1.095 1.130 1.00 0.00 6 ALA A C 13
ATOM 12082 O O . ALA A 1 6 ? 1.929 -1.344 0.389 1.00 0.00 6 ALA A O 13
ATOM 12089 N N . ILE A 1 7 ? 0.499 0.132 1.303 1.00 0.00 7 ILE A N 13
ATOM 12090 C CA . ILE A 1 7 ? 1.012 1.266 0.545 1.00 0.00 7 ILE A CA 13
ATOM 12091 C C . ILE A 1 7 ? 2.456 1.585 0.916 1.00 0.00 7 ILE A C 13
ATOM 12092 O O . ILE A 1 7 ? 3.302 1.726 0.037 1.00 0.00 7 ILE A O 13
ATOM 12108 N N . MET A 1 8 ? 2.744 1.679 2.211 1.00 0.00 8 MET A N 13
ATOM 12109 C CA . MET A 1 8 ? 4.076 2.090 2.653 1.00 0.00 8 MET A CA 13
ATOM 12110 C C . MET A 1 8 ? 5.089 0.970 2.460 1.00 0.00 8 MET A C 13
ATOM 12111 O O . MET A 1 8 ? 6.292 1.215 2.369 1.00 0.00 8 MET A O 13
ATOM 12125 N N . TYR A 1 9 ? 4.598 -0.259 2.389 1.00 0.00 9 TYR A N 13
ATOM 12126 C CA . TYR A 1 9 ? 5.441 -1.400 2.076 1.00 0.00 9 TYR A CA 13
ATOM 12127 C C . TYR A 1 9 ? 5.846 -1.368 0.604 1.00 0.00 9 TYR A C 13
ATOM 12128 O O . TYR A 1 9 ? 6.985 -1.686 0.249 1.00 0.00 9 TYR A O 13
ATOM 12146 N N . LYS A 1 10 ? 4.917 -0.952 -0.243 1.00 0.00 10 LYS A N 13
ATOM 12147 C CA . LYS A 1 10 ? 5.162 -0.886 -1.675 1.00 0.00 10 LYS A CA 13
ATOM 12148 C C . LYS A 1 10 ? 5.964 0.363 -2.036 1.00 0.00 10 LYS A C 13
ATOM 12149 O O . LYS A 1 10 ? 6.964 0.284 -2.753 1.00 0.00 10 LYS A O 13
ATOM 12168 N N . TYR A 1 11 ? 5.525 1.509 -1.530 1.00 0.00 11 TYR A N 13
ATOM 12169 C CA . TYR A 1 11 ? 6.160 2.783 -1.841 1.00 0.00 11 TYR A CA 13
ATOM 12170 C C . TYR A 1 11 ? 6.762 3.411 -0.589 1.00 0.00 11 TYR A C 13
ATOM 12171 O O . TYR A 1 11 ? 6.051 3.999 0.222 1.00 0.00 11 TYR A O 13
ATOM 12189 N N . PRO A 1 12 ? 8.087 3.291 -0.416 1.00 0.00 12 PRO A N 13
ATOM 12190 C CA . PRO A 1 12 ? 8.794 3.864 0.739 1.00 0.00 12 PRO A CA 13
ATOM 12191 C C . PRO A 1 12 ? 8.897 5.383 0.661 1.00 0.00 12 PRO A C 13
ATOM 12192 O O . PRO A 1 12 ? 9.227 6.055 1.637 1.00 0.00 12 PRO A O 13
ATOM 12203 N N . ASN A 1 13 ? 8.626 5.910 -0.520 1.00 0.00 13 ASN A N 13
ATOM 12204 C CA . ASN A 1 13 ? 8.695 7.342 -0.765 1.00 0.00 13 ASN A CA 13
ATOM 12205 C C . ASN A 1 13 ? 7.331 7.999 -0.585 1.00 0.00 13 ASN A C 13
ATOM 12206 O O . ASN A 1 13 ? 7.177 9.195 -0.827 1.00 0.00 13 ASN A O 13
ATOM 12217 N N . ALA A 1 14 ? 6.349 7.222 -0.148 1.00 0.00 14 ALA A N 13
ATOM 12218 C CA . ALA A 1 14 ? 4.997 7.729 0.011 1.00 0.00 14 ALA A CA 13
ATOM 12219 C C . ALA A 1 14 ? 4.717 8.047 1.473 1.00 0.00 14 ALA A C 13
ATOM 12220 O O . ALA A 1 14 ? 4.748 7.159 2.329 1.00 0.00 14 ALA A O 13
ATOM 12227 N N . VAL A 1 15 ? 4.449 9.313 1.753 1.00 0.00 15 VAL A N 13
ATOM 12228 C CA . VAL A 1 15 ? 4.197 9.751 3.117 1.00 0.00 15 VAL A CA 13
ATOM 12229 C C . VAL A 1 15 ? 2.700 9.794 3.405 1.00 0.00 15 VAL A C 13
ATOM 12230 O O . VAL A 1 15 ? 1.926 10.388 2.647 1.00 0.00 15 VAL A O 13
ATOM 12243 N N . SER A 1 16 ? 2.298 9.169 4.506 1.00 0.00 16 SER A N 13
ATOM 12244 C CA . SER A 1 16 ? 0.898 9.128 4.891 1.00 0.00 16 SER A CA 13
ATOM 12245 C C . SER A 1 16 ? 0.418 10.518 5.294 1.00 0.00 16 SER A C 13
ATOM 12246 O O . SER A 1 16 ? 1.147 11.277 5.937 1.00 0.00 16 SER A O 13
ATOM 12254 N N . ARG A 1 17 ? -0.803 10.840 4.872 1.00 0.00 17 ARG A N 13
ATOM 12255 C CA . ARG A 1 17 ? -1.433 12.140 5.110 1.00 0.00 17 ARG A CA 13
ATOM 12256 C C . ARG A 1 17 ? -0.710 13.260 4.364 1.00 0.00 17 ARG A C 13
ATOM 12257 O O . ARG A 1 17 ? -1.029 14.441 4.520 1.00 0.00 17 ARG A O 13
ATOM 12278 N N . LYS A 1 18 ? 0.260 12.881 3.545 1.00 0.00 18 LYS A N 13
ATOM 12279 C CA . LYS A 1 18 ? 0.883 13.806 2.616 1.00 0.00 18 LYS A CA 13
ATOM 12280 C C . LYS A 1 18 ? 0.473 13.443 1.202 1.00 0.00 18 LYS A C 13
ATOM 12281 O O . LYS A 1 18 ? -0.235 14.198 0.536 1.00 0.00 18 LYS A O 13
ATOM 12300 N N . ASP A 1 19 ? 0.898 12.264 0.767 1.00 0.00 19 ASP A N 13
ATOM 12301 C CA . ASP A 1 19 ? 0.647 11.809 -0.591 1.00 0.00 19 ASP A CA 13
ATOM 12302 C C . ASP A 1 19 ? -0.626 10.979 -0.659 1.00 0.00 19 ASP A C 13
ATOM 12303 O O . ASP A 1 19 ? -1.275 10.903 -1.701 1.00 0.00 19 ASP A O 13
ATOM 12312 N N . PHE A 1 20 ? -0.987 10.370 0.459 1.00 0.00 20 PHE A N 13
ATOM 12313 C CA . PHE A 1 20 ? -2.207 9.581 0.539 1.00 0.00 20 PHE A CA 13
ATOM 12314 C C . PHE A 1 20 ? -2.802 9.661 1.942 1.00 0.00 20 PHE A C 13
ATOM 12315 O O . PHE A 1 20 ? -2.091 9.513 2.932 1.00 0.00 20 PHE A O 13
ATOM 12332 N N . GLU A 1 21 ? -4.095 9.925 2.026 1.00 0.00 21 GLU A N 13
ATOM 12333 C CA . GLU A 1 21 ? -4.775 9.958 3.312 1.00 0.00 21 GLU A CA 13
ATOM 12334 C C . GLU A 1 21 ? -5.885 8.918 3.331 1.00 0.00 21 GLU A C 13
ATOM 12335 O O . GLU A 1 21 ? -6.651 8.795 2.370 1.00 0.00 21 GLU A O 13
ATOM 12347 N N . LEU A 1 22 ? -5.964 8.177 4.425 1.00 0.00 22 LEU A N 13
ATOM 12348 C CA . LEU A 1 22 ? -6.840 7.022 4.505 1.00 0.00 22 LEU A CA 13
ATOM 12349 C C . LEU A 1 22 ? -8.170 7.371 5.149 1.00 0.00 22 LEU A C 13
ATOM 12350 O O . LEU A 1 22 ? -8.266 8.308 5.941 1.00 0.00 22 LEU A O 13
ATOM 12366 N N . ARG A 1 23 ? -9.189 6.605 4.796 1.00 0.00 23 ARG A N 13
ATOM 12367 C CA . ARG A 1 23 ? -10.510 6.733 5.384 1.00 0.00 23 ARG A CA 13
ATOM 12368 C C . ARG A 1 23 ? -11.094 5.356 5.630 1.00 0.00 23 ARG A C 13
ATOM 12369 O O . ARG A 1 23 ? -10.635 4.367 5.056 1.00 0.00 23 ARG A O 13
ATOM 12390 N N . ASN A 1 24 ? -12.112 5.290 6.463 1.00 0.00 24 ASN A N 13
ATOM 12391 C CA . ASN A 1 24 ? -12.708 4.016 6.827 1.00 0.00 24 ASN A CA 13
ATOM 12392 C C . ASN A 1 24 ? -13.985 3.772 6.029 1.00 0.00 24 ASN A C 13
ATOM 12393 O O . ASN A 1 24 ? -14.804 4.676 5.856 1.00 0.00 24 ASN A O 13
ATOM 12404 N N . ASP A 1 25 ? -14.130 2.557 5.522 1.00 0.00 25 ASP A N 13
ATOM 12405 C CA . ASP A 1 25 ? -15.348 2.154 4.825 1.00 0.00 25 ASP A CA 13
ATOM 12406 C C . ASP A 1 25 ? -16.243 1.355 5.761 1.00 0.00 25 ASP A C 13
ATOM 12407 O O . ASP A 1 25 ? -17.460 1.544 5.799 1.00 0.00 25 ASP A O 13
ATOM 12416 N N . GLY A 1 26 ? -15.622 0.472 6.526 1.00 0.00 26 GLY A N 13
ATOM 12417 C CA . GLY A 1 26 ? -16.348 -0.379 7.442 1.00 0.00 26 GLY A CA 13
ATOM 12418 C C . GLY A 1 26 ? -15.449 -1.435 8.044 1.00 0.00 26 GLY A C 13
ATOM 12419 O O . GLY A 1 26 ? -15.205 -1.442 9.250 1.00 0.00 26 GLY A O 13
ATOM 12423 N N . ASN A 1 27 ? -14.925 -2.309 7.195 1.00 0.00 27 ASN A N 13
ATOM 12424 C CA . ASN A 1 27 ? -14.057 -3.394 7.641 1.00 0.00 27 ASN A CA 13
ATOM 12425 C C . ASN A 1 27 ? -12.630 -3.166 7.139 1.00 0.00 27 ASN A C 13
ATOM 12426 O O . ASN A 1 27 ? -11.800 -4.076 7.119 1.00 0.00 27 ASN A O 13
ATOM 12437 N N . GLY A 1 28 ? -12.347 -1.934 6.739 1.00 0.00 28 GLY A N 13
ATOM 12438 C CA . GLY A 1 28 ? -11.034 -1.610 6.225 1.00 0.00 28 GLY A CA 13
ATOM 12439 C C . GLY A 1 28 ? -10.827 -0.122 6.035 1.00 0.00 28 GLY A C 13
ATOM 12440 O O . GLY A 1 28 ? -11.786 0.653 6.017 1.00 0.00 28 GLY A O 13
ATOM 12444 N N . SER A 1 29 ? -9.570 0.273 5.891 1.00 0.00 29 SER A N 13
ATOM 12445 C CA . SER A 1 29 ? -9.214 1.666 5.685 1.00 0.00 29 SER A CA 13
ATOM 12446 C C . SER A 1 29 ? -8.576 1.836 4.311 1.00 0.00 29 SER A C 13
ATOM 12447 O O . SER A 1 29 ? -7.509 1.278 4.044 1.00 0.00 29 SER A O 13
ATOM 12455 N N . TYR A 1 30 ? -9.234 2.597 3.450 1.00 0.00 30 TYR A N 13
ATOM 12456 C CA . TYR A 1 30 ? -8.785 2.771 2.075 1.00 0.00 30 TYR A CA 13
ATOM 12457 C C . TYR A 1 30 ? -8.346 4.213 1.832 1.00 0.00 30 TYR A C 13
ATOM 12458 O O . TYR A 1 30 ? -8.339 5.024 2.752 1.00 0.00 30 TYR A O 13
ATOM 12476 N N . ILE A 1 31 ? -7.991 4.528 0.594 1.00 0.00 31 ILE A N 13
ATOM 12477 C CA . ILE A 1 31 ? -7.468 5.849 0.254 1.00 0.00 31 ILE A CA 13
ATOM 12478 C C . ILE A 1 31 ? -8.586 6.814 -0.139 1.00 0.00 31 ILE A C 13
ATOM 12479 O O . ILE A 1 31 ? -9.389 6.521 -1.024 1.00 0.00 31 ILE A O 13
ATOM 12495 N N . GLU A 1 32 ? -8.629 7.966 0.516 1.00 0.00 32 GLU A N 13
ATOM 12496 C CA . GLU A 1 32 ? -9.540 9.027 0.116 1.00 0.00 32 GLU A CA 13
ATOM 12497 C C . GLU A 1 32 ? -8.757 10.124 -0.593 1.00 0.00 32 GLU A C 13
ATOM 12498 O O . GLU A 1 32 ? -9.040 10.469 -1.742 1.00 0.00 32 GLU A O 13
ATOM 12510 N N . LYS A 1 33 ? -7.751 10.649 0.091 1.00 0.00 33 LYS A N 13
ATOM 12511 C CA . LYS A 1 33 ? -6.909 11.694 -0.473 1.00 0.00 33 LYS A CA 13
ATOM 12512 C C . LYS A 1 33 ? -5.778 11.096 -1.294 1.00 0.00 33 LYS A C 13
ATOM 12513 O O . LYS A 1 33 ? -4.807 10.576 -0.744 1.00 0.00 33 LYS A O 13
ATOM 12532 N N . TRP A 1 34 ? -5.909 11.164 -2.606 1.00 0.00 34 TRP A N 13
ATOM 12533 C CA . TRP A 1 34 ? -4.846 10.731 -3.493 1.00 0.00 34 TRP A CA 13
ATOM 12534 C C . TRP A 1 34 ? -4.111 11.957 -4.017 1.00 0.00 34 TRP A C 13
ATOM 12535 O O . TRP A 1 34 ? -4.684 12.767 -4.746 1.00 0.00 34 TRP A O 13
ATOM 12556 N N . ASN A 1 35 ? -2.862 12.114 -3.606 1.00 0.00 35 ASN A N 13
ATOM 12557 C CA . ASN A 1 35 ? -2.080 13.289 -3.961 1.00 0.00 35 ASN A CA 13
ATOM 12558 C C . ASN A 1 35 ? -0.883 12.889 -4.812 1.00 0.00 35 ASN A C 13
ATOM 12559 O O . ASN A 1 35 ? 0.075 13.650 -4.953 1.00 0.00 35 ASN A O 13
ATOM 12570 N N . LEU A 1 36 ? -0.942 11.689 -5.367 1.00 0.00 36 LEU A N 13
ATOM 12571 C CA . LEU A 1 36 ? 0.124 11.187 -6.218 1.00 0.00 36 LEU A CA 13
ATOM 12572 C C . LEU A 1 36 ? -0.314 11.191 -7.674 1.00 0.00 36 LEU A C 13
ATOM 12573 O O . LEU A 1 36 ? -1.496 11.022 -7.976 1.00 0.00 36 LEU A O 13
ATOM 12589 N N . ARG A 1 37 ? 0.641 11.372 -8.573 1.00 0.00 37 ARG A N 13
ATOM 12590 C CA . ARG A 1 37 ? 0.361 11.349 -10.006 1.00 0.00 37 ARG A CA 13
ATOM 12591 C C . ARG A 1 37 ? 0.491 9.932 -10.540 1.00 0.00 37 ARG A C 13
ATOM 12592 O O . ARG A 1 37 ? 0.916 9.713 -11.672 1.00 0.00 37 ARG A O 13
ATOM 12613 N N . ALA A 1 38 ? 0.090 8.983 -9.721 1.00 0.00 38 ALA A N 13
ATOM 12614 C CA . ALA A 1 38 ? 0.216 7.574 -10.043 1.00 0.00 38 ALA A CA 13
ATOM 12615 C C . ALA A 1 38 ? -1.158 6.941 -10.192 1.00 0.00 38 ALA A C 13
ATOM 12616 O O . ALA A 1 38 ? -2.090 7.299 -9.466 1.00 0.00 38 ALA A O 13
ATOM 12623 N N . PRO A 1 39 ? -1.309 6.024 -11.159 1.00 0.00 39 PRO A N 13
ATOM 12624 C CA . PRO A 1 39 ? -2.546 5.264 -11.355 1.00 0.00 39 PRO A CA 13
ATOM 12625 C C . PRO A 1 39 ? -2.847 4.354 -10.169 1.00 0.00 39 PRO A C 13
ATOM 12626 O O . PRO A 1 39 ? -1.937 3.775 -9.571 1.00 0.00 39 PRO A O 13
ATOM 12637 N N . LEU A 1 40 ? -4.122 4.245 -9.823 1.00 0.00 40 LEU A N 13
ATOM 12638 C CA . LEU A 1 40 ? -4.548 3.383 -8.737 1.00 0.00 40 LEU A CA 13
ATOM 12639 C C . LEU A 1 40 ? -4.314 1.914 -9.093 1.00 0.00 40 LEU A C 13
ATOM 12640 O O . LEU A 1 40 ? -4.560 1.501 -10.229 1.00 0.00 40 LEU A O 13
ATOM 12656 N N . PRO A 1 41 ? -3.825 1.113 -8.133 1.00 0.00 41 PRO A N 13
ATOM 12657 C CA . PRO A 1 41 ? -3.545 -0.304 -8.340 1.00 0.00 41 PRO A CA 13
ATOM 12658 C C . PRO A 1 41 ? -4.808 -1.149 -8.320 1.00 0.00 41 PRO A C 13
ATOM 12659 O O . PRO A 1 41 ? -5.926 -0.634 -8.226 1.00 0.00 41 PRO A O 13
ATOM 12670 N N . THR A 1 42 ? -4.617 -2.449 -8.395 1.00 0.00 42 THR A N 13
ATOM 12671 C CA . THR A 1 42 ? -5.726 -3.388 -8.413 1.00 0.00 42 THR A CA 13
ATOM 12672 C C . THR A 1 42 ? -5.853 -4.087 -7.066 1.00 0.00 42 THR A C 13
ATOM 12673 O O . THR A 1 42 ? -4.974 -3.952 -6.210 1.00 0.00 42 THR A O 13
ATOM 12684 N N . GLN A 1 43 ? -6.939 -4.833 -6.882 1.00 0.00 43 GLN A N 13
ATOM 12685 C CA . GLN A 1 43 ? -7.177 -5.549 -5.655 1.00 0.00 43 GLN A CA 13
ATOM 12686 C C . GLN A 1 43 ? -6.092 -6.585 -5.412 1.00 0.00 43 GLN A C 13
ATOM 12687 O O . GLN A 1 43 ? -5.526 -6.652 -4.324 1.00 0.00 43 GLN A O 13
ATOM 12701 N N . ALA A 1 44 ? -5.793 -7.371 -6.444 1.00 0.00 44 ALA A N 13
ATOM 12702 C CA . ALA A 1 44 ? -4.734 -8.368 -6.368 1.00 0.00 44 ALA A CA 13
ATOM 12703 C C . ALA A 1 44 ? -3.421 -7.725 -5.933 1.00 0.00 44 ALA A C 13
ATOM 12704 O O . ALA A 1 44 ? -2.716 -8.252 -5.072 1.00 0.00 44 ALA A O 13
ATOM 12711 N N . GLU A 1 45 ? -3.115 -6.573 -6.517 1.00 0.00 45 GLU A N 13
ATOM 12712 C CA . GLU A 1 45 ? -1.919 -5.820 -6.163 1.00 0.00 45 GLU A CA 13
ATOM 12713 C C . GLU A 1 45 ? -1.915 -5.445 -4.686 1.00 0.00 45 GLU A C 13
ATOM 12714 O O . GLU A 1 45 ? -0.986 -5.786 -3.956 1.00 0.00 45 GLU A O 13
ATOM 12726 N N . LEU A 1 46 ? -2.980 -4.776 -4.249 1.00 0.00 46 LEU A N 13
ATOM 12727 C CA . LEU A 1 46 ? -3.105 -4.338 -2.865 1.00 0.00 46 LEU A CA 13
ATOM 12728 C C . LEU A 1 46 ? -2.981 -5.515 -1.901 1.00 0.00 46 LEU A C 13
ATOM 12729 O O . LEU A 1 46 ? -2.243 -5.455 -0.917 1.00 0.00 46 LEU A O 13
ATOM 12745 N N . GLU A 1 47 ? -3.698 -6.591 -2.200 1.00 0.00 47 GLU A N 13
ATOM 12746 C CA . GLU A 1 47 ? -3.727 -7.753 -1.326 1.00 0.00 47 GLU A CA 13
ATOM 12747 C C . GLU A 1 47 ? -2.390 -8.486 -1.302 1.00 0.00 47 GLU A C 13
ATOM 12748 O O . GLU A 1 47 ? -2.040 -9.095 -0.292 1.00 0.00 47 GLU A O 13
ATOM 12760 N N . THR A 1 48 ? -1.639 -8.425 -2.401 1.00 0.00 48 THR A N 13
ATOM 12761 C CA . THR A 1 48 ? -0.336 -9.073 -2.446 1.00 0.00 48 THR A CA 13
ATOM 12762 C C . THR A 1 48 ? 0.635 -8.380 -1.495 1.00 0.00 48 THR A C 13
ATOM 12763 O O . THR A 1 48 ? 1.351 -9.040 -0.745 1.00 0.00 48 THR A O 13
ATOM 12774 N N . TRP A 1 49 ? 0.632 -7.051 -1.511 1.00 0.00 49 TRP A N 13
ATOM 12775 C CA . TRP A 1 49 ? 1.508 -6.278 -0.634 1.00 0.00 49 TRP A CA 13
ATOM 12776 C C . TRP A 1 49 ? 1.187 -6.588 0.823 1.00 0.00 49 TRP A C 13
ATOM 12777 O O . TRP A 1 49 ? 2.082 -6.812 1.639 1.00 0.00 49 TRP A O 13
ATOM 12798 N N . TRP A 1 50 ? -0.104 -6.609 1.130 1.00 0.00 50 TRP A N 13
ATOM 12799 C CA . TRP A 1 50 ? -0.575 -6.942 2.466 1.00 0.00 50 TRP A CA 13
ATOM 12800 C C . TRP A 1 50 ? -0.116 -8.343 2.869 1.00 0.00 50 TRP A C 13
ATOM 12801 O O . TRP A 1 50 ? 0.420 -8.542 3.962 1.00 0.00 50 TRP A O 13
ATOM 12822 N N . GLU A 1 51 ? -0.312 -9.305 1.972 1.00 0.00 51 GLU A N 13
ATOM 12823 C CA . GLU A 1 51 ? 0.057 -10.683 2.224 1.00 0.00 51 GLU A CA 13
ATOM 12824 C C . GLU A 1 51 ? 1.566 -10.859 2.374 1.00 0.00 51 GLU A C 13
ATOM 12825 O O . GLU A 1 51 ? 2.018 -11.596 3.251 1.00 0.00 51 GLU A O 13
ATOM 12837 N N . GLU A 1 52 ? 2.343 -10.185 1.533 1.00 0.00 52 GLU A N 13
ATOM 12838 C CA . GLU A 1 52 ? 3.797 -10.254 1.635 1.00 0.00 52 GLU A CA 13
ATOM 12839 C C . GLU A 1 52 ? 4.266 -9.752 2.994 1.00 0.00 52 GLU A C 13
ATOM 12840 O O . GLU A 1 52 ? 5.158 -10.334 3.605 1.00 0.00 52 GLU A O 13
ATOM 12852 N N . LEU A 1 53 ? 3.644 -8.676 3.467 1.00 0.00 53 LEU A N 13
ATOM 12853 C CA . LEU A 1 53 ? 3.993 -8.080 4.751 1.00 0.00 53 LEU A CA 13
ATOM 12854 C C . LEU A 1 53 ? 3.680 -9.043 5.900 1.00 0.00 53 LEU A C 13
ATOM 12855 O O . LEU A 1 53 ? 4.472 -9.192 6.831 1.00 0.00 53 LEU A O 13
ATOM 12871 N N . GLN A 1 54 ? 2.528 -9.702 5.818 1.00 0.00 54 GLN A N 13
ATOM 12872 C CA . GLN A 1 54 ? 2.102 -10.646 6.840 1.00 0.00 54 GLN A CA 13
ATOM 12873 C C . GLN A 1 54 ? 2.978 -11.900 6.837 1.00 0.00 54 GLN A C 13
ATOM 12874 O O . GLN A 1 54 ? 3.275 -12.470 7.890 1.00 0.00 54 GLN A O 13
ATOM 12888 N N . LYS A 1 55 ? 3.398 -12.315 5.647 1.00 0.00 55 LYS A N 13
ATOM 12889 C CA . LYS A 1 55 ? 4.162 -13.546 5.482 1.00 0.00 55 LYS A CA 13
ATOM 12890 C C . LYS A 1 55 ? 5.665 -13.271 5.540 1.00 0.00 55 LYS A C 13
ATOM 12891 O O . LYS A 1 55 ? 6.486 -14.160 5.298 1.00 0.00 55 LYS A O 13
ATOM 12910 N N . ASN A 1 56 ? 6.016 -12.035 5.857 1.00 0.00 56 ASN A N 13
ATOM 12911 C CA . ASN A 1 56 ? 7.411 -11.634 5.987 1.00 0.00 56 ASN A CA 13
ATOM 12912 C C . ASN A 1 56 ? 7.852 -11.762 7.439 1.00 0.00 56 ASN A C 13
ATOM 12913 O O . ASN A 1 56 ? 7.154 -11.286 8.340 1.00 0.00 56 ASN A O 13
ATOM 12924 N N . PRO A 1 57 ? 8.991 -12.432 7.686 1.00 0.00 57 PRO A N 13
ATOM 12925 C CA . PRO A 1 57 ? 9.590 -12.533 9.024 1.00 0.00 57 PRO A CA 13
ATOM 12926 C C . PRO A 1 57 ? 9.735 -11.167 9.706 1.00 0.00 57 PRO A C 13
ATOM 12927 O O . PRO A 1 57 ? 9.726 -10.126 9.041 1.00 0.00 57 PRO A O 13
ATOM 12938 N N . PRO A 1 58 ? 9.877 -11.159 11.045 1.00 0.00 58 PRO A N 13
ATOM 12939 C CA . PRO A 1 58 ? 9.937 -9.923 11.840 1.00 0.00 58 PRO A CA 13
ATOM 12940 C C . PRO A 1 58 ? 11.044 -8.968 11.394 1.00 0.00 58 PRO A C 13
ATOM 12941 O O . PRO A 1 58 ? 12.035 -9.372 10.772 1.00 0.00 58 PRO A O 13
ATOM 12952 N N . TYR A 1 59 ? 10.864 -7.700 11.726 1.00 0.00 59 TYR A N 13
ATOM 12953 C CA . TYR A 1 59 ? 11.831 -6.668 11.390 1.00 0.00 59 TYR A CA 13
ATOM 12954 C C . TYR A 1 59 ? 12.960 -6.659 12.413 1.00 0.00 59 TYR A C 13
ATOM 12955 O O . TYR A 1 59 ? 12.729 -6.893 13.599 1.00 0.00 59 TYR A O 13
ATOM 12973 N N . GLU A 1 60 ? 14.177 -6.408 11.948 1.00 0.00 60 GLU A N 13
ATOM 12974 C CA . GLU A 1 60 ? 15.332 -6.335 12.830 1.00 0.00 60 GLU A CA 13
ATOM 12975 C C . GLU A 1 60 ? 15.557 -4.901 13.303 1.00 0.00 60 GLU A C 13
ATOM 12976 O O . GLU A 1 60 ? 16.037 -4.053 12.540 1.00 0.00 60 GLU A O 13
ATOM 12988 N N . MET A 1 1 ? -8.970 -4.947 6.258 1.00 0.00 1 MET A N 14
ATOM 12989 C CA . MET A 1 1 ? -7.802 -4.636 5.406 1.00 0.00 1 MET A CA 14
ATOM 12990 C C . MET A 1 1 ? -7.418 -3.172 5.584 1.00 0.00 1 MET A C 14
ATOM 12991 O O . MET A 1 1 ? -8.267 -2.281 5.487 1.00 0.00 1 MET A O 14
ATOM 13007 N N . ILE A 1 2 ? -6.146 -2.924 5.865 1.00 0.00 2 ILE A N 14
ATOM 13008 C CA . ILE A 1 2 ? -5.667 -1.567 6.074 1.00 0.00 2 ILE A CA 14
ATOM 13009 C C . ILE A 1 2 ? -4.707 -1.178 4.956 1.00 0.00 2 ILE A C 14
ATOM 13010 O O . ILE A 1 2 ? -3.644 -1.785 4.806 1.00 0.00 2 ILE A O 14
ATOM 13026 N N . LEU A 1 3 ? -5.081 -0.172 4.176 1.00 0.00 3 LEU A N 14
ATOM 13027 C CA . LEU A 1 3 ? -4.255 0.304 3.079 1.00 0.00 3 LEU A CA 14
ATOM 13028 C C . LEU A 1 3 ? -2.933 0.858 3.597 1.00 0.00 3 LEU A C 14
ATOM 13029 O O . LEU A 1 3 ? -1.900 0.753 2.935 1.00 0.00 3 LEU A O 14
ATOM 13045 N N . TYR A 1 4 ? -2.984 1.432 4.792 1.00 0.00 4 TYR A N 14
ATOM 13046 C CA . TYR A 1 4 ? -1.808 2.015 5.437 1.00 0.00 4 TYR A CA 14
ATOM 13047 C C . TYR A 1 4 ? -0.656 1.020 5.479 1.00 0.00 4 TYR A C 14
ATOM 13048 O O . TYR A 1 4 ? 0.465 1.347 5.099 1.00 0.00 4 TYR A O 14
ATOM 13066 N N . ASP A 1 5 ? -0.948 -0.196 5.919 1.00 0.00 5 ASP A N 14
ATOM 13067 C CA . ASP A 1 5 ? 0.063 -1.240 6.037 1.00 0.00 5 ASP A CA 14
ATOM 13068 C C . ASP A 1 5 ? 0.677 -1.578 4.686 1.00 0.00 5 ASP A C 14
ATOM 13069 O O . ASP A 1 5 ? 1.897 -1.589 4.536 1.00 0.00 5 ASP A O 14
ATOM 13078 N N . ALA A 1 6 ? -0.178 -1.846 3.710 1.00 0.00 6 ALA A N 14
ATOM 13079 C CA . ALA A 1 6 ? 0.272 -2.199 2.365 1.00 0.00 6 ALA A CA 14
ATOM 13080 C C . ALA A 1 6 ? 1.131 -1.094 1.752 1.00 0.00 6 ALA A C 14
ATOM 13081 O O . ALA A 1 6 ? 2.202 -1.362 1.200 1.00 0.00 6 ALA A O 14
ATOM 13088 N N . ILE A 1 7 ? 0.669 0.145 1.865 1.00 0.00 7 ILE A N 14
ATOM 13089 C CA . ILE A 1 7 ? 1.382 1.282 1.301 1.00 0.00 7 ILE A CA 14
ATOM 13090 C C . ILE A 1 7 ? 2.700 1.520 2.036 1.00 0.00 7 ILE A C 14
ATOM 13091 O O . ILE A 1 7 ? 3.745 1.691 1.409 1.00 0.00 7 ILE A O 14
ATOM 13107 N N . MET A 1 8 ? 2.651 1.498 3.366 1.00 0.00 8 MET A N 14
ATOM 13108 C CA . MET A 1 8 ? 3.830 1.777 4.183 1.00 0.00 8 MET A CA 14
ATOM 13109 C C . MET A 1 8 ? 4.886 0.692 3.994 1.00 0.00 8 MET A C 14
ATOM 13110 O O . MET A 1 8 ? 6.088 0.954 4.078 1.00 0.00 8 MET A O 14
ATOM 13124 N N . TYR A 1 9 ? 4.426 -0.527 3.740 1.00 0.00 9 TYR A N 14
ATOM 13125 C CA . TYR A 1 9 ? 5.317 -1.648 3.491 1.00 0.00 9 TYR A CA 14
ATOM 13126 C C . TYR A 1 9 ? 6.135 -1.428 2.225 1.00 0.00 9 TYR A C 14
ATOM 13127 O O . TYR A 1 9 ? 7.358 -1.536 2.243 1.00 0.00 9 TYR A O 14
ATOM 13145 N N . LYS A 1 10 ? 5.458 -1.109 1.130 1.00 0.00 10 LYS A N 14
ATOM 13146 C CA . LYS A 1 10 ? 6.133 -1.002 -0.154 1.00 0.00 10 LYS A CA 14
ATOM 13147 C C . LYS A 1 10 ? 6.818 0.352 -0.318 1.00 0.00 10 LYS A C 14
ATOM 13148 O O . LYS A 1 10 ? 7.958 0.423 -0.782 1.00 0.00 10 LYS A O 14
ATOM 13167 N N . TYR A 1 11 ? 6.134 1.418 0.072 1.00 0.00 11 TYR A N 14
ATOM 13168 C CA . TYR A 1 11 ? 6.690 2.760 -0.031 1.00 0.00 11 TYR A CA 14
ATOM 13169 C C . TYR A 1 11 ? 6.703 3.445 1.333 1.00 0.00 11 TYR A C 14
ATOM 13170 O O . TYR A 1 11 ? 5.716 4.056 1.744 1.00 0.00 11 TYR A O 14
ATOM 13188 N N . PRO A 1 12 ? 7.832 3.352 2.050 1.00 0.00 12 PRO A N 14
ATOM 13189 C CA . PRO A 1 12 ? 7.963 3.916 3.396 1.00 0.00 12 PRO A CA 14
ATOM 13190 C C . PRO A 1 12 ? 8.077 5.437 3.383 1.00 0.00 12 PRO A C 14
ATOM 13191 O O . PRO A 1 12 ? 7.861 6.100 4.398 1.00 0.00 12 PRO A O 14
ATOM 13202 N N . ASN A 1 13 ? 8.414 5.982 2.225 1.00 0.00 13 ASN A N 14
ATOM 13203 C CA . ASN A 1 13 ? 8.599 7.418 2.067 1.00 0.00 13 ASN A CA 14
ATOM 13204 C C . ASN A 1 13 ? 7.272 8.122 1.809 1.00 0.00 13 ASN A C 14
ATOM 13205 O O . ASN A 1 13 ? 7.227 9.339 1.625 1.00 0.00 13 ASN A O 14
ATOM 13216 N N . ALA A 1 14 ? 6.193 7.355 1.805 1.00 0.00 14 ALA A N 14
ATOM 13217 C CA . ALA A 1 14 ? 4.872 7.902 1.552 1.00 0.00 14 ALA A CA 14
ATOM 13218 C C . ALA A 1 14 ? 4.230 8.403 2.842 1.00 0.00 14 ALA A C 14
ATOM 13219 O O . ALA A 1 14 ? 4.415 7.822 3.912 1.00 0.00 14 ALA A O 14
ATOM 13226 N N . VAL A 1 15 ? 3.493 9.500 2.734 1.00 0.00 15 VAL A N 14
ATOM 13227 C CA . VAL A 1 15 ? 2.776 10.076 3.867 1.00 0.00 15 VAL A CA 14
ATOM 13228 C C . VAL A 1 15 ? 1.313 10.273 3.494 1.00 0.00 15 VAL A C 14
ATOM 13229 O O . VAL A 1 15 ? 1.011 10.960 2.520 1.00 0.00 15 VAL A O 14
ATOM 13242 N N . SER A 1 16 ? 0.397 9.686 4.260 1.00 0.00 16 SER A N 14
ATOM 13243 C CA . SER A 1 16 ? -1.017 9.766 3.908 1.00 0.00 16 SER A CA 14
ATOM 13244 C C . SER A 1 16 ? -1.673 10.996 4.515 1.00 0.00 16 SER A C 14
ATOM 13245 O O . SER A 1 16 ? -2.827 10.969 4.944 1.00 0.00 16 SER A O 14
ATOM 13253 N N . ARG A 1 17 ? -0.917 12.065 4.536 1.00 0.00 17 ARG A N 14
ATOM 13254 C CA . ARG A 1 17 ? -1.430 13.372 4.878 1.00 0.00 17 ARG A CA 14
ATOM 13255 C C . ARG A 1 17 ? -1.719 14.206 3.632 1.00 0.00 17 ARG A C 14
ATOM 13256 O O . ARG A 1 17 ? -2.829 14.700 3.425 1.00 0.00 17 ARG A O 14
ATOM 13277 N N . LYS A 1 18 ? -0.677 14.355 2.810 1.00 0.00 18 LYS A N 14
ATOM 13278 C CA . LYS A 1 18 ? -0.671 15.298 1.702 1.00 0.00 18 LYS A CA 14
ATOM 13279 C C . LYS A 1 18 ? -0.829 14.596 0.356 1.00 0.00 18 LYS A C 14
ATOM 13280 O O . LYS A 1 18 ? -1.833 14.769 -0.335 1.00 0.00 18 LYS A O 14
ATOM 13299 N N . ASP A 1 19 ? 0.195 13.823 -0.011 1.00 0.00 19 ASP A N 14
ATOM 13300 C CA . ASP A 1 19 ? 0.259 13.144 -1.307 1.00 0.00 19 ASP A CA 14
ATOM 13301 C C . ASP A 1 19 ? -1.002 12.338 -1.548 1.00 0.00 19 ASP A C 14
ATOM 13302 O O . ASP A 1 19 ? -1.540 12.291 -2.655 1.00 0.00 19 ASP A O 14
ATOM 13311 N N . PHE A 1 20 ? -1.462 11.714 -0.486 1.00 0.00 20 PHE A N 14
ATOM 13312 C CA . PHE A 1 20 ? -2.700 10.971 -0.490 1.00 0.00 20 PHE A CA 14
ATOM 13313 C C . PHE A 1 20 ? -3.173 10.868 0.944 1.00 0.00 20 PHE A C 14
ATOM 13314 O O . PHE A 1 20 ? -2.482 11.343 1.842 1.00 0.00 20 PHE A O 14
ATOM 13331 N N . GLU A 1 21 ? -4.331 10.274 1.165 1.00 0.00 21 GLU A N 14
ATOM 13332 C CA . GLU A 1 21 ? -4.847 10.119 2.517 1.00 0.00 21 GLU A CA 14
ATOM 13333 C C . GLU A 1 21 ? -5.749 8.904 2.604 1.00 0.00 21 GLU A C 14
ATOM 13334 O O . GLU A 1 21 ? -6.422 8.541 1.632 1.00 0.00 21 GLU A O 14
ATOM 13346 N N . LEU A 1 22 ? -5.760 8.287 3.770 1.00 0.00 22 LEU A N 14
ATOM 13347 C CA . LEU A 1 22 ? -6.560 7.104 4.005 1.00 0.00 22 LEU A CA 14
ATOM 13348 C C . LEU A 1 22 ? -7.600 7.394 5.071 1.00 0.00 22 LEU A C 14
ATOM 13349 O O . LEU A 1 22 ? -7.346 8.158 6.008 1.00 0.00 22 LEU A O 14
ATOM 13365 N N . ARG A 1 23 ? -8.763 6.790 4.931 1.00 0.00 23 ARG A N 14
ATOM 13366 C CA . ARG A 1 23 ? -9.833 6.962 5.899 1.00 0.00 23 ARG A CA 14
ATOM 13367 C C . ARG A 1 23 ? -10.579 5.663 6.113 1.00 0.00 23 ARG A C 14
ATOM 13368 O O . ARG A 1 23 ? -10.690 4.831 5.207 1.00 0.00 23 ARG A O 14
ATOM 13389 N N . ASN A 1 24 ? -11.069 5.498 7.322 1.00 0.00 24 ASN A N 14
ATOM 13390 C CA . ASN A 1 24 ? -11.736 4.273 7.724 1.00 0.00 24 ASN A CA 14
ATOM 13391 C C . ASN A 1 24 ? -13.242 4.378 7.511 1.00 0.00 24 ASN A C 14
ATOM 13392 O O . ASN A 1 24 ? -13.900 5.265 8.055 1.00 0.00 24 ASN A O 14
ATOM 13403 N N . ASP A 1 25 ? -13.778 3.466 6.715 1.00 0.00 25 ASP A N 14
ATOM 13404 C CA . ASP A 1 25 ? -15.212 3.430 6.433 1.00 0.00 25 ASP A CA 14
ATOM 13405 C C . ASP A 1 25 ? -15.944 2.489 7.381 1.00 0.00 25 ASP A C 14
ATOM 13406 O O . ASP A 1 25 ? -16.976 2.836 7.958 1.00 0.00 25 ASP A O 14
ATOM 13415 N N . GLY A 1 26 ? -15.391 1.302 7.548 1.00 0.00 26 GLY A N 14
ATOM 13416 C CA . GLY A 1 26 ? -16.077 0.252 8.271 1.00 0.00 26 GLY A CA 14
ATOM 13417 C C . GLY A 1 26 ? -15.847 -1.086 7.610 1.00 0.00 26 GLY A C 14
ATOM 13418 O O . GLY A 1 26 ? -15.750 -2.116 8.278 1.00 0.00 26 GLY A O 14
ATOM 13422 N N . ASN A 1 27 ? -15.769 -1.070 6.282 1.00 0.00 27 ASN A N 14
ATOM 13423 C CA . ASN A 1 27 ? -15.339 -2.241 5.531 1.00 0.00 27 ASN A CA 14
ATOM 13424 C C . ASN A 1 27 ? -13.830 -2.372 5.644 1.00 0.00 27 ASN A C 14
ATOM 13425 O O . ASN A 1 27 ? -13.263 -3.460 5.554 1.00 0.00 27 ASN A O 14
ATOM 13436 N N . GLY A 1 28 ? -13.204 -1.236 5.879 1.00 0.00 28 GLY A N 14
ATOM 13437 C CA . GLY A 1 28 ? -11.768 -1.171 6.005 1.00 0.00 28 GLY A CA 14
ATOM 13438 C C . GLY A 1 28 ? -11.266 0.254 5.915 1.00 0.00 28 GLY A C 14
ATOM 13439 O O . GLY A 1 28 ? -12.064 1.194 5.848 1.00 0.00 28 GLY A O 14
ATOM 13443 N N . SER A 1 29 ? -9.953 0.416 5.918 1.00 0.00 29 SER A N 14
ATOM 13444 C CA . SER A 1 29 ? -9.343 1.729 5.789 1.00 0.00 29 SER A CA 14
ATOM 13445 C C . SER A 1 29 ? -8.698 1.859 4.415 1.00 0.00 29 SER A C 14
ATOM 13446 O O . SER A 1 29 ? -7.675 1.227 4.140 1.00 0.00 29 SER A O 14
ATOM 13454 N N . TYR A 1 30 ? -9.293 2.673 3.554 1.00 0.00 30 TYR A N 14
ATOM 13455 C CA . TYR A 1 30 ? -8.853 2.761 2.170 1.00 0.00 30 TYR A CA 14
ATOM 13456 C C . TYR A 1 30 ? -8.443 4.185 1.808 1.00 0.00 30 TYR A C 14
ATOM 13457 O O . TYR A 1 30 ? -8.472 5.082 2.652 1.00 0.00 30 TYR A O 14
ATOM 13475 N N . ILE A 1 31 ? -8.072 4.380 0.547 1.00 0.00 31 ILE A N 14
ATOM 13476 C CA . ILE A 1 31 ? -7.571 5.663 0.070 1.00 0.00 31 ILE A CA 14
ATOM 13477 C C . ILE A 1 31 ? -8.727 6.586 -0.316 1.00 0.00 31 ILE A C 14
ATOM 13478 O O . ILE A 1 31 ? -9.569 6.225 -1.143 1.00 0.00 31 ILE A O 14
ATOM 13494 N N . GLU A 1 32 ? -8.767 7.769 0.280 1.00 0.00 32 GLU A N 14
ATOM 13495 C CA . GLU A 1 32 ? -9.830 8.721 -0.010 1.00 0.00 32 GLU A CA 14
ATOM 13496 C C . GLU A 1 32 ? -9.280 9.954 -0.723 1.00 0.00 32 GLU A C 14
ATOM 13497 O O . GLU A 1 32 ? -10.026 10.704 -1.354 1.00 0.00 32 GLU A O 14
ATOM 13509 N N . LYS A 1 33 ? -7.975 10.156 -0.616 1.00 0.00 33 LYS A N 14
ATOM 13510 C CA . LYS A 1 33 ? -7.307 11.271 -1.255 1.00 0.00 33 LYS A CA 14
ATOM 13511 C C . LYS A 1 33 ? -6.154 10.753 -2.099 1.00 0.00 33 LYS A C 14
ATOM 13512 O O . LYS A 1 33 ? -5.459 9.830 -1.685 1.00 0.00 33 LYS A O 14
ATOM 13531 N N . TRP A 1 34 ? -5.948 11.340 -3.270 1.00 0.00 34 TRP A N 14
ATOM 13532 C CA . TRP A 1 34 ? -4.903 10.877 -4.170 1.00 0.00 34 TRP A CA 14
ATOM 13533 C C . TRP A 1 34 ? -4.430 12.011 -5.072 1.00 0.00 34 TRP A C 14
ATOM 13534 O O . TRP A 1 34 ? -5.190 12.513 -5.897 1.00 0.00 34 TRP A O 14
ATOM 13555 N N . ASN A 1 35 ? -3.184 12.429 -4.893 1.00 0.00 35 ASN A N 14
ATOM 13556 C CA . ASN A 1 35 ? -2.604 13.479 -5.722 1.00 0.00 35 ASN A CA 14
ATOM 13557 C C . ASN A 1 35 ? -1.412 12.957 -6.508 1.00 0.00 35 ASN A C 14
ATOM 13558 O O . ASN A 1 35 ? -0.813 13.685 -7.302 1.00 0.00 35 ASN A O 14
ATOM 13569 N N . LEU A 1 36 ? -1.082 11.692 -6.291 1.00 0.00 36 LEU A N 14
ATOM 13570 C CA . LEU A 1 36 ? 0.107 11.095 -6.892 1.00 0.00 36 LEU A CA 14
ATOM 13571 C C . LEU A 1 36 ? -0.088 10.829 -8.380 1.00 0.00 36 LEU A C 14
ATOM 13572 O O . LEU A 1 36 ? -1.203 10.596 -8.843 1.00 0.00 36 LEU A O 14
ATOM 13588 N N . ARG A 1 37 ? 1.014 10.847 -9.115 1.00 0.00 37 ARG A N 14
ATOM 13589 C CA . ARG A 1 37 ? 0.993 10.625 -10.557 1.00 0.00 37 ARG A CA 14
ATOM 13590 C C . ARG A 1 37 ? 1.048 9.136 -10.880 1.00 0.00 37 ARG A C 14
ATOM 13591 O O . ARG A 1 37 ? 1.793 8.700 -11.761 1.00 0.00 37 ARG A O 14
ATOM 13612 N N . ALA A 1 38 ? 0.240 8.366 -10.178 1.00 0.00 38 ALA A N 14
ATOM 13613 C CA . ALA A 1 38 ? 0.196 6.931 -10.362 1.00 0.00 38 ALA A CA 14
ATOM 13614 C C . ALA A 1 38 ? -1.241 6.445 -10.382 1.00 0.00 38 ALA A C 14
ATOM 13615 O O . ALA A 1 38 ? -2.073 6.939 -9.622 1.00 0.00 38 ALA A O 14
ATOM 13622 N N . PRO A 1 39 ? -1.562 5.494 -11.269 1.00 0.00 39 PRO A N 14
ATOM 13623 C CA . PRO A 1 39 ? -2.887 4.879 -11.313 1.00 0.00 39 PRO A CA 14
ATOM 13624 C C . PRO A 1 39 ? -3.146 4.022 -10.078 1.00 0.00 39 PRO A C 14
ATOM 13625 O O . PRO A 1 39 ? -2.225 3.405 -9.534 1.00 0.00 39 PRO A O 14
ATOM 13636 N N . LEU A 1 40 ? -4.392 4.000 -9.630 1.00 0.00 40 LEU A N 14
ATOM 13637 C CA . LEU A 1 40 ? -4.771 3.235 -8.454 1.00 0.00 40 LEU A CA 14
ATOM 13638 C C . LEU A 1 40 ? -4.609 1.739 -8.706 1.00 0.00 40 LEU A C 14
ATOM 13639 O O . LEU A 1 40 ? -5.108 1.212 -9.702 1.00 0.00 40 LEU A O 14
ATOM 13655 N N . PRO A 1 41 ? -3.882 1.044 -7.818 1.00 0.00 41 PRO A N 14
ATOM 13656 C CA . PRO A 1 41 ? -3.671 -0.403 -7.921 1.00 0.00 41 PRO A CA 14
ATOM 13657 C C . PRO A 1 41 ? -4.977 -1.183 -7.789 1.00 0.00 41 PRO A C 14
ATOM 13658 O O . PRO A 1 41 ? -5.985 -0.649 -7.322 1.00 0.00 41 PRO A O 14
ATOM 13669 N N . THR A 1 42 ? -4.953 -2.447 -8.176 1.00 0.00 42 THR A N 14
ATOM 13670 C CA . THR A 1 42 ? -6.162 -3.255 -8.177 1.00 0.00 42 THR A CA 14
ATOM 13671 C C . THR A 1 42 ? -6.264 -4.104 -6.912 1.00 0.00 42 THR A C 14
ATOM 13672 O O . THR A 1 42 ? -5.325 -4.156 -6.115 1.00 0.00 42 THR A O 14
ATOM 13683 N N . GLN A 1 43 ? -7.412 -4.758 -6.744 1.00 0.00 43 GLN A N 14
ATOM 13684 C CA . GLN A 1 43 ? -7.675 -5.629 -5.595 1.00 0.00 43 GLN A CA 14
ATOM 13685 C C . GLN A 1 43 ? -6.543 -6.628 -5.394 1.00 0.00 43 GLN A C 14
ATOM 13686 O O . GLN A 1 43 ? -5.955 -6.710 -4.314 1.00 0.00 43 GLN A O 14
ATOM 13700 N N . ALA A 1 44 ? -6.253 -7.377 -6.448 1.00 0.00 44 ALA A N 14
ATOM 13701 C CA . ALA A 1 44 ? -5.180 -8.369 -6.422 1.00 0.00 44 ALA A CA 14
ATOM 13702 C C . ALA A 1 44 ? -3.854 -7.734 -6.019 1.00 0.00 44 ALA A C 14
ATOM 13703 O O . ALA A 1 44 ? -3.145 -8.251 -5.158 1.00 0.00 44 ALA A O 14
ATOM 13710 N N . GLU A 1 45 ? -3.538 -6.599 -6.632 1.00 0.00 45 GLU A N 14
ATOM 13711 C CA . GLU A 1 45 ? -2.303 -5.875 -6.340 1.00 0.00 45 GLU A CA 14
ATOM 13712 C C . GLU A 1 45 ? -2.221 -5.482 -4.866 1.00 0.00 45 GLU A C 14
ATOM 13713 O O . GLU A 1 45 ? -1.186 -5.660 -4.223 1.00 0.00 45 GLU A O 14
ATOM 13725 N N . LEU A 1 46 ? -3.322 -4.970 -4.331 1.00 0.00 46 LEU A N 14
ATOM 13726 C CA . LEU A 1 46 ? -3.392 -4.575 -2.933 1.00 0.00 46 LEU A CA 14
ATOM 13727 C C . LEU A 1 46 ? -3.161 -5.768 -2.010 1.00 0.00 46 LEU A C 14
ATOM 13728 O O . LEU A 1 46 ? -2.420 -5.677 -1.029 1.00 0.00 46 LEU A O 14
ATOM 13744 N N . GLU A 1 47 ? -3.785 -6.892 -2.337 1.00 0.00 47 GLU A N 14
ATOM 13745 C CA . GLU A 1 47 ? -3.666 -8.090 -1.522 1.00 0.00 47 GLU A CA 14
ATOM 13746 C C . GLU A 1 47 ? -2.277 -8.707 -1.644 1.00 0.00 47 GLU A C 14
ATOM 13747 O O . GLU A 1 47 ? -1.792 -9.336 -0.710 1.00 0.00 47 GLU A O 14
ATOM 13759 N N . THR A 1 48 ? -1.639 -8.513 -2.792 1.00 0.00 48 THR A N 14
ATOM 13760 C CA . THR A 1 48 ? -0.287 -9.012 -3.011 1.00 0.00 48 THR A CA 14
ATOM 13761 C C . THR A 1 48 ? 0.694 -8.353 -2.043 1.00 0.00 48 THR A C 14
ATOM 13762 O O . THR A 1 48 ? 1.524 -9.029 -1.434 1.00 0.00 48 THR A O 14
ATOM 13773 N N . TRP A 1 49 ? 0.575 -7.039 -1.883 1.00 0.00 49 TRP A N 14
ATOM 13774 C CA . TRP A 1 49 ? 1.446 -6.306 -0.971 1.00 0.00 49 TRP A CA 14
ATOM 13775 C C . TRP A 1 49 ? 1.147 -6.689 0.472 1.00 0.00 49 TRP A C 14
ATOM 13776 O O . TRP A 1 49 ? 2.055 -6.801 1.295 1.00 0.00 49 TRP A O 14
ATOM 13797 N N . TRP A 1 50 ? -0.131 -6.899 0.766 1.00 0.00 50 TRP A N 14
ATOM 13798 C CA . TRP A 1 50 ? -0.542 -7.379 2.078 1.00 0.00 50 TRP A CA 14
ATOM 13799 C C . TRP A 1 50 ? 0.082 -8.745 2.347 1.00 0.00 50 TRP A C 14
ATOM 13800 O O . TRP A 1 50 ? 0.691 -8.966 3.395 1.00 0.00 50 TRP A O 14
ATOM 13821 N N . GLU A 1 51 ? -0.056 -9.646 1.378 1.00 0.00 51 GLU A N 14
ATOM 13822 C CA . GLU A 1 51 ? 0.500 -10.985 1.468 1.00 0.00 51 GLU A CA 14
ATOM 13823 C C . GLU A 1 51 ? 2.012 -10.950 1.668 1.00 0.00 51 GLU A C 14
ATOM 13824 O O . GLU A 1 51 ? 2.550 -11.706 2.475 1.00 0.00 51 GLU A O 14
ATOM 13836 N N . GLU A 1 52 ? 2.687 -10.063 0.950 1.00 0.00 52 GLU A N 14
ATOM 13837 C CA . GLU A 1 52 ? 4.126 -9.900 1.104 1.00 0.00 52 GLU A CA 14
ATOM 13838 C C . GLU A 1 52 ? 4.476 -9.442 2.514 1.00 0.00 52 GLU A C 14
ATOM 13839 O O . GLU A 1 52 ? 5.379 -9.987 3.141 1.00 0.00 52 GLU A O 14
ATOM 13851 N N . LEU A 1 53 ? 3.740 -8.460 3.018 1.00 0.00 53 LEU A N 14
ATOM 13852 C CA . LEU A 1 53 ? 3.968 -7.942 4.361 1.00 0.00 53 LEU A CA 14
ATOM 13853 C C . LEU A 1 53 ? 3.790 -9.040 5.411 1.00 0.00 53 LEU A C 14
ATOM 13854 O O . LEU A 1 53 ? 4.461 -9.040 6.442 1.00 0.00 53 LEU A O 14
ATOM 13870 N N . GLN A 1 54 ? 2.885 -9.973 5.143 1.00 0.00 54 GLN A N 14
ATOM 13871 C CA . GLN A 1 54 ? 2.586 -11.040 6.077 1.00 0.00 54 GLN A CA 14
ATOM 13872 C C . GLN A 1 54 ? 3.610 -12.175 5.991 1.00 0.00 54 GLN A C 14
ATOM 13873 O O . GLN A 1 54 ? 4.016 -12.732 7.014 1.00 0.00 54 GLN A O 14
ATOM 13887 N N . LYS A 1 55 ? 4.019 -12.518 4.770 1.00 0.00 55 LYS A N 14
ATOM 13888 C CA . LYS A 1 55 ? 4.895 -13.671 4.546 1.00 0.00 55 LYS A CA 14
ATOM 13889 C C . LYS A 1 55 ? 6.363 -13.324 4.718 1.00 0.00 55 LYS A C 14
ATOM 13890 O O . LYS A 1 55 ? 7.210 -14.198 4.907 1.00 0.00 55 LYS A O 14
ATOM 13909 N N . ASN A 1 56 ? 6.655 -12.051 4.669 1.00 0.00 56 ASN A N 14
ATOM 13910 C CA . ASN A 1 56 ? 8.031 -11.586 4.767 1.00 0.00 56 ASN A CA 14
ATOM 13911 C C . ASN A 1 56 ? 8.342 -11.112 6.177 1.00 0.00 56 ASN A C 14
ATOM 13912 O O . ASN A 1 56 ? 7.482 -10.541 6.853 1.00 0.00 56 ASN A O 14
ATOM 13923 N N . PRO A 1 57 ? 9.574 -11.365 6.644 1.00 0.00 57 PRO A N 14
ATOM 13924 C CA . PRO A 1 57 ? 10.043 -10.883 7.944 1.00 0.00 57 PRO A CA 14
ATOM 13925 C C . PRO A 1 57 ? 9.939 -9.367 8.040 1.00 0.00 57 PRO A C 14
ATOM 13926 O O . PRO A 1 57 ? 10.234 -8.655 7.076 1.00 0.00 57 PRO A O 14
ATOM 13937 N N . PRO A 1 58 ? 9.498 -8.855 9.194 1.00 0.00 58 PRO A N 14
ATOM 13938 C CA . PRO A 1 58 ? 9.302 -7.420 9.391 1.00 0.00 58 PRO A CA 14
ATOM 13939 C C . PRO A 1 58 ? 10.616 -6.649 9.467 1.00 0.00 58 PRO A C 14
ATOM 13940 O O . PRO A 1 58 ? 11.701 -7.241 9.466 1.00 0.00 58 PRO A O 14
ATOM 13951 N N . TYR A 1 59 ? 10.499 -5.327 9.510 1.00 0.00 59 TYR A N 14
ATOM 13952 C CA . TYR A 1 59 ? 11.639 -4.435 9.691 1.00 0.00 59 TYR A CA 14
ATOM 13953 C C . TYR A 1 59 ? 12.498 -4.892 10.871 1.00 0.00 59 TYR A C 14
ATOM 13954 O O . TYR A 1 59 ? 12.000 -5.042 11.986 1.00 0.00 59 TYR A O 14
ATOM 13972 N N . GLU A 1 60 ? 13.777 -5.132 10.610 1.00 0.00 60 GLU A N 14
ATOM 13973 C CA . GLU A 1 60 ? 14.685 -5.636 11.630 1.00 0.00 60 GLU A CA 14
ATOM 13974 C C . GLU A 1 60 ? 15.320 -4.474 12.388 1.00 0.00 60 GLU A C 14
ATOM 13975 O O . GLU A 1 60 ? 16.140 -3.736 11.840 1.00 0.00 60 GLU A O 14
ATOM 13987 N N . MET A 1 1 ? -9.594 -4.361 5.004 1.00 0.00 1 MET A N 15
ATOM 13988 C CA . MET A 1 1 ? -8.145 -4.314 4.697 1.00 0.00 1 MET A CA 15
ATOM 13989 C C . MET A 1 1 ? -7.545 -2.978 5.127 1.00 0.00 1 MET A C 15
ATOM 13990 O O . MET A 1 1 ? -8.167 -1.929 4.963 1.00 0.00 1 MET A O 15
ATOM 14006 N N . ILE A 1 2 ? -6.344 -3.020 5.694 1.00 0.00 2 ILE A N 15
ATOM 14007 C CA . ILE A 1 2 ? -5.640 -1.801 6.068 1.00 0.00 2 ILE A CA 15
ATOM 14008 C C . ILE A 1 2 ? -4.671 -1.411 4.959 1.00 0.00 2 ILE A C 15
ATOM 14009 O O . ILE A 1 2 ? -3.640 -2.051 4.765 1.00 0.00 2 ILE A O 15
ATOM 14025 N N . LEU A 1 3 ? -5.034 -0.379 4.224 1.00 0.00 3 LEU A N 15
ATOM 14026 C CA . LEU A 1 3 ? -4.279 0.074 3.069 1.00 0.00 3 LEU A CA 15
ATOM 14027 C C . LEU A 1 3 ? -2.966 0.736 3.460 1.00 0.00 3 LEU A C 15
ATOM 14028 O O . LEU A 1 3 ? -1.979 0.640 2.735 1.00 0.00 3 LEU A O 15
ATOM 14044 N N . TYR A 1 4 ? -2.969 1.404 4.610 1.00 0.00 4 TYR A N 15
ATOM 14045 C CA . TYR A 1 4 ? -1.818 2.192 5.059 1.00 0.00 4 TYR A CA 15
ATOM 14046 C C . TYR A 1 4 ? -0.525 1.386 5.018 1.00 0.00 4 TYR A C 15
ATOM 14047 O O . TYR A 1 4 ? 0.466 1.827 4.435 1.00 0.00 4 TYR A O 15
ATOM 14065 N N . ASP A 1 5 ? -0.544 0.210 5.628 1.00 0.00 5 ASP A N 15
ATOM 14066 C CA . ASP A 1 5 ? 0.634 -0.646 5.685 1.00 0.00 5 ASP A CA 15
ATOM 14067 C C . ASP A 1 5 ? 1.120 -1.001 4.288 1.00 0.00 5 ASP A C 15
ATOM 14068 O O . ASP A 1 5 ? 2.308 -0.905 3.988 1.00 0.00 5 ASP A O 15
ATOM 14077 N N . ALA A 1 6 ? 0.185 -1.398 3.438 1.00 0.00 6 ALA A N 15
ATOM 14078 C CA . ALA A 1 6 ? 0.500 -1.781 2.068 1.00 0.00 6 ALA A CA 15
ATOM 14079 C C . ALA A 1 6 ? 1.106 -0.615 1.282 1.00 0.00 6 ALA A C 15
ATOM 14080 O O . ALA A 1 6 ? 2.127 -0.770 0.608 1.00 0.00 6 ALA A O 15
ATOM 14087 N N . ILE A 1 7 ? 0.480 0.553 1.382 1.00 0.00 7 ILE A N 15
ATOM 14088 C CA . ILE A 1 7 ? 0.962 1.738 0.681 1.00 0.00 7 ILE A CA 15
ATOM 14089 C C . ILE A 1 7 ? 2.321 2.177 1.223 1.00 0.00 7 ILE A C 15
ATOM 14090 O O . ILE A 1 7 ? 3.224 2.519 0.458 1.00 0.00 7 ILE A O 15
ATOM 14106 N N . MET A 1 8 ? 2.462 2.139 2.545 1.00 0.00 8 MET A N 15
ATOM 14107 C CA . MET A 1 8 ? 3.713 2.508 3.204 1.00 0.00 8 MET A CA 15
ATOM 14108 C C . MET A 1 8 ? 4.828 1.548 2.805 1.00 0.00 8 MET A C 15
ATOM 14109 O O . MET A 1 8 ? 6.003 1.913 2.780 1.00 0.00 8 MET A O 15
ATOM 14123 N N . TYR A 1 9 ? 4.440 0.321 2.492 1.00 0.00 9 TYR A N 15
ATOM 14124 C CA . TYR A 1 9 ? 5.385 -0.711 2.090 1.00 0.00 9 TYR A CA 15
ATOM 14125 C C . TYR A 1 9 ? 5.946 -0.426 0.699 1.00 0.00 9 TYR A C 15
ATOM 14126 O O . TYR A 1 9 ? 7.119 -0.684 0.429 1.00 0.00 9 TYR A O 15
ATOM 14144 N N . LYS A 1 10 ? 5.107 0.105 -0.183 1.00 0.00 10 LYS A N 15
ATOM 14145 C CA . LYS A 1 10 ? 5.537 0.401 -1.545 1.00 0.00 10 LYS A CA 15
ATOM 14146 C C . LYS A 1 10 ? 6.168 1.791 -1.637 1.00 0.00 10 LYS A C 15
ATOM 14147 O O . LYS A 1 10 ? 7.128 1.997 -2.381 1.00 0.00 10 LYS A O 15
ATOM 14166 N N . TYR A 1 11 ? 5.631 2.745 -0.884 1.00 0.00 11 TYR A N 15
ATOM 14167 C CA . TYR A 1 11 ? 6.147 4.110 -0.898 1.00 0.00 11 TYR A CA 15
ATOM 14168 C C . TYR A 1 11 ? 6.406 4.613 0.520 1.00 0.00 11 TYR A C 15
ATOM 14169 O O . TYR A 1 11 ? 5.529 5.208 1.148 1.00 0.00 11 TYR A O 15
ATOM 14187 N N . PRO A 1 12 ? 7.619 4.374 1.044 1.00 0.00 12 PRO A N 15
ATOM 14188 C CA . PRO A 1 12 ? 7.988 4.778 2.404 1.00 0.00 12 PRO A CA 15
ATOM 14189 C C . PRO A 1 12 ? 8.301 6.272 2.524 1.00 0.00 12 PRO A C 15
ATOM 14190 O O . PRO A 1 12 ? 8.248 6.845 3.613 1.00 0.00 12 PRO A O 15
ATOM 14201 N N . ASN A 1 13 ? 8.631 6.897 1.401 1.00 0.00 13 ASN A N 15
ATOM 14202 C CA . ASN A 1 13 ? 8.988 8.310 1.387 1.00 0.00 13 ASN A CA 15
ATOM 14203 C C . ASN A 1 13 ? 7.764 9.192 1.158 1.00 0.00 13 ASN A C 15
ATOM 14204 O O . ASN A 1 13 ? 7.885 10.411 1.018 1.00 0.00 13 ASN A O 15
ATOM 14215 N N . ALA A 1 14 ? 6.590 8.581 1.134 1.00 0.00 14 ALA A N 15
ATOM 14216 C CA . ALA A 1 14 ? 5.350 9.323 0.962 1.00 0.00 14 ALA A CA 15
ATOM 14217 C C . ALA A 1 14 ? 4.791 9.737 2.319 1.00 0.00 14 ALA A C 15
ATOM 14218 O O . ALA A 1 14 ? 4.965 9.030 3.313 1.00 0.00 14 ALA A O 15
ATOM 14225 N N . VAL A 1 15 ? 4.138 10.888 2.366 1.00 0.00 15 VAL A N 15
ATOM 14226 C CA . VAL A 1 15 ? 3.620 11.416 3.623 1.00 0.00 15 VAL A CA 15
ATOM 14227 C C . VAL A 1 15 ? 2.151 11.034 3.816 1.00 0.00 15 VAL A C 15
ATOM 14228 O O . VAL A 1 15 ? 1.316 11.245 2.929 1.00 0.00 15 VAL A O 15
ATOM 14241 N N . SER A 1 16 ? 1.845 10.461 4.974 1.00 0.00 16 SER A N 15
ATOM 14242 C CA . SER A 1 16 ? 0.488 10.064 5.313 1.00 0.00 16 SER A CA 15
ATOM 14243 C C . SER A 1 16 ? -0.441 11.278 5.346 1.00 0.00 16 SER A C 15
ATOM 14244 O O . SER A 1 16 ? -0.053 12.352 5.818 1.00 0.00 16 SER A O 15
ATOM 14252 N N . ARG A 1 17 ? -1.653 11.105 4.803 1.00 0.00 17 ARG A N 15
ATOM 14253 C CA . ARG A 1 17 ? -2.677 12.148 4.762 1.00 0.00 17 ARG A CA 15
ATOM 14254 C C . ARG A 1 17 ? -2.306 13.275 3.796 1.00 0.00 17 ARG A C 15
ATOM 14255 O O . ARG A 1 17 ? -3.089 14.199 3.580 1.00 0.00 17 ARG A O 15
ATOM 14276 N N . LYS A 1 18 ? -1.117 13.190 3.216 1.00 0.00 18 LYS A N 15
ATOM 14277 C CA . LYS A 1 18 ? -0.647 14.199 2.280 1.00 0.00 18 LYS A CA 15
ATOM 14278 C C . LYS A 1 18 ? -0.551 13.617 0.874 1.00 0.00 18 LYS A C 15
ATOM 14279 O O . LYS A 1 18 ? -1.225 14.077 -0.044 1.00 0.00 18 LYS A O 15
ATOM 14298 N N . ASP A 1 19 ? 0.286 12.599 0.715 1.00 0.00 19 ASP A N 15
ATOM 14299 C CA . ASP A 1 19 ? 0.425 11.918 -0.567 1.00 0.00 19 ASP A CA 15
ATOM 14300 C C . ASP A 1 19 ? -0.629 10.830 -0.694 1.00 0.00 19 ASP A C 15
ATOM 14301 O O . ASP A 1 19 ? -1.171 10.584 -1.774 1.00 0.00 19 ASP A O 15
ATOM 14310 N N . PHE A 1 20 ? -0.907 10.174 0.420 1.00 0.00 20 PHE A N 15
ATOM 14311 C CA . PHE A 1 20 ? -1.990 9.212 0.485 1.00 0.00 20 PHE A CA 15
ATOM 14312 C C . PHE A 1 20 ? -2.814 9.442 1.744 1.00 0.00 20 PHE A C 15
ATOM 14313 O O . PHE A 1 20 ? -2.328 9.304 2.868 1.00 0.00 20 PHE A O 15
ATOM 14330 N N . GLU A 1 21 ? -4.054 9.837 1.545 1.00 0.00 21 GLU A N 15
ATOM 14331 C CA . GLU A 1 21 ? -4.959 10.098 2.648 1.00 0.00 21 GLU A CA 15
ATOM 14332 C C . GLU A 1 21 ? -5.821 8.871 2.898 1.00 0.00 21 GLU A C 15
ATOM 14333 O O . GLU A 1 21 ? -6.230 8.199 1.953 1.00 0.00 21 GLU A O 15
ATOM 14345 N N . LEU A 1 22 ? -6.085 8.574 4.161 1.00 0.00 22 LEU A N 15
ATOM 14346 C CA . LEU A 1 22 ? -6.771 7.342 4.521 1.00 0.00 22 LEU A CA 15
ATOM 14347 C C . LEU A 1 22 ? -8.199 7.608 4.973 1.00 0.00 22 LEU A C 15
ATOM 14348 O O . LEU A 1 22 ? -8.516 8.686 5.480 1.00 0.00 22 LEU A O 15
ATOM 14364 N N . ARG A 1 23 ? -9.042 6.607 4.792 1.00 0.00 23 ARG A N 15
ATOM 14365 C CA . ARG A 1 23 ? -10.417 6.642 5.266 1.00 0.00 23 ARG A CA 15
ATOM 14366 C C . ARG A 1 23 ? -10.722 5.337 5.983 1.00 0.00 23 ARG A C 15
ATOM 14367 O O . ARG A 1 23 ? -10.593 4.261 5.397 1.00 0.00 23 ARG A O 15
ATOM 14388 N N . ASN A 1 24 ? -11.122 5.428 7.239 1.00 0.00 24 ASN A N 15
ATOM 14389 C CA . ASN A 1 24 ? -11.418 4.241 8.023 1.00 0.00 24 ASN A CA 15
ATOM 14390 C C . ASN A 1 24 ? -12.911 3.955 8.021 1.00 0.00 24 ASN A C 15
ATOM 14391 O O . ASN A 1 24 ? -13.713 4.744 8.526 1.00 0.00 24 ASN A O 15
ATOM 14402 N N . ASP A 1 25 ? -13.275 2.822 7.448 1.00 0.00 25 ASP A N 15
ATOM 14403 C CA . ASP A 1 25 ? -14.672 2.419 7.358 1.00 0.00 25 ASP A CA 15
ATOM 14404 C C . ASP A 1 25 ? -15.036 1.486 8.510 1.00 0.00 25 ASP A C 15
ATOM 14405 O O . ASP A 1 25 ? -16.207 1.220 8.770 1.00 0.00 25 ASP A O 15
ATOM 14414 N N . GLY A 1 26 ? -14.019 1.021 9.220 1.00 0.00 26 GLY A N 15
ATOM 14415 C CA . GLY A 1 26 ? -14.226 0.034 10.264 1.00 0.00 26 GLY A CA 15
ATOM 14416 C C . GLY A 1 26 ? -13.733 -1.326 9.828 1.00 0.00 26 GLY A C 15
ATOM 14417 O O . GLY A 1 26 ? -13.011 -2.005 10.559 1.00 0.00 26 GLY A O 15
ATOM 14421 N N . ASN A 1 27 ? -14.114 -1.714 8.617 1.00 0.00 27 ASN A N 15
ATOM 14422 C CA . ASN A 1 27 ? -13.620 -2.942 8.009 1.00 0.00 27 ASN A CA 15
ATOM 14423 C C . ASN A 1 27 ? -12.158 -2.772 7.618 1.00 0.00 27 ASN A C 15
ATOM 14424 O O . ASN A 1 27 ? -11.427 -3.740 7.409 1.00 0.00 27 ASN A O 15
ATOM 14435 N N . GLY A 1 28 ? -11.737 -1.526 7.553 1.00 0.00 28 GLY A N 15
ATOM 14436 C CA . GLY A 1 28 ? -10.367 -1.213 7.227 1.00 0.00 28 GLY A CA 15
ATOM 14437 C C . GLY A 1 28 ? -10.192 0.240 6.854 1.00 0.00 28 GLY A C 15
ATOM 14438 O O . GLY A 1 28 ? -11.167 0.933 6.548 1.00 0.00 28 GLY A O 15
ATOM 14442 N N . SER A 1 29 ? -8.959 0.705 6.905 1.00 0.00 29 SER A N 15
ATOM 14443 C CA . SER A 1 29 ? -8.628 2.052 6.485 1.00 0.00 29 SER A CA 15
ATOM 14444 C C . SER A 1 29 ? -8.048 2.015 5.077 1.00 0.00 29 SER A C 15
ATOM 14445 O O . SER A 1 29 ? -6.932 1.530 4.874 1.00 0.00 29 SER A O 15
ATOM 14453 N N . TYR A 1 30 ? -8.810 2.498 4.107 1.00 0.00 30 TYR A N 15
ATOM 14454 C CA . TYR A 1 30 ? -8.391 2.450 2.715 1.00 0.00 30 TYR A CA 15
ATOM 14455 C C . TYR A 1 30 ? -8.102 3.850 2.179 1.00 0.00 30 TYR A C 15
ATOM 14456 O O . TYR A 1 30 ? -8.012 4.810 2.945 1.00 0.00 30 TYR A O 15
ATOM 14474 N N . ILE A 1 31 ? -7.951 3.954 0.866 1.00 0.00 31 ILE A N 15
ATOM 14475 C CA . ILE A 1 31 ? -7.557 5.206 0.234 1.00 0.00 31 ILE A CA 15
ATOM 14476 C C . ILE A 1 31 ? -8.718 6.194 0.159 1.00 0.00 31 ILE A C 15
ATOM 14477 O O . ILE A 1 31 ? -9.774 5.892 -0.394 1.00 0.00 31 ILE A O 15
ATOM 14493 N N . GLU A 1 32 ? -8.505 7.367 0.735 1.00 0.00 32 GLU A N 15
ATOM 14494 C CA . GLU A 1 32 ? -9.439 8.476 0.622 1.00 0.00 32 GLU A CA 15
ATOM 14495 C C . GLU A 1 32 ? -8.989 9.395 -0.504 1.00 0.00 32 GLU A C 15
ATOM 14496 O O . GLU A 1 32 ? -9.682 9.575 -1.506 1.00 0.00 32 GLU A O 15
ATOM 14508 N N . LYS A 1 33 ? -7.801 9.954 -0.340 1.00 0.00 33 LYS A N 15
ATOM 14509 C CA . LYS A 1 33 ? -7.263 10.911 -1.287 1.00 0.00 33 LYS A CA 15
ATOM 14510 C C . LYS A 1 33 ? -5.955 10.393 -1.869 1.00 0.00 33 LYS A C 15
ATOM 14511 O O . LYS A 1 33 ? -4.994 10.154 -1.133 1.00 0.00 33 LYS A O 15
ATOM 14530 N N . TRP A 1 34 ? -5.926 10.206 -3.178 1.00 0.00 34 TRP A N 15
ATOM 14531 C CA . TRP A 1 34 ? -4.721 9.764 -3.852 1.00 0.00 34 TRP A CA 15
ATOM 14532 C C . TRP A 1 34 ? -4.030 10.969 -4.477 1.00 0.00 34 TRP A C 15
ATOM 14533 O O . TRP A 1 34 ? -4.539 11.567 -5.425 1.00 0.00 34 TRP A O 15
ATOM 14554 N N . ASN A 1 35 ? -2.879 11.333 -3.937 1.00 0.00 35 ASN A N 15
ATOM 14555 C CA . ASN A 1 35 ? -2.177 12.534 -4.376 1.00 0.00 35 ASN A CA 15
ATOM 14556 C C . ASN A 1 35 ? -0.844 12.159 -5.009 1.00 0.00 35 ASN A C 15
ATOM 14557 O O . ASN A 1 35 ? 0.008 13.010 -5.266 1.00 0.00 35 ASN A O 15
ATOM 14568 N N . LEU A 1 36 ? -0.669 10.874 -5.260 1.00 0.00 36 LEU A N 15
ATOM 14569 C CA . LEU A 1 36 ? 0.541 10.381 -5.891 1.00 0.00 36 LEU A CA 15
ATOM 14570 C C . LEU A 1 36 ? 0.385 10.376 -7.405 1.00 0.00 36 LEU A C 15
ATOM 14571 O O . LEU A 1 36 ? -0.676 10.030 -7.929 1.00 0.00 36 LEU A O 15
ATOM 14587 N N . ARG A 1 37 ? 1.444 10.757 -8.104 1.00 0.00 37 ARG A N 15
ATOM 14588 C CA . ARG A 1 37 ? 1.445 10.778 -9.563 1.00 0.00 37 ARG A CA 15
ATOM 14589 C C . ARG A 1 37 ? 1.742 9.385 -10.114 1.00 0.00 37 ARG A C 15
ATOM 14590 O O . ARG A 1 37 ? 2.526 9.217 -11.047 1.00 0.00 37 ARG A O 15
ATOM 14611 N N . ALA A 1 38 ? 1.086 8.397 -9.531 1.00 0.00 38 ALA A N 15
ATOM 14612 C CA . ALA A 1 38 ? 1.238 7.009 -9.926 1.00 0.00 38 ALA A CA 15
ATOM 14613 C C . ALA A 1 38 ? -0.140 6.375 -10.092 1.00 0.00 38 ALA A C 15
ATOM 14614 O O . ALA A 1 38 ? -1.088 6.761 -9.402 1.00 0.00 38 ALA A O 15
ATOM 14621 N N . PRO A 1 39 ? -0.271 5.428 -11.026 1.00 0.00 39 PRO A N 15
ATOM 14622 C CA . PRO A 1 39 ? -1.535 4.729 -11.284 1.00 0.00 39 PRO A CA 15
ATOM 14623 C C . PRO A 1 39 ? -2.107 4.066 -10.032 1.00 0.00 39 PRO A C 15
ATOM 14624 O O . PRO A 1 39 ? -1.360 3.580 -9.176 1.00 0.00 39 PRO A O 15
ATOM 14635 N N . LEU A 1 40 ? -3.432 4.056 -9.933 1.00 0.00 40 LEU A N 15
ATOM 14636 C CA . LEU A 1 40 ? -4.119 3.417 -8.824 1.00 0.00 40 LEU A CA 15
ATOM 14637 C C . LEU A 1 40 ? -3.831 1.921 -8.820 1.00 0.00 40 LEU A C 15
ATOM 14638 O O . LEU A 1 40 ? -4.047 1.241 -9.824 1.00 0.00 40 LEU A O 15
ATOM 14654 N N . PRO A 1 41 ? -3.329 1.400 -7.692 1.00 0.00 41 PRO A N 15
ATOM 14655 C CA . PRO A 1 41 ? -2.973 -0.016 -7.558 1.00 0.00 41 PRO A CA 15
ATOM 14656 C C . PRO A 1 41 ? -4.147 -0.954 -7.812 1.00 0.00 41 PRO A C 15
ATOM 14657 O O . PRO A 1 41 ? -5.301 -0.631 -7.510 1.00 0.00 41 PRO A O 15
ATOM 14668 N N . THR A 1 42 ? -3.836 -2.116 -8.361 1.00 0.00 42 THR A N 15
ATOM 14669 C CA . THR A 1 42 ? -4.845 -3.106 -8.688 1.00 0.00 42 THR A CA 15
ATOM 14670 C C . THR A 1 42 ? -5.183 -3.937 -7.460 1.00 0.00 42 THR A C 15
ATOM 14671 O O . THR A 1 42 ? -4.384 -4.015 -6.524 1.00 0.00 42 THR A O 15
ATOM 14682 N N . GLN A 1 43 ? -6.362 -4.552 -7.462 1.00 0.00 43 GLN A N 15
ATOM 14683 C CA . GLN A 1 43 ? -6.804 -5.373 -6.342 1.00 0.00 43 GLN A CA 15
ATOM 14684 C C . GLN A 1 43 ? -5.804 -6.485 -6.077 1.00 0.00 43 GLN A C 15
ATOM 14685 O O . GLN A 1 43 ? -5.463 -6.775 -4.928 1.00 0.00 43 GLN A O 15
ATOM 14699 N N . ALA A 1 44 ? -5.339 -7.093 -7.158 1.00 0.00 44 ALA A N 15
ATOM 14700 C CA . ALA A 1 44 ? -4.324 -8.134 -7.083 1.00 0.00 44 ALA A CA 15
ATOM 14701 C C . ALA A 1 44 ? -3.071 -7.639 -6.371 1.00 0.00 44 ALA A C 15
ATOM 14702 O O . ALA A 1 44 ? -2.605 -8.265 -5.417 1.00 0.00 44 ALA A O 15
ATOM 14709 N N . GLU A 1 45 ? -2.540 -6.502 -6.816 1.00 0.00 45 GLU A N 15
ATOM 14710 C CA . GLU A 1 45 ? -1.333 -5.946 -6.230 1.00 0.00 45 GLU A CA 15
ATOM 14711 C C . GLU A 1 45 ? -1.568 -5.567 -4.773 1.00 0.00 45 GLU A C 15
ATOM 14712 O O . GLU A 1 45 ? -0.736 -5.849 -3.911 1.00 0.00 45 GLU A O 15
ATOM 14724 N N . LEU A 1 46 ? -2.719 -4.962 -4.504 1.00 0.00 46 LEU A N 15
ATOM 14725 C CA . LEU A 1 46 ? -3.103 -4.600 -3.148 1.00 0.00 46 LEU A CA 15
ATOM 14726 C C . LEU A 1 46 ? -3.046 -5.807 -2.218 1.00 0.00 46 LEU A C 15
ATOM 14727 O O . LEU A 1 46 ? -2.389 -5.774 -1.178 1.00 0.00 46 LEU A O 15
ATOM 14743 N N . GLU A 1 47 ? -3.727 -6.880 -2.605 1.00 0.00 47 GLU A N 15
ATOM 14744 C CA . GLU A 1 47 ? -3.795 -8.075 -1.778 1.00 0.00 47 GLU A CA 15
ATOM 14745 C C . GLU A 1 47 ? -2.459 -8.815 -1.747 1.00 0.00 47 GLU A C 15
ATOM 14746 O O . GLU A 1 47 ? -2.216 -9.623 -0.852 1.00 0.00 47 GLU A O 15
ATOM 14758 N N . THR A 1 48 ? -1.594 -8.539 -2.718 1.00 0.00 48 THR A N 15
ATOM 14759 C CA . THR A 1 48 ? -0.249 -9.102 -2.724 1.00 0.00 48 THR A CA 15
ATOM 14760 C C . THR A 1 48 ? 0.592 -8.462 -1.623 1.00 0.00 48 THR A C 15
ATOM 14761 O O . THR A 1 48 ? 1.257 -9.160 -0.857 1.00 0.00 48 THR A O 15
ATOM 14772 N N . TRP A 1 49 ? 0.535 -7.135 -1.531 1.00 0.00 49 TRP A N 15
ATOM 14773 C CA . TRP A 1 49 ? 1.253 -6.413 -0.486 1.00 0.00 49 TRP A CA 15
ATOM 14774 C C . TRP A 1 49 ? 0.746 -6.843 0.881 1.00 0.00 49 TRP A C 15
ATOM 14775 O O . TRP A 1 49 ? 1.524 -7.025 1.817 1.00 0.00 49 TRP A O 15
ATOM 14796 N N . TRP A 1 50 ? -0.570 -7.010 0.980 1.00 0.00 50 TRP A N 15
ATOM 14797 C CA . TRP A 1 50 ? -1.193 -7.493 2.203 1.00 0.00 50 TRP A CA 15
ATOM 14798 C C . TRP A 1 50 ? -0.661 -8.881 2.559 1.00 0.00 50 TRP A C 15
ATOM 14799 O O . TRP A 1 50 ? -0.329 -9.153 3.712 1.00 0.00 50 TRP A O 15
ATOM 14820 N N . GLU A 1 51 ? -0.569 -9.745 1.555 1.00 0.00 51 GLU A N 15
ATOM 14821 C CA . GLU A 1 51 ? -0.045 -11.086 1.734 1.00 0.00 51 GLU A CA 15
ATOM 14822 C C . GLU A 1 51 ? 1.392 -11.060 2.230 1.00 0.00 51 GLU A C 15
ATOM 14823 O O . GLU A 1 51 ? 1.726 -11.731 3.204 1.00 0.00 51 GLU A O 15
ATOM 14835 N N . GLU A 1 52 ? 2.233 -10.277 1.566 1.00 0.00 52 GLU A N 15
ATOM 14836 C CA . GLU A 1 52 ? 3.635 -10.169 1.944 1.00 0.00 52 GLU A CA 15
ATOM 14837 C C . GLU A 1 52 ? 3.773 -9.569 3.337 1.00 0.00 52 GLU A C 15
ATOM 14838 O O . GLU A 1 52 ? 4.647 -9.964 4.106 1.00 0.00 52 GLU A O 15
ATOM 14850 N N . LEU A 1 53 ? 2.889 -8.633 3.664 1.00 0.00 53 LEU A N 15
ATOM 14851 C CA . LEU A 1 53 ? 2.848 -8.039 4.994 1.00 0.00 53 LEU A CA 15
ATOM 14852 C C . LEU A 1 53 ? 2.491 -9.092 6.044 1.00 0.00 53 LEU A C 15
ATOM 14853 O O . LEU A 1 53 ? 3.120 -9.172 7.100 1.00 0.00 53 LEU A O 15
ATOM 14869 N N . GLN A 1 54 ? 1.479 -9.899 5.749 1.00 0.00 54 GLN A N 15
ATOM 14870 C CA . GLN A 1 54 ? 1.040 -10.950 6.653 1.00 0.00 54 GLN A CA 15
ATOM 14871 C C . GLN A 1 54 ? 2.072 -12.071 6.738 1.00 0.00 54 GLN A C 15
ATOM 14872 O O . GLN A 1 54 ? 2.176 -12.761 7.750 1.00 0.00 54 GLN A O 15
ATOM 14886 N N . LYS A 1 55 ? 2.831 -12.243 5.666 1.00 0.00 55 LYS A N 15
ATOM 14887 C CA . LYS A 1 55 ? 3.901 -13.229 5.625 1.00 0.00 55 LYS A CA 15
ATOM 14888 C C . LYS A 1 55 ? 5.177 -12.646 6.236 1.00 0.00 55 LYS A C 15
ATOM 14889 O O . LYS A 1 55 ? 6.214 -13.310 6.305 1.00 0.00 55 LYS A O 15
ATOM 14908 N N . ASN A 1 56 ? 5.056 -11.401 6.696 1.00 0.00 56 ASN A N 15
ATOM 14909 C CA . ASN A 1 56 ? 6.148 -10.645 7.316 1.00 0.00 56 ASN A CA 15
ATOM 14910 C C . ASN A 1 56 ? 7.281 -10.404 6.321 1.00 0.00 56 ASN A C 15
ATOM 14911 O O . ASN A 1 56 ? 8.116 -11.279 6.081 1.00 0.00 56 ASN A O 15
ATOM 14922 N N . PRO A 1 57 ? 7.316 -9.205 5.723 1.00 0.00 57 PRO A N 15
ATOM 14923 C CA . PRO A 1 57 ? 8.319 -8.848 4.722 1.00 0.00 57 PRO A CA 15
ATOM 14924 C C . PRO A 1 57 ? 9.654 -8.466 5.358 1.00 0.00 57 PRO A C 15
ATOM 14925 O O . PRO A 1 57 ? 9.691 -7.920 6.462 1.00 0.00 57 PRO A O 15
ATOM 14936 N N . PRO A 1 58 ? 10.772 -8.759 4.678 1.00 0.00 58 PRO A N 15
ATOM 14937 C CA . PRO A 1 58 ? 12.101 -8.420 5.179 1.00 0.00 58 PRO A CA 15
ATOM 14938 C C . PRO A 1 58 ? 12.389 -6.929 5.088 1.00 0.00 58 PRO A C 15
ATOM 14939 O O . PRO A 1 58 ? 11.820 -6.224 4.250 1.00 0.00 58 PRO A O 15
ATOM 14950 N N . TYR A 1 59 ? 13.270 -6.462 5.954 1.00 0.00 59 TYR A N 15
ATOM 14951 C CA . TYR A 1 59 ? 13.652 -5.058 5.982 1.00 0.00 59 TYR A CA 15
ATOM 14952 C C . TYR A 1 59 ? 14.493 -4.733 4.753 1.00 0.00 59 TYR A C 15
ATOM 14953 O O . TYR A 1 59 ? 15.407 -5.485 4.413 1.00 0.00 59 TYR A O 15
ATOM 14971 N N . GLU A 1 60 ? 14.167 -3.634 4.079 1.00 0.00 60 GLU A N 15
ATOM 14972 C CA . GLU A 1 60 ? 14.897 -3.231 2.885 1.00 0.00 60 GLU A CA 15
ATOM 14973 C C . GLU A 1 60 ? 16.318 -2.822 3.254 1.00 0.00 60 GLU A C 15
ATOM 14974 O O . GLU A 1 60 ? 16.519 -1.891 4.035 1.00 0.00 60 GLU A O 15
ATOM 14986 N N . MET A 1 1 ? -9.334 -4.722 5.710 1.00 0.00 1 MET A N 16
ATOM 14987 C CA . MET A 1 1 ? -8.010 -4.603 5.052 1.00 0.00 1 MET A CA 16
ATOM 14988 C C . MET A 1 1 ? -7.407 -3.229 5.312 1.00 0.00 1 MET A C 16
ATOM 14989 O O . MET A 1 1 ? -8.023 -2.208 5.010 1.00 0.00 1 MET A O 16
ATOM 15005 N N . ILE A 1 2 ? -6.204 -3.206 5.873 1.00 0.00 2 ILE A N 16
ATOM 15006 C CA . ILE A 1 2 ? -5.521 -1.951 6.165 1.00 0.00 2 ILE A CA 16
ATOM 15007 C C . ILE A 1 2 ? -4.697 -1.505 4.964 1.00 0.00 2 ILE A C 16
ATOM 15008 O O . ILE A 1 2 ? -3.660 -2.087 4.660 1.00 0.00 2 ILE A O 16
ATOM 15024 N N . LEU A 1 3 ? -5.161 -0.478 4.279 1.00 0.00 3 LEU A N 16
ATOM 15025 C CA . LEU A 1 3 ? -4.460 0.044 3.121 1.00 0.00 3 LEU A CA 16
ATOM 15026 C C . LEU A 1 3 ? -3.170 0.740 3.538 1.00 0.00 3 LEU A C 16
ATOM 15027 O O . LEU A 1 3 ? -2.160 0.668 2.840 1.00 0.00 3 LEU A O 16
ATOM 15043 N N . TYR A 1 4 ? -3.221 1.398 4.691 1.00 0.00 4 TYR A N 16
ATOM 15044 C CA . TYR A 1 4 ? -2.082 2.145 5.225 1.00 0.00 4 TYR A CA 16
ATOM 15045 C C . TYR A 1 4 ? -0.817 1.290 5.286 1.00 0.00 4 TYR A C 16
ATOM 15046 O O . TYR A 1 4 ? 0.238 1.695 4.799 1.00 0.00 4 TYR A O 16
ATOM 15064 N N . ASP A 1 5 ? -0.936 0.108 5.876 1.00 0.00 5 ASP A N 16
ATOM 15065 C CA . ASP A 1 5 ? 0.216 -0.754 6.097 1.00 0.00 5 ASP A CA 16
ATOM 15066 C C . ASP A 1 5 ? 0.795 -1.235 4.775 1.00 0.00 5 ASP A C 16
ATOM 15067 O O . ASP A 1 5 ? 2.010 -1.308 4.612 1.00 0.00 5 ASP A O 16
ATOM 15076 N N . ALA A 1 6 ? -0.083 -1.530 3.826 1.00 0.00 6 ALA A N 16
ATOM 15077 C CA . ALA A 1 6 ? 0.335 -2.006 2.513 1.00 0.00 6 ALA A CA 16
ATOM 15078 C C . ALA A 1 6 ? 1.065 -0.910 1.740 1.00 0.00 6 ALA A C 16
ATOM 15079 O O . ALA A 1 6 ? 2.114 -1.153 1.137 1.00 0.00 6 ALA A O 16
ATOM 15086 N N . ILE A 1 7 ? 0.517 0.300 1.777 1.00 0.00 7 ILE A N 16
ATOM 15087 C CA . ILE A 1 7 ? 1.124 1.438 1.096 1.00 0.00 7 ILE A CA 16
ATOM 15088 C C . ILE A 1 7 ? 2.506 1.721 1.664 1.00 0.00 7 ILE A C 16
ATOM 15089 O O . ILE A 1 7 ? 3.476 1.841 0.923 1.00 0.00 7 ILE A O 16
ATOM 15105 N N . MET A 1 8 ? 2.587 1.793 2.988 1.00 0.00 8 MET A N 16
ATOM 15106 C CA . MET A 1 8 ? 3.844 2.102 3.664 1.00 0.00 8 MET A CA 16
ATOM 15107 C C . MET A 1 8 ? 4.834 0.945 3.527 1.00 0.00 8 MET A C 16
ATOM 15108 O O . MET A 1 8 ? 6.047 1.131 3.637 1.00 0.00 8 MET A O 16
ATOM 15122 N N . TYR A 1 9 ? 4.309 -0.250 3.281 1.00 0.00 9 TYR A N 16
ATOM 15123 C CA . TYR A 1 9 ? 5.139 -1.435 3.096 1.00 0.00 9 TYR A CA 16
ATOM 15124 C C . TYR A 1 9 ? 5.946 -1.329 1.808 1.00 0.00 9 TYR A C 16
ATOM 15125 O O . TYR A 1 9 ? 7.128 -1.676 1.771 1.00 0.00 9 TYR A O 16
ATOM 15143 N N . LYS A 1 10 ? 5.304 -0.849 0.750 1.00 0.00 10 LYS A N 16
ATOM 15144 C CA . LYS A 1 10 ? 5.964 -0.738 -0.539 1.00 0.00 10 LYS A CA 16
ATOM 15145 C C . LYS A 1 10 ? 6.605 0.636 -0.716 1.00 0.00 10 LYS A C 16
ATOM 15146 O O . LYS A 1 10 ? 7.715 0.749 -1.236 1.00 0.00 10 LYS A O 16
ATOM 15165 N N . TYR A 1 11 ? 5.912 1.674 -0.271 1.00 0.00 11 TYR A N 16
ATOM 15166 C CA . TYR A 1 11 ? 6.382 3.040 -0.452 1.00 0.00 11 TYR A CA 16
ATOM 15167 C C . TYR A 1 11 ? 6.595 3.729 0.890 1.00 0.00 11 TYR A C 16
ATOM 15168 O O . TYR A 1 11 ? 5.650 4.236 1.489 1.00 0.00 11 TYR A O 16
ATOM 15186 N N . PRO A 1 12 ? 7.841 3.749 1.386 1.00 0.00 12 PRO A N 16
ATOM 15187 C CA . PRO A 1 12 ? 8.189 4.466 2.618 1.00 0.00 12 PRO A CA 16
ATOM 15188 C C . PRO A 1 12 ? 8.236 5.972 2.391 1.00 0.00 12 PRO A C 16
ATOM 15189 O O . PRO A 1 12 ? 8.267 6.769 3.329 1.00 0.00 12 PRO A O 16
ATOM 15200 N N . ASN A 1 13 ? 8.245 6.344 1.121 1.00 0.00 13 ASN A N 16
ATOM 15201 C CA . ASN A 1 13 ? 8.292 7.740 0.713 1.00 0.00 13 ASN A CA 16
ATOM 15202 C C . ASN A 1 13 ? 6.889 8.328 0.627 1.00 0.00 13 ASN A C 16
ATOM 15203 O O . ASN A 1 13 ? 6.714 9.487 0.254 1.00 0.00 13 ASN A O 16
ATOM 15214 N N . ALA A 1 14 ? 5.892 7.527 0.967 1.00 0.00 14 ALA A N 16
ATOM 15215 C CA . ALA A 1 14 ? 4.510 7.956 0.863 1.00 0.00 14 ALA A CA 16
ATOM 15216 C C . ALA A 1 14 ? 4.069 8.673 2.132 1.00 0.00 14 ALA A C 16
ATOM 15217 O O . ALA A 1 14 ? 3.842 8.047 3.166 1.00 0.00 14 ALA A O 16
ATOM 15224 N N . VAL A 1 15 ? 3.957 9.990 2.051 1.00 0.00 15 VAL A N 16
ATOM 15225 C CA . VAL A 1 15 ? 3.543 10.788 3.195 1.00 0.00 15 VAL A CA 16
ATOM 15226 C C . VAL A 1 15 ? 2.023 10.779 3.340 1.00 0.00 15 VAL A C 16
ATOM 15227 O O . VAL A 1 15 ? 1.296 11.236 2.449 1.00 0.00 15 VAL A O 16
ATOM 15240 N N . SER A 1 16 ? 1.550 10.249 4.461 1.00 0.00 16 SER A N 16
ATOM 15241 C CA . SER A 1 16 ? 0.123 10.178 4.734 1.00 0.00 16 SER A CA 16
ATOM 15242 C C . SER A 1 16 ? -0.446 11.573 4.982 1.00 0.00 16 SER A C 16
ATOM 15243 O O . SER A 1 16 ? 0.263 12.466 5.458 1.00 0.00 16 SER A O 16
ATOM 15251 N N . ARG A 1 17 ? -1.721 11.753 4.633 1.00 0.00 17 ARG A N 16
ATOM 15252 C CA . ARG A 1 17 ? -2.425 13.024 4.820 1.00 0.00 17 ARG A CA 16
ATOM 15253 C C . ARG A 1 17 ? -1.802 14.115 3.949 1.00 0.00 17 ARG A C 16
ATOM 15254 O O . ARG A 1 17 ? -1.949 15.310 4.216 1.00 0.00 17 ARG A O 16
ATOM 15275 N N . LYS A 1 18 ? -1.117 13.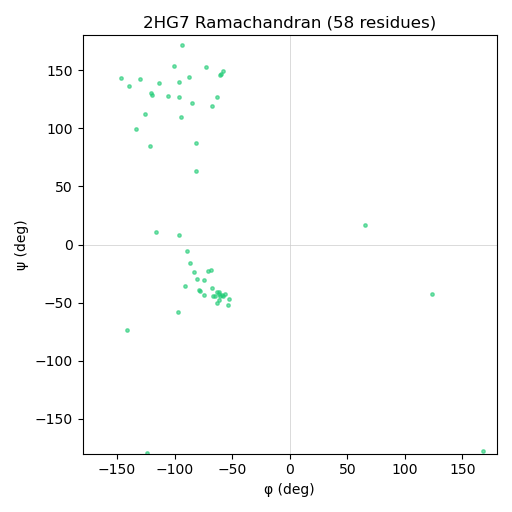682 2.896 1.00 0.00 18 LYS A N 16
ATOM 15276 C CA . LYS A 1 18 ? -0.472 14.585 1.953 1.00 0.00 18 LYS A CA 16
ATOM 15277 C C . LYS A 1 18 ? -0.517 13.993 0.545 1.00 0.00 18 LYS A C 16
ATOM 15278 O O . LYS A 1 18 ? -1.282 14.444 -0.308 1.00 0.00 18 LYS A O 16
ATOM 15297 N N . ASP A 1 19 ? 0.289 12.957 0.320 1.00 0.00 19 ASP A N 16
ATOM 15298 C CA . ASP A 1 19 ? 0.344 12.291 -0.979 1.00 0.00 19 ASP A CA 16
ATOM 15299 C C . ASP A 1 19 ? -0.817 11.319 -1.127 1.00 0.00 19 ASP A C 16
ATOM 15300 O O . ASP A 1 19 ? -1.148 10.882 -2.225 1.00 0.00 19 ASP A O 16
ATOM 15309 N N . PHE A 1 20 ? -1.422 10.977 -0.005 1.00 0.00 20 PHE A N 16
ATOM 15310 C CA . PHE A 1 20 ? -2.619 10.157 0.007 1.00 0.00 20 PHE A CA 16
ATOM 15311 C C . PHE A 1 20 ? -3.337 10.345 1.333 1.00 0.00 20 PHE A C 16
ATOM 15312 O O . PHE A 1 20 ? -2.696 10.538 2.367 1.00 0.00 20 PHE A O 16
ATOM 15329 N N . GLU A 1 21 ? -4.656 10.316 1.305 1.00 0.00 21 GLU A N 16
ATOM 15330 C CA . GLU A 1 21 ? -5.435 10.479 2.522 1.00 0.00 21 GLU A CA 16
ATOM 15331 C C . GLU A 1 21 ? -6.273 9.241 2.777 1.00 0.00 21 GLU A C 16
ATOM 15332 O O . GLU A 1 21 ? -6.952 8.744 1.877 1.00 0.00 21 GLU A O 16
ATOM 15344 N N . LEU A 1 22 ? -6.213 8.742 3.997 1.00 0.00 22 LEU A N 16
ATOM 15345 C CA . LEU A 1 22 ? -6.965 7.565 4.376 1.00 0.00 22 LEU A CA 16
ATOM 15346 C C . LEU A 1 22 ? -8.188 7.958 5.187 1.00 0.00 22 LEU A C 16
ATOM 15347 O O . LEU A 1 22 ? -8.202 9.000 5.845 1.00 0.00 22 LEU A O 16
ATOM 15363 N N . ARG A 1 23 ? -9.208 7.125 5.134 1.00 0.00 23 ARG A N 16
ATOM 15364 C CA . ARG A 1 23 ? -10.396 7.319 5.947 1.00 0.00 23 ARG A CA 16
ATOM 15365 C C . ARG A 1 23 ? -10.860 6.009 6.533 1.00 0.00 23 ARG A C 16
ATOM 15366 O O . ARG A 1 23 ? -10.692 4.950 5.925 1.00 0.00 23 ARG A O 16
ATOM 15387 N N . ASN A 1 24 ? -11.441 6.095 7.714 1.00 0.00 24 ASN A N 16
ATOM 15388 C CA . ASN A 1 24 ? -11.835 4.908 8.461 1.00 0.00 24 ASN A CA 16
ATOM 15389 C C . ASN A 1 24 ? -13.252 4.476 8.103 1.00 0.00 24 ASN A C 16
ATOM 15390 O O . ASN A 1 24 ? -14.194 5.271 8.154 1.00 0.00 24 ASN A O 16
ATOM 15401 N N . ASP A 1 25 ? -13.389 3.215 7.731 1.00 0.00 25 ASP A N 16
ATOM 15402 C CA . ASP A 1 25 ? -14.680 2.647 7.356 1.00 0.00 25 ASP A CA 16
ATOM 15403 C C . ASP A 1 25 ? -15.221 1.753 8.469 1.00 0.00 25 ASP A C 16
ATOM 15404 O O . ASP A 1 25 ? -16.395 1.381 8.475 1.00 0.00 25 ASP A O 16
ATOM 15413 N N . GLY A 1 26 ? -14.361 1.425 9.424 1.00 0.00 26 GLY A N 16
ATOM 15414 C CA . GLY A 1 26 ? -14.712 0.454 10.446 1.00 0.00 26 GLY A CA 16
ATOM 15415 C C . GLY A 1 26 ? -14.110 -0.896 10.131 1.00 0.00 26 GLY A C 16
ATOM 15416 O O . GLY A 1 26 ? -13.728 -1.651 11.026 1.00 0.00 26 GLY A O 16
ATOM 15420 N N . ASN A 1 27 ? -14.025 -1.185 8.839 1.00 0.00 27 ASN A N 16
ATOM 15421 C CA . ASN A 1 27 ? -13.346 -2.375 8.339 1.00 0.00 27 ASN A CA 16
ATOM 15422 C C . ASN A 1 27 ? -11.864 -2.056 8.132 1.00 0.00 27 ASN A C 16
ATOM 15423 O O . ASN A 1 27 ? -11.074 -2.884 7.673 1.00 0.00 27 ASN A O 16
ATOM 15434 N N . GLY A 1 28 ? -11.502 -0.834 8.483 1.00 0.00 28 GLY A N 16
ATOM 15435 C CA . GLY A 1 28 ? -10.142 -0.373 8.318 1.00 0.00 28 GLY A CA 16
ATOM 15436 C C . GLY A 1 28 ? -10.094 0.969 7.631 1.00 0.00 28 GLY A C 16
ATOM 15437 O O . GLY A 1 28 ? -11.131 1.508 7.239 1.00 0.00 28 GLY A O 16
ATOM 15441 N N . SER A 1 29 ? -8.901 1.520 7.501 1.00 0.00 29 SER A N 16
ATOM 15442 C CA . SER A 1 29 ? -8.719 2.782 6.816 1.00 0.00 29 SER A CA 16
ATOM 15443 C C . SER A 1 29 ? -8.114 2.551 5.434 1.00 0.00 29 SER A C 16
ATOM 15444 O O . SER A 1 29 ? -7.044 1.943 5.305 1.00 0.00 29 SER A O 16
ATOM 15452 N N . TYR A 1 30 ? -8.810 3.013 4.404 1.00 0.00 30 TYR A N 16
ATOM 15453 C CA . TYR A 1 30 ? -8.345 2.851 3.033 1.00 0.00 30 TYR A CA 16
ATOM 15454 C C . TYR A 1 30 ? -8.161 4.200 2.346 1.00 0.00 30 TYR A C 16
ATOM 15455 O O . TYR A 1 30 ? -8.397 5.251 2.946 1.00 0.00 30 TYR A O 16
ATOM 15473 N N . ILE A 1 31 ? -7.743 4.156 1.087 1.00 0.00 31 ILE A N 16
ATOM 15474 C CA . ILE A 1 31 ? -7.386 5.359 0.347 1.00 0.00 31 ILE A CA 16
ATOM 15475 C C . ILE A 1 31 ? -8.622 6.115 -0.113 1.00 0.00 31 ILE A C 16
ATOM 15476 O O . ILE A 1 31 ? -9.454 5.572 -0.840 1.00 0.00 31 ILE A O 16
ATOM 15492 N N . GLU A 1 32 ? -8.740 7.358 0.322 1.00 0.00 32 GLU A N 16
ATOM 15493 C CA . GLU A 1 32 ? -9.790 8.242 -0.166 1.00 0.00 32 GLU A CA 16
ATOM 15494 C C . GLU A 1 32 ? -9.261 9.077 -1.325 1.00 0.00 32 GLU A C 16
ATOM 15495 O O . GLU A 1 32 ? -9.789 9.032 -2.435 1.00 0.00 32 GLU A O 16
ATOM 15507 N N . LYS A 1 33 ? -8.203 9.830 -1.059 1.00 0.00 33 LYS A N 16
ATOM 15508 C CA . LYS A 1 33 ? -7.618 10.703 -2.065 1.00 0.00 33 LYS A CA 16
ATOM 15509 C C . LYS A 1 33 ? -6.207 10.264 -2.411 1.00 0.00 33 LYS A C 16
ATOM 15510 O O . LYS A 1 33 ? -5.465 9.790 -1.547 1.00 0.00 33 LYS A O 16
ATOM 15529 N N . TRP A 1 34 ? -5.842 10.447 -3.669 1.00 0.00 34 TRP A N 16
ATOM 15530 C CA . TRP A 1 34 ? -4.558 9.991 -4.180 1.00 0.00 34 TRP A CA 16
ATOM 15531 C C . TRP A 1 34 ? -3.836 11.137 -4.883 1.00 0.00 34 TRP A C 16
ATOM 15532 O O . TRP A 1 34 ? -4.275 11.609 -5.936 1.00 0.00 34 TRP A O 16
ATOM 15553 N N . ASN A 1 35 ? -2.739 11.587 -4.289 1.00 0.00 35 ASN A N 16
ATOM 15554 C CA . ASN A 1 35 ? -1.959 12.692 -4.840 1.00 0.00 35 ASN A CA 16
ATOM 15555 C C . ASN A 1 35 ? -0.590 12.205 -5.287 1.00 0.00 35 ASN A C 16
ATOM 15556 O O . ASN A 1 35 ? 0.215 12.974 -5.820 1.00 0.00 35 ASN A O 16
ATOM 15567 N N . LEU A 1 36 ? -0.329 10.929 -5.054 1.00 0.00 36 LEU A N 16
ATOM 15568 C CA . LEU A 1 36 ? 0.923 10.314 -5.461 1.00 0.00 36 LEU A CA 16
ATOM 15569 C C . LEU A 1 36 ? 1.028 10.277 -6.976 1.00 0.00 36 LEU A C 16
ATOM 15570 O O . LEU A 1 36 ? 0.047 10.017 -7.673 1.00 0.00 36 LEU A O 16
ATOM 15586 N N . ARG A 1 37 ? 2.221 10.529 -7.481 1.00 0.00 37 ARG A N 16
ATOM 15587 C CA . ARG A 1 37 ? 2.463 10.494 -8.917 1.00 0.00 37 ARG A CA 16
ATOM 15588 C C . ARG A 1 37 ? 2.757 9.069 -9.366 1.00 0.00 37 ARG A C 16
ATOM 15589 O O . ARG A 1 37 ? 3.608 8.823 -10.221 1.00 0.00 37 ARG A O 16
ATOM 15610 N N . ALA A 1 38 ? 2.025 8.143 -8.784 1.00 0.00 38 ALA A N 16
ATOM 15611 C CA . ALA A 1 38 ? 2.139 6.735 -9.101 1.00 0.00 38 ALA A CA 16
ATOM 15612 C C . ALA A 1 38 ? 0.777 6.214 -9.534 1.00 0.00 38 ALA A C 16
ATOM 15613 O O . ALA A 1 38 ? -0.248 6.799 -9.173 1.00 0.00 38 ALA A O 16
ATOM 15620 N N . PRO A 1 39 ? 0.737 5.145 -10.333 1.00 0.00 39 PRO A N 16
ATOM 15621 C CA . PRO A 1 39 ? -0.525 4.580 -10.813 1.00 0.00 39 PRO A CA 16
ATOM 15622 C C . PRO A 1 39 ? -1.321 3.916 -9.696 1.00 0.00 39 PRO A C 16
ATOM 15623 O O . PRO A 1 39 ? -0.750 3.445 -8.711 1.00 0.00 39 PRO A O 16
ATOM 15634 N N . LEU A 1 40 ? -2.638 3.906 -9.844 1.00 0.00 40 LEU A N 16
ATOM 15635 C CA . LEU A 1 40 ? -3.508 3.227 -8.904 1.00 0.00 40 LEU A CA 16
ATOM 15636 C C . LEU A 1 40 ? -3.366 1.722 -9.052 1.00 0.00 40 LEU A C 16
ATOM 15637 O O . LEU A 1 40 ? -3.667 1.164 -10.111 1.00 0.00 40 LEU A O 16
ATOM 15653 N N . PRO A 1 41 ? -2.888 1.049 -7.997 1.00 0.00 41 PRO A N 16
ATOM 15654 C CA . PRO A 1 41 ? -2.730 -0.404 -7.998 1.00 0.00 41 PRO A CA 16
ATOM 15655 C C . PRO A 1 41 ? -4.065 -1.128 -8.092 1.00 0.00 41 PRO A C 16
ATOM 15656 O O . PRO A 1 41 ? -5.119 -0.567 -7.778 1.00 0.00 41 PRO A O 16
ATOM 15667 N N . THR A 1 42 ? -4.021 -2.375 -8.512 1.00 0.00 42 THR A N 16
ATOM 15668 C CA . THR A 1 42 ? -5.233 -3.159 -8.650 1.00 0.00 42 THR A CA 16
ATOM 15669 C C . THR A 1 42 ? -5.510 -3.940 -7.372 1.00 0.00 42 THR A C 16
ATOM 15670 O O . THR A 1 42 ? -4.650 -4.024 -6.493 1.00 0.00 42 THR A O 16
ATOM 15681 N N . GLN A 1 43 ? -6.712 -4.492 -7.273 1.00 0.00 43 GLN A N 16
ATOM 15682 C CA . GLN A 1 43 ? -7.119 -5.262 -6.104 1.00 0.00 43 GLN A CA 16
ATOM 15683 C C . GLN A 1 43 ? -6.126 -6.395 -5.853 1.00 0.00 43 GLN A C 16
ATOM 15684 O O . GLN A 1 43 ? -5.669 -6.606 -4.725 1.00 0.00 43 GLN A O 16
ATOM 15698 N N . ALA A 1 44 ? -5.775 -7.097 -6.925 1.00 0.00 44 ALA A N 16
ATOM 15699 C CA . ALA A 1 44 ? -4.800 -8.181 -6.854 1.00 0.00 44 ALA A CA 16
ATOM 15700 C C . ALA A 1 44 ? -3.450 -7.676 -6.356 1.00 0.00 44 ALA A C 16
ATOM 15701 O O . ALA A 1 44 ? -2.831 -8.287 -5.484 1.00 0.00 44 ALA A O 16
ATOM 15708 N N . GLU A 1 45 ? -3.005 -6.551 -6.911 1.00 0.00 45 GLU A N 16
ATOM 15709 C CA . GLU A 1 45 ? -1.733 -5.945 -6.522 1.00 0.00 45 GLU A CA 16
ATOM 15710 C C . GLU A 1 45 ? -1.730 -5.579 -5.042 1.00 0.00 45 GLU A C 16
ATOM 15711 O O . GLU A 1 45 ? -0.758 -5.840 -4.332 1.00 0.00 45 GLU A O 16
ATOM 15723 N N . LEU A 1 46 ? -2.829 -4.998 -4.582 1.00 0.00 46 LEU A N 16
ATOM 15724 C CA . LEU A 1 46 ? -2.970 -4.620 -3.187 1.00 0.00 46 LEU A CA 16
ATOM 15725 C C . LEU A 1 46 ? -2.856 -5.836 -2.272 1.00 0.00 46 LEU A C 16
ATOM 15726 O O . LEU A 1 46 ? -2.131 -5.804 -1.276 1.00 0.00 46 LEU A O 16
ATOM 15742 N N . GLU A 1 47 ? -3.562 -6.912 -2.615 1.00 0.00 47 GLU A N 16
ATOM 15743 C CA . GLU A 1 47 ? -3.515 -8.131 -1.816 1.00 0.00 47 GLU A CA 16
ATOM 15744 C C . GLU A 1 47 ? -2.152 -8.807 -1.915 1.00 0.00 47 GLU A C 16
ATOM 15745 O O . GLU A 1 47 ? -1.757 -9.542 -1.016 1.00 0.00 47 GLU A O 16
ATOM 15757 N N . THR A 1 48 ? -1.436 -8.548 -3.003 1.00 0.00 48 THR A N 16
ATOM 15758 C CA . THR A 1 48 ? -0.100 -9.100 -3.180 1.00 0.00 48 THR A CA 16
ATOM 15759 C C . THR A 1 48 ? 0.852 -8.568 -2.111 1.00 0.00 48 THR A C 16
ATOM 15760 O O . THR A 1 48 ? 1.529 -9.338 -1.430 1.00 0.00 48 THR A O 16
ATOM 15771 N N . TRP A 1 49 ? 0.877 -7.253 -1.952 1.00 0.00 49 TRP A N 16
ATOM 15772 C CA . TRP A 1 49 ? 1.759 -6.627 -0.976 1.00 0.00 49 TRP A CA 16
ATOM 15773 C C . TRP A 1 49 ? 1.276 -6.926 0.436 1.00 0.00 49 TRP A C 16
ATOM 15774 O O . TRP A 1 49 ? 2.074 -7.058 1.360 1.00 0.00 49 TRP A O 16
ATOM 15795 N N . TRP A 1 50 ? -0.039 -7.052 0.588 1.00 0.00 50 TRP A N 16
ATOM 15796 C CA . TRP A 1 50 ? -0.635 -7.441 1.859 1.00 0.00 50 TRP A CA 16
ATOM 15797 C C . TRP A 1 50 ? -0.212 -8.865 2.214 1.00 0.00 50 TRP A C 16
ATOM 15798 O O . TRP A 1 50 ? 0.114 -9.164 3.364 1.00 0.00 50 TRP A O 16
ATOM 15819 N N . GLU A 1 51 ? -0.213 -9.736 1.210 1.00 0.00 51 GLU A N 16
ATOM 15820 C CA . GLU A 1 51 ? 0.250 -11.099 1.368 1.00 0.00 51 GLU A CA 16
ATOM 15821 C C . GLU A 1 51 ? 1.709 -11.138 1.796 1.00 0.00 51 GLU A C 16
ATOM 15822 O O . GLU A 1 51 ? 2.056 -11.797 2.766 1.00 0.00 51 GLU A O 16
ATOM 15834 N N . GLU A 1 52 ? 2.560 -10.423 1.072 1.00 0.00 52 GLU A N 16
ATOM 15835 C CA . GLU A 1 52 ? 3.987 -10.402 1.372 1.00 0.00 52 GLU A CA 16
ATOM 15836 C C . GLU A 1 52 ? 4.255 -9.784 2.743 1.00 0.00 52 GLU A C 16
ATOM 15837 O O . GLU A 1 52 ? 5.210 -10.146 3.426 1.00 0.00 52 GLU A O 16
ATOM 15849 N N . LEU A 1 53 ? 3.396 -8.852 3.134 1.00 0.00 53 LEU A N 16
ATOM 15850 C CA . LEU A 1 53 ? 3.489 -8.204 4.436 1.00 0.00 53 LEU A CA 16
ATOM 15851 C C . LEU A 1 53 ? 3.225 -9.217 5.548 1.00 0.00 53 LEU A C 16
ATOM 15852 O O . LEU A 1 53 ? 3.870 -9.190 6.594 1.00 0.00 53 LEU A O 16
ATOM 15868 N N . GLN A 1 54 ? 2.280 -10.119 5.306 1.00 0.00 54 GLN A N 16
ATOM 15869 C CA . GLN A 1 54 ? 1.903 -11.114 6.299 1.00 0.00 54 GLN A CA 16
ATOM 15870 C C . GLN A 1 54 ? 2.791 -12.354 6.216 1.00 0.00 54 GLN A C 16
ATOM 15871 O O . GLN A 1 54 ? 3.067 -12.996 7.231 1.00 0.00 54 GLN A O 16
ATOM 15885 N N . LYS A 1 55 ? 3.238 -12.684 5.010 1.00 0.00 55 LYS A N 16
ATOM 15886 C CA . LYS A 1 55 ? 4.080 -13.857 4.801 1.00 0.00 55 LYS A CA 16
ATOM 15887 C C . LYS A 1 55 ? 5.517 -13.561 5.199 1.00 0.00 55 LYS A C 16
ATOM 15888 O O . LYS A 1 55 ? 6.329 -14.469 5.397 1.00 0.00 55 LYS A O 16
ATOM 15907 N N . ASN A 1 56 ? 5.805 -12.285 5.334 1.00 0.00 56 ASN A N 16
ATOM 15908 C CA . ASN A 1 56 ? 7.070 -11.826 5.885 1.00 0.00 56 ASN A CA 16
ATOM 15909 C C . ASN A 1 56 ? 6.807 -10.635 6.794 1.00 0.00 56 ASN A C 16
ATOM 15910 O O . ASN A 1 56 ? 6.817 -9.486 6.348 1.00 0.00 56 ASN A O 16
ATOM 15921 N N . PRO A 1 57 ? 6.524 -10.909 8.077 1.00 0.00 57 PRO A N 16
ATOM 15922 C CA . PRO A 1 57 ? 6.115 -9.887 9.047 1.00 0.00 57 PRO A CA 16
ATOM 15923 C C . PRO A 1 57 ? 7.166 -8.798 9.246 1.00 0.00 57 PRO A C 16
ATOM 15924 O O . PRO A 1 57 ? 8.370 -9.062 9.192 1.00 0.00 57 PRO A O 16
ATOM 15935 N N . PRO A 1 58 ? 6.715 -7.555 9.473 1.00 0.00 58 PRO A N 16
ATOM 15936 C CA . PRO A 1 58 ? 7.602 -6.422 9.752 1.00 0.00 58 PRO A CA 16
ATOM 15937 C C . PRO A 1 58 ? 8.370 -6.612 11.057 1.00 0.00 58 PRO A C 16
ATOM 15938 O O . PRO A 1 58 ? 8.053 -7.495 11.855 1.00 0.00 58 PRO A O 16
ATOM 15949 N N . TYR A 1 59 ? 9.369 -5.778 11.278 1.00 0.00 59 TYR A N 16
ATOM 15950 C CA . TYR A 1 59 ? 10.211 -5.898 12.456 1.00 0.00 59 TYR A CA 16
ATOM 15951 C C . TYR A 1 59 ? 9.946 -4.746 13.417 1.00 0.00 59 TYR A C 16
ATOM 15952 O O . TYR A 1 59 ? 10.090 -3.577 13.049 1.00 0.00 59 TYR A O 16
ATOM 15970 N N . GLU A 1 60 ? 9.540 -5.080 14.633 1.00 0.00 60 GLU A N 16
ATOM 15971 C CA . GLU A 1 60 ? 9.307 -4.082 15.671 1.00 0.00 60 GLU A CA 16
ATOM 15972 C C . GLU A 1 60 ? 10.610 -3.809 16.421 1.00 0.00 60 GLU A C 16
ATOM 15973 O O . GLU A 1 60 ? 11.170 -4.704 17.055 1.00 0.00 60 GLU A O 16
ATOM 15985 N N . MET A 1 1 ? -8.568 -4.792 2.764 1.00 0.00 1 MET A N 17
ATOM 15986 C CA . MET A 1 1 ? -7.658 -4.939 3.925 1.00 0.00 1 MET A CA 17
ATOM 15987 C C . MET A 1 1 ? -7.339 -3.564 4.493 1.00 0.00 1 MET A C 17
ATOM 15988 O O . MET A 1 1 ? -7.865 -2.559 4.017 1.00 0.00 1 MET A O 17
ATOM 16004 N N . ILE A 1 2 ? -6.490 -3.510 5.512 1.00 0.00 2 ILE A N 17
ATOM 16005 C CA . ILE A 1 2 ? -6.022 -2.232 6.020 1.00 0.00 2 ILE A CA 17
ATOM 16006 C C . ILE A 1 2 ? -5.018 -1.647 5.036 1.00 0.00 2 ILE A C 17
ATOM 16007 O O . ILE A 1 2 ? -3.884 -2.118 4.931 1.00 0.00 2 ILE A O 17
ATOM 16023 N N . LEU A 1 3 ? -5.450 -0.631 4.314 1.00 0.00 3 LEU A N 17
ATOM 16024 C CA . LEU A 1 3 ? -4.672 -0.052 3.239 1.00 0.00 3 LEU A CA 17
ATOM 16025 C C . LEU A 1 3 ? -3.387 0.587 3.753 1.00 0.00 3 LEU A C 17
ATOM 16026 O O . LEU A 1 3 ? -2.354 0.535 3.093 1.00 0.00 3 LEU A O 17
ATOM 16042 N N . TYR A 1 4 ? -3.469 1.166 4.946 1.00 0.00 4 TYR A N 17
ATOM 16043 C CA . TYR A 1 4 ? -2.358 1.904 5.547 1.00 0.00 4 TYR A CA 17
ATOM 16044 C C . TYR A 1 4 ? -1.070 1.081 5.539 1.00 0.00 4 TYR A C 17
ATOM 16045 O O . TYR A 1 4 ? -0.013 1.570 5.140 1.00 0.00 4 TYR A O 17
ATOM 16063 N N . ASP A 1 5 ? -1.172 -0.171 5.955 1.00 0.00 5 ASP A N 17
ATOM 16064 C CA . ASP A 1 5 ? -0.014 -1.050 6.030 1.00 0.00 5 ASP A CA 17
ATOM 16065 C C . ASP A 1 5 ? 0.495 -1.394 4.642 1.00 0.00 5 ASP A C 17
ATOM 16066 O O . ASP A 1 5 ? 1.680 -1.245 4.347 1.00 0.00 5 ASP A O 17
ATOM 16075 N N . ALA A 1 6 ? -0.416 -1.846 3.798 1.00 0.00 6 ALA A N 17
ATOM 16076 C CA . ALA A 1 6 ? -0.082 -2.254 2.441 1.00 0.00 6 ALA A CA 17
ATOM 16077 C C . ALA A 1 6 ? 0.592 -1.129 1.652 1.00 0.00 6 ALA A C 17
ATOM 16078 O O . ALA A 1 6 ? 1.610 -1.347 0.996 1.00 0.00 6 ALA A O 17
ATOM 16085 N N . ILE A 1 7 ? 0.040 0.075 1.734 1.00 0.00 7 ILE A N 17
ATOM 16086 C CA . ILE A 1 7 ? 0.562 1.203 0.973 1.00 0.00 7 ILE A CA 17
ATOM 16087 C C . ILE A 1 7 ? 1.963 1.586 1.432 1.00 0.00 7 ILE A C 17
ATOM 16088 O O . ILE A 1 7 ? 2.834 1.854 0.607 1.00 0.00 7 ILE A O 17
ATOM 16104 N N . MET A 1 8 ? 2.192 1.593 2.743 1.00 0.00 8 MET A N 17
ATOM 16105 C CA . MET A 1 8 ? 3.495 2.004 3.262 1.00 0.00 8 MET A CA 17
ATOM 16106 C C . MET A 1 8 ? 4.554 0.937 2.996 1.00 0.00 8 MET A C 17
ATOM 16107 O O . MET A 1 8 ? 5.753 1.219 3.025 1.00 0.00 8 MET A O 17
ATOM 16121 N N . TYR A 1 9 ? 4.109 -0.285 2.732 1.00 0.00 9 TYR A N 17
ATOM 16122 C CA . TYR A 1 9 ? 5.012 -1.350 2.325 1.00 0.00 9 TYR A CA 17
ATOM 16123 C C . TYR A 1 9 ? 5.441 -1.130 0.877 1.00 0.00 9 TYR A C 17
ATOM 16124 O O . TYR A 1 9 ? 6.573 -1.435 0.494 1.00 0.00 9 TYR A O 17
ATOM 16142 N N . LYS A 1 10 ? 4.526 -0.579 0.085 1.00 0.00 10 LYS A N 17
ATOM 16143 C CA . LYS A 1 10 ? 4.796 -0.271 -1.314 1.00 0.00 10 LYS A CA 17
ATOM 16144 C C . LYS A 1 10 ? 5.662 0.980 -1.433 1.00 0.00 10 LYS A C 17
ATOM 16145 O O . LYS A 1 10 ? 6.717 0.962 -2.069 1.00 0.00 10 LYS A O 17
ATOM 16164 N N . TYR A 1 11 ? 5.208 2.067 -0.822 1.00 0.00 11 TYR A N 17
ATOM 16165 C CA . TYR A 1 11 ? 5.933 3.330 -0.875 1.00 0.00 11 TYR A CA 17
ATOM 16166 C C . TYR A 1 11 ? 6.307 3.803 0.529 1.00 0.00 11 TYR A C 17
ATOM 16167 O O . TYR A 1 11 ? 5.527 4.488 1.192 1.00 0.00 11 TYR A O 17
ATOM 16185 N N . PRO A 1 12 ? 7.504 3.433 1.005 1.00 0.00 12 PRO A N 17
ATOM 16186 C CA . PRO A 1 12 ? 7.995 3.845 2.326 1.00 0.00 12 PRO A CA 17
ATOM 16187 C C . PRO A 1 12 ? 8.181 5.358 2.444 1.00 0.00 12 PRO A C 17
ATOM 16188 O O . PRO A 1 12 ? 8.160 5.913 3.542 1.00 0.00 12 PRO A O 17
ATOM 16199 N N . ASN A 1 13 ? 8.378 6.024 1.314 1.00 0.00 13 ASN A N 17
ATOM 16200 C CA . ASN A 1 13 ? 8.590 7.463 1.306 1.00 0.00 13 ASN A CA 17
ATOM 16201 C C . ASN A 1 13 ? 7.286 8.222 1.088 1.00 0.00 13 ASN A C 17
ATOM 16202 O O . ASN A 1 13 ? 7.291 9.433 0.862 1.00 0.00 13 ASN A O 17
ATOM 16213 N N . ALA A 1 14 ? 6.168 7.513 1.161 1.00 0.00 14 ALA A N 17
ATOM 16214 C CA . ALA A 1 14 ? 4.863 8.140 1.017 1.00 0.00 14 ALA A CA 17
ATOM 16215 C C . ALA A 1 14 ? 4.322 8.532 2.385 1.00 0.00 14 ALA A C 17
ATOM 16216 O O . ALA A 1 14 ? 4.285 7.714 3.305 1.00 0.00 14 ALA A O 17
ATOM 16223 N N . VAL A 1 15 ? 3.924 9.788 2.527 1.00 0.00 15 VAL A N 17
ATOM 16224 C CA . VAL A 1 15 ? 3.451 10.294 3.808 1.00 0.00 15 VAL A CA 17
ATOM 16225 C C . VAL A 1 15 ? 1.928 10.255 3.888 1.00 0.00 15 VAL A C 17
ATOM 16226 O O . VAL A 1 15 ? 1.230 10.912 3.102 1.00 0.00 15 VAL A O 17
ATOM 16239 N N . SER A 1 16 ? 1.424 9.474 4.832 1.00 0.00 16 SER A N 17
ATOM 16240 C CA . SER A 1 16 ? -0.009 9.366 5.073 1.00 0.00 16 SER A CA 17
ATOM 16241 C C . SER A 1 16 ? -0.566 10.681 5.613 1.00 0.00 16 SER A C 17
ATOM 16242 O O . SER A 1 16 ? 0.100 11.373 6.389 1.00 0.00 16 SER A O 17
ATOM 16250 N N . ARG A 1 17 ? -1.779 11.023 5.177 1.00 0.00 17 ARG A N 17
ATOM 16251 C CA . ARG A 1 17 ? -2.456 12.255 5.596 1.00 0.00 17 ARG A CA 17
ATOM 16252 C C . ARG A 1 17 ? -1.727 13.479 5.056 1.00 0.00 17 ARG A C 17
ATOM 16253 O O . ARG A 1 17 ? -1.859 14.578 5.593 1.00 0.00 17 ARG A O 17
ATOM 16274 N N . LYS A 1 18 ? -0.964 13.282 3.988 1.00 0.00 18 LYS A N 17
ATOM 16275 C CA . LYS A 1 18 ? -0.216 14.369 3.373 1.00 0.00 18 LYS A CA 17
ATOM 16276 C C . LYS A 1 18 ? -0.257 14.239 1.858 1.00 0.00 18 LYS A C 17
ATOM 16277 O O . LYS A 1 18 ? -0.904 15.032 1.176 1.00 0.00 18 LYS A O 17
ATOM 16296 N N . ASP A 1 19 ? 0.418 13.224 1.338 1.00 0.00 19 ASP A N 17
ATOM 16297 C CA . ASP A 1 19 ? 0.462 13.010 -0.101 1.00 0.00 19 ASP A CA 17
ATOM 16298 C C . ASP A 1 19 ? -0.643 12.046 -0.508 1.00 0.00 19 ASP A C 17
ATOM 16299 O O . ASP A 1 19 ? -1.229 12.162 -1.580 1.00 0.00 19 ASP A O 17
ATOM 16308 N N . PHE A 1 20 ? -0.921 11.088 0.358 1.00 0.00 20 PHE A N 17
ATOM 16309 C CA . PHE A 1 20 ? -2.085 10.240 0.194 1.00 0.00 20 PHE A CA 17
ATOM 16310 C C . PHE A 1 20 ? -2.842 10.204 1.512 1.00 0.00 20 PHE A C 17
ATOM 16311 O O . PHE A 1 20 ? -2.245 10.045 2.579 1.00 0.00 20 PHE A O 17
ATOM 16328 N N . GLU A 1 21 ? -4.145 10.399 1.452 1.00 0.00 21 GLU A N 17
ATOM 16329 C CA . GLU A 1 21 ? -4.939 10.490 2.653 1.00 0.00 21 GLU A CA 17
ATOM 16330 C C . GLU A 1 21 ? -5.906 9.324 2.756 1.00 0.00 21 GLU A C 17
ATOM 16331 O O . GLU A 1 21 ? -6.659 9.030 1.820 1.00 0.00 21 GLU A O 17
ATOM 16343 N N . LEU A 1 22 ? -5.869 8.657 3.894 1.00 0.00 22 LEU A N 17
ATOM 16344 C CA . LEU A 1 22 ? -6.749 7.534 4.151 1.00 0.00 22 LEU A CA 17
ATOM 16345 C C . LEU A 1 22 ? -7.779 7.928 5.193 1.00 0.00 22 LEU A C 17
ATOM 16346 O O . LEU A 1 22 ? -7.506 8.767 6.055 1.00 0.00 22 LEU A O 17
ATOM 16362 N N . ARG A 1 23 ? -8.956 7.336 5.109 1.00 0.00 23 ARG A N 17
ATOM 16363 C CA . ARG A 1 23 ? -10.019 7.620 6.061 1.00 0.00 23 ARG A CA 17
ATOM 16364 C C . ARG A 1 23 ? -10.611 6.333 6.606 1.00 0.00 23 ARG A C 17
ATOM 16365 O O . ARG A 1 23 ? -10.407 5.254 6.044 1.00 0.00 23 ARG A O 17
ATOM 16386 N N . ASN A 1 24 ? -11.351 6.464 7.694 1.00 0.00 24 ASN A N 17
ATOM 16387 C CA . ASN A 1 24 ? -11.898 5.311 8.401 1.00 0.00 24 ASN A CA 17
ATOM 16388 C C . ASN A 1 24 ? -13.186 4.833 7.747 1.00 0.00 24 ASN A C 17
ATOM 16389 O O . ASN A 1 24 ? -14.127 5.607 7.562 1.00 0.00 24 ASN A O 17
ATOM 16400 N N . ASP A 1 25 ? -13.216 3.559 7.389 1.00 0.00 25 ASP A N 17
ATOM 16401 C CA . ASP A 1 25 ? -14.403 2.950 6.804 1.00 0.00 25 ASP A CA 17
ATOM 16402 C C . ASP A 1 25 ? -15.282 2.349 7.891 1.00 0.00 25 ASP A C 17
ATOM 16403 O O . ASP A 1 25 ? -16.474 2.648 7.987 1.00 0.00 25 ASP A O 17
ATOM 16412 N N . GLY A 1 26 ? -14.672 1.521 8.725 1.00 0.00 26 GLY A N 17
ATOM 16413 C CA . GLY A 1 26 ? -15.405 0.824 9.763 1.00 0.00 26 GLY A CA 17
ATOM 16414 C C . GLY A 1 26 ? -14.714 -0.463 10.150 1.00 0.00 26 GLY A C 17
ATOM 16415 O O . GLY A 1 26 ? -14.717 -0.864 11.311 1.00 0.00 26 GLY A O 17
ATOM 16419 N N . ASN A 1 27 ? -14.112 -1.107 9.163 1.00 0.00 27 ASN A N 17
ATOM 16420 C CA . ASN A 1 27 ? -13.327 -2.316 9.391 1.00 0.00 27 ASN A CA 17
ATOM 16421 C C . ASN A 1 27 ? -11.902 -2.072 8.897 1.00 0.00 27 ASN A C 17
ATOM 16422 O O . ASN A 1 27 ? -11.223 -2.969 8.398 1.00 0.00 27 ASN A O 17
ATOM 16433 N N . GLY A 1 28 ? -11.451 -0.839 9.057 1.00 0.00 28 GLY A N 17
ATOM 16434 C CA . GLY A 1 28 ? -10.148 -0.450 8.565 1.00 0.00 28 GLY A CA 17
ATOM 16435 C C . GLY A 1 28 ? -10.184 0.905 7.888 1.00 0.00 28 GLY A C 17
ATOM 16436 O O . GLY A 1 28 ? -11.242 1.537 7.809 1.00 0.00 28 GLY A O 17
ATOM 16440 N N . SER A 1 29 ? -9.036 1.350 7.408 1.00 0.00 29 SER A N 17
ATOM 16441 C CA . SER A 1 29 ? -8.934 2.624 6.718 1.00 0.00 29 SER A CA 17
ATOM 16442 C C . SER A 1 29 ? -8.590 2.398 5.249 1.00 0.00 29 SER A C 17
ATOM 16443 O O . SER A 1 29 ? -7.748 1.553 4.926 1.00 0.00 29 SER A O 17
ATOM 16451 N N . TYR A 1 30 ? -9.244 3.142 4.364 1.00 0.00 30 TYR A N 17
ATOM 16452 C CA . TYR A 1 30 ? -9.064 2.961 2.928 1.00 0.00 30 TYR A CA 17
ATOM 16453 C C . TYR A 1 30 ? -8.581 4.250 2.270 1.00 0.00 30 TYR A C 17
ATOM 16454 O O . TYR A 1 30 ? -8.490 5.293 2.920 1.00 0.00 30 TYR A O 17
ATOM 16472 N N . ILE A 1 31 ? -8.296 4.174 0.975 1.00 0.00 31 ILE A N 17
ATOM 16473 C CA . ILE A 1 31 ? -7.781 5.316 0.227 1.00 0.00 31 ILE A CA 17
ATOM 16474 C C . ILE A 1 31 ? -8.913 6.245 -0.195 1.00 0.00 31 ILE A C 17
ATOM 16475 O O . ILE A 1 31 ? -9.846 5.822 -0.878 1.00 0.00 31 ILE A O 17
ATOM 16491 N N . GLU A 1 32 ? -8.838 7.507 0.208 1.00 0.00 32 GLU A N 17
ATOM 16492 C CA . GLU A 1 32 ? -9.821 8.484 -0.233 1.00 0.00 32 GLU A CA 17
ATOM 16493 C C . GLU A 1 32 ? -9.154 9.580 -1.061 1.00 0.00 32 GLU A C 17
ATOM 16494 O O . GLU A 1 32 ? -9.749 10.106 -2.002 1.00 0.00 32 GLU A O 17
ATOM 16506 N N . LYS A 1 33 ? -7.912 9.909 -0.729 1.00 0.00 33 LYS A N 17
ATOM 16507 C CA . LYS A 1 33 ? -7.194 10.953 -1.438 1.00 0.00 33 LYS A CA 17
ATOM 16508 C C . LYS A 1 33 ? -5.879 10.416 -1.985 1.00 0.00 33 LYS A C 17
ATOM 16509 O O . LYS A 1 33 ? -5.127 9.754 -1.269 1.00 0.00 33 LYS A O 17
ATOM 16528 N N . TRP A 1 34 ? -5.609 10.714 -3.244 1.00 0.00 34 TRP A N 17
ATOM 16529 C CA . TRP A 1 34 ? -4.392 10.261 -3.898 1.00 0.00 34 TRP A CA 17
ATOM 16530 C C . TRP A 1 34 ? -3.773 11.427 -4.665 1.00 0.00 34 TRP A C 17
ATOM 16531 O O . TRP A 1 34 ? -4.314 11.864 -5.683 1.00 0.00 34 TRP A O 17
ATOM 16552 N N . ASN A 1 35 ? -2.643 11.931 -4.179 1.00 0.00 35 ASN A N 17
ATOM 16553 C CA . ASN A 1 35 ? -2.006 13.091 -4.798 1.00 0.00 35 ASN A CA 17
ATOM 16554 C C . ASN A 1 35 ? -0.738 12.683 -5.524 1.00 0.00 35 ASN A C 17
ATOM 16555 O O . ASN A 1 35 ? -0.064 13.515 -6.141 1.00 0.00 35 ASN A O 17
ATOM 16566 N N . LEU A 1 36 ? -0.420 11.399 -5.447 1.00 0.00 36 LEU A N 17
ATOM 16567 C CA . LEU A 1 36 ? 0.715 10.840 -6.168 1.00 0.00 36 LEU A CA 17
ATOM 16568 C C . LEU A 1 36 ? 0.456 10.912 -7.667 1.00 0.00 36 LEU A C 17
ATOM 16569 O O . LEU A 1 36 ? -0.676 10.728 -8.119 1.00 0.00 36 LEU A O 17
ATOM 16585 N N . ARG A 1 37 ? 1.503 11.165 -8.435 1.00 0.00 37 ARG A N 17
ATOM 16586 C CA . ARG A 1 37 ? 1.380 11.270 -9.884 1.00 0.00 37 ARG A CA 17
ATOM 16587 C C . ARG A 1 37 ? 1.591 9.908 -10.522 1.00 0.00 37 ARG A C 17
ATOM 16588 O O . ARG A 1 37 ? 2.108 9.792 -11.631 1.00 0.00 37 ARG A O 17
ATOM 16609 N N . ALA A 1 38 ? 1.146 8.891 -9.816 1.00 0.00 38 ALA A N 17
ATOM 16610 C CA . ALA A 1 38 ? 1.290 7.517 -10.255 1.00 0.00 38 ALA A CA 17
ATOM 16611 C C . ALA A 1 38 ? -0.074 6.840 -10.282 1.00 0.00 38 ALA A C 17
ATOM 16612 O O . ALA A 1 38 ? -0.929 7.134 -9.443 1.00 0.00 38 ALA A O 17
ATOM 16619 N N . PRO A 1 39 ? -0.300 5.943 -11.251 1.00 0.00 39 PRO A N 17
ATOM 16620 C CA . PRO A 1 39 ? -1.575 5.233 -11.391 1.00 0.00 39 PRO A CA 17
ATOM 16621 C C . PRO A 1 39 ? -1.903 4.385 -10.165 1.00 0.00 39 PRO A C 17
ATOM 16622 O O . PRO A 1 39 ? -1.004 3.905 -9.466 1.00 0.00 39 PRO A O 17
ATOM 16633 N N . LEU A 1 40 ? -3.194 4.208 -9.915 1.00 0.00 40 LEU A N 17
ATOM 16634 C CA . LEU A 1 40 ? -3.670 3.429 -8.786 1.00 0.00 40 LEU A CA 17
ATOM 16635 C C . LEU A 1 40 ? -3.303 1.959 -8.954 1.00 0.00 40 LEU A C 17
ATOM 16636 O O . LEU A 1 40 ? -3.385 1.415 -10.058 1.00 0.00 40 LEU A O 17
ATOM 16652 N N . PRO A 1 41 ? -2.891 1.300 -7.862 1.00 0.00 41 PRO A N 17
ATOM 16653 C CA . PRO A 1 41 ? -2.510 -0.115 -7.884 1.00 0.00 41 PRO A CA 17
ATOM 16654 C C . PRO A 1 41 ? -3.682 -1.033 -8.220 1.00 0.00 41 PRO A C 17
ATOM 16655 O O . PRO A 1 41 ? -4.847 -0.622 -8.175 1.00 0.00 41 PRO A O 17
ATOM 16666 N N . THR A 1 42 ? -3.372 -2.278 -8.538 1.00 0.00 42 THR A N 17
ATOM 16667 C CA . THR A 1 42 ? -4.390 -3.243 -8.902 1.00 0.00 42 THR A CA 17
ATOM 16668 C C . THR A 1 42 ? -4.904 -3.957 -7.662 1.00 0.00 42 THR A C 17
ATOM 16669 O O . THR A 1 42 ? -4.219 -3.996 -6.635 1.00 0.00 42 THR A O 17
ATOM 16680 N N . GLN A 1 43 ? -6.105 -4.515 -7.753 1.00 0.00 43 GLN A N 17
ATOM 16681 C CA . GLN A 1 43 ? -6.674 -5.292 -6.659 1.00 0.00 43 GLN A CA 17
ATOM 16682 C C . GLN A 1 43 ? -5.741 -6.437 -6.303 1.00 0.00 43 GLN A C 17
ATOM 16683 O O . GLN A 1 43 ? -5.481 -6.710 -5.128 1.00 0.00 43 GLN A O 17
ATOM 16697 N N . ALA A 1 44 ? -5.235 -7.084 -7.34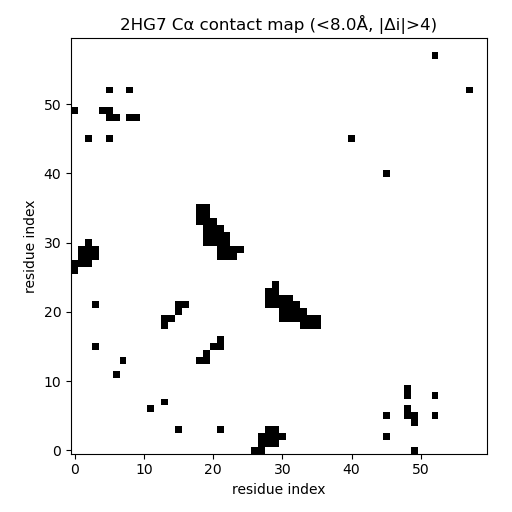3 1.00 0.00 44 ALA A N 17
ATOM 16698 C CA . ALA A 1 44 ? -4.289 -8.180 -7.195 1.00 0.00 44 ALA A CA 17
ATOM 16699 C C . ALA A 1 44 ? -3.047 -7.749 -6.418 1.00 0.00 44 ALA A C 17
ATOM 16700 O O . ALA A 1 44 ? -2.642 -8.425 -5.469 1.00 0.00 44 ALA A O 17
ATOM 16707 N N . GLU A 1 45 ? -2.445 -6.626 -6.808 1.00 0.00 45 GLU A N 17
ATOM 16708 C CA . GLU A 1 45 ? -1.238 -6.160 -6.151 1.00 0.00 45 GLU A CA 17
ATOM 16709 C C . GLU A 1 45 ? -1.519 -5.802 -4.696 1.00 0.00 45 GLU A C 17
ATOM 16710 O O . GLU A 1 45 ? -0.730 -6.136 -3.817 1.00 0.00 45 GLU A O 17
ATOM 16722 N N . LEU A 1 46 ? -2.657 -5.150 -4.449 1.00 0.00 46 LEU A N 17
ATOM 16723 C CA . LEU A 1 46 ? -3.079 -4.811 -3.091 1.00 0.00 46 LEU A CA 17
ATOM 16724 C C . LEU A 1 46 ? -3.044 -6.039 -2.180 1.00 0.00 46 LEU A C 17
ATOM 16725 O O . LEU A 1 46 ? -2.471 -6.006 -1.086 1.00 0.00 46 LEU A O 17
ATOM 16741 N N . GLU A 1 47 ? -3.655 -7.121 -2.649 1.00 0.00 47 GLU A N 17
ATOM 16742 C CA . GLU A 1 47 ? -3.675 -8.376 -1.909 1.00 0.00 47 GLU A CA 17
ATOM 16743 C C . GLU A 1 47 ? -2.264 -8.913 -1.721 1.00 0.00 47 GLU A C 17
ATOM 16744 O O . GLU A 1 47 ? -1.904 -9.384 -0.642 1.00 0.00 47 GLU A O 17
ATOM 16756 N N . THR A 1 48 ? -1.466 -8.819 -2.774 1.00 0.00 48 THR A N 17
ATOM 16757 C CA . THR A 1 48 ? -0.106 -9.333 -2.756 1.00 0.00 48 THR A CA 17
ATOM 16758 C C . THR A 1 48 ? 0.769 -8.564 -1.759 1.00 0.00 48 THR A C 17
ATOM 16759 O O . THR A 1 48 ? 1.644 -9.149 -1.121 1.00 0.00 48 THR A O 17
ATOM 16770 N N . TRP A 1 49 ? 0.522 -7.259 -1.617 1.00 0.00 49 TRP A N 17
ATOM 16771 C CA . TRP A 1 49 ? 1.235 -6.454 -0.623 1.00 0.00 49 TRP A CA 17
ATOM 16772 C C . TRP A 1 49 ? 0.977 -7.006 0.769 1.00 0.00 49 TRP A C 17
ATOM 16773 O O . TRP A 1 49 ? 1.900 -7.168 1.569 1.00 0.00 49 TRP A O 17
ATOM 16794 N N . TRP A 1 50 ? -0.289 -7.298 1.044 1.00 0.00 50 TRP A N 17
ATOM 16795 C CA . TRP A 1 50 ? -0.688 -7.856 2.327 1.00 0.00 50 TRP A CA 17
ATOM 16796 C C . TRP A 1 50 ? -0.030 -9.220 2.539 1.00 0.00 50 TRP A C 17
ATOM 16797 O O . TRP A 1 50 ? 0.434 -9.537 3.637 1.00 0.00 50 TRP A O 17
ATOM 16818 N N . GLU A 1 51 ? 0.022 -10.012 1.473 1.00 0.00 51 GLU A N 17
ATOM 16819 C CA . GLU A 1 51 ? 0.667 -11.311 1.502 1.00 0.00 51 GLU A CA 17
ATOM 16820 C C . GLU A 1 51 ? 2.151 -11.179 1.826 1.00 0.00 51 GLU A C 17
ATOM 16821 O O . GLU A 1 51 ? 2.658 -11.850 2.725 1.00 0.00 51 GLU A O 17
ATOM 16833 N N . GLU A 1 52 ? 2.836 -10.299 1.104 1.00 0.00 52 GLU A N 17
ATOM 16834 C CA . GLU A 1 52 ? 4.258 -10.065 1.326 1.00 0.00 52 GLU A CA 17
ATOM 16835 C C . GLU A 1 52 ? 4.519 -9.554 2.738 1.00 0.00 52 GLU A C 17
ATOM 16836 O O . GLU A 1 52 ? 5.442 -10.007 3.405 1.00 0.00 52 GLU A O 17
ATOM 16848 N N . LEU A 1 53 ? 3.690 -8.624 3.192 1.00 0.00 53 LEU A N 17
ATOM 16849 C CA . LEU A 1 53 ? 3.856 -8.015 4.506 1.00 0.00 53 LEU A CA 17
ATOM 16850 C C . LEU A 1 53 ? 3.687 -9.044 5.627 1.00 0.00 53 LEU A C 17
ATOM 16851 O O . LEU A 1 53 ? 4.376 -8.985 6.646 1.00 0.00 53 LEU A O 17
ATOM 16867 N N . GLN A 1 54 ? 2.778 -9.989 5.427 1.00 0.00 54 GLN A N 17
ATOM 16868 C CA . GLN A 1 54 ? 2.500 -11.004 6.436 1.00 0.00 54 GLN A CA 17
ATOM 16869 C C . GLN A 1 54 ? 3.535 -12.126 6.392 1.00 0.00 54 GLN A C 17
ATOM 16870 O O . GLN A 1 54 ? 3.890 -12.694 7.423 1.00 0.00 54 GLN A O 17
ATOM 16884 N N . LYS A 1 55 ? 4.016 -12.443 5.197 1.00 0.00 55 LYS A N 17
ATOM 16885 C CA . LYS A 1 55 ? 4.990 -13.518 5.032 1.00 0.00 55 LYS A CA 17
ATOM 16886 C C . LYS A 1 55 ? 6.418 -13.028 5.219 1.00 0.00 55 LYS A C 17
ATOM 16887 O O . LYS A 1 55 ? 7.353 -13.823 5.297 1.00 0.00 55 LYS A O 17
ATOM 16906 N N . ASN A 1 56 ? 6.565 -11.722 5.266 1.00 0.00 56 ASN A N 17
ATOM 16907 C CA . ASN A 1 56 ? 7.865 -11.076 5.469 1.00 0.00 56 ASN A CA 17
ATOM 16908 C C . ASN A 1 56 ? 8.501 -11.561 6.770 1.00 0.00 56 ASN A C 17
ATOM 16909 O O . ASN A 1 56 ? 7.859 -11.535 7.821 1.00 0.00 56 ASN A O 17
ATOM 16920 N N . PRO A 1 57 ? 9.753 -12.048 6.707 1.00 0.00 57 PRO A N 17
ATOM 16921 C CA . PRO A 1 57 ? 10.498 -12.489 7.893 1.00 0.00 57 PRO A CA 17
ATOM 16922 C C . PRO A 1 57 ? 10.532 -11.421 8.991 1.00 0.00 57 PRO A C 17
ATOM 16923 O O . PRO A 1 57 ? 10.392 -10.229 8.709 1.00 0.00 57 PRO A O 17
ATOM 16934 N N . PRO A 1 58 ? 10.727 -11.846 10.258 1.00 0.00 58 PRO A N 17
ATOM 16935 C CA . PRO A 1 58 ? 10.737 -10.956 11.428 1.00 0.00 58 PRO A CA 17
ATOM 16936 C C . PRO A 1 58 ? 11.488 -9.650 11.186 1.00 0.00 58 PRO A C 17
ATOM 16937 O O . PRO A 1 58 ? 12.569 -9.636 10.589 1.00 0.00 58 PRO A O 17
ATOM 16948 N N . TYR A 1 59 ? 10.898 -8.559 11.651 1.00 0.00 59 TYR A N 17
ATOM 16949 C CA . TYR A 1 59 ? 11.469 -7.237 11.455 1.00 0.00 59 TYR A CA 17
ATOM 16950 C C . TYR A 1 59 ? 12.725 -7.070 12.302 1.00 0.00 59 TYR A C 17
ATOM 16951 O O . TYR A 1 59 ? 12.711 -7.319 13.505 1.00 0.00 59 TYR A O 17
ATOM 16969 N N . GLU A 1 60 ? 13.812 -6.658 11.661 1.00 0.00 60 GLU A N 17
ATOM 16970 C CA . GLU A 1 60 ? 15.064 -6.417 12.357 1.00 0.00 60 GLU A CA 17
ATOM 16971 C C . GLU A 1 60 ? 15.200 -4.938 12.714 1.00 0.00 60 GLU A C 17
ATOM 16972 O O . GLU A 1 60 ? 15.413 -4.086 11.847 1.00 0.00 60 GLU A O 17
ATOM 16984 N N . MET A 1 1 ? -7.559 -6.016 7.090 1.00 0.00 1 MET A N 18
ATOM 16985 C CA . MET A 1 1 ? -6.690 -5.492 6.018 1.00 0.00 1 MET A CA 18
ATOM 16986 C C . MET A 1 1 ? -6.764 -3.974 5.994 1.00 0.00 1 MET A C 18
ATOM 16987 O O . MET A 1 1 ? -7.843 -3.395 5.857 1.00 0.00 1 MET A O 18
ATOM 17003 N N . ILE A 1 2 ? -5.616 -3.334 6.145 1.00 0.00 2 ILE A N 18
ATOM 17004 C CA . ILE A 1 2 ? -5.551 -1.884 6.159 1.00 0.00 2 ILE A CA 18
ATOM 17005 C C . ILE A 1 2 ? -4.703 -1.393 4.989 1.00 0.00 2 ILE A C 18
ATOM 17006 O O . ILE A 1 2 ? -3.601 -1.896 4.762 1.00 0.00 2 ILE A O 18
ATOM 17022 N N . LEU A 1 3 ? -5.210 -0.406 4.256 1.00 0.00 3 LEU A N 18
ATOM 17023 C CA . LEU A 1 3 ? -4.505 0.139 3.111 1.00 0.00 3 LEU A CA 18
ATOM 17024 C C . LEU A 1 3 ? -3.148 0.711 3.508 1.00 0.00 3 LEU A C 18
ATOM 17025 O O . LEU A 1 3 ? -2.183 0.631 2.751 1.00 0.00 3 LEU A O 18
ATOM 17041 N N . TYR A 1 4 ? -3.094 1.278 4.709 1.00 0.00 4 TYR A N 18
ATOM 17042 C CA . TYR A 1 4 ? -1.877 1.894 5.237 1.00 0.00 4 TYR A CA 18
ATOM 17043 C C . TYR A 1 4 ? -0.694 0.935 5.173 1.00 0.00 4 TYR A C 18
ATOM 17044 O O . TYR A 1 4 ? 0.354 1.266 4.623 1.00 0.00 4 TYR A O 18
ATOM 17062 N N . ASP A 1 5 ? -0.875 -0.252 5.731 1.00 0.00 5 ASP A N 18
ATOM 17063 C CA . ASP A 1 5 ? 0.183 -1.255 5.771 1.00 0.00 5 ASP A CA 18
ATOM 17064 C C . ASP A 1 5 ? 0.619 -1.652 4.371 1.00 0.00 5 ASP A C 18
ATOM 17065 O O . ASP A 1 5 ? 1.812 -1.694 4.067 1.00 0.00 5 ASP A O 18
ATOM 17074 N N . ALA A 1 6 ? -0.360 -1.941 3.525 1.00 0.00 6 ALA A N 18
ATOM 17075 C CA . ALA A 1 6 ? -0.099 -2.366 2.154 1.00 0.00 6 ALA A CA 18
ATOM 17076 C C . ALA A 1 6 ? 0.709 -1.320 1.384 1.00 0.00 6 ALA A C 18
ATOM 17077 O O . ALA A 1 6 ? 1.739 -1.634 0.781 1.00 0.00 6 ALA A O 18
ATOM 17084 N N . ILE A 1 7 ? 0.248 -0.075 1.420 1.00 0.00 7 ILE A N 18
ATOM 17085 C CA . ILE A 1 7 ? 0.915 1.011 0.704 1.00 0.00 7 ILE A CA 18
ATOM 17086 C C . ILE A 1 7 ? 2.325 1.221 1.235 1.00 0.00 7 ILE A C 18
ATOM 17087 O O . ILE A 1 7 ? 3.272 1.388 0.462 1.00 0.00 7 ILE A O 18
ATOM 17103 N N . MET A 1 8 ? 2.462 1.182 2.556 1.00 0.00 8 MET A N 18
ATOM 17104 C CA . MET A 1 8 ? 3.742 1.445 3.199 1.00 0.00 8 MET A CA 18
ATOM 17105 C C . MET A 1 8 ? 4.744 0.342 2.885 1.00 0.00 8 MET A C 18
ATOM 17106 O O . MET A 1 8 ? 5.959 0.559 2.933 1.00 0.00 8 MET A O 18
ATOM 17120 N N . TYR A 1 9 ? 4.236 -0.844 2.575 1.00 0.00 9 TYR A N 18
ATOM 17121 C CA . TYR A 1 9 ? 5.094 -1.961 2.206 1.00 0.00 9 TYR A CA 18
ATOM 17122 C C . TYR A 1 9 ? 5.690 -1.753 0.818 1.00 0.00 9 TYR A C 18
ATOM 17123 O O . TYR A 1 9 ? 6.885 -1.973 0.610 1.00 0.00 9 TYR A O 18
ATOM 17141 N N . LYS A 1 10 ? 4.861 -1.336 -0.133 1.00 0.00 10 LYS A N 18
ATOM 17142 C CA . LYS A 1 10 ? 5.335 -1.120 -1.492 1.00 0.00 10 LYS A CA 18
ATOM 17143 C C . LYS A 1 10 ? 6.190 0.136 -1.569 1.00 0.00 10 LYS A C 18
ATOM 17144 O O . LYS A 1 10 ? 7.296 0.111 -2.105 1.00 0.00 10 LYS A O 18
ATOM 17163 N N . TYR A 1 11 ? 5.678 1.230 -1.031 1.00 0.00 11 TYR A N 18
ATOM 17164 C CA . TYR A 1 11 ? 6.397 2.492 -1.059 1.00 0.00 11 TYR A CA 18
ATOM 17165 C C . TYR A 1 11 ? 6.757 2.944 0.352 1.00 0.00 11 TYR A C 18
ATOM 17166 O O . TYR A 1 11 ? 5.952 3.571 1.033 1.00 0.00 11 TYR A O 18
ATOM 17184 N N . PRO A 1 12 ? 7.974 2.623 0.816 1.00 0.00 12 PRO A N 18
ATOM 17185 C CA . PRO A 1 12 ? 8.465 3.056 2.133 1.00 0.00 12 PRO A CA 18
ATOM 17186 C C . PRO A 1 12 ? 8.679 4.565 2.190 1.00 0.00 12 PRO A C 18
ATOM 17187 O O . PRO A 1 12 ? 8.778 5.159 3.261 1.00 0.00 12 PRO A O 18
ATOM 17198 N N . ASN A 1 13 ? 8.752 5.166 1.013 1.00 0.00 13 ASN A N 18
ATOM 17199 C CA . ASN A 1 13 ? 8.975 6.595 0.875 1.00 0.00 13 ASN A CA 18
ATOM 17200 C C . ASN A 1 13 ? 7.656 7.337 0.705 1.00 0.00 13 ASN A C 18
ATOM 17201 O O . ASN A 1 13 ? 7.640 8.529 0.396 1.00 0.00 13 ASN A O 18
ATOM 17212 N N . ALA A 1 14 ? 6.551 6.630 0.903 1.00 0.00 14 ALA A N 18
ATOM 17213 C CA . ALA A 1 14 ? 5.228 7.209 0.723 1.00 0.00 14 ALA A CA 18
ATOM 17214 C C . ALA A 1 14 ? 4.801 7.994 1.954 1.00 0.00 14 ALA A C 18
ATOM 17215 O O . ALA A 1 14 ? 5.064 7.586 3.084 1.00 0.00 14 ALA A O 18
ATOM 17222 N N . VAL A 1 15 ? 4.152 9.125 1.734 1.00 0.00 15 VAL A N 18
ATOM 17223 C CA . VAL A 1 15 ? 3.699 9.963 2.825 1.00 0.00 15 VAL A CA 18
ATOM 17224 C C . VAL A 1 15 ? 2.185 9.870 2.965 1.00 0.00 15 VAL A C 18
ATOM 17225 O O . VAL A 1 15 ? 1.453 10.672 2.381 1.00 0.00 15 VAL A O 18
ATOM 17238 N N . SER A 1 16 ? 1.701 8.890 3.723 1.00 0.00 16 SER A N 18
ATOM 17239 C CA . SER A 1 16 ? 0.262 8.750 3.932 1.00 0.00 16 SER A CA 18
ATOM 17240 C C . SER A 1 16 ? -0.182 9.674 5.054 1.00 0.00 16 SER A C 18
ATOM 17241 O O . SER A 1 16 ? -1.037 9.345 5.880 1.00 0.00 16 SER A O 18
ATOM 17249 N N . ARG A 1 17 ? 0.437 10.832 5.055 1.00 0.00 17 ARG A N 18
ATOM 17250 C CA . ARG A 1 17 ? 0.130 11.894 5.982 1.00 0.00 17 ARG A CA 18
ATOM 17251 C C . ARG A 1 17 ? -0.833 12.891 5.371 1.00 0.00 17 ARG A C 18
ATOM 17252 O O . ARG A 1 17 ? -1.883 13.205 5.930 1.00 0.00 17 ARG A O 18
ATOM 17273 N N . LYS A 1 18 ? -0.441 13.388 4.209 1.00 0.00 18 LYS A N 18
ATOM 17274 C CA . LYS A 1 18 ? -1.030 14.587 3.656 1.00 0.00 18 LYS A CA 18
ATOM 17275 C C . LYS A 1 18 ? -1.114 14.508 2.137 1.00 0.00 18 LYS A C 18
ATOM 17276 O O . LYS A 1 18 ? -2.152 14.825 1.556 1.00 0.00 18 LYS A O 18
ATOM 17295 N N . ASP A 1 19 ? -0.021 14.072 1.497 1.00 0.00 19 ASP A N 18
ATOM 17296 C CA . ASP A 1 19 ? 0.002 13.920 0.038 1.00 0.00 19 ASP A CA 18
ATOM 17297 C C . ASP A 1 19 ? -1.033 12.892 -0.381 1.00 0.00 19 ASP A C 18
ATOM 17298 O O . ASP A 1 19 ? -1.554 12.916 -1.494 1.00 0.00 19 ASP A O 18
ATOM 17307 N N . PHE A 1 20 ? -1.304 11.978 0.525 1.00 0.00 20 PHE A N 18
ATOM 17308 C CA . PHE A 1 20 ? -2.442 11.101 0.408 1.00 0.00 20 PHE A CA 18
ATOM 17309 C C . PHE A 1 20 ? -2.820 10.622 1.794 1.00 0.00 20 PHE A C 18
ATOM 17310 O O . PHE A 1 20 ? -1.961 10.520 2.683 1.00 0.00 20 PHE A O 18
ATOM 17327 N N . GLU A 1 21 ? -4.103 10.373 1.984 1.00 0.00 21 GLU A N 18
ATOM 17328 C CA . GLU A 1 21 ? -4.639 10.108 3.304 1.00 0.00 21 GLU A CA 18
ATOM 17329 C C . GLU A 1 21 ? -5.762 9.086 3.222 1.00 0.00 21 GLU A C 18
ATOM 17330 O O . GLU A 1 21 ? -6.522 9.058 2.246 1.00 0.00 21 GLU A O 18
ATOM 17342 N N . LEU A 1 22 ? -5.872 8.260 4.246 1.00 0.00 22 LEU A N 18
ATOM 17343 C CA . LEU A 1 22 ? -6.890 7.231 4.282 1.00 0.00 22 LEU A CA 18
ATOM 17344 C C . LEU A 1 22 ? -8.090 7.698 5.088 1.00 0.00 22 LEU A C 18
ATOM 17345 O O . LEU A 1 22 ? -7.963 8.527 5.992 1.00 0.00 22 LEU A O 18
ATOM 17361 N N . ARG A 1 23 ? -9.250 7.170 4.749 1.00 0.00 23 ARG A N 18
ATOM 17362 C CA . ARG A 1 23 ? -10.468 7.451 5.483 1.00 0.00 23 ARG A CA 18
ATOM 17363 C C . ARG A 1 23 ? -11.261 6.178 5.688 1.00 0.00 23 ARG A C 18
ATOM 17364 O O . ARG A 1 23 ? -10.976 5.152 5.073 1.00 0.00 23 ARG A O 18
ATOM 17385 N N . ASN A 1 24 ? -12.261 6.261 6.540 1.00 0.00 24 ASN A N 18
ATOM 17386 C CA . ASN A 1 24 ? -13.091 5.109 6.864 1.00 0.00 24 ASN A CA 18
ATOM 17387 C C . ASN A 1 24 ? -14.247 4.985 5.878 1.00 0.00 24 ASN A C 18
ATOM 17388 O O . ASN A 1 24 ? -15.001 5.936 5.670 1.00 0.00 24 ASN A O 18
ATOM 17399 N N . ASP A 1 25 ? -14.374 3.816 5.266 1.00 0.00 25 ASP A N 18
ATOM 17400 C CA . ASP A 1 25 ? -15.475 3.555 4.341 1.00 0.00 25 ASP A CA 18
ATOM 17401 C C . ASP A 1 25 ? -16.543 2.710 5.027 1.00 0.00 25 ASP A C 18
ATOM 17402 O O . ASP A 1 25 ? -17.683 2.617 4.563 1.00 0.00 25 ASP A O 18
ATOM 17411 N N . GLY A 1 26 ? -16.168 2.111 6.152 1.00 0.00 26 GLY A N 18
ATOM 17412 C CA . GLY A 1 26 ? -17.069 1.235 6.878 1.00 0.00 26 GLY A CA 18
ATOM 17413 C C . GLY A 1 26 ? -16.435 -0.114 7.156 1.00 0.00 26 GLY A C 18
ATOM 17414 O O . GLY A 1 26 ? -16.371 -0.564 8.299 1.00 0.00 26 GLY A O 18
ATOM 17418 N N . ASN A 1 27 ? -15.944 -0.749 6.102 1.00 0.00 27 ASN A N 18
ATOM 17419 C CA . ASN A 1 27 ? -15.286 -2.046 6.215 1.00 0.00 27 ASN A CA 18
ATOM 17420 C C . ASN A 1 27 ? -13.790 -1.851 6.482 1.00 0.00 27 ASN A C 18
ATOM 17421 O O . ASN A 1 27 ? -13.003 -2.793 6.424 1.00 0.00 27 ASN A O 18
ATOM 17432 N N . GLY A 1 28 ? -13.405 -0.614 6.770 1.00 0.00 28 GLY A N 18
ATOM 17433 C CA . GLY A 1 28 ? -12.019 -0.316 7.065 1.00 0.00 28 GLY A CA 18
ATOM 17434 C C . GLY A 1 28 ? -11.599 1.038 6.535 1.00 0.00 28 GLY A C 18
ATOM 17435 O O . GLY A 1 28 ? -12.437 1.825 6.084 1.00 0.00 28 GLY A O 18
ATOM 17439 N N . SER A 1 29 ? -10.305 1.311 6.592 1.00 0.00 29 SER A N 18
ATOM 17440 C CA . SER A 1 29 ? -9.765 2.570 6.108 1.00 0.00 29 SER A CA 18
ATOM 17441 C C . SER A 1 29 ? -9.115 2.385 4.738 1.00 0.00 29 SER A C 18
ATOM 17442 O O . SER A 1 29 ? -8.215 1.555 4.571 1.00 0.00 29 SER A O 18
ATOM 17450 N N . TYR A 1 30 ? -9.574 3.161 3.767 1.00 0.00 30 TYR A N 18
ATOM 17451 C CA . TYR A 1 30 ? -9.093 3.046 2.395 1.00 0.00 30 TYR A CA 18
ATOM 17452 C C . TYR A 1 30 ? -8.529 4.380 1.917 1.00 0.00 30 TYR A C 18
ATOM 17453 O O . TYR A 1 30 ? -8.585 5.378 2.637 1.00 0.00 30 TYR A O 18
ATOM 17471 N N . ILE A 1 31 ? -8.016 4.394 0.693 1.00 0.00 31 ILE A N 18
ATOM 17472 C CA . ILE A 1 31 ? -7.447 5.603 0.106 1.00 0.00 31 ILE A CA 18
ATOM 17473 C C . ILE A 1 31 ? -8.558 6.555 -0.320 1.00 0.00 31 ILE A C 18
ATOM 17474 O O . ILE A 1 31 ? -9.407 6.189 -1.132 1.00 0.00 31 ILE A O 18
ATOM 17490 N N . GLU A 1 32 ? -8.566 7.765 0.223 1.00 0.00 32 GLU A N 18
ATOM 17491 C CA . GLU A 1 32 ? -9.564 8.746 -0.180 1.00 0.00 32 GLU A CA 18
ATOM 17492 C C . GLU A 1 32 ? -8.903 10.008 -0.714 1.00 0.00 32 GLU A C 18
ATOM 17493 O O . GLU A 1 32 ? -9.302 10.529 -1.756 1.00 0.00 32 GLU A O 18
ATOM 17505 N N . LYS A 1 33 ? -7.897 10.504 -0.006 1.00 0.00 33 LYS A N 18
ATOM 17506 C CA . LYS A 1 33 ? -7.108 11.611 -0.517 1.00 0.00 33 LYS A CA 18
ATOM 17507 C C . LYS A 1 33 ? -5.942 11.070 -1.321 1.00 0.00 33 LYS A C 18
ATOM 17508 O O . LYS A 1 33 ? -5.235 10.170 -0.870 1.00 0.00 33 LYS A O 18
ATOM 17527 N N . TRP A 1 34 ? -5.755 11.615 -2.510 1.00 0.00 34 TRP A N 18
ATOM 17528 C CA . TRP A 1 34 ? -4.734 11.132 -3.423 1.00 0.00 34 TRP A CA 18
ATOM 17529 C C . TRP A 1 34 ? -4.264 12.282 -4.309 1.00 0.00 34 TRP A C 18
ATOM 17530 O O . TRP A 1 34 ? -5.015 12.778 -5.153 1.00 0.00 34 TRP A O 18
ATOM 17551 N N . ASN A 1 35 ? -3.030 12.716 -4.098 1.00 0.00 35 ASN A N 18
ATOM 17552 C CA . ASN A 1 35 ? -2.492 13.871 -4.815 1.00 0.00 35 ASN A CA 18
ATOM 17553 C C . ASN A 1 35 ? -1.471 13.452 -5.862 1.00 0.00 35 ASN A C 18
ATOM 17554 O O . ASN A 1 35 ? -0.889 14.292 -6.552 1.00 0.00 35 ASN A O 18
ATOM 17565 N N . LEU A 1 36 ? -1.264 12.153 -5.985 1.00 0.00 36 LEU A N 18
ATOM 17566 C CA . LEU A 1 36 ? -0.274 11.627 -6.910 1.00 0.00 36 LEU A CA 18
ATOM 17567 C C . LEU A 1 36 ? -0.910 11.336 -8.260 1.00 0.00 36 LEU A C 18
ATOM 17568 O O . LEU A 1 36 ? -2.066 10.931 -8.335 1.00 0.00 36 LEU A O 18
ATOM 17584 N N . ARG A 1 37 ? -0.141 11.534 -9.322 1.00 0.00 37 ARG A N 18
ATOM 17585 C CA . ARG A 1 37 ? -0.624 11.300 -10.677 1.00 0.00 37 ARG A CA 18
ATOM 17586 C C . ARG A 1 37 ? -0.507 9.826 -11.045 1.00 0.00 37 ARG A C 18
ATOM 17587 O O . ARG A 1 37 ? -0.015 9.479 -12.122 1.00 0.00 37 ARG A O 18
ATOM 17608 N N . ALA A 1 38 ? -0.967 8.963 -10.161 1.00 0.00 38 ALA A N 18
ATOM 17609 C CA . ALA A 1 38 ? -0.888 7.532 -10.384 1.00 0.00 38 ALA A CA 18
ATOM 17610 C C . ALA A 1 38 ? -2.257 6.891 -10.218 1.00 0.00 38 ALA A C 18
ATOM 17611 O O . ALA A 1 38 ? -3.068 7.350 -9.411 1.00 0.00 38 ALA A O 18
ATOM 17618 N N . PRO A 1 39 ? -2.547 5.843 -11.002 1.00 0.00 39 PRO A N 18
ATOM 17619 C CA . PRO A 1 39 ? -3.784 5.077 -10.858 1.00 0.00 39 PRO A CA 18
ATOM 17620 C C . PRO A 1 39 ? -3.794 4.280 -9.558 1.00 0.00 39 PRO A C 18
ATOM 17621 O O . PRO A 1 39 ? -2.749 3.807 -9.102 1.00 0.00 39 PRO A O 18
ATOM 17632 N N . LEU A 1 40 ? -4.966 4.148 -8.959 1.00 0.00 40 LEU A N 18
ATOM 17633 C CA . LEU A 1 40 ? -5.111 3.389 -7.729 1.00 0.00 40 LEU A CA 18
ATOM 17634 C C . LEU A 1 40 ? -4.802 1.913 -7.969 1.00 0.00 40 LEU A C 18
ATOM 17635 O O . LEU A 1 40 ? -5.264 1.325 -8.950 1.00 0.00 40 LEU A O 18
ATOM 17651 N N . PRO A 1 41 ? -4.002 1.310 -7.074 1.00 0.00 41 PRO A N 18
ATOM 17652 C CA . PRO A 1 41 ? -3.583 -0.094 -7.178 1.00 0.00 41 PRO A CA 18
ATOM 17653 C C . PRO A 1 41 ? -4.758 -1.064 -7.200 1.00 0.00 41 PRO A C 18
ATOM 17654 O O . PRO A 1 41 ? -5.861 -0.745 -6.745 1.00 0.00 41 PRO A O 18
ATOM 17665 N N . THR A 1 42 ? -4.510 -2.256 -7.713 1.00 0.00 42 THR A N 18
ATOM 17666 C CA . THR A 1 42 ? -5.562 -3.236 -7.890 1.00 0.00 42 THR A CA 18
ATOM 17667 C C . THR A 1 42 ? -5.728 -4.091 -6.644 1.00 0.00 42 THR A C 18
ATOM 17668 O O . THR A 1 42 ? -4.817 -4.191 -5.820 1.00 0.00 42 THR A O 18
ATOM 17679 N N . GLN A 1 43 ? -6.901 -4.698 -6.513 1.00 0.00 43 GLN A N 18
ATOM 17680 C CA . GLN A 1 43 ? -7.202 -5.577 -5.391 1.00 0.00 43 GLN A CA 18
ATOM 17681 C C . GLN A 1 43 ? -6.139 -6.657 -5.269 1.00 0.00 43 GLN A C 18
ATOM 17682 O O . GLN A 1 43 ? -5.651 -6.945 -4.176 1.00 0.00 43 GLN A O 18
ATOM 17696 N N . ALA A 1 44 ? -5.787 -7.233 -6.412 1.00 0.00 44 ALA A N 18
ATOM 17697 C CA . ALA A 1 44 ? -4.764 -8.269 -6.478 1.00 0.00 44 ALA A CA 18
ATOM 17698 C C . ALA A 1 44 ? -3.440 -7.779 -5.904 1.00 0.00 44 ALA A C 18
ATOM 17699 O O . ALA A 1 44 ? -2.869 -8.420 -5.022 1.00 0.00 44 ALA A O 18
ATOM 17706 N N . GLU A 1 45 ? -2.966 -6.627 -6.381 1.00 0.00 45 GLU A N 18
ATOM 17707 C CA . GLU A 1 45 ? -1.702 -6.088 -5.915 1.00 0.00 45 GLU A CA 18
ATOM 17708 C C . GLU A 1 45 ? -1.780 -5.753 -4.431 1.00 0.00 45 GLU A C 18
ATOM 17709 O O . GLU A 1 45 ? -0.870 -6.077 -3.674 1.00 0.00 45 GLU A O 18
ATOM 17721 N N . LEU A 1 46 ? -2.886 -5.138 -4.018 1.00 0.00 46 LEU A N 18
ATOM 17722 C CA . LEU A 1 46 ? -3.102 -4.788 -2.619 1.00 0.00 46 LEU A CA 18
ATOM 17723 C C . LEU A 1 46 ? -2.941 -6.005 -1.714 1.00 0.00 46 LEU A C 18
ATOM 17724 O O . LEU A 1 46 ? -2.247 -5.950 -0.697 1.00 0.00 46 LEU A O 18
ATOM 17740 N N . GLU A 1 47 ? -3.571 -7.109 -2.095 1.00 0.00 47 GLU A N 18
ATOM 17741 C CA . GLU A 1 47 ? -3.518 -8.323 -1.298 1.00 0.00 47 GLU A CA 18
ATOM 17742 C C . GLU A 1 47 ? -2.147 -8.988 -1.383 1.00 0.00 47 GLU A C 18
ATOM 17743 O O . GLU A 1 47 ? -1.718 -9.653 -0.440 1.00 0.00 47 GLU A O 18
ATOM 17755 N N . THR A 1 48 ? -1.465 -8.804 -2.506 1.00 0.00 48 THR A N 18
ATOM 17756 C CA . THR A 1 48 ? -0.117 -9.322 -2.672 1.00 0.00 48 THR A CA 18
ATOM 17757 C C . THR A 1 48 ? 0.871 -8.568 -1.778 1.00 0.00 48 THR A C 18
ATOM 17758 O O . THR A 1 48 ? 1.749 -9.181 -1.165 1.00 0.00 48 THR A O 18
ATOM 17769 N N . TRP A 1 49 ? 0.725 -7.245 -1.689 1.00 0.00 49 TRP A N 18
ATOM 17770 C CA . TRP A 1 49 ? 1.553 -6.461 -0.772 1.00 0.00 49 TRP A CA 18
ATOM 17771 C C . TRP A 1 49 ? 1.320 -6.945 0.649 1.00 0.00 49 TRP A C 18
ATOM 17772 O O . TRP A 1 49 ? 2.261 -7.156 1.409 1.00 0.00 49 TRP A O 18
ATOM 17793 N N . TRP A 1 50 ? 0.046 -7.117 0.986 1.00 0.00 50 TRP A N 18
ATOM 17794 C CA . TRP A 1 50 ? -0.355 -7.597 2.299 1.00 0.00 50 TRP A CA 18
ATOM 17795 C C . TRP A 1 50 ? 0.275 -8.956 2.589 1.00 0.00 50 TRP A C 18
ATOM 17796 O O . TRP A 1 50 ? 0.866 -9.159 3.649 1.00 0.00 50 TRP A O 18
ATOM 17817 N N . GLU A 1 51 ? 0.160 -9.871 1.631 1.00 0.00 51 GLU A N 18
ATOM 17818 C CA . GLU A 1 51 ? 0.756 -11.191 1.743 1.00 0.00 51 GLU A CA 18
ATOM 17819 C C . GLU A 1 51 ? 2.252 -11.109 1.977 1.00 0.00 51 GLU A C 18
ATOM 17820 O O . GLU A 1 51 ? 2.767 -11.696 2.918 1.00 0.00 51 GLU A O 18
ATOM 17832 N N . GLU A 1 52 ? 2.947 -10.382 1.114 1.00 0.00 52 GLU A N 18
ATOM 17833 C CA . GLU A 1 52 ? 4.396 -10.270 1.203 1.00 0.00 52 GLU A CA 18
ATOM 17834 C C . GLU A 1 52 ? 4.822 -9.542 2.474 1.00 0.00 52 GLU A C 18
ATOM 17835 O O . GLU A 1 52 ? 5.884 -9.815 3.025 1.00 0.00 52 GLU A O 18
ATOM 17847 N N . LEU A 1 53 ? 3.985 -8.629 2.945 1.00 0.00 53 LEU A N 18
ATOM 17848 C CA . LEU A 1 53 ? 4.232 -7.941 4.203 1.00 0.00 53 LEU A CA 18
ATOM 17849 C C . LEU A 1 53 ? 4.158 -8.924 5.367 1.00 0.00 53 LEU A C 18
ATOM 17850 O O . LEU A 1 53 ? 4.937 -8.842 6.312 1.00 0.00 53 LEU A O 18
ATOM 17866 N N . GLN A 1 54 ? 3.215 -9.850 5.284 1.00 0.00 54 GLN A N 18
ATOM 17867 C CA . GLN A 1 54 ? 3.028 -10.856 6.310 1.00 0.00 54 GLN A CA 18
ATOM 17868 C C . GLN A 1 54 ? 4.031 -11.993 6.155 1.00 0.00 54 GLN A C 18
ATOM 17869 O O . GLN A 1 54 ? 4.428 -12.628 7.132 1.00 0.00 54 GLN A O 18
ATOM 17883 N N . LYS A 1 55 ? 4.419 -12.254 4.917 1.00 0.00 55 LYS A N 18
ATOM 17884 C CA . LYS A 1 55 ? 5.348 -13.329 4.606 1.00 0.00 55 LYS A CA 18
ATOM 17885 C C . LYS A 1 55 ? 6.780 -12.902 4.894 1.00 0.00 55 LYS A C 18
ATOM 17886 O O . LYS A 1 55 ? 7.690 -13.727 4.973 1.00 0.00 55 LYS A O 18
ATOM 17905 N N . ASN A 1 56 ? 6.961 -11.609 5.047 1.00 0.00 56 ASN A N 18
ATOM 17906 C CA . ASN A 1 56 ? 8.234 -11.044 5.471 1.00 0.00 56 ASN A CA 18
ATOM 17907 C C . ASN A 1 56 ? 8.085 -10.532 6.897 1.00 0.00 56 ASN A C 18
ATOM 17908 O O . ASN A 1 56 ? 7.663 -9.399 7.118 1.00 0.00 56 ASN A O 18
ATOM 17919 N N . PRO A 1 57 ? 8.400 -11.382 7.883 1.00 0.00 57 PRO A N 18
ATOM 17920 C CA . PRO A 1 57 ? 8.147 -11.091 9.298 1.00 0.00 57 PRO A CA 18
ATOM 17921 C C . PRO A 1 57 ? 8.848 -9.827 9.781 1.00 0.00 57 PRO A C 18
ATOM 17922 O O . PRO A 1 57 ? 10.069 -9.693 9.659 1.00 0.00 57 PRO A O 18
ATOM 17933 N N . PRO A 1 58 ? 8.076 -8.871 10.316 1.00 0.00 58 PRO A N 18
ATOM 17934 C CA . PRO A 1 58 ? 8.628 -7.668 10.931 1.00 0.00 58 PRO A CA 18
ATOM 17935 C C . PRO A 1 58 ? 9.442 -8.018 12.168 1.00 0.00 58 PRO A C 18
ATOM 17936 O O . PRO A 1 58 ? 9.088 -8.936 12.913 1.00 0.00 58 PRO A O 18
ATOM 17947 N N . TYR A 1 59 ? 10.523 -7.291 12.390 1.00 0.00 59 TYR A N 18
ATOM 17948 C CA . TYR A 1 59 ? 11.443 -7.616 13.467 1.00 0.00 59 TYR A CA 18
ATOM 17949 C C . TYR A 1 59 ? 11.170 -6.730 14.674 1.00 0.00 59 TYR A C 18
ATOM 17950 O O . TYR A 1 59 ? 10.724 -5.590 14.528 1.00 0.00 59 TYR A O 18
ATOM 17968 N N . GLU A 1 60 ? 11.405 -7.266 15.861 1.00 0.00 60 GLU A N 18
ATOM 17969 C CA . GLU A 1 60 ? 11.243 -6.512 17.093 1.00 0.00 60 GLU A CA 18
ATOM 17970 C C . GLU A 1 60 ? 12.341 -5.462 17.212 1.00 0.00 60 GLU A C 18
ATOM 17971 O O . GLU A 1 60 ? 13.519 -5.798 17.343 1.00 0.00 60 GLU A O 18
ATOM 17983 N N . MET A 1 1 ? -9.097 -5.144 6.264 1.00 0.00 1 MET A N 19
ATOM 17984 C CA . MET A 1 1 ? -7.898 -4.968 5.417 1.00 0.00 1 MET A CA 19
ATOM 17985 C C . MET A 1 1 ? -7.411 -3.527 5.525 1.00 0.00 1 MET A C 19
ATOM 17986 O O . MET A 1 1 ? -8.141 -2.585 5.209 1.00 0.00 1 MET A O 19
ATOM 18002 N N . ILE A 1 2 ? -6.187 -3.353 5.997 1.00 0.00 2 ILE A N 19
ATOM 18003 C CA . ILE A 1 2 ? -5.631 -2.021 6.173 1.00 0.00 2 ILE A CA 19
ATOM 18004 C C . ILE A 1 2 ? -4.756 -1.649 4.985 1.00 0.00 2 ILE A C 19
ATOM 18005 O O . ILE A 1 2 ? -3.690 -2.230 4.770 1.00 0.00 2 ILE A O 19
ATOM 18021 N N . LEU A 1 3 ? -5.213 -0.670 4.225 1.00 0.00 3 LEU A N 19
ATOM 18022 C CA . LEU A 1 3 ? -4.494 -0.187 3.067 1.00 0.00 3 LEU A CA 19
ATOM 18023 C C . LEU A 1 3 ? -3.183 0.470 3.473 1.00 0.00 3 LEU A C 19
ATOM 18024 O O . LEU A 1 3 ? -2.194 0.397 2.750 1.00 0.00 3 LEU A O 19
ATOM 18040 N N . TYR A 1 4 ? -3.198 1.106 4.639 1.00 0.00 4 TYR A N 19
ATOM 18041 C CA . TYR A 1 4 ? -2.029 1.804 5.172 1.00 0.00 4 TYR A CA 19
ATOM 18042 C C . TYR A 1 4 ? -0.806 0.887 5.187 1.00 0.00 4 TYR A C 19
ATOM 18043 O O . TYR A 1 4 ? 0.233 1.217 4.625 1.00 0.00 4 TYR A O 19
ATOM 18061 N N . ASP A 1 5 ? -0.950 -0.271 5.812 1.00 0.00 5 ASP A N 19
ATOM 18062 C CA . ASP A 1 5 ? 0.144 -1.228 5.927 1.00 0.00 5 ASP A CA 19
ATOM 18063 C C . ASP A 1 5 ? 0.603 -1.712 4.558 1.00 0.00 5 ASP A C 19
ATOM 18064 O O . ASP A 1 5 ? 1.802 -1.785 4.288 1.00 0.00 5 ASP A O 19
ATOM 18073 N N . ALA A 1 6 ? -0.357 -2.033 3.702 1.00 0.00 6 ALA A N 19
ATOM 18074 C CA . ALA A 1 6 ? -0.058 -2.502 2.353 1.00 0.00 6 ALA A CA 19
ATOM 18075 C C . ALA A 1 6 ? 0.736 -1.461 1.563 1.00 0.00 6 ALA A C 19
ATOM 18076 O O . ALA A 1 6 ? 1.791 -1.768 1.002 1.00 0.00 6 ALA A O 19
ATOM 18083 N N . ILE A 1 7 ? 0.241 -0.227 1.534 1.00 0.00 7 ILE A N 19
ATOM 18084 C CA . ILE A 1 7 ? 0.895 0.837 0.779 1.00 0.00 7 ILE A CA 19
ATOM 18085 C C . ILE A 1 7 ? 2.273 1.143 1.359 1.00 0.00 7 ILE A C 19
ATOM 18086 O O . ILE A 1 7 ? 3.239 1.322 0.618 1.00 0.00 7 ILE A O 19
ATOM 18102 N N . MET A 1 8 ? 2.361 1.174 2.689 1.00 0.00 8 MET A N 19
ATOM 18103 C CA . MET A 1 8 ? 3.618 1.470 3.378 1.00 0.00 8 MET A CA 19
ATOM 18104 C C . MET A 1 8 ? 4.628 0.336 3.216 1.00 0.00 8 MET A C 19
ATOM 18105 O O . MET A 1 8 ? 5.813 0.498 3.519 1.00 0.00 8 MET A O 19
ATOM 18119 N N . TYR A 1 9 ? 4.153 -0.818 2.758 1.00 0.00 9 TYR A N 19
ATOM 18120 C CA . TYR A 1 9 ? 5.034 -1.941 2.466 1.00 0.00 9 TYR A CA 19
ATOM 18121 C C . TYR A 1 9 ? 5.655 -1.769 1.083 1.00 0.00 9 TYR A C 19
ATOM 18122 O O . TYR A 1 9 ? 6.840 -2.046 0.882 1.00 0.00 9 TYR A O 19
ATOM 18140 N N . LYS A 1 10 ? 4.846 -1.302 0.141 1.00 0.00 10 LYS A N 19
ATOM 18141 C CA . LYS A 1 10 ? 5.293 -1.084 -1.231 1.00 0.00 10 LYS A CA 19
ATOM 18142 C C . LYS A 1 10 ? 6.123 0.195 -1.333 1.00 0.00 10 LYS A C 19
ATOM 18143 O O . LYS A 1 10 ? 7.238 0.185 -1.861 1.00 0.00 10 LYS A O 19
ATOM 18162 N N . TYR A 1 11 ? 5.575 1.292 -0.825 1.00 0.00 11 TYR A N 19
ATOM 18163 C CA . TYR A 1 11 ? 6.234 2.590 -0.900 1.00 0.00 11 TYR A CA 19
ATOM 18164 C C . TYR A 1 11 ? 6.523 3.115 0.505 1.00 0.00 11 TYR A C 19
ATOM 18165 O O . TYR A 1 11 ? 5.643 3.674 1.162 1.00 0.00 11 TYR A O 19
ATOM 18183 N N . PRO A 1 12 ? 7.761 2.929 0.984 1.00 0.00 12 PRO A N 19
ATOM 18184 C CA . PRO A 1 12 ? 8.159 3.312 2.346 1.00 0.00 12 PRO A CA 19
ATOM 18185 C C . PRO A 1 12 ? 8.112 4.821 2.583 1.00 0.00 12 PRO A C 19
ATOM 18186 O O . PRO A 1 12 ? 7.853 5.279 3.695 1.00 0.00 12 PRO A O 19
ATOM 18197 N N . ASN A 1 13 ? 8.368 5.595 1.539 1.00 0.00 13 ASN A N 19
ATOM 18198 C CA . ASN A 1 13 ? 8.423 7.048 1.665 1.00 0.00 13 ASN A CA 19
ATOM 18199 C C . ASN A 1 13 ? 7.159 7.712 1.138 1.00 0.00 13 ASN A C 19
ATOM 18200 O O . ASN A 1 13 ? 7.151 8.907 0.845 1.00 0.00 13 ASN A O 19
ATOM 18211 N N . ALA A 1 14 ? 6.090 6.943 1.034 1.00 0.00 14 ALA A N 19
ATOM 18212 C CA . ALA A 1 14 ? 4.817 7.483 0.591 1.00 0.00 14 ALA A CA 19
ATOM 18213 C C . ALA A 1 14 ? 4.080 8.136 1.754 1.00 0.00 14 ALA A C 19
ATOM 18214 O O . ALA A 1 14 ? 3.769 7.482 2.749 1.00 0.00 14 ALA A O 19
ATOM 18221 N N . VAL A 1 15 ? 3.812 9.427 1.627 1.00 0.00 15 VAL A N 19
ATOM 18222 C CA . VAL A 1 15 ? 3.161 10.178 2.685 1.00 0.00 15 VAL A CA 19
ATOM 18223 C C . VAL A 1 15 ? 1.648 10.028 2.594 1.00 0.00 15 VAL A C 19
ATOM 18224 O O . VAL A 1 15 ? 0.976 10.829 1.939 1.00 0.00 15 VAL A O 19
ATOM 18237 N N . SER A 1 16 ? 1.106 9.000 3.241 1.00 0.00 16 SER A N 19
ATOM 18238 C CA . SER A 1 16 ? -0.334 8.782 3.207 1.00 0.00 16 SER A CA 19
ATOM 18239 C C . SER A 1 16 ? -1.013 9.593 4.293 1.00 0.00 16 SER A C 19
ATOM 18240 O O . SER A 1 16 ? -1.995 9.181 4.908 1.00 0.00 16 SER A O 19
ATOM 18248 N N . ARG A 1 17 ? -0.467 10.765 4.491 1.00 0.00 17 ARG A N 19
ATOM 18249 C CA . ARG A 1 17 ? -1.003 11.745 5.399 1.00 0.00 17 ARG A CA 19
ATOM 18250 C C . ARG A 1 17 ? -1.848 12.764 4.661 1.00 0.00 17 ARG A C 19
ATOM 18251 O O . ARG A 1 17 ? -3.042 12.917 4.909 1.00 0.00 17 ARG A O 19
ATOM 18272 N N . LYS A 1 18 ? -1.190 13.451 3.731 1.00 0.00 18 LYS A N 19
ATOM 18273 C CA . LYS A 1 18 ? -1.741 14.643 3.113 1.00 0.00 18 LYS A CA 19
ATOM 18274 C C . LYS A 1 18 ? -1.683 14.566 1.592 1.00 0.00 18 LYS A C 19
ATOM 18275 O O . LYS A 1 18 ? -2.640 14.942 0.914 1.00 0.00 18 LYS A O 19
ATOM 18294 N N . ASP A 1 19 ? -0.554 14.095 1.057 1.00 0.00 19 ASP A N 19
ATOM 18295 C CA . ASP A 1 19 ? -0.397 13.989 -0.393 1.00 0.00 19 ASP A CA 19
ATOM 18296 C C . ASP A 1 19 ? -1.384 12.966 -0.925 1.00 0.00 19 ASP A C 19
ATOM 18297 O O . ASP A 1 19 ? -1.915 13.101 -2.015 1.00 0.00 19 ASP A O 19
ATOM 18306 N N . PHE A 1 20 ? -1.627 11.939 -0.136 1.00 0.00 20 PHE A N 19
ATOM 18307 C CA . PHE A 1 20 ? -2.763 11.077 -0.359 1.00 0.00 20 PHE A CA 19
ATOM 18308 C C . PHE A 1 20 ? -3.310 10.662 0.993 1.00 0.00 20 PHE A C 19
ATOM 18309 O O . PHE A 1 20 ? -2.551 10.302 1.897 1.00 0.00 20 PHE A O 19
ATOM 18326 N N . GLU A 1 21 ? -4.618 10.779 1.143 1.00 0.00 21 GLU A N 19
ATOM 18327 C CA . GLU A 1 21 ? -5.255 10.640 2.436 1.00 0.00 21 GLU A CA 19
ATOM 18328 C C . GLU A 1 21 ? -5.973 9.313 2.568 1.00 0.00 21 GLU A C 19
ATOM 18329 O O . GLU A 1 21 ? -6.590 8.829 1.614 1.00 0.00 21 GLU A O 19
ATOM 18341 N N . LEU A 1 22 ? -5.894 8.738 3.755 1.00 0.00 22 LEU A N 19
ATOM 18342 C CA . LEU A 1 22 ? -6.580 7.495 4.050 1.00 0.00 22 LEU A CA 19
ATOM 18343 C C . LEU A 1 22 ? -7.668 7.743 5.083 1.00 0.00 22 LEU A C 19
ATOM 18344 O O . LEU A 1 22 ? -7.564 8.662 5.897 1.00 0.00 22 LEU A O 19
ATOM 18360 N N . ARG A 1 23 ? -8.699 6.922 5.054 1.00 0.00 23 ARG A N 19
ATOM 18361 C CA . ARG A 1 23 ? -9.777 7.019 6.024 1.00 0.00 23 ARG A CA 19
ATOM 18362 C C . ARG A 1 23 ? -10.299 5.634 6.353 1.00 0.00 23 ARG A C 19
ATOM 18363 O O . ARG A 1 23 ? -9.899 4.644 5.746 1.00 0.00 23 ARG A O 19
ATOM 18384 N N . ASN A 1 24 ? -11.200 5.584 7.301 1.00 0.00 24 ASN A N 19
ATOM 18385 C CA . ASN A 1 24 ? -11.745 4.332 7.788 1.00 0.00 24 ASN A CA 19
ATOM 18386 C C . ASN A 1 24 ? -13.268 4.378 7.810 1.00 0.00 24 ASN A C 19
ATOM 18387 O O . ASN A 1 24 ? -13.857 5.199 8.510 1.00 0.00 24 ASN A O 19
ATOM 18398 N N . ASP A 1 25 ? -13.906 3.513 7.030 1.00 0.00 25 ASP A N 19
ATOM 18399 C CA . ASP A 1 25 ? -15.363 3.436 7.021 1.00 0.00 25 ASP A CA 19
ATOM 18400 C C . ASP A 1 25 ? -15.846 2.716 8.270 1.00 0.00 25 ASP A C 19
ATOM 18401 O O . ASP A 1 25 ? -16.946 2.960 8.763 1.00 0.00 25 ASP A O 19
ATOM 18410 N N . GLY A 1 26 ? -14.993 1.848 8.794 1.00 0.00 26 GLY A N 19
ATOM 18411 C CA . GLY A 1 26 ? -15.341 1.088 9.972 1.00 0.00 26 GLY A CA 19
ATOM 18412 C C . GLY A 1 26 ? -14.825 -0.329 9.893 1.00 0.00 26 GLY A C 19
ATOM 18413 O O . GLY A 1 26 ? -14.286 -0.855 10.866 1.00 0.00 26 GLY A O 19
ATOM 18417 N N . ASN A 1 27 ? -14.963 -0.934 8.723 1.00 0.00 27 ASN A N 19
ATOM 18418 C CA . ASN A 1 27 ? -14.568 -2.323 8.532 1.00 0.00 27 ASN A CA 19
ATOM 18419 C C . ASN A 1 27 ? -13.195 -2.406 7.867 1.00 0.00 27 ASN A C 19
ATOM 18420 O O . ASN A 1 27 ? -12.668 -3.492 7.612 1.00 0.00 27 ASN A O 19
ATOM 18431 N N . GLY A 1 28 ? -12.621 -1.247 7.587 1.00 0.00 28 GLY A N 19
ATOM 18432 C CA . GLY A 1 28 ? -11.307 -1.196 6.985 1.00 0.00 28 GLY A CA 19
ATOM 18433 C C . GLY A 1 28 ? -10.869 0.218 6.689 1.00 0.00 28 GLY A C 19
ATOM 18434 O O . GLY A 1 28 ? -11.702 1.119 6.538 1.00 0.00 28 GLY A O 19
ATOM 18438 N N . SER A 1 29 ? -9.566 0.419 6.613 1.00 0.00 29 SER A N 19
ATOM 18439 C CA . SER A 1 29 ? -9.011 1.725 6.308 1.00 0.00 29 SER A CA 19
ATOM 18440 C C . SER A 1 29 ? -8.500 1.750 4.869 1.00 0.00 29 SER A C 19
ATOM 18441 O O . SER A 1 29 ? -7.642 0.950 4.493 1.00 0.00 29 SER A O 19
ATOM 18449 N N . TYR A 1 30 ? -9.029 2.673 4.078 1.00 0.00 30 TYR A N 19
ATOM 18450 C CA . TYR A 1 30 ? -8.747 2.727 2.650 1.00 0.00 30 TYR A CA 19
ATOM 18451 C C . TYR A 1 30 ? -8.352 4.141 2.223 1.00 0.00 30 TYR A C 19
ATOM 18452 O O . TYR A 1 30 ? -8.309 5.057 3.045 1.00 0.00 30 TYR A O 19
ATOM 18470 N N . ILE A 1 31 ? -8.086 4.309 0.934 1.00 0.00 31 ILE A N 19
ATOM 18471 C CA . ILE A 1 31 ? -7.644 5.588 0.383 1.00 0.00 31 ILE A CA 19
ATOM 18472 C C . ILE A 1 31 ? -8.845 6.455 0.008 1.00 0.00 31 ILE A C 19
ATOM 18473 O O . ILE A 1 31 ? -9.783 5.972 -0.631 1.00 0.00 31 ILE A O 19
ATOM 18489 N N . GLU A 1 32 ? -8.831 7.725 0.404 1.00 0.00 32 GLU A N 19
ATOM 18490 C CA . GLU A 1 32 ? -9.904 8.635 0.017 1.00 0.00 32 GLU A CA 19
ATOM 18491 C C . GLU A 1 32 ? -9.400 9.705 -0.959 1.00 0.00 32 GLU A C 19
ATOM 18492 O O . GLU A 1 32 ? -10.136 10.136 -1.845 1.00 0.00 32 GLU A O 19
ATOM 18504 N N . LYS A 1 33 ? -8.150 10.132 -0.798 1.00 0.00 33 LYS A N 19
ATOM 18505 C CA . LYS A 1 33 ? -7.540 11.082 -1.729 1.00 0.00 33 LYS A CA 19
ATOM 18506 C C . LYS A 1 33 ? -6.229 10.533 -2.264 1.00 0.00 33 LYS A C 19
ATOM 18507 O O . LYS A 1 33 ? -5.528 9.806 -1.567 1.00 0.00 33 LYS A O 19
ATOM 18526 N N . TRP A 1 34 ? -5.899 10.895 -3.493 1.00 0.00 34 TRP A N 19
ATOM 18527 C CA . TRP A 1 34 ? -4.665 10.451 -4.121 1.00 0.00 34 TRP A CA 19
ATOM 18528 C C . TRP A 1 34 ? -4.110 11.568 -4.992 1.00 0.00 34 TRP A C 19
ATOM 18529 O O . TRP A 1 34 ? -4.706 11.919 -6.007 1.00 0.00 34 TRP A O 19
ATOM 18550 N N . ASN A 1 35 ? -2.982 12.136 -4.589 1.00 0.00 35 ASN A N 19
ATOM 18551 C CA . ASN A 1 35 ? -2.375 13.236 -5.327 1.00 0.00 35 ASN A CA 19
ATOM 18552 C C . ASN A 1 35 ? -0.950 12.890 -5.729 1.00 0.00 35 ASN A C 19
ATOM 18553 O O . ASN A 1 35 ? -0.181 13.764 -6.139 1.00 0.00 35 ASN A O 19
ATOM 18564 N N . LEU A 1 36 ? -0.604 11.612 -5.613 1.00 0.00 36 LEU A N 19
ATOM 18565 C CA . LEU A 1 36 ? 0.736 11.148 -5.954 1.00 0.00 36 LEU A CA 19
ATOM 18566 C C . LEU A 1 36 ? 1.005 11.292 -7.445 1.00 0.00 36 LEU A C 19
ATOM 18567 O O . LEU A 1 36 ? 0.085 11.264 -8.264 1.00 0.00 36 LEU A O 19
ATOM 18583 N N . ARG A 1 37 ? 2.273 11.434 -7.789 1.00 0.00 37 ARG A N 19
ATOM 18584 C CA . ARG A 1 37 ? 2.691 11.546 -9.180 1.00 0.00 37 ARG A CA 19
ATOM 18585 C C . ARG A 1 37 ? 2.793 10.162 -9.810 1.00 0.00 37 ARG A C 19
ATOM 18586 O O . ARG A 1 37 ? 3.720 9.868 -10.561 1.00 0.00 37 ARG A O 19
ATOM 18607 N N . ALA A 1 38 ? 1.811 9.328 -9.507 1.00 0.00 38 ALA A N 19
ATOM 18608 C CA . ALA A 1 38 ? 1.775 7.952 -9.975 1.00 0.00 38 ALA A CA 19
ATOM 18609 C C . ALA A 1 38 ? 0.325 7.485 -10.072 1.00 0.00 38 ALA A C 19
ATOM 18610 O O . ALA A 1 38 ? -0.546 8.032 -9.389 1.00 0.00 38 ALA A O 19
ATOM 18617 N N . PRO A 1 39 ? 0.036 6.498 -10.934 1.00 0.00 39 PRO A N 19
ATOM 18618 C CA . PRO A 1 39 ? -1.321 5.969 -11.093 1.00 0.00 39 PRO A CA 19
ATOM 18619 C C . PRO A 1 39 ? -1.765 5.130 -9.893 1.00 0.00 39 PRO A C 19
ATOM 18620 O O . PRO A 1 39 ? -0.967 4.818 -9.004 1.00 0.00 39 PRO A O 19
ATOM 18631 N N . LEU A 1 40 ? -3.039 4.770 -9.877 1.00 0.00 40 LEU A N 19
ATOM 18632 C CA . LEU A 1 40 ? -3.603 3.961 -8.809 1.00 0.00 40 LEU A CA 19
ATOM 18633 C C . LEU A 1 40 ? -3.262 2.491 -9.007 1.00 0.00 40 LEU A C 19
ATOM 18634 O O . LEU A 1 40 ? -3.359 1.976 -10.122 1.00 0.00 40 LEU A O 19
ATOM 18650 N N . PRO A 1 41 ? -2.852 1.800 -7.930 1.00 0.00 41 PRO A N 19
ATOM 18651 C CA . PRO A 1 41 ? -2.559 0.366 -7.974 1.00 0.00 41 PRO A CA 19
ATOM 18652 C C . PRO A 1 41 ? -3.830 -0.469 -8.112 1.00 0.00 41 PRO A C 19
ATOM 18653 O O . PRO A 1 41 ? -4.945 0.056 -8.037 1.00 0.00 41 PRO A O 19
ATOM 18664 N N . THR A 1 42 ? -3.664 -1.768 -8.294 1.00 0.00 42 THR A N 19
ATOM 18665 C CA . THR A 1 42 ? -4.799 -2.653 -8.496 1.00 0.00 42 THR A CA 19
ATOM 18666 C C . THR A 1 42 ? -5.174 -3.368 -7.202 1.00 0.00 42 THR A C 19
ATOM 18667 O O . THR A 1 42 ? -4.370 -3.440 -6.269 1.00 0.00 42 THR A O 19
ATOM 18678 N N . GLN A 1 43 ? -6.395 -3.890 -7.160 1.00 0.00 43 GLN A N 19
ATOM 18679 C CA . GLN A 1 43 ? -6.901 -4.615 -6.000 1.00 0.00 43 GLN A CA 19
ATOM 18680 C C . GLN A 1 43 ? -5.980 -5.791 -5.697 1.00 0.00 43 GLN A C 19
ATOM 18681 O O . GLN A 1 43 ? -5.598 -6.022 -4.544 1.00 0.00 43 GLN A O 19
ATOM 18695 N N . ALA A 1 44 ? -5.603 -6.504 -6.749 1.00 0.00 44 ALA A N 19
ATOM 18696 C CA . ALA A 1 44 ? -4.696 -7.635 -6.627 1.00 0.00 44 ALA A CA 19
ATOM 18697 C C . ALA A 1 44 ? -3.359 -7.213 -6.023 1.00 0.00 44 ALA A C 19
ATOM 18698 O O . ALA A 1 44 ? -2.849 -7.870 -5.116 1.00 0.00 44 ALA A O 19
ATOM 18705 N N . GLU A 1 45 ? -2.798 -6.107 -6.512 1.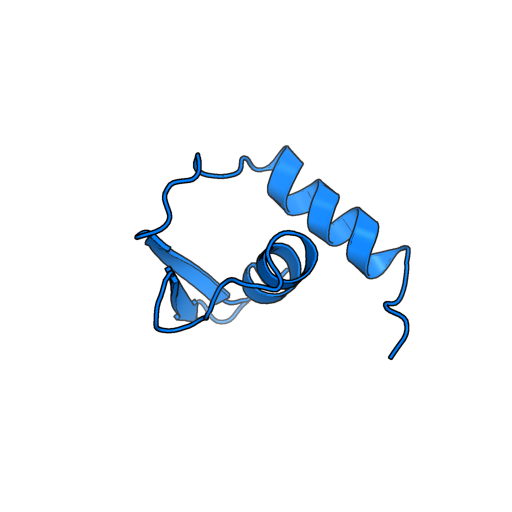00 0.00 45 GLU A N 19
ATOM 18706 C CA . GLU A 1 45 ? -1.520 -5.625 -6.005 1.00 0.00 45 GLU A CA 19
ATOM 18707 C C . GLU A 1 45 ? -1.623 -5.286 -4.526 1.00 0.00 45 GLU A C 19
ATOM 18708 O O . GLU A 1 45 ? -0.760 -5.670 -3.739 1.00 0.00 45 GLU A O 19
ATOM 18720 N N . LEU A 1 46 ? -2.697 -4.591 -4.157 1.00 0.00 46 LEU A N 19
ATOM 18721 C CA . LEU A 1 46 ? -2.932 -4.201 -2.773 1.00 0.00 46 LEU A CA 19
ATOM 18722 C C . LEU A 1 46 ? -2.808 -5.394 -1.827 1.00 0.00 46 LEU A C 19
ATOM 18723 O O . LEU A 1 46 ? -2.087 -5.337 -0.826 1.00 0.00 46 LEU A O 19
ATOM 18739 N N . GLU A 1 47 ? -3.498 -6.482 -2.149 1.00 0.00 47 GLU A N 19
ATOM 18740 C CA . GLU A 1 47 ? -3.470 -7.666 -1.306 1.00 0.00 47 GLU A CA 19
ATOM 18741 C C . GLU A 1 47 ? -2.127 -8.381 -1.376 1.00 0.00 47 GLU A C 19
ATOM 18742 O O . GLU A 1 47 ? -1.728 -9.030 -0.420 1.00 0.00 47 GLU A O 19
ATOM 18754 N N . THR A 1 48 ? -1.436 -8.265 -2.499 1.00 0.00 48 THR A N 19
ATOM 18755 C CA . THR A 1 48 ? -0.140 -8.910 -2.658 1.00 0.00 48 THR A CA 19
ATOM 18756 C C . THR A 1 48 ? 0.879 -8.293 -1.705 1.00 0.00 48 THR A C 19
ATOM 18757 O O . THR A 1 48 ? 1.700 -8.998 -1.113 1.00 0.00 48 THR A O 19
ATOM 18768 N N . TRP A 1 49 ? 0.801 -6.976 -1.543 1.00 0.00 49 TRP A N 19
ATOM 18769 C CA . TRP A 1 49 ? 1.655 -6.280 -0.591 1.00 0.00 49 TRP A CA 19
ATOM 18770 C C . TRP A 1 49 ? 1.344 -6.765 0.817 1.00 0.00 49 TRP A C 19
ATOM 18771 O O . TRP A 1 49 ? 2.248 -7.018 1.609 1.00 0.00 49 TRP A O 19
ATOM 18792 N N . TRP A 1 50 ? 0.052 -6.906 1.107 1.00 0.00 50 TRP A N 19
ATOM 18793 C CA . TRP A 1 50 ? -0.407 -7.420 2.393 1.00 0.00 50 TRP A CA 19
ATOM 18794 C C . TRP A 1 50 ? 0.091 -8.849 2.603 1.00 0.00 50 TRP A C 19
ATOM 18795 O O . TRP A 1 50 ? 0.584 -9.201 3.671 1.00 0.00 50 TRP A O 19
ATOM 18816 N N . GLU A 1 51 ? -0.026 -9.664 1.568 1.00 0.00 51 GLU A N 19
ATOM 18817 C CA . GLU A 1 51 ? 0.408 -11.044 1.623 1.00 0.00 51 GLU A CA 19
ATOM 18818 C C . GLU A 1 51 ? 1.906 -11.147 1.900 1.00 0.00 51 GLU A C 19
ATOM 18819 O O . GLU A 1 51 ? 2.325 -11.914 2.763 1.00 0.00 51 GLU A O 19
ATOM 18831 N N . GLU A 1 52 ? 2.705 -10.366 1.183 1.00 0.00 52 GLU A N 19
ATOM 18832 C CA . GLU A 1 52 ? 4.143 -10.321 1.420 1.00 0.00 52 GLU A CA 19
ATOM 18833 C C . GLU A 1 52 ? 4.464 -9.708 2.783 1.00 0.00 52 GLU A C 19
ATOM 18834 O O . GLU A 1 52 ? 5.497 -10.010 3.380 1.00 0.00 52 GLU A O 19
ATOM 18846 N N . LEU A 1 53 ? 3.592 -8.823 3.254 1.00 0.00 53 LEU A N 19
ATOM 18847 C CA . LEU A 1 53 ? 3.740 -8.221 4.573 1.00 0.00 53 LEU A CA 19
ATOM 18848 C C . LEU A 1 53 ? 3.583 -9.272 5.671 1.00 0.00 53 LEU A C 19
ATOM 18849 O O . LEU A 1 53 ? 4.459 -9.430 6.519 1.00 0.00 53 LEU A O 19
ATOM 18865 N N . GLN A 1 54 ? 2.467 -9.989 5.650 1.00 0.00 54 GLN A N 19
ATOM 18866 C CA . GLN A 1 54 ? 2.188 -11.010 6.655 1.00 0.00 54 GLN A CA 19
ATOM 18867 C C . GLN A 1 54 ? 3.107 -12.220 6.496 1.00 0.00 54 GLN A C 19
ATOM 18868 O O . GLN A 1 54 ? 3.473 -12.863 7.477 1.00 0.00 54 GLN A O 19
ATOM 18882 N N . LYS A 1 55 ? 3.483 -12.517 5.262 1.00 0.00 55 LYS A N 19
ATOM 18883 C CA . LYS A 1 55 ? 4.399 -13.617 4.972 1.00 0.00 55 LYS A CA 19
ATOM 18884 C C . LYS A 1 55 ? 5.824 -13.077 4.851 1.00 0.00 55 LYS A C 19
ATOM 18885 O O . LYS A 1 55 ? 6.651 -13.622 4.118 1.00 0.00 55 LYS A O 19
ATOM 18904 N N . ASN A 1 56 ? 6.066 -11.972 5.549 1.00 0.00 56 ASN A N 19
ATOM 18905 C CA . ASN A 1 56 ? 7.352 -11.261 5.539 1.00 0.00 56 ASN A CA 19
ATOM 18906 C C . ASN A 1 56 ? 8.564 -12.195 5.577 1.00 0.00 56 ASN A C 19
ATOM 18907 O O . ASN A 1 56 ? 8.526 -13.278 6.167 1.00 0.00 56 ASN A O 19
ATOM 18918 N N . PRO A 1 57 ? 9.652 -11.784 4.911 1.00 0.00 57 PRO A N 19
ATOM 18919 C CA . PRO A 1 57 ? 10.914 -12.520 4.928 1.00 0.00 57 PRO A CA 19
ATOM 18920 C C . PRO A 1 57 ? 11.664 -12.319 6.245 1.00 0.00 57 PRO A C 19
ATOM 18921 O O . PRO A 1 57 ? 11.344 -11.408 7.017 1.00 0.00 57 PRO A O 19
ATOM 18932 N N . PRO A 1 58 ? 12.655 -13.176 6.534 1.00 0.00 58 PRO A N 19
ATOM 18933 C CA . PRO A 1 58 ? 13.484 -13.040 7.730 1.00 0.00 58 PRO A CA 19
ATOM 18934 C C . PRO A 1 58 ? 14.377 -11.805 7.671 1.00 0.00 58 PRO A C 19
ATOM 18935 O O . PRO A 1 58 ? 14.669 -11.280 6.591 1.00 0.00 58 PRO A O 19
ATOM 18946 N N . TYR A 1 59 ? 14.797 -11.345 8.835 1.00 0.00 59 TYR A N 19
ATOM 18947 C CA . TYR A 1 59 ? 15.643 -10.170 8.935 1.00 0.00 59 TYR A CA 19
ATOM 18948 C C . TYR A 1 59 ? 16.900 -10.494 9.733 1.00 0.00 59 TYR A C 19
ATOM 18949 O O . TYR A 1 59 ? 16.814 -10.959 10.872 1.00 0.00 59 TYR A O 19
ATOM 18967 N N . GLU A 1 60 ? 18.060 -10.251 9.129 1.00 0.00 60 GLU A N 19
ATOM 18968 C CA . GLU A 1 60 ? 19.338 -10.513 9.781 1.00 0.00 60 GLU A CA 19
ATOM 18969 C C . GLU A 1 60 ? 19.473 -9.662 11.042 1.00 0.00 60 GLU A C 19
ATOM 18970 O O . GLU A 1 60 ? 19.386 -8.433 10.980 1.00 0.00 60 GLU A O 19
ATOM 18982 N N . MET A 1 1 ? -9.727 -4.530 4.128 1.00 0.00 1 MET A N 20
ATOM 18983 C CA . MET A 1 1 ? -8.306 -4.364 3.749 1.00 0.00 1 MET A CA 20
ATOM 18984 C C . MET A 1 1 ? -7.769 -3.037 4.263 1.00 0.00 1 MET A C 20
ATOM 18985 O O . MET A 1 1 ? -8.380 -1.991 4.055 1.00 0.00 1 MET A O 20
ATOM 19001 N N . ILE A 1 2 ? -6.635 -3.078 4.947 1.00 0.00 2 ILE A N 20
ATOM 19002 C CA . ILE A 1 2 ? -6.002 -1.860 5.422 1.00 0.00 2 ILE A CA 20
ATOM 19003 C C . ILE A 1 2 ? -5.085 -1.307 4.342 1.00 0.00 2 ILE A C 20
ATOM 19004 O O . ILE A 1 2 ? -4.053 -1.899 4.026 1.00 0.00 2 ILE A O 20
ATOM 19020 N N . LEU A 1 3 ? -5.476 -0.178 3.775 1.00 0.00 3 LEU A N 20
ATOM 19021 C CA . LEU A 1 3 ? -4.757 0.419 2.671 1.00 0.00 3 LEU A CA 20
ATOM 19022 C C . LEU A 1 3 ? -3.403 0.960 3.114 1.00 0.00 3 LEU A C 20
ATOM 19023 O O . LEU A 1 3 ? -2.422 0.846 2.385 1.00 0.00 3 LEU A O 20
ATOM 19039 N N . TYR A 1 4 ? -3.355 1.535 4.312 1.00 0.00 4 TYR A N 20
ATOM 19040 C CA . TYR A 1 4 ? -2.133 2.157 4.815 1.00 0.00 4 TYR A CA 20
ATOM 19041 C C . TYR A 1 4 ? -0.956 1.184 4.786 1.00 0.00 4 TYR A C 20
ATOM 19042 O O . TYR A 1 4 ? 0.115 1.522 4.288 1.00 0.00 4 TYR A O 20
ATOM 19060 N N . ASP A 1 5 ? -1.169 -0.018 5.304 1.00 0.00 5 ASP A N 20
ATOM 19061 C CA . ASP A 1 5 ? -0.132 -1.044 5.328 1.00 0.00 5 ASP A CA 20
ATOM 19062 C C . ASP A 1 5 ? 0.340 -1.377 3.918 1.00 0.00 5 ASP A C 20
ATOM 19063 O O . ASP A 1 5 ? 1.538 -1.391 3.643 1.00 0.00 5 ASP A O 20
ATOM 19072 N N . ALA A 1 6 ? -0.615 -1.637 3.033 1.00 0.00 6 ALA A N 20
ATOM 19073 C CA . ALA A 1 6 ? -0.316 -1.996 1.652 1.00 0.00 6 ALA A CA 20
ATOM 19074 C C . ALA A 1 6 ? 0.467 -0.891 0.940 1.00 0.00 6 ALA A C 20
ATOM 19075 O O . ALA A 1 6 ? 1.495 -1.149 0.306 1.00 0.00 6 ALA A O 20
ATOM 19082 N N . ILE A 1 7 ? -0.016 0.341 1.063 1.00 0.00 7 ILE A N 20
ATOM 19083 C CA . ILE A 1 7 ? 0.625 1.483 0.426 1.00 0.00 7 ILE A CA 20
ATOM 19084 C C . ILE A 1 7 ? 2.019 1.717 1.003 1.00 0.00 7 ILE A C 20
ATOM 19085 O O . ILE A 1 7 ? 2.973 1.942 0.263 1.00 0.00 7 ILE A O 20
ATOM 19101 N N . MET A 1 8 ? 2.131 1.630 2.324 1.00 0.00 8 MET A N 20
ATOM 19102 C CA . MET A 1 8 ? 3.397 1.893 3.008 1.00 0.00 8 MET A CA 20
ATOM 19103 C C . MET A 1 8 ? 4.437 0.828 2.657 1.00 0.00 8 MET A C 20
ATOM 19104 O O . MET A 1 8 ? 5.642 1.061 2.763 1.00 0.00 8 MET A O 20
ATOM 19118 N N . TYR A 1 9 ? 3.962 -0.339 2.242 1.00 0.00 9 TYR A N 20
ATOM 19119 C CA . TYR A 1 9 ? 4.840 -1.452 1.909 1.00 0.00 9 TYR A CA 20
ATOM 19120 C C . TYR A 1 9 ? 5.490 -1.253 0.537 1.00 0.00 9 TYR A C 20
ATOM 19121 O O . TYR A 1 9 ? 6.702 -1.403 0.395 1.00 0.00 9 TYR A O 20
ATOM 19139 N N . LYS A 1 10 ? 4.688 -0.915 -0.470 1.00 0.00 10 LYS A N 20
ATOM 19140 C CA . LYS A 1 10 ? 5.199 -0.765 -1.817 1.00 0.00 10 LYS A CA 20
ATOM 19141 C C . LYS A 1 10 ? 5.723 0.654 -2.040 1.00 0.00 10 LYS A C 20
ATOM 19142 O O . LYS A 1 10 ? 6.620 0.873 -2.856 1.00 0.00 10 LYS A O 20
ATOM 19161 N N . TYR A 1 11 ? 5.163 1.612 -1.310 1.00 0.00 11 TYR A N 20
ATOM 19162 C CA . TYR A 1 11 ? 5.645 2.989 -1.342 1.00 0.00 11 TYR A CA 20
ATOM 19163 C C . TYR A 1 11 ? 6.182 3.376 0.035 1.00 0.00 11 TYR A C 20
ATOM 19164 O O . TYR A 1 11 ? 5.469 3.970 0.843 1.00 0.00 11 TYR A O 20
ATOM 19182 N N . PRO A 1 12 ? 7.445 3.027 0.323 1.00 0.00 12 PRO A N 20
ATOM 19183 C CA . PRO A 1 12 ? 8.041 3.214 1.652 1.00 0.00 12 PRO A CA 20
ATOM 19184 C C . PRO A 1 12 ? 8.222 4.682 2.029 1.00 0.00 12 PRO A C 20
ATOM 19185 O O . PRO A 1 12 ? 8.201 5.037 3.207 1.00 0.00 12 PRO A O 20
ATOM 19196 N N . ASN A 1 13 ? 8.400 5.529 1.030 1.00 0.00 13 ASN A N 20
ATOM 19197 C CA . ASN A 1 13 ? 8.696 6.930 1.265 1.00 0.00 13 ASN A CA 20
ATOM 19198 C C . ASN A 1 13 ? 7.535 7.828 0.850 1.00 0.00 13 ASN A C 20
ATOM 19199 O O . ASN A 1 13 ? 7.732 8.997 0.512 1.00 0.00 13 ASN A O 20
ATOM 19210 N N . ALA A 1 14 ? 6.326 7.287 0.889 1.00 0.00 14 ALA A N 20
ATOM 19211 C CA . ALA A 1 14 ? 5.133 8.057 0.559 1.00 0.00 14 ALA A CA 20
ATOM 19212 C C . ALA A 1 14 ? 4.697 8.910 1.748 1.00 0.00 14 ALA A C 20
ATOM 19213 O O . ALA A 1 14 ? 4.795 8.480 2.899 1.00 0.00 14 ALA A O 20
ATOM 19220 N N . VAL A 1 15 ? 4.232 10.122 1.466 1.00 0.00 15 VAL A N 20
ATOM 19221 C CA . VAL A 1 15 ? 3.822 11.054 2.513 1.00 0.00 15 VAL A CA 20
ATOM 19222 C C . VAL A 1 15 ? 2.410 10.740 3.009 1.00 0.00 15 VAL A C 20
ATOM 19223 O O . VAL A 1 15 ? 1.416 11.044 2.339 1.00 0.00 15 VAL A O 20
ATOM 19236 N N . SER A 1 16 ? 2.327 10.129 4.180 1.00 0.00 16 SER A N 20
ATOM 19237 C CA . SER A 1 16 ? 1.051 9.732 4.749 1.00 0.00 16 SER A CA 20
ATOM 19238 C C . SER A 1 16 ? 0.237 10.949 5.185 1.00 0.00 16 SER A C 20
ATOM 19239 O O . SER A 1 16 ? 0.790 11.924 5.696 1.00 0.00 16 SER A O 20
ATOM 19247 N N . ARG A 1 17 ? -1.073 10.888 4.940 1.00 0.00 17 ARG A N 20
ATOM 19248 C CA . ARG A 1 17 ? -2.026 11.897 5.411 1.00 0.00 17 ARG A CA 20
ATOM 19249 C C . ARG A 1 17 ? -1.887 13.228 4.668 1.00 0.00 17 ARG A C 20
ATOM 19250 O O . ARG A 1 17 ? -2.468 14.238 5.075 1.00 0.00 17 ARG A O 20
ATOM 19271 N N . LYS A 1 18 ? -1.135 13.225 3.573 1.00 0.00 18 LYS A N 20
ATOM 19272 C CA . LYS A 1 18 ? -1.043 14.399 2.709 1.00 0.00 18 LYS A CA 20
ATOM 19273 C C . LYS A 1 18 ? -1.030 13.982 1.244 1.00 0.00 18 LYS A C 20
ATOM 19274 O O . LYS A 1 18 ? -1.901 14.376 0.469 1.00 0.00 18 LYS A O 20
ATOM 19293 N N . ASP A 1 19 ? -0.038 13.183 0.870 1.00 0.00 19 ASP A N 20
ATOM 19294 C CA . ASP A 1 19 ? 0.045 12.664 -0.488 1.00 0.00 19 ASP A CA 20
ATOM 19295 C C . ASP A 1 19 ? -0.955 11.538 -0.676 1.00 0.00 19 ASP A C 20
ATOM 19296 O O . ASP A 1 19 ? -1.403 11.263 -1.784 1.00 0.00 19 ASP A O 20
ATOM 19305 N N . PHE A 1 20 ? -1.292 10.878 0.417 1.00 0.00 20 PHE A N 20
ATOM 19306 C CA . PHE A 1 20 ? -2.431 9.984 0.434 1.00 0.00 20 PHE A CA 20
ATOM 19307 C C . PHE A 1 20 ? -3.142 10.102 1.773 1.00 0.00 20 PHE A C 20
ATOM 19308 O O . PHE A 1 20 ? -2.580 9.796 2.827 1.00 0.00 20 PHE A O 20
ATOM 19325 N N . GLU A 1 21 ? -4.361 10.600 1.723 1.00 0.00 21 GLU A N 20
ATOM 19326 C CA . GLU A 1 21 ? -5.164 10.786 2.917 1.00 0.00 21 GLU A CA 20
ATOM 19327 C C . GLU A 1 21 ? -6.054 9.573 3.126 1.00 0.00 21 GLU A C 20
ATOM 19328 O O . GLU A 1 21 ? -6.647 9.058 2.174 1.00 0.00 21 GLU A O 20
ATOM 19340 N N . LEU A 1 22 ? -6.130 9.113 4.363 1.00 0.00 22 LEU A N 20
ATOM 19341 C CA . LEU A 1 22 ? -6.874 7.907 4.682 1.00 0.00 22 LEU A CA 20
ATOM 19342 C C . LEU A 1 22 ? -8.178 8.252 5.384 1.00 0.00 22 LEU A C 20
ATOM 19343 O O . LEU A 1 22 ? -8.283 9.285 6.048 1.00 0.00 22 LEU A O 20
ATOM 19359 N N . ARG A 1 23 ? -9.163 7.384 5.235 1.00 0.00 23 ARG A N 20
ATOM 19360 C CA . ARG A 1 23 ? -10.421 7.529 5.952 1.00 0.00 23 ARG A CA 20
ATOM 19361 C C . ARG A 1 23 ? -10.914 6.176 6.433 1.00 0.00 23 ARG A C 20
ATOM 19362 O O . ARG A 1 23 ? -10.574 5.143 5.853 1.00 0.00 23 ARG A O 20
ATOM 19383 N N . ASN A 1 24 ? -11.723 6.189 7.481 1.00 0.00 24 ASN A N 20
ATOM 19384 C CA . ASN A 1 24 ? -12.242 4.957 8.053 1.00 0.00 24 ASN A CA 20
ATOM 19385 C C . ASN A 1 24 ? -13.538 4.567 7.354 1.00 0.00 24 ASN A C 20
ATOM 19386 O O . ASN A 1 24 ? -14.561 5.229 7.509 1.00 0.00 24 ASN A O 20
ATOM 19397 N N . ASP A 1 25 ? -13.485 3.503 6.569 1.00 0.00 25 ASP A N 20
ATOM 19398 C CA . ASP A 1 25 ? -14.649 3.053 5.813 1.00 0.00 25 ASP A CA 20
ATOM 19399 C C . ASP A 1 25 ? -15.544 2.161 6.660 1.00 0.00 25 ASP A C 20
ATOM 19400 O O . ASP A 1 25 ? -16.767 2.291 6.645 1.00 0.00 25 ASP A O 20
ATOM 19409 N N . GLY A 1 26 ? -14.924 1.263 7.406 1.00 0.00 26 GLY A N 20
ATOM 19410 C CA . GLY A 1 26 ? -15.675 0.319 8.210 1.00 0.00 26 GLY A CA 20
ATOM 19411 C C . GLY A 1 26 ? -14.939 -0.990 8.366 1.00 0.00 26 GLY A C 20
ATOM 19412 O O . GLY A 1 26 ? -14.940 -1.596 9.437 1.00 0.00 26 GLY A O 20
ATOM 19416 N N . ASN A 1 27 ? -14.297 -1.423 7.291 1.00 0.00 27 ASN A N 20
ATOM 19417 C CA . ASN A 1 27 ? -13.472 -2.626 7.318 1.00 0.00 27 ASN A CA 20
ATOM 19418 C C . ASN A 1 27 ? -12.004 -2.212 7.263 1.00 0.00 27 ASN A C 20
ATOM 19419 O O . ASN A 1 27 ? -11.143 -2.943 6.779 1.00 0.00 27 ASN A O 20
ATOM 19430 N N . GLY A 1 28 ? -11.730 -1.018 7.767 1.00 0.00 28 GLY A N 20
ATOM 19431 C CA . GLY A 1 28 ? -10.377 -0.510 7.779 1.00 0.00 28 GLY A CA 20
ATOM 19432 C C . GLY A 1 28 ? -10.276 0.858 7.139 1.00 0.00 28 GLY A C 20
ATOM 19433 O O . GLY A 1 28 ? -11.279 1.415 6.680 1.00 0.00 28 GLY A O 20
ATOM 19437 N N . SER A 1 29 ? -9.067 1.401 7.118 1.00 0.00 29 SER A N 20
ATOM 19438 C CA . SER A 1 29 ? -8.815 2.698 6.512 1.00 0.00 29 SER A CA 20
ATOM 19439 C C . SER A 1 29 ? -8.435 2.528 5.043 1.00 0.00 29 SER A C 20
ATOM 19440 O O . SER A 1 29 ? -7.577 1.705 4.710 1.00 0.00 29 SER A O 20
ATOM 19448 N N . TYR A 1 30 ? -9.072 3.297 4.171 1.00 0.00 30 TYR A N 20
ATOM 19449 C CA . TYR A 1 30 ? -8.785 3.225 2.746 1.00 0.00 30 TYR A CA 20
ATOM 19450 C C . TYR A 1 30 ? -8.439 4.610 2.204 1.00 0.00 30 TYR A C 20
ATOM 19451 O O . TYR A 1 30 ? -8.399 5.585 2.958 1.00 0.00 30 TYR A O 20
ATOM 19469 N N . ILE A 1 31 ? -8.197 4.686 0.901 1.00 0.00 31 ILE A N 20
ATOM 19470 C CA . ILE A 1 31 ? -7.768 5.927 0.265 1.00 0.00 31 ILE A CA 20
ATOM 19471 C C . ILE A 1 31 ? -8.923 6.913 0.131 1.00 0.00 31 ILE A C 20
ATOM 19472 O O . ILE A 1 31 ? -9.948 6.613 -0.485 1.00 0.00 31 ILE A O 20
ATOM 19488 N N . GLU A 1 32 ? -8.745 8.084 0.723 1.00 0.00 32 GLU A N 20
ATOM 19489 C CA . GLU A 1 32 ? -9.713 9.164 0.621 1.00 0.00 32 GLU A CA 20
ATOM 19490 C C . GLU A 1 32 ? -9.259 10.183 -0.419 1.00 0.00 32 GLU A C 20
ATOM 19491 O O . GLU A 1 32 ? -9.993 10.525 -1.346 1.00 0.00 32 GLU A O 20
ATOM 19503 N N . LYS A 1 33 ? -8.030 10.650 -0.262 1.00 0.00 33 LYS A N 20
ATOM 19504 C CA . LYS A 1 33 ? -7.497 11.706 -1.107 1.00 0.00 33 LYS A CA 20
ATOM 19505 C C . LYS A 1 33 ? -6.137 11.283 -1.657 1.00 0.00 33 LYS A C 20
ATOM 19506 O O . LYS A 1 33 ? -5.170 11.161 -0.902 1.00 0.00 33 LYS A O 20
ATOM 19525 N N . TRP A 1 34 ? -6.072 11.042 -2.959 1.00 0.00 34 TRP A N 20
ATOM 19526 C CA . TRP A 1 34 ? -4.842 10.588 -3.592 1.00 0.00 34 TRP A CA 20
ATOM 19527 C C . TRP A 1 34 ? -4.145 11.752 -4.290 1.00 0.00 34 TRP A C 20
ATOM 19528 O O . TRP A 1 34 ? -4.651 12.298 -5.271 1.00 0.00 34 TRP A O 20
ATOM 19549 N N . ASN A 1 35 ? -2.992 12.136 -3.766 1.00 0.00 35 ASN A N 20
ATOM 19550 C CA . ASN A 1 35 ? -2.209 13.229 -4.329 1.00 0.00 35 ASN A CA 20
ATOM 19551 C C . ASN A 1 35 ? -0.890 12.716 -4.873 1.00 0.00 35 ASN A C 20
ATOM 19552 O O . ASN A 1 35 ? -0.126 13.462 -5.488 1.00 0.00 35 ASN A O 20
ATOM 19563 N N . LEU A 1 36 ? -0.628 11.444 -4.638 1.00 0.00 36 LEU A N 20
ATOM 19564 C CA . LEU A 1 36 ? 0.613 10.826 -5.080 1.00 0.00 36 LEU A CA 20
ATOM 19565 C C . LEU A 1 36 ? 0.697 10.781 -6.596 1.00 0.00 36 LEU A C 20
ATOM 19566 O O . LEU A 1 36 ? -0.270 10.454 -7.284 1.00 0.00 36 LEU A O 20
ATOM 19582 N N . ARG A 1 37 ? 1.876 11.091 -7.106 1.00 0.00 37 ARG A N 20
ATOM 19583 C CA . ARG A 1 37 ? 2.141 11.042 -8.539 1.00 0.00 37 ARG A CA 20
ATOM 19584 C C . ARG A 1 37 ? 2.488 9.614 -8.955 1.00 0.00 37 ARG A C 20
ATOM 19585 O O . ARG A 1 37 ? 3.305 9.375 -9.847 1.00 0.00 37 ARG A O 20
ATOM 19606 N N . ALA A 1 38 ? 1.818 8.678 -8.308 1.00 0.00 38 ALA A N 20
ATOM 19607 C CA . ALA A 1 38 ? 2.023 7.259 -8.526 1.00 0.00 38 ALA A CA 20
ATOM 19608 C C . ALA A 1 38 ? 0.699 6.596 -8.876 1.00 0.00 38 ALA A C 20
ATOM 19609 O O . ALA A 1 38 ? -0.361 7.044 -8.431 1.00 0.00 38 ALA A O 20
ATOM 19616 N N . PRO A 1 39 ? 0.745 5.555 -9.715 1.00 0.00 39 PRO A N 20
ATOM 19617 C CA . PRO A 1 39 ? -0.446 4.801 -10.119 1.00 0.00 39 PRO A CA 20
ATOM 19618 C C . PRO A 1 39 ? -1.200 4.197 -8.936 1.00 0.00 39 PRO A C 20
ATOM 19619 O O . PRO A 1 39 ? -0.596 3.781 -7.938 1.00 0.00 39 PRO A O 20
ATOM 19630 N N . LEU A 1 40 ? -2.522 4.165 -9.054 1.00 0.00 40 LEU A N 20
ATOM 19631 C CA . LEU A 1 40 ? -3.375 3.555 -8.053 1.00 0.00 40 LEU A CA 20
ATOM 19632 C C . LEU A 1 40 ? -3.140 2.050 -8.003 1.00 0.00 40 LEU A C 20
ATOM 19633 O O . LEU A 1 40 ? -3.207 1.373 -9.031 1.00 0.00 40 LEU A O 20
ATOM 19649 N N . PRO A 1 41 ? -2.856 1.516 -6.808 1.00 0.00 41 PRO A N 20
ATOM 19650 C CA . PRO A 1 41 ? -2.609 0.084 -6.611 1.00 0.00 41 PRO A CA 20
ATOM 19651 C C . PRO A 1 41 ? -3.779 -0.780 -7.069 1.00 0.00 41 PRO A C 20
ATOM 19652 O O . PRO A 1 41 ? -4.936 -0.355 -7.025 1.00 0.00 41 PRO A O 20
ATOM 19663 N N . THR A 1 42 ? -3.474 -1.995 -7.493 1.00 0.00 42 THR A N 20
ATOM 19664 C CA . THR A 1 42 ? -4.496 -2.900 -7.992 1.00 0.00 42 THR A CA 20
ATOM 19665 C C . THR A 1 42 ? -4.848 -3.953 -6.946 1.00 0.00 42 THR A C 20
ATOM 19666 O O . THR A 1 42 ? -4.150 -4.096 -5.941 1.00 0.00 42 THR A O 20
ATOM 19677 N N . GLN A 1 43 ? -5.929 -4.685 -7.198 1.00 0.00 43 GLN A N 20
ATOM 19678 C CA . GLN A 1 43 ? -6.423 -5.710 -6.278 1.00 0.00 43 GLN A CA 20
ATOM 19679 C C . GLN A 1 43 ? -5.343 -6.744 -5.984 1.00 0.00 43 GLN A C 20
ATOM 19680 O O . GLN A 1 43 ? -5.010 -6.999 -4.823 1.00 0.00 43 GLN A O 20
ATOM 19694 N N . ALA A 1 44 ? -4.802 -7.326 -7.046 1.00 0.00 44 ALA A N 20
ATOM 19695 C CA . ALA A 1 44 ? -3.754 -8.331 -6.925 1.00 0.00 44 ALA A CA 20
ATOM 19696 C C . ALA A 1 44 ? -2.554 -7.780 -6.170 1.00 0.00 44 ALA A C 20
ATOM 19697 O O . ALA A 1 44 ? -2.017 -8.442 -5.281 1.00 0.00 44 ALA A O 20
ATOM 19704 N N . GLU A 1 45 ? -2.148 -6.563 -6.519 1.00 0.00 45 GLU A N 20
ATOM 19705 C CA . GLU A 1 45 ? -1.040 -5.895 -5.846 1.00 0.00 45 GLU A CA 20
ATOM 19706 C C . GLU A 1 45 ? -1.305 -5.771 -4.350 1.00 0.00 45 GLU A C 20
ATOM 19707 O O . GLU A 1 45 ? -0.496 -6.215 -3.534 1.00 0.00 45 GLU A O 20
ATOM 19719 N N . LEU A 1 46 ? -2.448 -5.185 -4.002 1.00 0.00 46 LEU A N 20
ATOM 19720 C CA . LEU A 1 46 ? -2.823 -4.964 -2.611 1.00 0.00 46 LEU A CA 20
ATOM 19721 C C . LEU A 1 46 ? -2.718 -6.246 -1.791 1.00 0.00 46 LEU A C 20
ATOM 19722 O O . LEU A 1 46 ? -2.106 -6.264 -0.721 1.00 0.00 46 LEU A O 20
ATOM 19738 N N . GLU A 1 47 ? -3.299 -7.321 -2.303 1.00 0.00 47 GLU A N 20
ATOM 19739 C CA . GLU A 1 47 ? -3.304 -8.587 -1.591 1.00 0.00 47 GLU A CA 20
ATOM 19740 C C . GLU A 1 47 ? -1.917 -9.226 -1.568 1.00 0.00 47 GLU A C 20
ATOM 19741 O O . GLU A 1 47 ? -1.561 -9.899 -0.605 1.00 0.00 47 GLU A O 20
ATOM 19753 N N . THR A 1 48 ? -1.129 -9.005 -2.613 1.00 0.00 48 THR A N 20
ATOM 19754 C CA . THR A 1 48 ? 0.224 -9.549 -2.664 1.00 0.00 48 THR A CA 20
ATOM 19755 C C . THR A 1 48 ? 1.114 -8.893 -1.614 1.00 0.00 48 THR A C 20
ATOM 19756 O O . THR A 1 48 ? 1.855 -9.576 -0.915 1.00 0.00 48 THR A O 20
ATOM 19767 N N . TRP A 1 49 ? 1.028 -7.570 -1.490 1.00 0.00 49 TRP A N 20
ATOM 19768 C CA . TRP A 1 49 ? 1.802 -6.859 -0.478 1.00 0.00 49 TRP A CA 20
ATOM 19769 C C . TRP A 1 49 ? 1.353 -7.290 0.909 1.00 0.00 49 TRP A C 20
ATOM 19770 O O . TRP A 1 49 ? 2.165 -7.460 1.812 1.00 0.00 49 TRP A O 20
ATOM 19791 N N . TRP A 1 50 ? 0.047 -7.467 1.057 1.00 0.00 50 TRP A N 20
ATOM 19792 C CA . TRP A 1 50 ? -0.534 -7.950 2.300 1.00 0.00 50 TRP A CA 20
ATOM 19793 C C . TRP A 1 50 ? 0.017 -9.335 2.636 1.00 0.00 50 TRP A C 20
ATOM 19794 O O . TRP A 1 50 ? 0.473 -9.583 3.752 1.00 0.00 50 TRP A O 20
ATOM 19815 N N . GLU A 1 51 ? -0.014 -10.224 1.650 1.00 0.00 51 GLU A N 20
ATOM 19816 C CA . GLU A 1 51 ? 0.491 -11.576 1.799 1.00 0.00 51 GLU A CA 20
ATOM 19817 C C . GLU A 1 51 ? 1.986 -11.590 2.100 1.00 0.00 51 GLU A C 20
ATOM 19818 O O . GLU A 1 51 ? 2.436 -12.327 2.979 1.00 0.00 51 GLU A O 20
ATOM 19830 N N . GLU A 1 52 ? 2.749 -10.772 1.388 1.00 0.00 52 GLU A N 20
ATOM 19831 C CA . GLU A 1 52 ? 4.173 -10.643 1.657 1.00 0.00 52 GLU A CA 20
ATOM 19832 C C . GLU A 1 52 ? 4.409 -10.091 3.052 1.00 0.00 52 GLU A C 20
ATOM 19833 O O . GLU A 1 52 ? 5.341 -10.497 3.729 1.00 0.00 52 GLU A O 20
ATOM 19845 N N . LEU A 1 53 ? 3.546 -9.175 3.481 1.00 0.00 53 LEU A N 20
ATOM 19846 C CA . LEU A 1 53 ? 3.633 -8.606 4.818 1.00 0.00 53 LEU A CA 20
ATOM 19847 C C . LEU A 1 53 ? 3.396 -9.684 5.875 1.00 0.00 53 LEU A C 20
ATOM 19848 O O . LEU A 1 53 ? 4.069 -9.716 6.904 1.00 0.00 53 LEU A O 20
ATOM 19864 N N . GLN A 1 54 ? 2.442 -10.576 5.610 1.00 0.00 54 GLN A N 20
ATOM 19865 C CA . GLN A 1 54 ? 2.156 -11.679 6.513 1.00 0.00 54 GLN A CA 20
ATOM 19866 C C . GLN A 1 54 ? 3.337 -12.645 6.546 1.00 0.00 54 GLN A C 20
ATOM 19867 O O . GLN A 1 54 ? 3.679 -13.208 7.590 1.00 0.00 54 GLN A O 20
ATOM 19881 N N . LYS A 1 55 ? 3.951 -12.824 5.386 1.00 0.00 55 LYS A N 20
ATOM 19882 C CA . LYS A 1 55 ? 5.089 -13.724 5.226 1.00 0.00 55 LYS A CA 20
ATOM 19883 C C . LYS A 1 55 ? 6.408 -13.007 5.546 1.00 0.00 55 LYS A C 20
ATOM 19884 O O . LYS A 1 55 ? 7.493 -13.573 5.399 1.00 0.00 55 LYS A O 20
ATOM 19903 N N . ASN A 1 56 ? 6.305 -11.773 6.013 1.00 0.00 56 ASN A N 20
ATOM 19904 C CA . ASN A 1 56 ? 7.480 -10.947 6.278 1.00 0.00 56 ASN A CA 20
ATOM 19905 C C . ASN A 1 56 ? 7.829 -10.944 7.766 1.00 0.00 56 ASN A C 20
ATOM 19906 O O . ASN A 1 56 ? 6.942 -10.909 8.619 1.00 0.00 56 ASN A O 20
ATOM 19917 N N . PRO A 1 57 ? 9.130 -11.023 8.095 1.00 0.00 57 PRO A N 20
ATOM 19918 C CA . PRO A 1 57 ? 9.612 -10.912 9.479 1.00 0.00 57 PRO A CA 20
ATOM 19919 C C . PRO A 1 57 ? 9.273 -9.553 10.091 1.00 0.00 57 PRO A C 20
ATOM 19920 O O . PRO A 1 57 ? 9.478 -8.514 9.461 1.00 0.00 57 PRO A O 20
ATOM 19931 N N . PRO A 1 58 ? 8.746 -9.549 11.325 1.00 0.00 58 PRO A N 20
ATOM 19932 C CA . PRO A 1 58 ? 8.313 -8.325 12.003 1.00 0.00 58 PRO A CA 20
ATOM 19933 C C . PRO A 1 58 ? 9.391 -7.249 12.047 1.00 0.00 58 PRO A C 20
ATOM 19934 O O . PRO A 1 58 ? 10.576 -7.532 12.241 1.00 0.00 58 PRO A O 20
ATOM 19945 N N . TYR A 1 59 ? 8.961 -6.011 11.869 1.00 0.00 59 TYR A N 20
ATOM 19946 C CA . TYR A 1 59 ? 9.866 -4.876 11.897 1.00 0.00 59 TYR A CA 20
ATOM 19947 C C . TYR A 1 59 ? 10.166 -4.503 13.338 1.00 0.00 59 TYR A C 20
ATOM 19948 O O . TYR A 1 59 ? 9.243 -4.285 14.123 1.00 0.00 59 TYR A O 20
ATOM 19966 N N . GLU A 1 60 ? 11.446 -4.465 13.686 1.00 0.00 60 GLU A N 20
ATOM 19967 C CA . GLU A 1 60 ? 11.867 -4.097 15.033 1.00 0.00 60 GLU A CA 20
ATOM 19968 C C . GLU A 1 60 ? 11.355 -2.706 15.386 1.00 0.00 60 GLU A C 20
ATOM 19969 O O . GLU A 1 60 ? 11.768 -1.713 14.782 1.00 0.00 60 GLU A O 20
#

InterPro domains:
  IPR019094 Bacteriophage SP-beta, YorD [PF09636] (3-57)
  IPR035950 XkdW-like superfamily [G3DSA:3.30.56.60] (1-60)
  IPR035950 XkdW-like superfamily [SSF159865] (1-60)

Nearest PDB structures (foldseek):
  2hg7-assembly1_A  TM=8.864E-01  e=6.143E-10  Bacillus subtilis
  6owv-assembly1_A  TM=5.032E-01  e=8.153E+00  Homo sapiens
  2hg7-assembly1_A  TM=9.251E-01  e=2.971E-10  Bacillus subtilis
  8opj-assembly1_Aa  TM=2.871E-01  e=4.488E+00  Potato virus Y strain NTN
  7f2e-assembly6_K  TM=3.186E-01  e=8.362E+00  Severe acute respiratory syndrome coronavirus 2

Foldseek 3Di:
DAACQLCCQVPVPDDECPCFNWDQPPVYIDTDDHNDPDDDDDPVSSVVSVVVVVVDDDDD

CATH classification: 3.30.56.60

Radius of gyration: 11.33 Å; Cα contacts (8 Å, |Δi|>4): 59; chains: 1; bounding box: 27×28×24 Å